Protein AF-A0A7C3GKD5-F1 (afdb_monomer_lite)

pLDDT: mean 80.93, std 16.31, range [25.62, 98.69]

Sequence (1115 aa):
WNEPGFDYTGAKGWLNPGQPGNWWENNPEPCDYKLQAPIFHFVRTMRIAYQVIKTHSPDDYVVLSGVGYESFLDAVLRNTDNPNGGTPTADYPLGGGAYFDVMGFHSYPHFDGSMREWNNALGGFEYFRHSDRGIEGFLAKKAVRQAHLEQYGYDGVTYPKKEWMITEYNVPRVSFPDPSNPNIALFGSDEGARNFIMKSYIAAMQEGLIQIHPYQVAERETAANADDSFDQMGFFENLNNVQHFNQVIHEQGIAYKTTTDMLYGKTYDAARTAQMNLPANIKGAAFKNTMGQYSYALWARTNTDMSEAVSATYSFPTNMNIGNVEKRIWNFGQTGNVTTVSSQNISLNGSPAFFTPTSNTAQGEITMSCPIDSVNMVLTATQQQGGTTYSWTTPTATTTCPLGGLTITQISGLTSGSFFPIGGQVIAYEARDACGNLVECGFTVDVRSTGGGIGDATTGCHASRDGFNFIGNYGGHKYFVSKQAMTYAQGLAVTAGHGGYMASIDDAAENAYITYWNNDQVFLGMNDVAQEGNVVWQSGGAVGYTNFDNCVWCSNNTSTNDAVEFHPWNGKWNWIPATDVRKIMMEIPCAETLGCGCPTNNEPVCGADGTTYLNACEAECSGVFNYTYGSCGNTTTETYFQTCPNNITMTAPDANGAIVSWNEPTIFNTCPAGYTLSQSSGNANGSLFPVGTTQVTYSLSSGGGCDAATGTCSFSVTVNPPSGGGCTAPASLAGFTSLGEFGTSKYYLSNGTAQPAAAQSVAASFGGNLVTINSAAENNFIQQNISDMVYIGLNDVQSEGNLVWTNGDALTYDNINPCGFCNGNSASLDYVIMQPWDGGWSFSSQWNSRKYIVEIPCGGSTGSVITMTCPSDMTLTLPNGATTMEVHYAPPMITTTCANGGLDFNLINGIASGAFVGAGTHVISYEGTDACGSSETCTFTITVQAGSTGGGCSGEITGFTTLGEFGTSKYYLSNDISRPTDAQAVAESHGGYLTTISSQSENDFIQQNISEMVYIGLHDQNTEGILEWFNGEALSFNNVNPCGFCNENSADMDYVIMAPWNGDWSFSNFYNNRKYVMEIPCGGTSNGNITENCPASATVTTSVGATTAIINFSP

Secondary structure (DSSP, 8-state):
---TT-BSSSSSSSPPTTSTT-TTTSPPPGGGBTT-S-HHHHHHHHHHHHHHHHHH-TTSPPEE----SHHHHHHHHH-BS-TTTT---SSS--BGGGG-SEEEEEE-TTTSSTTEEEETTTTEEEE--SHHHHHHHHHHHHHHHHHHHHHTT-SSSSSPPPEEEEEEE---SS--EETTEEEEEPS--HHHHHHHHHHHHHHHHHTT-SEEEES-SB-SS-TTT--SGGGG--SBS-GGGS-TT-PPBPHHHHHHHHHHHHHTTEEE-HHHHHHT---TTEEEEEEEETTS-EEEEEEEPP-BTTB---EEEE---GGG---EEEEE-TTHHHH---EEEESSSEEEESS-EEEEETTSPP---EEEE-S-SSSEEEEEE-GGGSEEE---PPPEEEE--TT---EEEEEESPPTT-EEESEEEEEEEEEE-TT--EEEEEEEEEEEE-S-SS-SSSS-S-S-BTTEEEEEEETTEEEEEESS-EEHHHHHHHHHHTT-EEPP--SHHHHHHHHHH--S-EEEEEE-TTSTT--EETT--------B---TTPPPP-TT--EEEE-TTT--EEEE-TTSEEEEEEEEE----S--S-------EEETTS-EESSHHHHHTTT--SEEES-TT--SS--EEE--PPPEEEE-SBTTBEEE--PPPPEEE--TT-EEEEEEESSPTTEEEPSEEEEEEEEEEE-BTB-----EEEEEEEEEPPS-S---S-SS-TTEEEEEEETTEEEEEESS-B-HHHHHHHHHHTT-EEPP--SHHHHHHHHHT-SS-EEEEEE-TTSTT--EETTS----S--B-GGGS-----TT-BEEEE-TTT--EEEE-TT--BEEEEEEE--------EEEEPPPPEEEEPPTT-S-EEE--PPPEEEE--TT---EEEEEESPPTTEEE-SEEEEEEEEEE-TTS-EEEEEEEEEEEPPP----S----TTEEEEEEETTEEEEEESS-B-HHHHHHHHHHTT-EEPP--SHHHHHHHHHT-SS-EEEEEE-TTSTT--EETT--------B-TTTT-BPP-TT-BEEEE-TTT--EEEE-TT--BEEEEEEETTPPS-----------------TT-S--------

Foldseek 3Di:
DPAFQAFLLVPAQADDPPDPNHLLVPWPALLRGDVSDTLLVVLVVLQVCQVVCCVVPVPDFFEDENNNHLSSVSNQQQAWNPPPRRHADPVTHGGSLVRGAEYEYAAECLQPCQQWDADPVVNGIDGFQALLSSLVSVVVVVVSNQVVCVVSPCVCPRNPHHAYEYPEYFWFQDWAAHPVGRVDITRHHLVRRLQNLLVNVQSCLVVRHPYYDYQEQEAPDAPVPDPDGSNRRHQWYDPVPDPPPRIHGGLNVLLNLVSCVQQFQWHWDPVVQVQQVDDPQKDKTWIAHLVRFIKIKIAGRDGDGNDQFDKDWGAGDVVVVFAKWWKDFSNCSPVVDIDIDGSGGDMHGSHIIMIGGPPDDDQWAKDKDAQDPAQEDEAEDALVLQFAFAATDHIDIDTPGPQFAKDKDWPFWDHGRDTDGAAKGKTKMWIAGSRSHIDMDIHMYHYAHQADAAHPAAATRRCRHPQWHWQQDDLQKTKTWGPFWDFLVVQQVRLVRRQWGFADDQDPVSLVSCLVRDPFKAWHQWFCVVHQPPTARVVRDDCNDAFADPDPPADDRDPQQGTKIADNNPSHIGTHGSGDITITMIIGNYQQNRAHPDDQQQQWKQFPVQAIDSHCSRCVSNSGNDIGGDGGQPDPDKDKDKDADAAAEDEAPAQQADQAADDPIDMDISFPQDKDWDWPDWDDHRGGDGAAKTKTKIFIADGDRHDGDGDMHIHIHHHHYHLPPDFPQDPDDPQWDWLADDDQKTKTKGNWWDQQVVVQVVLVVSQWGFADDQDPVSLVSVLQRDDAKAFGQWFQLPHFPDIAGVVGDDCNDAQADQPPPHDDGDPFFGTWIFGNPNSHIYTHGSPDIDMTMHIHGGDDADDWDKDKDDDAAEEAEAAAFDQKDQAADDGIDMDTPPPVWAKDKDWPAWDDGGDIHGAAKTKTKMWIATPRGDIDIDIYIYGYHYHDDDDFADDDDPQWDWLTDHHQKTKTKGNFWDFQSSQQSVLVVVQWGFADDQDPVSLVSVLQRDDAKAFGQWWQQVHQPDIAGPVRDDCNDAQADAVPPEDDRDNQQTTWIAGNPPSHIYTHGRPDIDMTMIIHGGDDDPDDDDDDPDQPDFDWDDDPPDPDTDTDGDD

Radius of gyration: 41.93 Å; chains: 1; bounding box: 117×88×95 Å

Structure (mmCIF, N/CA/C/O backbone):
data_AF-A0A7C3GKD5-F1
#
_entry.id   AF-A0A7C3GKD5-F1
#
loop_
_atom_site.group_PDB
_atom_site.id
_atom_site.type_symbol
_atom_site.label_atom_id
_atom_site.label_alt_id
_atom_site.label_comp_id
_atom_site.label_asym_id
_atom_site.label_entity_id
_atom_site.label_seq_id
_atom_site.pdbx_PDB_ins_code
_atom_site.Cartn_x
_atom_site.Cartn_y
_atom_site.Cartn_z
_atom_site.occupancy
_atom_site.B_iso_or_equiv
_atom_site.auth_seq_id
_atom_site.auth_comp_id
_atom_site.auth_asym_id
_atom_site.auth_atom_id
_atom_site.pdbx_PDB_model_num
ATOM 1 N N . TRP A 1 1 ? 5.678 -0.473 -7.506 1.00 51.56 1 TRP A N 1
ATOM 2 C CA . TRP A 1 1 ? 5.360 -1.236 -8.730 1.00 51.56 1 TRP A CA 1
ATOM 3 C C . TRP A 1 1 ? 5.516 -2.732 -8.502 1.00 51.56 1 TRP A C 1
ATOM 5 O O . TRP A 1 1 ? 6.585 -3.202 -8.121 1.00 51.56 1 TRP A O 1
ATOM 15 N N . ASN A 1 2 ? 4.430 -3.477 -8.686 1.00 67.94 2 ASN A N 1
ATOM 16 C CA . ASN A 1 2 ? 4.286 -4.932 -8.511 1.00 67.94 2 ASN A CA 1
ATOM 17 C C . ASN A 1 2 ? 4.371 -5.704 -9.847 1.00 67.94 2 ASN A C 1
ATOM 19 O O . ASN A 1 2 ? 3.974 -6.861 -9.926 1.00 67.94 2 ASN A O 1
ATOM 23 N N . GLU A 1 3 ? 4.908 -5.068 -10.885 1.00 82.81 3 GLU A N 1
ATOM 24 C CA . GLU A 1 3 ? 4.907 -5.567 -12.258 1.00 82.81 3 GLU A CA 1
ATOM 25 C C . GLU A 1 3 ? 6.162 -6.412 -12.562 1.00 82.81 3 GLU A C 1
ATOM 27 O O . GLU A 1 3 ? 7.259 -5.849 -12.579 1.00 82.81 3 GLU A O 1
ATOM 32 N N . PRO A 1 4 ? 6.068 -7.745 -12.779 1.00 81.50 4 PRO A N 1
ATOM 33 C CA . PRO A 1 4 ? 7.239 -8.589 -13.050 1.00 81.50 4 PRO A CA 1
ATOM 34 C C . PRO A 1 4 ? 8.005 -8.201 -14.319 1.00 81.50 4 PRO A C 1
ATOM 36 O O . PRO A 1 4 ? 9.221 -8.331 -14.349 1.00 81.50 4 PRO A O 1
ATOM 39 N N . GLY A 1 5 ? 7.314 -7.718 -15.353 1.00 82.81 5 GLY A N 1
ATOM 40 C CA . GLY A 1 5 ? 7.914 -7.342 -16.637 1.00 82.81 5 GLY A CA 1
ATOM 41 C C . GLY A 1 5 ? 8.263 -5.864 -16.773 1.00 82.81 5 GLY A C 1
ATOM 42 O O . GLY A 1 5 ? 8.312 -5.361 -17.892 1.00 82.81 5 GLY A O 1
ATOM 43 N N . PHE A 1 6 ? 8.427 -5.140 -15.663 1.00 87.25 6 PHE A N 1
ATOM 44 C CA . PHE A 1 6 ? 8.768 -3.720 -15.698 1.00 87.25 6 PHE A CA 1
ATOM 45 C C . PHE A 1 6 ? 10.231 -3.522 -16.130 1.00 87.25 6 PHE A C 1
ATOM 47 O O . PHE A 1 6 ? 11.142 -3.952 -15.424 1.00 87.25 6 PHE A O 1
ATOM 54 N N . ASP A 1 7 ? 10.425 -2.891 -17.291 1.00 85.69 7 ASP A N 1
ATOM 55 C CA . ASP A 1 7 ? 11.713 -2.433 -17.831 1.00 85.69 7 ASP A CA 1
ATOM 56 C C . ASP A 1 7 ? 12.256 -1.267 -16.998 1.00 85.69 7 ASP A C 1
ATOM 58 O O . ASP A 1 7 ? 11.714 -0.161 -17.041 1.00 85.69 7 ASP A O 1
ATOM 62 N N . TYR A 1 8 ? 13.334 -1.513 -16.258 1.00 80.06 8 TYR A N 1
ATOM 63 C CA . TYR A 1 8 ? 13.998 -0.494 -15.446 1.00 80.06 8 TYR A CA 1
ATOM 64 C C . TYR A 1 8 ? 14.973 0.370 -16.238 1.00 80.06 8 TYR A C 1
ATOM 66 O O . TYR A 1 8 ? 15.218 1.514 -15.866 1.00 80.06 8 TYR A O 1
ATOM 74 N N . THR A 1 9 ? 15.478 -0.134 -17.366 1.00 78.62 9 THR A N 1
ATOM 75 C CA . THR A 1 9 ? 16.333 0.653 -18.265 1.00 78.62 9 THR A CA 1
ATOM 76 C C . THR A 1 9 ? 15.548 1.762 -18.962 1.00 78.62 9 THR A C 1
ATOM 78 O O . THR A 1 9 ? 16.135 2.713 -19.475 1.00 78.62 9 THR A O 1
ATOM 81 N N . GLY A 1 10 ? 14.218 1.612 -19.049 1.00 78.44 10 GLY A N 1
ATOM 82 C CA . GLY A 1 10 ? 13.362 2.482 -19.846 1.00 78.44 10 GLY A CA 1
ATOM 83 C C . GLY A 1 10 ? 13.797 2.532 -21.313 1.00 78.44 10 GLY A C 1
ATOM 84 O O . GLY A 1 10 ? 13.619 3.561 -21.966 1.00 78.44 10 GLY A O 1
ATOM 85 N N . ALA A 1 11 ? 14.401 1.459 -21.837 1.00 81.81 11 ALA A N 1
ATOM 86 C CA . ALA A 1 11 ? 15.112 1.451 -23.117 1.00 81.81 11 ALA A CA 1
ATOM 87 C C . ALA A 1 11 ? 14.997 0.138 -23.918 1.00 81.81 11 ALA A C 1
ATOM 89 O O . ALA A 1 11 ? 15.594 0.049 -24.992 1.00 81.81 11 ALA A O 1
ATOM 90 N N . LYS A 1 12 ? 14.256 -0.877 -23.445 1.00 87.75 12 LYS A N 1
ATOM 91 C CA . LYS A 1 12 ? 14.228 -2.229 -24.048 1.00 87.75 12 LYS A CA 1
ATOM 92 C C . LYS A 1 12 ? 12.816 -2.788 -24.222 1.00 87.75 12 LYS A C 1
ATOM 94 O O . LYS A 1 12 ? 12.455 -3.235 -25.314 1.00 87.75 12 LYS A O 1
ATOM 99 N N . GLY A 1 13 ? 12.002 -2.728 -23.170 1.00 85.62 13 GLY A N 1
ATOM 100 C CA . GLY A 1 13 ? 10.660 -3.307 -23.118 1.00 85.62 13 GLY A CA 1
ATOM 101 C C . GLY A 1 13 ? 9.631 -2.525 -23.930 1.00 85.62 13 GLY A C 1
ATOM 102 O O . GLY A 1 13 ? 8.769 -3.122 -24.577 1.00 85.62 13 GLY A O 1
ATOM 103 N N . TRP A 1 14 ? 9.744 -1.196 -23.978 1.00 86.50 14 TRP A N 1
ATOM 104 C CA . TRP A 1 14 ? 8.841 -0.347 -24.769 1.00 86.50 14 TRP A CA 1
ATOM 105 C C . TRP A 1 14 ? 9.211 -0.247 -26.257 1.00 86.50 14 TRP A C 1
ATOM 107 O O . TRP A 1 14 ? 8.420 0.280 -27.044 1.00 86.50 14 TRP A O 1
ATOM 117 N N . LEU A 1 15 ? 10.397 -0.721 -26.655 1.00 88.94 15 LEU A N 1
ATOM 118 C CA . LEU A 1 15 ? 10.850 -0.647 -28.042 1.00 88.94 15 LEU A CA 1
ATOM 119 C C . LEU A 1 15 ? 9.981 -1.506 -28.972 1.00 88.94 15 LEU A C 1
ATOM 121 O O . LEU A 1 15 ? 9.521 -2.596 -28.626 1.00 88.94 15 LEU A O 1
ATOM 125 N N . ASN A 1 16 ? 9.799 -1.024 -30.199 1.00 88.38 16 ASN A N 1
ATOM 126 C CA . ASN A 1 16 ? 9.114 -1.765 -31.253 1.00 88.38 16 ASN A CA 1
ATOM 127 C C . ASN A 1 16 ? 10.030 -2.865 -31.831 1.00 88.38 16 ASN A C 1
ATOM 129 O O . ASN A 1 16 ? 11.259 -2.722 -31.786 1.00 88.38 16 ASN A O 1
ATOM 133 N N . PRO A 1 17 ? 9.463 -3.924 -32.442 1.00 89.81 17 PRO A N 1
ATOM 134 C CA . PRO A 1 17 ? 10.234 -4.912 -33.198 1.00 89.81 17 PRO A CA 1
ATOM 135 C C . PRO A 1 17 ? 11.158 -4.260 -34.241 1.00 89.81 17 PRO A C 1
ATOM 137 O O . PRO A 1 17 ? 10.802 -3.252 -34.859 1.00 89.81 17 PRO A O 1
ATOM 140 N N . GLY A 1 18 ? 12.350 -4.823 -34.438 1.00 88.44 18 GLY A N 1
ATOM 141 C CA . GLY A 1 18 ? 13.390 -4.295 -35.321 1.00 88.44 18 GLY A CA 1
ATOM 142 C C . GLY A 1 18 ? 14.207 -3.118 -34.767 1.00 88.44 18 GLY A C 1
ATOM 143 O O . GLY A 1 18 ? 15.170 -2.703 -35.415 1.00 88.44 18 GLY A O 1
ATOM 144 N N . GLN A 1 19 ? 13.879 -2.563 -33.591 1.00 89.38 19 GLN A N 1
ATOM 145 C CA . GLN A 1 19 ? 14.740 -1.580 -32.914 1.00 89.38 19 GLN A CA 1
ATOM 146 C C . GLN A 1 19 ? 15.838 -2.307 -32.107 1.00 89.38 19 GLN A C 1
ATOM 148 O O . GLN A 1 19 ? 15.503 -3.212 -31.345 1.00 89.38 19 GLN A O 1
ATOM 153 N N . PRO A 1 20 ? 17.137 -1.966 -32.224 1.00 90.31 20 PRO A N 1
ATOM 154 C CA . PRO A 1 20 ? 18.208 -2.722 -31.566 1.00 90.31 20 PRO A CA 1
ATOM 155 C C . PRO A 1 20 ? 18.004 -2.896 -30.053 1.00 90.31 20 PRO A C 1
ATOM 157 O O . PRO A 1 20 ? 17.794 -1.921 -29.339 1.00 90.31 20 PRO A O 1
ATOM 160 N N . GLY A 1 21 ? 18.080 -4.140 -29.569 1.00 84.75 21 GLY A N 1
ATOM 161 C CA . GLY A 1 21 ? 17.901 -4.476 -28.151 1.00 84.75 21 GLY A CA 1
ATOM 162 C C . GLY A 1 21 ? 16.448 -4.551 -27.663 1.00 84.75 21 GLY A C 1
ATOM 163 O O . GLY A 1 21 ? 16.241 -4.712 -26.467 1.00 84.75 21 GLY A O 1
ATOM 164 N N . ASN A 1 22 ? 15.444 -4.455 -28.543 1.00 93.31 22 ASN A N 1
ATOM 165 C CA . ASN A 1 22 ? 14.047 -4.657 -28.149 1.00 93.31 22 ASN A CA 1
ATOM 166 C C . ASN A 1 22 ? 13.805 -6.074 -27.591 1.00 93.31 22 ASN A C 1
ATOM 168 O O . ASN A 1 22 ? 14.374 -7.053 -28.086 1.00 93.31 22 ASN A O 1
ATOM 172 N N . TRP A 1 23 ? 12.896 -6.194 -26.623 1.00 94.62 23 TRP A N 1
ATOM 173 C CA . TRP A 1 23 ? 12.563 -7.487 -26.016 1.00 94.62 23 TRP A CA 1
ATOM 174 C C . TRP A 1 23 ? 11.688 -8.419 -26.872 1.00 94.62 23 TRP A C 1
ATOM 176 O O . TRP A 1 23 ? 11.467 -9.551 -26.455 1.00 94.62 23 TRP A O 1
ATOM 186 N N . TRP A 1 24 ? 11.180 -8.011 -28.043 1.00 93.62 24 TRP A N 1
ATOM 187 C CA . TRP A 1 24 ? 10.450 -8.921 -28.951 1.00 93.62 24 TRP A CA 1
ATOM 188 C C . TRP A 1 24 ? 11.399 -9.892 -29.665 1.00 93.62 24 TRP A C 1
ATOM 190 O O . TRP A 1 24 ? 11.055 -11.034 -29.945 1.00 93.62 24 TRP A O 1
ATOM 200 N N . GLU A 1 25 ? 12.614 -9.435 -29.963 1.00 93.56 25 GLU A N 1
ATOM 201 C CA . GLU A 1 25 ? 13.620 -10.205 -30.705 1.00 93.56 25 GLU A CA 1
ATOM 202 C C . GLU A 1 25 ? 14.737 -10.747 -29.798 1.00 93.56 25 GLU A C 1
ATOM 204 O O . GLU A 1 25 ? 15.421 -11.699 -30.167 1.00 93.56 25 GLU A O 1
ATOM 209 N N . ASN A 1 26 ? 14.900 -10.172 -28.602 1.00 91.69 26 ASN A N 1
ATOM 210 C CA . ASN A 1 26 ? 15.930 -10.521 -27.622 1.00 91.69 26 ASN A CA 1
ATOM 211 C C . ASN A 1 26 ? 15.261 -10.864 -26.289 1.00 91.69 26 ASN A C 1
ATOM 213 O O . ASN A 1 26 ? 14.260 -10.247 -25.926 1.00 91.69 26 ASN A O 1
ATOM 217 N N . ASN A 1 27 ? 15.769 -11.852 -25.550 1.00 92.19 27 ASN A N 1
ATOM 218 C CA . ASN A 1 27 ? 15.266 -12.104 -24.197 1.00 92.19 27 ASN A CA 1
ATOM 219 C C . ASN A 1 27 ? 15.594 -10.914 -23.282 1.00 92.19 27 ASN A C 1
ATOM 221 O O . ASN A 1 27 ? 16.655 -10.325 -23.464 1.00 92.19 27 ASN A O 1
ATOM 225 N N . PRO A 1 28 ? 14.712 -10.561 -22.325 1.00 91.56 28 PRO A N 1
ATOM 226 C CA . PRO A 1 28 ? 15.070 -9.636 -21.261 1.00 91.56 28 PRO A CA 1
ATOM 227 C C . PRO A 1 28 ? 16.299 -10.174 -20.538 1.00 91.56 28 PRO A C 1
ATOM 229 O O . PRO A 1 28 ? 16.259 -11.295 -20.011 1.00 91.56 28 PRO A O 1
ATOM 232 N N . GLU A 1 29 ? 17.381 -9.401 -20.547 1.00 88.81 29 GLU A N 1
ATOM 233 C CA . GLU A 1 29 ? 18.542 -9.730 -19.733 1.00 88.81 29 GLU A CA 1
ATOM 234 C C . GLU A 1 29 ? 18.182 -9.507 -18.260 1.00 88.81 29 GLU A C 1
ATOM 236 O O . GLU A 1 29 ? 17.357 -8.637 -17.975 1.00 88.81 29 GLU A O 1
ATOM 241 N N . PRO A 1 30 ? 18.755 -10.263 -17.303 1.00 86.56 30 PRO A N 1
ATOM 242 C CA . PRO A 1 30 ? 18.416 -10.143 -15.883 1.00 86.56 30 PRO A CA 1
ATOM 243 C C . PRO A 1 30 ? 18.385 -8.691 -15.385 1.00 86.56 30 PRO A C 1
ATOM 245 O O . PRO A 1 30 ? 17.432 -8.288 -14.725 1.00 86.56 30 PRO A O 1
ATOM 248 N N . CYS A 1 31 ? 19.377 -7.888 -15.773 1.00 81.50 31 CYS A N 1
ATOM 249 C CA . CYS A 1 31 ? 19.502 -6.491 -15.364 1.00 81.50 31 CYS A CA 1
ATOM 250 C C . CYS A 1 31 ? 18.464 -5.551 -15.998 1.00 81.50 31 CYS A C 1
ATOM 252 O O . CYS A 1 31 ? 18.252 -4.465 -15.468 1.00 81.50 31 CYS A O 1
ATOM 254 N N . ASP A 1 32 ? 17.796 -5.933 -17.095 1.00 80.00 32 ASP A N 1
ATOM 255 C CA . ASP A 1 32 ? 16.863 -5.023 -17.766 1.00 80.00 32 ASP A CA 1
ATOM 256 C C . ASP A 1 32 ? 15.569 -4.791 -16.946 1.00 80.00 32 ASP A C 1
ATOM 258 O O . ASP A 1 32 ? 14.829 -3.841 -17.216 1.00 80.00 32 ASP A O 1
ATOM 262 N N . TYR A 1 33 ? 15.218 -5.686 -16.007 1.00 80.19 33 TYR A N 1
ATOM 263 C CA . TYR A 1 33 ? 13.843 -5.787 -15.499 1.00 80.19 33 TYR A CA 1
ATOM 264 C C . TYR A 1 33 ? 13.675 -6.417 -14.107 1.00 80.19 33 TYR A C 1
ATOM 266 O O . TYR A 1 33 ? 14.592 -6.994 -13.522 1.00 80.19 33 TYR A O 1
ATOM 274 N N . LYS A 1 34 ? 12.447 -6.333 -13.573 1.00 78.19 34 LYS A N 1
ATOM 275 C CA . LYS A 1 34 ? 12.139 -6.635 -12.165 1.00 78.19 34 LYS A CA 1
ATOM 276 C C . LYS A 1 34 ? 12.492 -8.021 -11.635 1.00 78.19 34 LYS A C 1
ATOM 278 O O . LYS A 1 34 ? 12.723 -8.141 -10.434 1.00 78.19 34 LYS A O 1
ATOM 283 N N . LEU A 1 35 ? 12.553 -9.057 -12.463 1.00 77.31 35 LEU A N 1
ATOM 284 C CA . LEU A 1 35 ? 12.816 -10.400 -11.938 1.00 77.31 35 LEU A CA 1
ATOM 285 C C . LEU A 1 35 ? 14.293 -10.713 -11.696 1.00 77.31 35 LEU A C 1
ATOM 287 O O . LEU A 1 35 ? 14.555 -11.747 -11.088 1.00 77.31 35 LEU A O 1
ATOM 291 N N . GLN A 1 36 ? 15.231 -9.888 -12.185 1.00 85.62 36 GLN A N 1
ATOM 292 C CA . GLN A 1 36 ? 16.684 -10.096 -12.037 1.00 85.62 36 GLN A CA 1
ATOM 293 C C . GLN A 1 36 ? 17.166 -11.521 -12.348 1.00 85.62 36 GLN A C 1
ATOM 295 O O . GLN A 1 36 ? 18.141 -12.026 -11.800 1.00 85.62 36 GLN A O 1
ATOM 300 N N . ALA A 1 37 ? 16.476 -12.186 -13.269 1.00 87.00 37 ALA A N 1
ATOM 301 C CA . ALA A 1 37 ? 16.729 -13.565 -13.636 1.00 87.00 37 ALA A CA 1
ATOM 302 C C . ALA A 1 37 ? 16.510 -13.742 -15.140 1.00 87.00 37 ALA A C 1
ATOM 304 O O . ALA A 1 37 ? 15.706 -13.018 -15.734 1.00 87.00 37 ALA A O 1
ATOM 305 N N . PRO A 1 38 ? 17.145 -14.730 -15.788 1.00 90.88 38 PRO A N 1
ATOM 306 C CA . PRO A 1 38 ? 16.828 -15.042 -17.172 1.00 90.88 38 PRO A CA 1
ATOM 307 C C . PRO A 1 38 ? 15.363 -15.479 -17.289 1.00 90.88 38 PRO A C 1
ATOM 309 O O . PRO A 1 38 ? 14.871 -16.244 -16.458 1.00 90.88 38 PRO A O 1
ATOM 312 N N . ILE A 1 39 ? 14.665 -15.051 -18.342 1.00 92.19 39 ILE A N 1
ATOM 313 C CA . ILE A 1 39 ? 13.212 -15.263 -18.505 1.00 92.19 39 ILE A CA 1
ATOM 314 C C . ILE A 1 39 ? 12.753 -16.729 -18.335 1.00 92.19 39 ILE A C 1
ATOM 316 O O . ILE A 1 39 ? 11.674 -16.999 -17.809 1.00 92.19 39 ILE A O 1
ATOM 320 N N . PHE A 1 40 ? 13.593 -17.706 -18.690 1.00 92.94 40 PHE A N 1
ATOM 321 C CA . PHE A 1 40 ? 13.307 -19.135 -18.515 1.00 92.94 40 PHE A CA 1
ATOM 322 C C . PHE A 1 40 ? 13.314 -19.609 -17.045 1.00 92.94 40 PHE A C 1
ATOM 324 O O . PHE A 1 40 ? 12.678 -20.615 -16.725 1.00 92.94 40 PHE A O 1
ATOM 331 N N . HIS A 1 41 ? 13.952 -18.878 -16.122 1.00 92.31 41 HIS A N 1
ATOM 332 C CA . HIS A 1 41 ? 13.801 -19.102 -14.677 1.00 92.31 41 HIS A CA 1
ATOM 333 C C . HIS A 1 41 ? 12.417 -18.663 -14.194 1.00 92.31 41 HIS A C 1
ATOM 335 O O . HIS A 1 41 ? 11.785 -19.396 -13.437 1.00 92.31 41 HIS A O 1
ATOM 341 N N . PHE A 1 42 ? 11.892 -17.538 -14.688 1.00 91.75 42 PHE A N 1
ATOM 342 C CA . PHE A 1 42 ? 10.517 -17.130 -14.389 1.00 91.75 42 PHE A CA 1
ATOM 343 C C . PHE A 1 42 ? 9.497 -18.139 -14.928 1.00 91.75 42 PHE A C 1
ATOM 345 O O . PHE A 1 42 ? 8.615 -18.577 -14.190 1.00 91.75 42 PHE A O 1
ATOM 352 N N . VAL A 1 43 ? 9.680 -18.607 -16.168 1.00 94.94 43 VAL A N 1
ATOM 353 C CA . VAL A 1 43 ? 8.865 -19.688 -16.749 1.00 94.94 43 VAL A CA 1
ATOM 354 C C . VAL A 1 43 ? 8.940 -20.970 -15.901 1.00 94.94 43 VAL A C 1
ATOM 356 O O . VAL A 1 43 ? 7.923 -21.641 -15.713 1.00 94.94 43 VAL A O 1
ATOM 359 N N . ARG A 1 44 ? 10.100 -21.285 -15.303 1.00 94.56 44 ARG A N 1
ATOM 360 C CA . ARG A 1 44 ? 10.235 -22.395 -14.343 1.00 94.56 44 ARG A CA 1
ATOM 361 C C . ARG A 1 44 ? 9.441 -22.167 -13.060 1.00 94.56 44 ARG A C 1
ATOM 363 O O . ARG A 1 44 ? 8.762 -23.090 -12.614 1.00 94.56 44 ARG A O 1
ATOM 370 N N . THR A 1 45 ? 9.509 -20.973 -12.477 1.00 92.81 45 THR A N 1
ATOM 371 C CA . THR A 1 45 ? 8.730 -20.611 -11.283 1.00 92.81 45 THR A CA 1
ATOM 372 C C . THR A 1 45 ? 7.235 -20.728 -11.561 1.00 92.81 45 THR A C 1
ATOM 374 O O . THR A 1 45 ? 6.525 -21.362 -10.781 1.00 92.81 45 THR A O 1
ATOM 377 N N . MET A 1 46 ? 6.768 -20.238 -12.715 1.00 93.88 46 MET A N 1
ATOM 378 C CA . MET A 1 46 ? 5.384 -20.421 -13.161 1.00 93.88 46 MET A CA 1
ATOM 379 C C . MET A 1 46 ? 5.019 -21.904 -13.294 1.00 93.88 46 MET A C 1
ATOM 381 O O . MET A 1 46 ? 3.993 -22.315 -12.760 1.00 93.88 46 MET A O 1
ATOM 385 N N . ARG A 1 47 ? 5.864 -22.741 -13.923 1.00 95.38 47 ARG A N 1
ATOM 386 C CA . ARG A 1 47 ? 5.624 -24.195 -14.002 1.00 95.38 47 ARG A CA 1
ATOM 387 C C . ARG A 1 47 ? 5.490 -24.831 -12.620 1.00 95.38 47 ARG A C 1
ATOM 389 O O . ARG A 1 47 ? 4.596 -25.650 -12.421 1.00 95.38 47 ARG A O 1
ATOM 396 N N . ILE A 1 48 ? 6.384 -24.501 -11.688 1.00 95.50 48 ILE A N 1
ATOM 397 C CA . ILE A 1 48 ? 6.379 -25.067 -10.333 1.00 95.50 48 ILE A CA 1
ATOM 398 C C . ILE A 1 48 ? 5.110 -24.637 -9.592 1.00 95.50 48 ILE A C 1
ATOM 400 O O . ILE A 1 48 ? 4.395 -25.500 -9.087 1.00 95.50 48 ILE A O 1
ATOM 404 N N . ALA A 1 49 ? 4.787 -23.340 -9.594 1.00 94.44 49 ALA A N 1
ATOM 405 C CA . ALA A 1 49 ? 3.565 -22.815 -8.992 1.00 94.44 49 ALA A CA 1
ATOM 406 C C . ALA A 1 49 ? 2.318 -23.489 -9.585 1.00 94.44 49 ALA A C 1
ATOM 408 O O . ALA A 1 49 ? 1.484 -24.001 -8.842 1.00 94.44 49 ALA A O 1
ATOM 409 N N . TYR A 1 50 ? 2.240 -23.589 -10.915 1.00 96.06 50 TYR A N 1
ATOM 410 C CA . TYR A 1 50 ? 1.150 -24.260 -11.620 1.00 96.06 50 TYR A CA 1
ATOM 411 C C . TYR A 1 50 ? 1.014 -25.731 -11.220 1.00 96.06 50 TYR A C 1
ATOM 413 O O . TYR A 1 50 ? -0.077 -26.181 -10.887 1.00 96.06 50 TYR A O 1
ATOM 421 N N . GLN A 1 51 ? 2.113 -26.487 -11.186 1.00 95.12 51 GLN A N 1
ATOM 422 C CA . GLN A 1 51 ? 2.081 -27.897 -10.792 1.00 95.12 51 GLN A CA 1
ATOM 423 C C . GLN A 1 51 ? 1.669 -28.090 -9.328 1.00 95.12 51 GLN A C 1
ATOM 425 O O . GLN A 1 51 ? 0.872 -28.984 -9.049 1.00 95.12 51 GLN A O 1
ATOM 430 N N . VAL A 1 52 ? 2.165 -27.264 -8.403 1.00 96.31 52 VAL A N 1
ATOM 431 C CA . VAL A 1 52 ? 1.802 -27.335 -6.978 1.00 96.31 52 VAL A CA 1
ATOM 432 C C . VAL A 1 52 ? 0.328 -26.979 -6.781 1.00 96.31 52 VAL A C 1
ATOM 434 O O . VAL A 1 52 ? -0.418 -27.783 -6.221 1.00 96.31 52 VAL A O 1
ATOM 437 N N . ILE A 1 53 ? -0.114 -25.829 -7.302 1.00 94.81 53 ILE A N 1
ATOM 438 C CA . ILE A 1 53 ? -1.499 -25.355 -7.176 1.00 94.81 53 ILE A CA 1
ATOM 439 C C . ILE A 1 53 ? -2.452 -26.383 -7.785 1.00 94.81 53 ILE A C 1
ATOM 441 O O . ILE A 1 53 ? -3.304 -26.903 -7.072 1.00 94.81 53 ILE A O 1
ATOM 445 N N . LYS A 1 54 ? -2.247 -26.803 -9.041 1.00 93.19 54 LYS A N 1
ATOM 446 C CA . LYS A 1 54 ? -3.141 -27.773 -9.697 1.00 93.19 54 LYS A CA 1
ATOM 447 C C . LYS A 1 54 ? -3.121 -29.179 -9.079 1.00 93.19 54 LYS A C 1
ATOM 449 O O . LYS A 1 54 ? -4.040 -29.953 -9.331 1.00 93.19 54 LYS A O 1
ATOM 454 N N . THR A 1 55 ? -2.111 -29.520 -8.272 1.00 94.94 55 THR A N 1
ATOM 455 C CA . THR A 1 55 ? -2.071 -30.788 -7.518 1.00 94.94 55 THR A CA 1
ATOM 456 C C . THR A 1 55 ? -2.910 -30.727 -6.241 1.00 94.94 55 THR A C 1
ATOM 458 O O . THR A 1 55 ? -3.562 -31.712 -5.898 1.00 94.94 55 THR A O 1
ATOM 461 N N . HIS A 1 56 ? -2.901 -29.595 -5.531 1.00 93.12 56 HIS A N 1
ATOM 462 C CA . HIS A 1 56 ? -3.597 -29.443 -4.247 1.00 93.12 56 HIS A CA 1
ATOM 463 C C . HIS A 1 56 ? -5.001 -28.835 -4.371 1.00 93.12 56 HIS A C 1
ATOM 465 O O . HIS A 1 56 ? -5.879 -29.177 -3.583 1.00 93.12 56 HIS A O 1
ATOM 471 N N . SER A 1 57 ? -5.209 -27.976 -5.367 1.00 90.62 57 SER A N 1
ATOM 472 C CA . SER A 1 57 ? -6.460 -27.282 -5.665 1.00 90.62 57 SER A CA 1
ATOM 473 C C . SER A 1 57 ? -6.597 -27.115 -7.192 1.00 90.62 57 SER A C 1
ATOM 475 O O . SER A 1 57 ? -6.203 -26.094 -7.759 1.00 90.62 57 SER A O 1
ATOM 477 N N . PRO A 1 58 ? -7.082 -28.147 -7.913 1.00 88.88 58 PRO A N 1
ATOM 478 C CA . PRO A 1 58 ? -7.110 -28.157 -9.382 1.00 88.88 58 PRO A CA 1
ATOM 479 C C . PRO A 1 58 ? -7.990 -27.057 -9.996 1.00 88.88 58 PRO A C 1
ATOM 481 O O . PRO A 1 58 ? -7.735 -26.636 -11.128 1.00 88.88 58 PRO A O 1
ATOM 484 N N . ASP A 1 59 ? -8.988 -26.589 -9.245 1.00 89.56 59 ASP A N 1
ATOM 485 C CA . ASP A 1 59 ? -9.953 -25.575 -9.672 1.00 89.56 59 ASP A CA 1
ATOM 486 C C . ASP A 1 59 ? -9.447 -24.129 -9.459 1.00 89.56 59 ASP A C 1
ATOM 488 O O . ASP A 1 59 ? -10.004 -23.203 -10.049 1.00 89.56 59 ASP A O 1
ATOM 492 N N . ASP A 1 60 ? -8.374 -23.915 -8.681 1.00 92.56 60 ASP A N 1
ATOM 493 C CA . ASP A 1 60 ? -7.819 -22.577 -8.427 1.00 92.56 60 ASP A CA 1
ATOM 494 C C . ASP A 1 60 ? -7.030 -22.045 -9.628 1.00 92.56 60 ASP A C 1
ATOM 496 O O . ASP A 1 60 ? -6.223 -22.753 -10.240 1.00 92.56 60 ASP A O 1
ATOM 500 N N . TYR A 1 61 ? -7.229 -20.770 -9.961 1.00 93.31 61 TYR A N 1
ATOM 501 C CA . TYR A 1 61 ? -6.573 -20.119 -11.093 1.00 93.31 61 TYR A CA 1
ATOM 502 C C . TYR A 1 61 ? -5.135 -19.685 -10.797 1.00 93.31 61 TYR A C 1
ATOM 504 O O . TYR A 1 61 ? -4.853 -19.043 -9.787 1.00 93.31 61 TYR A O 1
ATOM 512 N N . VAL A 1 62 ? -4.242 -19.918 -11.761 1.00 94.56 62 VAL A N 1
ATOM 513 C CA . VAL A 1 62 ? -2.913 -19.296 -11.802 1.00 94.56 62 VAL A CA 1
ATOM 514 C C . VAL A 1 62 ? -2.963 -18.068 -12.707 1.00 94.56 62 VAL A C 1
ATOM 516 O O . VAL A 1 62 ? -3.306 -18.169 -13.888 1.00 94.56 62 VAL A O 1
ATOM 519 N N . VAL A 1 63 ? -2.625 -16.903 -12.154 1.00 93.06 63 VAL A N 1
ATOM 520 C CA . VAL A 1 63 ? -2.735 -15.603 -12.830 1.00 93.06 63 VAL A CA 1
ATOM 521 C C . VAL A 1 63 ? -1.350 -15.077 -13.200 1.00 93.06 63 VAL A C 1
ATOM 523 O O . VAL A 1 63 ? -0.494 -14.926 -12.331 1.00 93.06 63 VAL A O 1
ATOM 526 N N . LEU A 1 64 ? -1.148 -14.721 -14.471 1.00 92.88 64 LEU A N 1
ATOM 527 C CA . LEU A 1 64 ? -0.036 -13.864 -14.890 1.00 92.88 64 LEU A CA 1
ATOM 528 C C . LEU A 1 64 ? -0.575 -12.439 -15.047 1.00 92.88 64 LEU A C 1
ATOM 530 O O . LEU A 1 64 ? -1.314 -12.173 -15.992 1.00 92.88 64 LEU A O 1
ATOM 534 N N . SER A 1 65 ? -0.231 -11.532 -14.129 1.00 89.06 65 SER A N 1
ATOM 535 C CA . SER A 1 65 ? -0.658 -10.124 -14.176 1.00 89.06 65 SER A CA 1
ATOM 536 C C . SER A 1 65 ? 0.509 -9.148 -14.042 1.00 89.06 65 SER A C 1
ATOM 538 O O . SER A 1 65 ? 1.638 -9.551 -13.771 1.00 89.06 65 SER A O 1
ATOM 540 N N . GLY A 1 66 ? 0.230 -7.859 -14.259 1.00 79.94 66 GLY A N 1
ATOM 541 C CA . GLY A 1 66 ? 1.211 -6.785 -14.125 1.00 79.94 66 GLY A CA 1
ATOM 542 C C . GLY A 1 66 ? 2.395 -6.938 -15.081 1.00 79.94 66 GLY A C 1
ATOM 543 O O . GLY A 1 66 ? 3.514 -6.607 -14.728 1.00 79.94 66 GLY A O 1
ATOM 544 N N . VAL A 1 67 ? 2.204 -7.482 -16.286 1.00 83.94 67 VAL A N 1
ATOM 545 C CA . VAL A 1 67 ? 3.330 -7.814 -17.186 1.00 83.94 67 VAL A CA 1
ATOM 546 C C . VAL A 1 67 ? 4.166 -6.618 -17.670 1.00 83.94 67 VAL A C 1
ATOM 548 O O . VAL A 1 67 ? 5.137 -6.837 -18.381 1.00 83.94 67 VAL A O 1
ATOM 551 N N . GLY A 1 68 ? 3.815 -5.377 -17.311 1.00 80.94 68 GLY A N 1
ATOM 552 C CA . GLY A 1 68 ? 4.486 -4.155 -17.756 1.00 80.94 68 GLY A CA 1
ATOM 553 C C . GLY A 1 68 ? 4.299 -3.934 -19.256 1.00 80.94 68 GLY A C 1
ATOM 554 O O . GLY A 1 68 ? 3.353 -3.274 -19.692 1.00 80.94 68 GLY A O 1
ATOM 555 N N . TYR A 1 69 ? 5.166 -4.553 -20.054 1.00 87.75 69 TYR A N 1
ATOM 556 C CA . TYR A 1 69 ? 5.246 -4.384 -21.502 1.00 87.75 69 TYR A CA 1
ATOM 557 C C . TYR A 1 69 ? 4.739 -5.608 -22.279 1.00 87.75 69 TYR A C 1
ATOM 559 O O . TYR A 1 69 ? 4.849 -6.752 -21.843 1.00 87.75 69 TYR A O 1
ATOM 567 N N . GLU A 1 70 ? 4.196 -5.379 -23.477 1.00 90.56 70 GLU A N 1
ATOM 568 C CA . GLU A 1 70 ? 3.703 -6.461 -24.349 1.00 90.56 70 GLU A CA 1
ATOM 569 C C . GLU A 1 70 ? 4.843 -7.388 -24.821 1.00 90.56 70 GLU A C 1
ATOM 571 O O . GLU A 1 70 ? 4.663 -8.596 -24.945 1.00 90.56 70 GLU A O 1
ATOM 576 N N . SER A 1 71 ? 6.039 -6.826 -25.007 1.00 93.25 71 SER A N 1
ATOM 577 C CA . SER A 1 71 ? 7.274 -7.543 -25.349 1.00 93.25 71 SER A CA 1
ATOM 578 C C . SER A 1 71 ? 7.743 -8.499 -24.245 1.00 93.25 71 SER A C 1
ATOM 580 O O . SER A 1 71 ? 8.370 -9.519 -24.529 1.00 93.25 71 SER A O 1
ATOM 582 N N . PHE A 1 72 ? 7.401 -8.216 -22.982 1.00 93.81 72 PHE A N 1
ATOM 583 C CA . PHE A 1 72 ? 7.652 -9.133 -21.876 1.00 93.81 72 PHE A CA 1
ATOM 584 C C . PHE A 1 72 ? 6.725 -10.350 -21.943 1.00 93.81 72 PHE A C 1
ATOM 586 O O . PHE A 1 72 ? 7.166 -11.477 -21.724 1.00 93.81 72 PHE A O 1
ATOM 593 N N . LEU A 1 73 ? 5.453 -10.147 -22.310 1.00 94.81 73 LEU A N 1
ATOM 594 C CA . LEU A 1 73 ? 4.537 -11.257 -22.570 1.00 94.81 73 LEU A CA 1
ATOM 595 C C . LEU A 1 73 ? 5.051 -12.126 -23.732 1.00 94.81 73 LEU A C 1
ATOM 597 O O . LEU A 1 73 ? 5.072 -13.345 -23.585 1.00 94.81 73 LEU A O 1
ATOM 601 N N . ASP A 1 74 ? 5.548 -11.532 -24.823 1.00 95.19 74 ASP A N 1
ATOM 602 C CA . ASP A 1 74 ? 6.206 -12.273 -25.916 1.00 95.19 74 ASP A CA 1
ATOM 603 C C . ASP A 1 74 ? 7.380 -13.125 -25.405 1.00 95.19 74 ASP A C 1
ATOM 605 O O . ASP A 1 74 ? 7.466 -14.323 -25.691 1.00 95.19 74 ASP A O 1
ATOM 609 N N . ALA A 1 75 ? 8.236 -12.542 -24.558 1.00 94.50 75 ALA A N 1
ATOM 610 C CA . ALA A 1 75 ? 9.359 -13.243 -23.946 1.00 94.50 75 ALA A CA 1
ATOM 611 C C . ALA A 1 75 ? 8.919 -14.425 -23.062 1.00 94.50 75 ALA A C 1
ATOM 613 O O . ALA A 1 75 ? 9.521 -15.498 -23.146 1.00 94.50 75 ALA A O 1
ATOM 614 N N . VAL A 1 76 ? 7.853 -14.278 -22.267 1.00 95.56 76 VAL A N 1
ATOM 615 C CA . VAL A 1 76 ? 7.258 -15.383 -21.487 1.00 95.56 76 VAL A CA 1
ATOM 616 C C . VAL A 1 76 ? 6.694 -16.475 -22.403 1.00 95.56 76 VAL A C 1
ATOM 618 O O . VAL A 1 76 ? 6.844 -17.661 -22.110 1.00 95.56 76 VAL A O 1
ATOM 621 N N . LEU A 1 77 ? 6.038 -16.108 -23.508 1.00 95.56 77 LEU A N 1
ATOM 622 C CA . LEU A 1 77 ? 5.368 -17.063 -24.396 1.00 95.56 77 LEU A CA 1
ATOM 623 C C . LEU A 1 77 ? 6.348 -17.876 -25.253 1.00 95.56 77 LEU A C 1
ATOM 625 O O . LEU A 1 77 ? 6.135 -19.080 -25.424 1.00 95.56 77 LEU A O 1
ATOM 629 N N . ARG A 1 78 ? 7.423 -17.256 -25.758 1.00 93.88 78 ARG A N 1
ATOM 630 C CA . ARG A 1 78 ? 8.404 -17.918 -26.640 1.00 93.88 78 ARG A CA 1
ATOM 631 C C . ARG A 1 78 ? 9.445 -18.773 -25.917 1.00 93.88 78 ARG A C 1
ATOM 633 O O . ARG A 1 78 ? 10.036 -19.652 -26.543 1.00 93.88 78 ARG A O 1
ATOM 640 N N . ASN A 1 79 ? 9.680 -18.531 -24.626 1.00 95.56 79 ASN A N 1
ATOM 641 C CA . ASN A 1 79 ? 10.651 -19.280 -23.826 1.00 95.56 79 ASN A CA 1
ATOM 642 C C . ASN A 1 79 ? 9.990 -20.403 -23.019 1.00 95.56 79 ASN A C 1
ATOM 644 O O . ASN A 1 79 ? 8.913 -20.240 -22.450 1.00 95.56 79 ASN A O 1
ATOM 648 N N . THR A 1 80 ? 10.683 -21.536 -22.938 1.00 96.56 80 THR A N 1
ATOM 649 C CA . THR A 1 80 ? 10.377 -22.684 -22.066 1.00 96.56 80 THR A CA 1
ATOM 650 C C . THR A 1 80 ? 11.152 -22.588 -20.750 1.00 96.56 80 THR A C 1
ATOM 652 O O . THR A 1 80 ? 11.995 -21.707 -20.594 1.00 96.56 80 THR A O 1
ATOM 655 N N . ASP A 1 81 ? 10.936 -23.511 -19.806 1.00 93.50 81 ASP A N 1
ATOM 656 C CA . ASP A 1 81 ? 11.736 -23.585 -18.574 1.00 93.50 81 ASP A CA 1
ATOM 657 C C . ASP A 1 81 ? 13.090 -24.310 -18.734 1.00 93.50 81 ASP A C 1
ATOM 659 O O . ASP A 1 81 ? 13.728 -24.653 -17.732 1.00 93.50 81 ASP A O 1
ATOM 663 N N . ASN A 1 82 ? 13.559 -24.530 -19.969 1.00 93.25 82 ASN A N 1
ATOM 664 C CA . ASN A 1 82 ? 14.883 -25.088 -20.254 1.00 93.25 82 ASN A CA 1
ATOM 665 C C . ASN A 1 82 ? 15.995 -24.182 -19.680 1.00 93.25 82 ASN A C 1
ATOM 667 O O . ASN A 1 82 ? 16.079 -23.019 -20.082 1.00 93.25 82 ASN A O 1
ATOM 671 N N . PRO A 1 83 ? 16.892 -24.681 -18.800 1.00 84.44 83 PRO A N 1
ATOM 672 C CA . PRO A 1 83 ? 18.013 -23.883 -18.283 1.00 84.44 83 PRO A CA 1
ATOM 673 C C . PRO A 1 83 ? 18.986 -23.426 -19.381 1.00 84.44 83 PRO A C 1
ATOM 675 O O . PRO A 1 83 ? 19.693 -22.442 -19.204 1.00 84.44 83 PRO A O 1
ATOM 678 N N . ASN A 1 84 ? 19.018 -24.116 -20.522 1.00 85.31 84 ASN A N 1
ATOM 679 C CA . ASN A 1 84 ? 19.881 -23.788 -21.651 1.00 85.31 84 ASN A CA 1
ATOM 680 C C . ASN A 1 84 ? 19.185 -22.772 -22.574 1.00 85.31 84 ASN A C 1
ATOM 682 O O . ASN A 1 84 ? 18.751 -23.096 -23.685 1.00 85.31 84 ASN A O 1
ATOM 686 N N . GLY A 1 85 ? 19.043 -21.539 -22.078 1.00 82.19 85 GLY A N 1
ATOM 687 C CA . GLY A 1 85 ? 18.557 -20.394 -22.853 1.00 82.19 85 GLY A CA 1
ATOM 688 C C . GLY A 1 85 ? 17.074 -20.445 -23.235 1.00 82.19 85 GLY A C 1
ATOM 689 O O . GLY A 1 85 ? 16.706 -19.882 -24.260 1.00 82.19 85 GLY A O 1
ATOM 690 N N . GLY A 1 86 ? 16.229 -21.167 -22.489 1.00 88.38 86 GLY A N 1
ATOM 691 C CA . GLY A 1 86 ? 14.779 -21.229 -22.730 1.00 88.38 86 GLY A CA 1
ATOM 692 C C . GLY A 1 86 ? 14.337 -21.958 -24.007 1.00 88.38 86 GLY A C 1
ATOM 693 O O . GLY A 1 86 ? 13.138 -22.060 -24.268 1.00 88.38 86 GLY A O 1
ATOM 694 N N . THR A 1 87 ? 15.263 -22.503 -24.799 1.00 88.94 87 THR A N 1
ATOM 695 C CA . THR A 1 87 ? 14.952 -23.139 -26.092 1.00 88.94 87 THR A CA 1
ATOM 696 C C . THR A 1 87 ? 14.090 -24.407 -25.939 1.00 88.94 87 THR A C 1
ATOM 698 O O . THR A 1 87 ? 14.383 -25.221 -25.063 1.00 88.94 87 THR A O 1
ATOM 701 N N . PRO A 1 88 ? 13.053 -24.636 -26.771 1.00 88.94 88 PRO A N 1
ATOM 702 C CA . PRO A 1 88 ? 12.245 -25.852 -26.680 1.00 88.94 88 PRO A CA 1
ATOM 703 C C . PRO A 1 88 ? 13.043 -27.130 -26.971 1.00 88.94 88 PRO A C 1
ATOM 705 O O . PRO A 1 88 ? 13.760 -27.218 -27.971 1.00 88.94 88 PRO A O 1
ATOM 708 N N . THR A 1 89 ? 12.872 -28.156 -26.137 1.00 92.50 89 THR A N 1
ATOM 709 C CA . THR A 1 89 ? 13.450 -29.500 -26.335 1.00 92.50 89 THR A CA 1
ATOM 710 C C . THR A 1 89 ? 12.423 -30.592 -26.021 1.00 92.50 89 THR A C 1
ATOM 712 O O . THR A 1 89 ? 11.286 -30.304 -25.663 1.00 92.50 89 THR A O 1
ATOM 715 N N . ALA A 1 90 ? 12.803 -31.868 -26.154 1.00 91.06 90 ALA A N 1
ATOM 716 C CA . ALA A 1 90 ? 11.935 -32.981 -25.759 1.00 91.06 90 ALA A CA 1
ATOM 717 C C . ALA A 1 90 ? 11.635 -32.998 -24.245 1.00 91.06 90 ALA A C 1
ATOM 719 O O . ALA A 1 90 ? 10.533 -33.377 -23.854 1.00 91.06 90 ALA A O 1
ATOM 720 N N . ASP A 1 91 ? 12.594 -32.562 -23.420 1.00 89.50 91 ASP A N 1
ATOM 721 C CA . ASP A 1 91 ? 12.462 -32.500 -21.958 1.00 89.50 91 ASP A CA 1
ATOM 722 C C . ASP A 1 91 ? 11.773 -31.203 -21.492 1.00 89.50 91 ASP A C 1
ATOM 724 O O . ASP A 1 91 ? 11.113 -31.189 -20.454 1.00 89.50 91 ASP A O 1
ATOM 728 N N . TYR A 1 92 ? 11.870 -30.133 -22.294 1.00 92.06 92 TYR A N 1
ATOM 729 C CA . TYR A 1 92 ? 11.249 -28.825 -22.056 1.00 92.06 92 TYR A CA 1
ATOM 730 C C . TYR A 1 92 ? 10.417 -28.380 -23.280 1.00 92.06 92 TYR A C 1
ATOM 732 O O . TYR A 1 92 ? 10.843 -27.496 -24.027 1.00 92.06 92 TYR A O 1
ATOM 740 N N . PRO A 1 93 ? 9.254 -29.004 -23.555 1.00 90.69 93 PRO A N 1
ATOM 741 C CA . PRO A 1 93 ? 8.521 -28.782 -24.807 1.00 90.69 93 PRO A CA 1
ATOM 742 C C . PRO A 1 93 ? 7.542 -27.596 -24.791 1.00 90.69 93 PRO A C 1
ATOM 744 O O . PRO A 1 93 ? 7.002 -27.257 -25.843 1.00 90.69 93 PRO A O 1
ATOM 747 N N . LEU A 1 94 ? 7.263 -26.989 -23.630 1.00 93.56 94 LEU A N 1
ATOM 748 C CA . LEU A 1 94 ? 6.201 -25.987 -23.457 1.00 93.56 94 LEU A CA 1
ATOM 749 C C . LEU A 1 94 ? 6.749 -24.629 -23.004 1.00 93.56 94 LEU A C 1
ATOM 751 O O . LEU A 1 94 ? 7.559 -24.557 -22.078 1.00 93.56 94 LEU A O 1
ATOM 755 N N . GLY A 1 95 ? 6.271 -23.560 -23.647 1.00 94.25 95 GLY A N 1
ATOM 756 C CA . GLY A 1 95 ? 6.564 -22.174 -23.269 1.00 94.25 95 GLY A CA 1
ATOM 757 C C . GLY A 1 95 ? 5.752 -21.690 -22.062 1.00 94.25 95 GLY A C 1
ATOM 758 O O . GLY A 1 95 ? 4.793 -22.349 -21.655 1.00 94.25 95 GLY A O 1
ATOM 759 N N . GLY A 1 96 ? 6.081 -20.516 -21.514 1.00 95.50 96 GLY A N 1
ATOM 760 C CA . GLY A 1 96 ? 5.445 -19.967 -20.302 1.00 95.50 96 GLY A CA 1
ATOM 761 C C . GLY A 1 96 ? 3.927 -19.801 -20.370 1.00 95.50 96 GLY A C 1
ATOM 762 O O . GLY A 1 96 ? 3.246 -19.908 -19.349 1.00 95.50 96 GLY A O 1
ATOM 763 N N . GLY A 1 97 ? 3.372 -19.671 -21.577 1.00 95.50 97 GLY A N 1
ATOM 764 C CA . GLY A 1 97 ? 1.928 -19.713 -21.814 1.00 95.50 97 GLY A CA 1
ATOM 765 C C . GLY A 1 97 ? 1.230 -20.990 -21.327 1.00 95.50 97 GLY A C 1
ATOM 766 O O . GLY A 1 97 ? 0.027 -20.958 -21.084 1.00 95.50 97 GLY A O 1
ATOM 767 N N . ALA A 1 98 ? 1.938 -22.104 -21.130 1.00 95.75 98 ALA A N 1
ATOM 768 C CA . ALA A 1 98 ? 1.351 -23.340 -20.615 1.00 95.75 98 ALA A CA 1
ATOM 769 C C . ALA A 1 98 ? 1.092 -23.319 -19.096 1.00 95.75 98 ALA A C 1
ATOM 771 O O . ALA A 1 98 ? 0.389 -24.194 -18.597 1.00 95.75 98 ALA A O 1
ATOM 772 N N . TYR A 1 99 ? 1.646 -22.344 -18.366 1.00 96.25 99 TYR A N 1
ATOM 773 C CA . TYR A 1 99 ? 1.729 -22.362 -16.900 1.00 96.25 99 TYR A CA 1
ATOM 774 C C . TYR A 1 99 ? 0.944 -21.231 -16.214 1.00 96.25 99 TY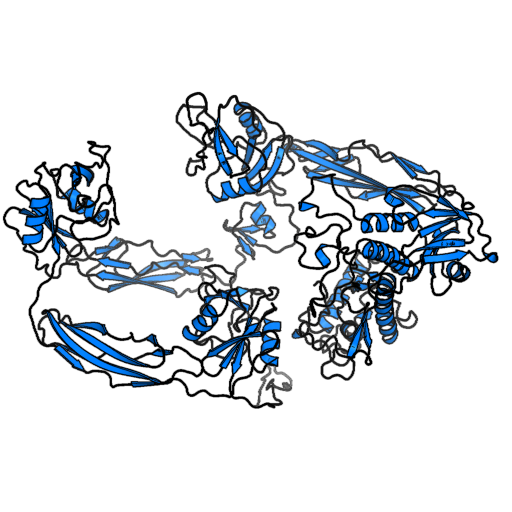R A C 1
ATOM 776 O O . TYR A 1 99 ? 1.245 -20.855 -15.084 1.00 96.25 99 TYR A O 1
ATOM 784 N N . PHE A 1 100 ? -0.077 -20.694 -16.886 1.00 96.50 100 PHE A N 1
ATOM 785 C CA . PHE A 1 100 ? -1.088 -19.815 -16.291 1.00 96.50 100 PHE A CA 1
ATOM 786 C C . PHE A 1 100 ? -2.453 -20.005 -16.961 1.00 96.50 100 PHE A C 1
ATOM 788 O O . PHE A 1 100 ? -2.528 -20.379 -18.134 1.00 96.50 100 PHE A O 1
ATOM 795 N N . ASP A 1 101 ? -3.532 -19.725 -16.236 1.00 96.31 101 ASP A N 1
ATOM 796 C CA . ASP A 1 101 ? -4.913 -19.831 -16.725 1.00 96.31 101 ASP A CA 1
ATOM 797 C C . ASP A 1 101 ? -5.483 -18.457 -17.117 1.00 96.31 101 ASP A C 1
ATOM 799 O O . ASP A 1 101 ? -6.166 -18.327 -18.136 1.00 96.31 101 ASP A O 1
ATOM 803 N N . VAL A 1 102 ? -5.168 -17.423 -16.325 1.00 96.19 102 VAL A N 1
ATOM 804 C CA . VAL A 1 102 ? -5.751 -16.077 -16.435 1.00 96.19 102 VAL A CA 1
ATOM 805 C C . VAL A 1 102 ? -4.683 -15.058 -16.825 1.00 96.19 102 VAL A C 1
ATOM 807 O O . VAL A 1 102 ? -3.645 -14.951 -16.168 1.00 96.19 102 VAL A O 1
ATOM 810 N N . MET A 1 103 ? -4.959 -14.276 -17.867 1.00 95.44 103 MET A N 1
ATOM 811 C CA . MET A 1 103 ? -4.191 -13.086 -18.217 1.00 95.44 103 MET A CA 1
ATOM 812 C C . MET A 1 103 ? -4.748 -11.878 -17.452 1.00 95.44 103 MET A C 1
ATOM 814 O O . MET A 1 103 ? -5.877 -11.435 -17.685 1.00 95.44 103 MET A O 1
ATOM 818 N N . GLY A 1 104 ? -3.949 -11.347 -16.533 1.00 93.50 104 GLY A N 1
ATOM 819 C CA . GLY A 1 104 ? -4.230 -10.118 -15.803 1.00 93.50 104 GLY A CA 1
ATOM 820 C C . GLY A 1 104 ? -3.490 -8.911 -16.387 1.00 93.50 104 GLY A C 1
ATOM 821 O O . GLY A 1 104 ? -2.446 -9.042 -17.031 1.00 93.50 104 GLY A O 1
ATOM 822 N N . PHE A 1 105 ? -4.021 -7.712 -16.167 1.00 90.62 105 PHE A N 1
ATOM 823 C CA . PHE A 1 105 ? -3.329 -6.461 -16.483 1.00 90.62 105 PHE A CA 1
ATOM 824 C C . PHE A 1 105 ? -3.780 -5.315 -15.570 1.00 90.62 105 PHE A C 1
ATOM 826 O O . PHE A 1 105 ? -4.797 -5.418 -14.880 1.00 90.62 105 PHE A O 1
ATOM 833 N N . HIS A 1 106 ? -3.016 -4.222 -15.590 1.00 91.56 106 HIS A N 1
ATOM 834 C CA . HIS A 1 106 ? -3.384 -2.946 -14.979 1.00 91.56 106 HIS A CA 1
ATOM 835 C C . HIS A 1 106 ? -3.943 -1.990 -16.036 1.00 91.56 106 HIS A C 1
ATOM 837 O O . HIS A 1 106 ? -3.512 -2.008 -17.195 1.00 91.56 106 HIS A O 1
ATOM 843 N N . SER A 1 107 ? -4.901 -1.146 -15.655 1.00 91.00 107 SER A N 1
ATOM 844 C CA . SER A 1 107 ? -5.419 -0.099 -16.536 1.00 91.00 107 SER A CA 1
ATOM 845 C C . SER A 1 107 ? -5.687 1.183 -15.766 1.00 91.00 107 SER A C 1
ATOM 847 O O . SER A 1 107 ? -6.557 1.246 -14.905 1.00 91.00 107 SER A O 1
ATOM 849 N N . TYR A 1 108 ? -4.969 2.232 -16.137 1.00 93.00 108 TYR A N 1
ATOM 850 C CA . TYR A 1 108 ? -5.013 3.534 -15.490 1.00 93.00 108 TYR A CA 1
ATOM 851 C C . TYR A 1 108 ? -5.048 4.614 -16.577 1.00 93.00 108 TYR A C 1
ATOM 853 O O . TYR A 1 108 ? -4.033 5.262 -16.861 1.00 93.00 108 TYR A O 1
ATOM 861 N N . PRO A 1 109 ? -6.195 4.781 -17.264 1.00 93.31 109 PRO A N 1
ATOM 862 C CA . PRO A 1 109 ? -6.229 5.457 -18.561 1.00 93.31 109 PRO A CA 1
ATOM 863 C C . PRO A 1 109 ? -5.839 6.935 -18.548 1.00 93.31 109 PRO A C 1
ATOM 865 O O . PRO A 1 109 ? -5.562 7.502 -19.607 1.00 93.31 109 PRO A O 1
ATOM 868 N N . HIS A 1 110 ? -5.825 7.557 -17.365 1.00 91.94 110 HIS A N 1
ATOM 869 C CA . HIS A 1 110 ? -5.372 8.927 -17.161 1.00 91.94 110 HIS A CA 1
ATOM 870 C C . HIS A 1 110 ? -3.856 9.086 -17.332 1.00 91.94 110 HIS A C 1
ATOM 872 O O . HIS A 1 110 ? -3.459 10.154 -17.784 1.00 91.94 110 HIS A O 1
ATOM 878 N N . PHE A 1 111 ? -3.034 8.062 -17.045 1.00 85.62 111 PHE A N 1
ATOM 879 C CA . PHE A 1 111 ? -1.573 8.103 -17.251 1.00 85.62 111 PHE A CA 1
ATOM 880 C C . PHE A 1 111 ? -1.061 7.123 -18.321 1.00 85.62 111 PHE A C 1
ATOM 882 O O . PHE A 1 111 ? -0.075 7.419 -18.993 1.00 85.62 111 PHE A O 1
ATOM 889 N N . ASP A 1 112 ? -1.715 5.973 -18.526 1.00 86.88 112 ASP A N 1
ATOM 890 C CA . ASP A 1 112 ? -1.161 4.818 -19.265 1.00 86.88 112 ASP A CA 1
ATOM 891 C C . ASP A 1 112 ? -1.082 4.967 -20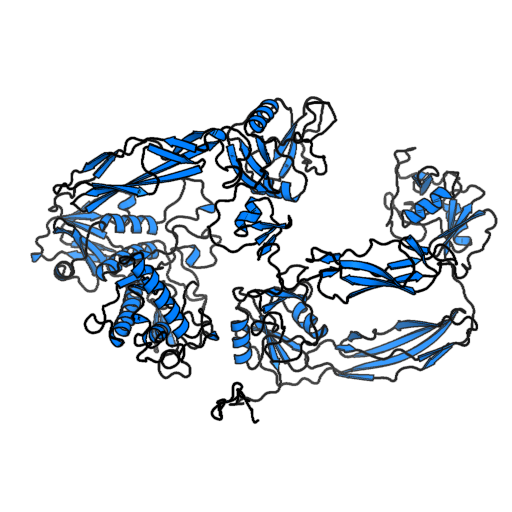.806 1.00 86.88 112 ASP A C 1
ATOM 893 O O . ASP A 1 112 ? -0.920 3.980 -21.532 1.00 86.88 112 ASP A O 1
ATOM 897 N N . GLY A 1 113 ? -1.224 6.198 -21.306 1.00 87.62 113 GLY A N 1
ATOM 898 C CA . GLY A 1 113 ? -1.245 6.561 -22.723 1.00 87.62 113 GLY A CA 1
ATOM 899 C C . GLY A 1 113 ? -2.617 6.450 -23.397 1.00 87.62 113 GLY A C 1
ATOM 900 O O . GLY A 1 113 ? -2.811 7.054 -24.451 1.00 87.62 113 GLY A O 1
ATOM 901 N N . SER A 1 114 ? -3.596 5.764 -22.796 1.00 90.56 114 SER A N 1
ATOM 902 C CA . SER A 1 114 ? -4.904 5.496 -23.420 1.00 90.56 114 SER A CA 1
ATOM 903 C C . SER A 1 114 ? -5.657 6.743 -23.891 1.00 90.56 114 SER A C 1
ATOM 905 O O . SER A 1 114 ? -6.330 6.701 -24.921 1.00 90.56 114 SER A O 1
ATOM 907 N N . MET A 1 115 ? -5.569 7.858 -23.161 1.00 93.75 115 MET A N 1
ATOM 908 C CA . MET A 1 115 ? -6.316 9.094 -23.442 1.00 93.75 115 MET A CA 1
ATOM 909 C C . MET A 1 115 ? -5.614 10.072 -24.403 1.00 93.75 115 MET A C 1
ATOM 911 O O . MET A 1 115 ? -6.023 11.232 -24.481 1.00 93.75 115 MET A O 1
ATOM 915 N N . ARG A 1 116 ? -4.582 9.644 -25.144 1.00 92.56 116 ARG A N 1
ATOM 916 C CA . ARG A 1 116 ? -3.887 10.487 -26.134 1.00 92.56 116 ARG A CA 1
ATOM 917 C C . ARG A 1 116 ? -3.478 9.726 -27.396 1.00 92.56 116 ARG A C 1
ATOM 919 O O . ARG A 1 116 ? -3.265 8.520 -27.352 1.00 92.56 116 ARG A O 1
ATOM 926 N N . GLU A 1 117 ? -3.340 10.435 -28.514 1.00 92.06 117 GLU A N 1
ATOM 927 C CA . GLU A 1 117 ? -2.817 9.901 -29.783 1.00 92.06 117 GLU A CA 1
ATOM 928 C C . GLU A 1 117 ? -1.808 10.878 -30.399 1.00 92.06 117 GLU A C 1
ATOM 930 O O . GLU A 1 117 ? -1.950 12.092 -30.268 1.00 92.06 117 GLU A O 1
ATOM 935 N N . TRP A 1 118 ? -0.751 10.375 -31.043 1.00 89.44 118 TRP A N 1
ATOM 936 C CA . TRP A 1 118 ? 0.261 11.241 -31.658 1.00 89.44 118 TRP A CA 1
ATOM 937 C C . TRP A 1 118 ? -0.261 11.859 -32.961 1.00 89.44 118 TRP A C 1
ATOM 939 O O . TRP A 1 118 ? -0.607 11.142 -33.902 1.00 89.44 118 TRP A O 1
ATOM 949 N N . ASN A 1 119 ? -0.256 13.190 -33.050 1.00 91.50 119 ASN A N 1
ATOM 950 C CA . ASN A 1 119 ? -0.732 13.928 -34.212 1.00 91.50 119 ASN A CA 1
ATOM 951 C C . ASN A 1 119 ? 0.409 14.730 -34.867 1.00 91.50 119 ASN A C 1
ATOM 953 O O . ASN A 1 119 ? 0.828 15.791 -34.398 1.00 91.50 119 ASN A O 1
ATOM 957 N N . ASN A 1 120 ? 0.863 14.249 -36.029 1.00 90.56 120 ASN A N 1
ATOM 958 C CA . ASN A 1 120 ? 1.921 14.880 -36.830 1.00 90.56 120 ASN A CA 1
ATOM 959 C C . ASN A 1 120 ? 1.614 16.331 -37.253 1.00 90.56 120 ASN A C 1
ATOM 961 O O . ASN A 1 120 ? 2.548 17.083 -37.517 1.00 90.56 120 ASN A O 1
ATOM 965 N N . ALA A 1 121 ? 0.341 16.736 -37.338 1.00 93.25 121 ALA A N 1
ATOM 966 C CA . ALA A 1 121 ? -0.035 18.110 -37.679 1.00 93.25 121 ALA A CA 1
ATOM 967 C C . ALA A 1 121 ? 0.052 19.069 -36.477 1.00 93.25 121 ALA A C 1
ATOM 969 O O . ALA A 1 121 ? 0.227 20.270 -36.675 1.00 93.25 121 ALA A O 1
ATOM 970 N N . LEU A 1 122 ? -0.046 18.544 -35.249 1.00 89.62 122 LEU A N 1
ATOM 971 C CA . LEU A 1 122 ? 0.189 19.294 -34.011 1.00 89.62 122 LEU A CA 1
ATOM 972 C C . LEU A 1 122 ? 1.671 19.294 -33.602 1.00 89.62 122 LEU A C 1
ATOM 974 O O . LEU A 1 122 ? 2.089 20.159 -32.840 1.00 89.62 122 LEU A O 1
ATOM 978 N N . GLY A 1 123 ? 2.457 18.325 -34.089 1.00 89.25 123 GLY A N 1
ATOM 979 C CA . GLY A 1 123 ? 3.823 18.084 -33.610 1.00 89.25 123 GLY A CA 1
ATOM 980 C C . GLY A 1 123 ? 3.859 17.541 -32.177 1.00 89.25 123 GLY A C 1
ATOM 981 O O . GLY A 1 123 ? 4.830 17.767 -31.461 1.00 89.25 123 GLY A O 1
ATOM 982 N N . GLY A 1 124 ? 2.784 16.876 -31.746 1.00 88.56 124 GLY A N 1
ATOM 983 C CA . GLY A 1 124 ? 2.574 16.447 -30.367 1.00 88.56 124 GLY A CA 1
ATOM 984 C C . GLY A 1 124 ? 1.319 15.588 -30.217 1.00 88.56 124 GLY A C 1
ATOM 985 O O . GLY A 1 124 ? 0.734 15.138 -31.204 1.00 88.56 124 GLY A O 1
ATOM 986 N N . PHE A 1 125 ? 0.899 15.361 -28.976 1.00 91.06 125 PHE A N 1
ATOM 987 C CA . PHE A 1 125 ? -0.279 14.555 -28.666 1.00 91.06 125 PHE A CA 1
ATOM 988 C C . PHE A 1 125 ? -1.594 15.340 -28.796 1.00 91.06 125 PHE A C 1
ATOM 990 O O . PHE A 1 125 ? -1.719 16.462 -28.307 1.00 91.06 125 PHE A O 1
ATOM 997 N N . GLU A 1 126 ? -2.591 14.712 -29.415 1.00 94.31 126 GLU A N 1
ATOM 998 C CA . GLU A 1 126 ? -4.002 15.086 -29.327 1.00 94.31 126 GLU A CA 1
ATOM 999 C C . GLU A 1 126 ? -4.642 14.318 -28.159 1.00 94.31 126 GLU A C 1
ATOM 1001 O O . GLU A 1 126 ? -4.370 13.128 -27.976 1.00 94.31 126 GLU A O 1
ATOM 1006 N N . TYR A 1 127 ? -5.446 15.001 -27.340 1.00 93.62 127 TYR A N 1
ATOM 1007 C CA . TYR A 1 127 ? -5.969 14.471 -26.076 1.00 93.62 127 TYR A CA 1
ATOM 1008 C C . TYR A 1 127 ? -7.473 14.205 -26.140 1.00 93.62 127 TYR A C 1
ATOM 1010 O O . TYR A 1 127 ? -8.239 14.965 -26.728 1.00 93.62 127 TYR A O 1
ATOM 1018 N N . PHE A 1 128 ? -7.880 13.123 -25.481 1.00 95.50 128 PHE A N 1
ATOM 1019 C CA . PHE A 1 128 ? -9.242 12.600 -25.431 1.00 95.50 128 PHE A CA 1
ATOM 1020 C C . PHE A 1 128 ? -9.576 12.182 -23.987 1.00 95.50 128 PHE A C 1
ATOM 1022 O O . PHE A 1 128 ? -9.941 11.040 -23.707 1.00 95.50 128 PHE A O 1
ATOM 1029 N N . ARG A 1 129 ? -9.385 13.095 -23.029 1.00 96.06 129 ARG A N 1
ATOM 1030 C CA . ARG A 1 129 ? -9.498 12.844 -21.582 1.00 96.06 129 ARG A CA 1
ATOM 1031 C C . ARG A 1 129 ? -10.961 12.799 -21.133 1.00 96.06 129 ARG A C 1
ATOM 1033 O O . ARG A 1 129 ? -11.492 13.782 -20.623 1.00 96.06 129 ARG A O 1
ATOM 1040 N N . HIS A 1 130 ? -11.618 11.666 -21.365 1.00 96.75 130 HIS A N 1
ATOM 1041 C CA . HIS A 1 130 ? -12.984 11.378 -20.915 1.00 96.75 130 HIS A CA 1
ATOM 1042 C C . HIS A 1 130 ? -13.203 9.867 -20.713 1.00 96.75 130 HIS A C 1
ATOM 1044 O O . HIS A 1 130 ? -12.537 9.025 -21.319 1.00 96.75 130 HIS A O 1
ATOM 1050 N N . SER A 1 131 ? -14.166 9.500 -19.870 1.00 97.31 131 SER A N 1
ATOM 1051 C CA . SER A 1 131 ? -14.393 8.130 -19.390 1.00 97.31 131 SER A CA 1
ATOM 1052 C C . SER A 1 131 ? -14.695 7.111 -20.499 1.00 97.31 131 SER A C 1
ATOM 1054 O O . SER A 1 131 ? -14.272 5.960 -20.397 1.00 97.31 131 SER A O 1
ATOM 1056 N N . ASP A 1 132 ? -15.365 7.515 -21.589 1.00 97.31 132 ASP A N 1
ATOM 1057 C CA . ASP A 1 132 ? -15.580 6.644 -22.756 1.00 97.31 132 ASP A CA 1
ATOM 1058 C C . ASP A 1 132 ? -14.283 6.294 -23.495 1.00 97.31 132 ASP A C 1
ATOM 1060 O O . ASP A 1 132 ? -14.165 5.169 -23.978 1.00 97.31 132 ASP A O 1
ATOM 1064 N N . ARG A 1 133 ? -13.304 7.208 -23.556 1.00 96.38 133 ARG A N 1
ATOM 1065 C CA . ARG A 1 133 ? -11.970 6.893 -24.081 1.00 96.38 133 ARG A CA 1
ATOM 1066 C C . ARG A 1 133 ? -11.175 6.053 -23.084 1.00 96.38 133 ARG A C 1
ATOM 1068 O O . ARG A 1 133 ? -10.444 5.158 -23.498 1.00 96.38 133 ARG A O 1
ATOM 1075 N N . GLY A 1 134 ? -11.368 6.289 -21.785 1.00 95.19 134 GLY A N 1
ATOM 1076 C CA . GLY A 1 134 ? -10.777 5.473 -20.726 1.00 95.19 134 GLY A CA 1
ATOM 1077 C C . GLY A 1 134 ? -11.101 3.988 -20.881 1.00 95.19 134 GLY A C 1
ATOM 1078 O O . GLY A 1 134 ? -10.190 3.162 -20.922 1.00 95.19 134 GLY A O 1
ATOM 1079 N N . ILE A 1 135 ? -12.381 3.646 -21.069 1.00 95.50 135 ILE A N 1
ATOM 1080 C CA . ILE A 1 135 ? -12.760 2.250 -21.335 1.00 95.50 135 ILE A CA 1
ATOM 1081 C C . ILE A 1 135 ? -12.277 1.741 -22.700 1.00 95.50 135 ILE A C 1
ATOM 1083 O O . ILE A 1 135 ? -12.027 0.552 -22.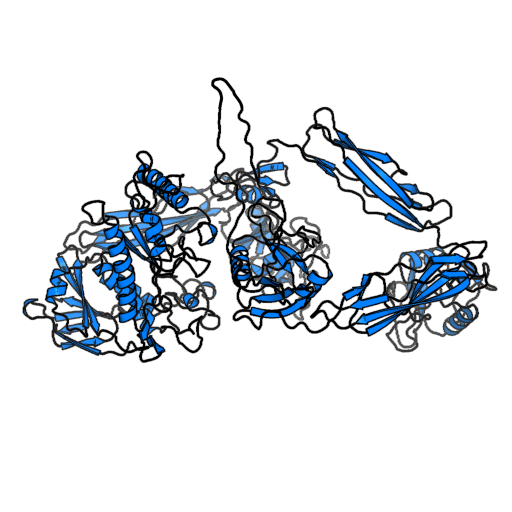841 1.00 95.50 135 ILE A O 1
ATOM 1087 N N . GLU A 1 136 ? -12.117 2.600 -23.709 1.00 94.25 136 GLU A N 1
ATOM 1088 C CA . GLU A 1 136 ? -11.604 2.183 -25.024 1.00 94.25 136 GLU A CA 1
ATOM 1089 C C . GLU A 1 136 ? -10.120 1.784 -24.959 1.00 94.25 136 GLU A C 1
ATOM 1091 O O . GLU A 1 136 ? -9.738 0.789 -25.572 1.00 94.25 136 GLU A O 1
ATOM 1096 N N . GLY A 1 137 ? -9.307 2.473 -24.153 1.00 90.06 137 GLY A N 1
ATOM 1097 C CA . GLY A 1 137 ? -7.924 2.074 -23.872 1.00 90.06 137 GLY A CA 1
ATOM 1098 C C . GLY A 1 137 ? -7.809 0.784 -23.057 1.00 90.06 137 GLY A C 1
ATOM 1099 O O . GLY A 1 137 ? -7.032 -0.105 -23.411 1.00 90.06 137 GLY A O 1
ATOM 1100 N N . PHE A 1 138 ? -8.653 0.628 -22.031 1.00 87.69 138 PHE A N 1
ATOM 1101 C CA . PHE A 1 138 ? -8.814 -0.629 -21.289 1.00 87.69 138 PHE A CA 1
ATOM 1102 C C . PHE A 1 138 ? -9.101 -1.819 -22.233 1.00 87.69 138 PHE A C 1
ATOM 1104 O O . PHE A 1 138 ? -8.415 -2.843 -22.179 1.00 87.69 138 PHE A O 1
ATOM 1111 N N . LEU A 1 139 ? -10.063 -1.664 -23.152 1.00 91.44 139 LEU A N 1
ATOM 1112 C CA . LEU A 1 139 ? -10.406 -2.685 -24.150 1.00 91.44 139 LEU A CA 1
ATOM 1113 C C . LEU A 1 139 ? -9.255 -2.948 -25.135 1.00 91.44 139 LEU A C 1
ATOM 1115 O O . LEU A 1 139 ? -8.990 -4.100 -25.483 1.00 91.44 139 LEU A O 1
ATOM 1119 N N . ALA A 1 140 ? -8.538 -1.904 -25.560 1.00 91.75 140 ALA A N 1
ATOM 1120 C CA . ALA A 1 140 ? -7.394 -2.033 -26.460 1.00 91.75 140 ALA A CA 1
ATOM 1121 C C . ALA A 1 140 ? -6.245 -2.847 -25.834 1.00 91.75 140 ALA A C 1
ATOM 1123 O O . ALA A 1 140 ? -5.696 -3.726 -26.500 1.00 91.75 140 ALA A O 1
ATOM 1124 N N . LYS A 1 141 ? -5.928 -2.633 -24.546 1.00 89.69 141 LYS A N 1
ATOM 1125 C CA . LYS A 1 141 ? -4.901 -3.406 -23.814 1.00 89.69 141 LYS A CA 1
ATOM 1126 C C . LYS A 1 141 ? -5.216 -4.906 -23.754 1.00 89.69 141 LYS A C 1
ATOM 1128 O O . LYS A 1 141 ? -4.298 -5.717 -23.904 1.00 89.69 141 LYS A O 1
ATOM 1133 N N . LYS A 1 142 ? -6.494 -5.278 -23.584 1.00 92.00 142 LYS A N 1
ATOM 1134 C CA . LYS A 1 142 ? -6.957 -6.675 -23.700 1.00 92.00 142 LYS A CA 1
ATOM 1135 C C . LYS A 1 142 ? -6.768 -7.191 -25.130 1.00 92.00 142 LYS A C 1
ATOM 1137 O O . LYS A 1 142 ? -6.167 -8.242 -25.325 1.00 92.00 142 LYS A O 1
ATOM 1142 N N . ALA A 1 143 ? -7.257 -6.451 -26.127 1.00 93.62 143 ALA A N 1
ATOM 1143 C CA . ALA A 1 143 ? -7.249 -6.882 -27.525 1.00 93.62 143 ALA A CA 1
ATOM 1144 C C . ALA A 1 143 ? -5.831 -7.126 -28.077 1.00 93.62 143 ALA A C 1
ATOM 1146 O O . ALA A 1 143 ? -5.614 -8.124 -28.764 1.00 93.62 143 ALA A O 1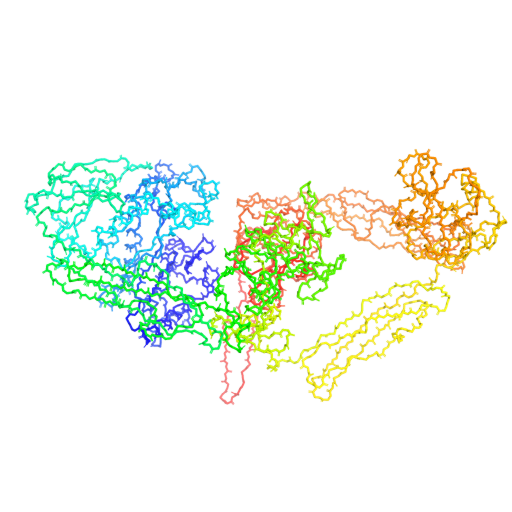
ATOM 1147 N N . VAL A 1 144 ? -4.862 -6.266 -27.734 1.00 91.75 144 VAL A N 1
ATOM 1148 C CA . VAL A 1 144 ? -3.445 -6.432 -28.110 1.00 91.75 144 VAL A CA 1
ATOM 1149 C C . VAL A 1 144 ? -2.871 -7.722 -27.516 1.00 91.75 144 VAL A C 1
ATOM 1151 O O . VAL A 1 144 ? -2.373 -8.565 -28.263 1.00 91.75 144 VAL A O 1
ATOM 1154 N N . ARG A 1 145 ? -3.021 -7.933 -26.199 1.00 92.94 145 ARG A N 1
ATOM 1155 C CA . ARG A 1 145 ? -2.563 -9.160 -25.519 1.00 92.94 145 ARG A CA 1
ATOM 1156 C C . ARG A 1 145 ? -3.253 -10.413 -26.054 1.00 92.94 145 ARG A C 1
ATOM 1158 O O . ARG A 1 145 ? -2.606 -11.443 -26.199 1.00 92.94 145 ARG A O 1
ATOM 1165 N N . GLN A 1 146 ? -4.550 -10.345 -26.368 1.00 94.56 146 GLN A N 1
ATOM 1166 C CA . GLN A 1 146 ? -5.287 -11.491 -26.903 1.00 94.56 146 GLN A CA 1
ATOM 1167 C C . GLN A 1 146 ? -4.784 -11.878 -28.296 1.00 94.56 146 GLN A C 1
ATOM 1169 O O . GLN A 1 146 ? -4.485 -13.048 -28.521 1.00 94.56 146 GLN A O 1
ATOM 1174 N N . ALA A 1 147 ? -4.646 -10.913 -29.210 1.00 95.50 147 ALA A N 1
ATOM 1175 C CA . ALA A 1 147 ? -4.104 -11.169 -30.544 1.00 95.50 147 ALA A CA 1
ATOM 1176 C C . ALA A 1 147 ? -2.689 -11.767 -30.473 1.00 95.50 147 ALA A C 1
ATOM 1178 O O . ALA A 1 147 ? -2.319 -12.601 -31.297 1.00 95.50 147 ALA A O 1
ATOM 1179 N N . HIS A 1 148 ? -1.917 -11.373 -29.461 1.00 94.19 148 HIS A N 1
ATOM 1180 C CA . HIS A 1 148 ? -0.584 -11.891 -29.218 1.00 94.19 148 HIS A CA 1
ATOM 1181 C C . HIS A 1 148 ? -0.575 -13.323 -28.644 1.00 94.19 148 HIS A C 1
ATOM 1183 O O . HIS A 1 148 ? 0.130 -14.193 -29.148 1.00 94.19 148 HIS A O 1
ATOM 1189 N N . LEU A 1 149 ? -1.437 -13.628 -27.669 1.00 96.62 149 LEU A N 1
ATOM 1190 C CA . LEU A 1 149 ? -1.660 -14.996 -27.179 1.00 96.62 149 LEU A CA 1
ATOM 1191 C C . LEU A 1 149 ? -2.114 -15.946 -28.304 1.00 96.62 149 LEU A C 1
ATOM 1193 O O . LEU A 1 149 ? -1.662 -17.090 -28.378 1.00 96.62 149 LEU A O 1
ATOM 1197 N N . GLU A 1 150 ? -2.963 -15.464 -29.214 1.00 96.88 150 GLU A N 1
ATOM 1198 C CA . GLU A 1 150 ? -3.423 -16.215 -30.387 1.00 96.88 150 GLU A CA 1
ATOM 1199 C C . GLU A 1 150 ? -2.275 -16.501 -31.384 1.00 96.88 150 GLU A C 1
ATOM 1201 O O . GLU A 1 150 ? -2.251 -17.584 -31.968 1.00 96.88 150 GLU A O 1
ATOM 1206 N N . GLN A 1 151 ? -1.264 -15.625 -31.513 1.00 95.62 151 GLN A N 1
ATOM 1207 C CA . GLN A 1 151 ? -0.054 -15.887 -32.324 1.00 95.62 151 GLN A CA 1
ATOM 1208 C C . GLN A 1 151 ? 0.777 -17.071 -31.797 1.00 95.62 151 GLN A C 1
ATOM 1210 O O . GLN A 1 151 ? 1.360 -17.805 -32.594 1.00 95.62 151 GLN A O 1
ATOM 1215 N N . TYR A 1 152 ? 0.778 -17.302 -30.480 1.00 95.56 152 TYR A N 1
ATOM 1216 C CA . TYR A 1 152 ? 1.422 -18.457 -29.835 1.00 95.56 152 TYR A CA 1
ATOM 1217 C C . TYR A 1 152 ? 0.508 -19.691 -29.706 1.00 95.56 152 TYR A C 1
ATOM 1219 O O . TYR A 1 152 ? 0.869 -20.671 -29.052 1.00 95.56 152 TYR A O 1
ATOM 1227 N N . GLY A 1 153 ? -0.668 -19.675 -30.342 1.00 96.19 153 GLY A N 1
ATOM 1228 C CA . GLY A 1 153 ? -1.587 -20.814 -30.391 1.00 96.19 153 GLY A CA 1
ATOM 1229 C C . GLY A 1 153 ? -2.549 -20.933 -29.206 1.00 96.19 153 GLY A C 1
ATOM 1230 O O . GLY A 1 153 ? -3.231 -21.947 -29.095 1.00 96.19 153 GLY A O 1
ATOM 1231 N N . TYR A 1 154 ? -2.674 -19.927 -28.334 1.00 96.88 154 TYR A N 1
ATOM 1232 C CA . TYR A 1 154 ? -3.700 -19.899 -27.273 1.00 96.88 154 TYR A CA 1
ATOM 1233 C C . TYR A 1 154 ? -5.061 -19.434 -27.827 1.00 96.88 154 TYR A C 1
ATOM 1235 O O . TYR A 1 154 ? -5.706 -18.520 -27.316 1.00 96.88 154 TYR A O 1
ATOM 1243 N N . ASP A 1 155 ? -5.478 -20.074 -28.922 1.00 95.31 155 ASP A N 1
ATOM 1244 C CA . ASP A 1 155 ? -6.634 -19.751 -29.763 1.00 95.31 155 ASP A CA 1
ATOM 1245 C C . ASP A 1 155 ? -7.876 -20.619 -29.473 1.00 95.31 155 ASP A C 1
ATOM 1247 O O . ASP A 1 155 ? -8.949 -20.385 -30.036 1.00 95.31 155 ASP A O 1
ATOM 1251 N N . GLY A 1 156 ? -7.766 -21.594 -28.566 1.00 94.00 156 GLY A N 1
ATOM 1252 C CA . GLY A 1 156 ? -8.807 -22.578 -28.262 1.00 94.00 156 GLY A CA 1
ATOM 1253 C C . GLY A 1 156 ? -8.844 -23.776 -29.219 1.00 94.00 156 GLY A C 1
ATOM 1254 O O . GLY A 1 156 ? -9.726 -24.623 -29.082 1.00 94.00 156 GLY A O 1
ATOM 1255 N N . VAL A 1 157 ? -7.911 -23.858 -30.173 1.00 93.56 157 VAL A N 1
ATOM 1256 C CA . VAL A 1 157 ? -7.752 -24.965 -31.130 1.00 93.56 157 VAL A CA 1
ATOM 1257 C C . VAL A 1 157 ? -6.428 -25.692 -30.898 1.00 93.56 157 VAL A C 1
ATOM 1259 O O . VAL A 1 157 ? -6.419 -26.920 -30.827 1.00 93.56 157 VAL A O 1
ATOM 1262 N N . THR A 1 158 ? -5.325 -24.950 -30.767 1.00 92.94 158 THR A N 1
ATOM 1263 C CA . THR A 1 158 ? -3.986 -25.501 -30.506 1.00 92.94 158 THR A CA 1
ATOM 1264 C C . THR A 1 158 ? -3.757 -25.653 -29.003 1.00 92.94 158 THR A C 1
ATOM 1266 O O . THR A 1 158 ? -3.477 -26.753 -28.527 1.00 92.94 158 THR A O 1
ATOM 1269 N N . TYR A 1 159 ? -3.968 -24.575 -28.246 1.00 95.19 159 TYR A N 1
ATOM 1270 C CA . TYR A 1 159 ? -3.984 -24.551 -26.785 1.00 95.19 159 TYR A CA 1
ATOM 1271 C C . TYR A 1 159 ? -5.256 -23.851 -26.272 1.00 95.19 159 TYR A C 1
ATOM 1273 O O . TYR A 1 159 ? -5.843 -23.042 -26.998 1.00 95.19 159 TYR A O 1
ATOM 1281 N N . PRO A 1 160 ? -5.704 -24.121 -25.029 1.00 94.19 160 PRO A N 1
ATOM 1282 C CA . PRO A 1 160 ? -6.840 -23.420 -24.433 1.00 94.19 160 PRO A CA 1
ATOM 1283 C C . PRO A 1 160 ? -6.650 -21.897 -24.430 1.00 94.19 160 PRO A C 1
ATOM 1285 O O . PRO A 1 160 ? -5.544 -21.405 -24.189 1.00 94.19 160 PRO A O 1
ATOM 1288 N N . LYS A 1 161 ? -7.739 -21.152 -24.659 1.00 95.50 161 LYS A N 1
ATOM 1289 C CA . LYS A 1 161 ? -7.744 -19.695 -24.474 1.00 95.50 161 LYS A CA 1
ATOM 1290 C C . LYS A 1 161 ? -7.484 -19.341 -23.008 1.00 95.50 161 LYS A C 1
ATOM 1292 O O . LYS A 1 161 ? -7.772 -20.135 -22.116 1.00 95.50 161 LYS A O 1
ATOM 1297 N N . LYS A 1 162 ? -6.956 -18.138 -22.779 1.00 95.75 162 LYS A N 1
ATOM 1298 C CA . LYS A 1 162 ? -6.808 -17.562 -21.438 1.00 95.75 162 LYS A CA 1
ATOM 1299 C C . LYS A 1 162 ? -8.082 -16.850 -21.011 1.00 95.75 162 LYS A C 1
ATOM 1301 O O . LYS A 1 162 ? -8.705 -16.166 -21.827 1.00 95.75 162 LYS A O 1
ATOM 1306 N N . GLU A 1 163 ? -8.411 -16.991 -19.735 1.00 96.25 163 GLU A N 1
ATOM 1307 C CA . GLU A 1 163 ? -9.392 -16.141 -19.063 1.00 96.25 163 GLU A CA 1
ATOM 1308 C C . GLU A 1 163 ? -8.786 -14.755 -18.788 1.00 96.25 163 GLU A C 1
ATOM 1310 O O . GLU A 1 163 ? -7.570 -14.570 -18.896 1.00 96.25 163 GLU A O 1
ATOM 1315 N N . TRP A 1 164 ? -9.614 -13.767 -18.442 1.00 95.50 164 TRP A N 1
ATOM 1316 C CA . TRP A 1 164 ? -9.179 -12.368 -18.322 1.00 95.50 164 TRP A CA 1
ATOM 1317 C C . TRP A 1 164 ? -9.613 -11.711 -17.021 1.00 95.50 164 TRP A C 1
ATOM 1319 O O . TRP A 1 164 ? -10.776 -11.808 -16.630 1.00 95.50 164 TRP A O 1
ATOM 1329 N N . MET A 1 165 ? -8.708 -10.949 -16.408 1.00 95.00 165 MET A N 1
ATOM 1330 C CA . MET A 1 165 ? -9.027 -10.092 -15.266 1.00 95.00 165 MET A CA 1
ATOM 1331 C C . MET A 1 165 ? -8.266 -8.764 -15.298 1.00 95.00 165 MET A C 1
ATOM 1333 O O . MET A 1 165 ? -7.263 -8.622 -15.995 1.00 95.00 165 MET A O 1
ATOM 1337 N N . ILE A 1 166 ? -8.724 -7.800 -14.502 1.00 92.50 166 ILE A N 1
ATOM 1338 C CA . ILE A 1 166 ? -7.944 -6.608 -14.146 1.00 92.50 166 ILE A CA 1
ATOM 1339 C C . ILE A 1 166 ? -7.524 -6.743 -12.684 1.00 92.50 166 ILE A C 1
ATOM 1341 O O . ILE A 1 166 ? -8.399 -6.822 -11.818 1.00 92.50 166 ILE A O 1
ATOM 1345 N N . THR A 1 167 ? -6.222 -6.734 -12.392 1.00 92.00 167 THR A N 1
ATOM 1346 C CA . THR A 1 167 ? -5.735 -6.746 -10.998 1.00 92.00 167 THR A CA 1
ATOM 1347 C C . THR A 1 167 ? -5.686 -5.361 -10.369 1.00 92.00 167 THR A C 1
ATOM 1349 O O . THR A 1 167 ? -5.766 -5.271 -9.152 1.00 92.00 167 THR A O 1
ATOM 1352 N N . GLU A 1 168 ? -5.615 -4.294 -11.172 1.00 92.00 168 GLU A N 1
ATOM 1353 C CA . GLU A 1 168 ? -5.721 -2.908 -10.703 1.00 92.00 168 GLU A CA 1
ATOM 1354 C C . GLU A 1 168 ? -6.299 -1.991 -11.794 1.00 92.00 168 GLU A C 1
ATOM 1356 O O . GLU A 1 168 ? -5.827 -1.995 -12.936 1.00 92.00 168 GLU A O 1
ATOM 1361 N N . TYR A 1 169 ? -7.306 -1.182 -11.458 1.00 93.56 169 TYR A N 1
ATOM 1362 C CA . TYR A 1 169 ? -7.710 -0.033 -12.277 1.00 93.56 169 TYR A CA 1
ATOM 1363 C C . TYR A 1 169 ? -8.335 1.080 -11.449 1.00 93.56 169 TYR A C 1
ATOM 1365 O O . TYR A 1 169 ? -9.142 0.811 -10.561 1.00 93.56 169 TYR A O 1
ATOM 1373 N N . ASN A 1 170 ? -8.041 2.333 -11.796 1.00 94.75 170 ASN A N 1
ATOM 1374 C CA . ASN A 1 170 ? -8.897 3.469 -11.460 1.00 94.75 170 ASN A CA 1
ATOM 1375 C C . ASN A 1 170 ? -8.531 4.721 -12.281 1.00 94.75 170 ASN A C 1
ATOM 1377 O O . ASN A 1 170 ? -7.615 4.691 -13.103 1.00 94.75 170 ASN A O 1
ATOM 1381 N N . VAL A 1 171 ? -9.244 5.822 -12.043 1.00 95.38 171 VAL A N 1
ATOM 1382 C CA . VAL A 1 171 ? -8.842 7.191 -12.414 1.00 95.38 171 VAL A CA 1
ATOM 1383 C C . VAL A 1 171 ? -9.087 8.112 -11.212 1.00 95.38 171 VAL A C 1
ATOM 1385 O O . VAL A 1 171 ? -9.976 7.821 -10.410 1.00 95.38 171 VAL A O 1
ATOM 1388 N N . PRO A 1 172 ? -8.338 9.212 -11.048 1.00 95.31 172 PRO A N 1
ATOM 1389 C CA . PRO A 1 172 ? -8.486 10.071 -9.882 1.00 95.31 172 PRO A CA 1
ATOM 1390 C C . PRO A 1 172 ? -9.765 10.914 -9.945 1.00 95.31 172 PRO A C 1
ATOM 1392 O O . PRO A 1 172 ? -10.217 11.329 -11.017 1.00 95.31 172 PRO A O 1
ATOM 1395 N N . ARG A 1 173 ? -10.326 11.250 -8.780 1.00 94.12 173 ARG A N 1
ATOM 1396 C CA . ARG A 1 173 ? -11.451 12.198 -8.688 1.00 94.12 173 ARG A CA 1
ATOM 1397 C C . ARG A 1 173 ? -11.018 13.674 -8.718 1.00 94.12 173 ARG A C 1
ATOM 1399 O O . ARG A 1 173 ? -11.860 14.561 -8.826 1.00 94.12 173 ARG A O 1
ATOM 1406 N N . VAL A 1 174 ? -9.710 13.935 -8.687 1.00 92.31 174 VAL A N 1
ATOM 1407 C CA . VAL A 1 174 ? -9.067 15.252 -8.840 1.00 92.31 174 VAL A CA 1
ATOM 1408 C C . VAL A 1 174 ? -8.095 15.192 -10.027 1.00 92.31 174 VAL A C 1
ATOM 1410 O O . VAL A 1 174 ? -7.524 14.144 -10.306 1.00 92.31 174 VAL A O 1
ATOM 1413 N N . SER A 1 175 ? -7.935 16.283 -10.777 1.00 92.50 175 SER A N 1
ATOM 1414 C CA . SER A 1 175 ? -6.986 16.363 -11.898 1.00 92.50 175 SER A CA 1
ATOM 1415 C C . SER A 1 175 ? -5.596 16.765 -11.392 1.00 92.50 175 SER A C 1
ATOM 1417 O O . SER A 1 175 ? -5.481 17.700 -10.604 1.00 92.50 175 SER A O 1
ATOM 1419 N N . PHE A 1 176 ? -4.556 16.081 -11.870 1.00 92.19 176 PHE A N 1
ATOM 1420 C CA . PHE A 1 176 ? -3.151 16.273 -11.483 1.00 92.19 176 PHE A CA 1
ATOM 1421 C C . PHE A 1 176 ? -2.310 16.641 -12.714 1.00 92.19 176 PHE A C 1
ATOM 1423 O O . PHE A 1 176 ? -2.719 16.307 -13.826 1.00 92.19 176 PHE A O 1
ATOM 1430 N N . PRO A 1 177 ? -1.151 17.304 -12.576 1.00 90.81 177 PRO A N 1
ATOM 1431 C CA . PRO A 1 177 ? -0.211 17.477 -13.688 1.00 90.81 177 PRO A CA 1
ATOM 1432 C C . PRO A 1 177 ? 0.355 16.131 -14.188 1.00 90.81 177 PRO A C 1
ATOM 1434 O O . PRO A 1 177 ? 0.536 15.198 -13.409 1.00 90.81 177 PRO A O 1
ATOM 1437 N N . ASP A 1 178 ? 0.656 16.025 -15.486 1.00 86.00 178 ASP A N 1
ATOM 1438 C CA . ASP A 1 178 ? 1.405 14.902 -16.069 1.00 86.00 178 ASP A CA 1
ATOM 1439 C C . ASP A 1 178 ? 2.859 14.962 -15.556 1.00 86.00 178 ASP A C 1
ATOM 1441 O O . ASP A 1 178 ? 3.507 15.998 -15.745 1.00 86.00 178 ASP A O 1
ATOM 1445 N N . PRO A 1 179 ? 3.402 13.890 -14.939 1.00 80.31 179 PRO A N 1
ATOM 1446 C CA . PRO A 1 179 ? 4.766 13.887 -14.405 1.00 80.31 179 PRO A CA 1
ATOM 1447 C C . PRO A 1 179 ? 5.844 14.232 -15.442 1.00 80.31 179 PRO A C 1
ATOM 1449 O O . PRO A 1 179 ? 6.866 14.813 -15.097 1.00 80.31 179 PRO A O 1
ATOM 1452 N N . SER A 1 180 ? 5.609 13.920 -16.722 1.00 80.38 180 SER A N 1
ATOM 1453 C CA . SER A 1 180 ? 6.539 14.233 -17.815 1.00 80.38 180 SER A CA 1
ATOM 1454 C C . SER A 1 180 ? 6.388 15.657 -18.364 1.00 80.38 180 SER A C 1
ATOM 1456 O O . SER A 1 180 ? 7.273 16.145 -19.069 1.00 80.38 180 SER A O 1
ATOM 1458 N N . ASN A 1 181 ? 5.276 16.342 -18.069 1.00 84.44 181 ASN A N 1
ATOM 1459 C CA . ASN A 1 181 ? 5.051 17.732 -18.462 1.00 84.44 181 ASN A CA 1
ATOM 1460 C C . ASN A 1 181 ? 3.942 18.390 -17.612 1.00 84.44 181 ASN A C 1
ATOM 1462 O O . ASN A 1 181 ? 2.757 18.244 -17.934 1.00 84.44 181 ASN A O 1
ATOM 1466 N N . PRO A 1 182 ? 4.286 19.224 -16.613 1.00 87.81 182 PRO A N 1
ATOM 1467 C CA . PRO A 1 182 ? 3.306 19.782 -15.680 1.00 87.81 182 PRO A CA 1
ATOM 1468 C C . PRO A 1 182 ? 2.303 20.770 -16.303 1.00 87.81 182 PRO A C 1
ATOM 1470 O O . PRO A 1 182 ? 1.348 21.174 -15.645 1.00 87.81 182 PRO A O 1
ATOM 1473 N N . ASN A 1 183 ? 2.472 21.149 -17.576 1.00 88.31 183 ASN A N 1
ATOM 1474 C CA . ASN A 1 183 ? 1.494 21.957 -18.315 1.00 88.31 183 ASN A CA 1
ATOM 1475 C C . ASN A 1 183 ? 0.322 21.123 -18.870 1.00 88.31 183 ASN A C 1
ATOM 1477 O O . ASN A 1 183 ? -0.644 21.686 -19.389 1.00 88.31 183 ASN A O 1
ATOM 1481 N N . ILE A 1 184 ? 0.401 19.790 -18.803 1.00 87.75 184 ILE A N 1
ATOM 1482 C CA . ILE A 1 184 ? -0.657 18.873 -19.229 1.00 87.75 184 ILE A CA 1
ATOM 1483 C C . ILE A 1 184 ? -1.389 18.373 -17.986 1.00 87.75 184 ILE A C 1
ATOM 1485 O O . ILE A 1 184 ? -0.817 17.680 -17.158 1.00 87.75 184 ILE A O 1
ATOM 1489 N N . ALA A 1 185 ? -2.677 18.690 -17.868 1.00 91.56 185 ALA A N 1
ATOM 1490 C CA . ALA A 1 185 ? -3.538 18.120 -16.835 1.00 91.56 185 ALA A CA 1
ATOM 1491 C C . ALA A 1 185 ? -3.939 16.672 -17.189 1.00 91.56 185 ALA A C 1
ATOM 1493 O O . ALA A 1 185 ? -4.480 16.419 -18.268 1.00 91.56 185 ALA A O 1
ATOM 1494 N N . LEU A 1 186 ? -3.713 15.714 -16.298 1.00 92.75 186 LEU A N 1
ATOM 1495 C CA . LEU A 1 186 ? -4.232 14.352 -16.408 1.00 92.75 186 LEU A CA 1
ATOM 1496 C C . LEU A 1 186 ? -5.751 14.336 -16.198 1.00 92.75 186 LEU A C 1
ATOM 1498 O O . LEU A 1 186 ? -6.326 15.224 -15.563 1.00 92.75 186 LEU A O 1
ATOM 1502 N N . PHE A 1 187 ? -6.421 13.308 -16.717 1.00 95.31 187 PHE A N 1
ATOM 1503 C CA . PHE A 1 187 ? -7.858 13.153 -16.512 1.00 95.31 187 PHE A CA 1
ATOM 1504 C C . PHE A 1 187 ? -8.182 12.908 -15.035 1.00 95.31 187 PHE A C 1
ATOM 1506 O O . PHE A 1 187 ? -7.740 11.912 -14.471 1.00 95.31 187 PHE A O 1
ATOM 1513 N N . GLY A 1 188 ? -8.996 13.783 -14.440 1.00 94.06 188 GLY A N 1
ATOM 1514 C CA . GLY A 1 188 ? -9.538 13.580 -13.102 1.00 94.06 188 GLY A CA 1
ATOM 1515 C C . GLY A 1 188 ? -10.657 14.560 -12.760 1.00 94.06 188 GLY A C 1
ATOM 1516 O O . GLY A 1 188 ? -10.570 15.749 -13.057 1.00 94.06 188 GLY A O 1
ATOM 1517 N N . SER A 1 189 ? -11.748 14.040 -12.206 1.00 95.75 189 SER A N 1
ATOM 1518 C CA . SER A 1 189 ? -12.905 14.786 -11.678 1.00 95.75 189 SER A CA 1
ATOM 1519 C C . SER A 1 189 ? -13.871 13.798 -11.019 1.00 95.75 189 SER A C 1
ATOM 1521 O O . SER A 1 189 ? -13.921 12.645 -11.449 1.00 95.75 189 SER A O 1
ATOM 1523 N N . ASP A 1 190 ? -14.685 14.227 -10.048 1.00 95.94 190 ASP A N 1
ATOM 1524 C CA . ASP A 1 190 ? -15.715 13.367 -9.436 1.00 95.94 190 ASP A CA 1
ATOM 1525 C C . ASP A 1 190 ? -16.624 12.721 -10.491 1.00 95.94 190 ASP A C 1
ATOM 1527 O O . ASP A 1 190 ? -16.783 11.503 -10.526 1.00 95.94 190 ASP A O 1
ATOM 1531 N N . GLU A 1 191 ? -17.154 13.521 -11.421 1.00 97.25 191 GLU A N 1
ATOM 1532 C CA . GLU A 1 191 ? -18.001 13.032 -12.512 1.00 97.25 191 GLU A CA 1
ATOM 1533 C C . GLU A 1 191 ? -17.240 12.106 -13.484 1.00 97.25 191 GLU A C 1
ATOM 1535 O O . GLU A 1 191 ? -17.803 11.108 -13.942 1.00 97.25 191 GLU A O 1
ATOM 1540 N N . GLY A 1 192 ? -15.962 12.378 -13.761 1.00 97.00 192 GLY A N 1
ATOM 1541 C CA . GLY A 1 192 ? -15.108 11.535 -14.600 1.00 97.00 192 GLY A CA 1
ATOM 1542 C C . GLY A 1 192 ? -14.818 10.167 -13.980 1.00 97.00 192 GLY A C 1
ATOM 1543 O O . GLY A 1 192 ? -15.023 9.149 -14.643 1.00 97.00 192 GLY A O 1
ATOM 1544 N N . ALA A 1 193 ? -14.412 10.136 -12.708 1.00 96.94 193 ALA A N 1
ATOM 1545 C CA . ALA A 1 193 ? -14.132 8.915 -11.952 1.00 96.94 193 ALA A CA 1
ATOM 1546 C C . ALA A 1 193 ? -15.399 8.078 -11.740 1.00 96.94 193 ALA A C 1
ATOM 1548 O O . ALA A 1 193 ? -15.437 6.889 -12.068 1.00 96.94 193 ALA A O 1
ATOM 1549 N N . ARG A 1 194 ? -16.495 8.732 -11.336 1.00 97.94 194 ARG A N 1
ATOM 1550 C CA . ARG A 1 194 ? -17.837 8.146 -11.256 1.00 97.94 194 ARG A CA 1
ATOM 1551 C C . ARG A 1 194 ? -18.265 7.505 -12.573 1.00 97.94 194 ARG A C 1
ATOM 1553 O O . ARG A 1 194 ? -18.725 6.367 -12.580 1.00 97.94 194 ARG A O 1
ATOM 1560 N N . ASN A 1 195 ? -18.134 8.207 -13.698 1.00 98.31 195 ASN A N 1
ATOM 1561 C CA . ASN A 1 195 ? -18.547 7.660 -14.988 1.00 98.31 195 ASN A CA 1
ATOM 1562 C C . ASN A 1 195 ? -17.612 6.533 -15.450 1.00 98.31 195 ASN A C 1
ATOM 1564 O O . ASN A 1 195 ? -18.096 5.546 -16.003 1.00 98.31 195 ASN A O 1
ATOM 1568 N N . PHE A 1 196 ? -16.303 6.647 -15.203 1.00 97.56 196 PHE A N 1
ATOM 1569 C CA . PHE A 1 196 ? -15.325 5.616 -15.540 1.00 97.56 196 PHE A CA 1
ATOM 1570 C C . PHE A 1 196 ? -15.587 4.312 -14.784 1.00 97.56 196 PHE A C 1
ATOM 1572 O O . PHE A 1 196 ? -15.760 3.285 -15.436 1.00 97.56 196 PHE A O 1
ATOM 1579 N N . ILE A 1 197 ? -15.716 4.334 -13.452 1.00 97.06 197 ILE A N 1
ATOM 1580 C CA . ILE A 1 197 ? -15.864 3.101 -12.662 1.00 97.06 197 ILE A CA 1
ATOM 1581 C C . ILE A 1 197 ? -17.123 2.302 -13.061 1.00 97.06 197 ILE A C 1
ATOM 1583 O O . ILE A 1 197 ? -17.070 1.080 -13.211 1.00 97.06 197 ILE A O 1
ATOM 1587 N N . MET A 1 198 ? -18.237 2.990 -13.352 1.00 98.19 198 MET A N 1
ATOM 1588 C CA . MET A 1 198 ? -19.463 2.355 -13.861 1.00 98.19 198 MET A CA 1
ATOM 1589 C C . MET A 1 198 ? -19.261 1.738 -15.251 1.00 98.19 198 MET A C 1
ATOM 1591 O O . MET A 1 198 ? -19.672 0.603 -15.505 1.00 98.19 198 MET A O 1
ATOM 1595 N N . LYS A 1 199 ? -18.650 2.496 -16.173 1.00 97.94 199 LYS A N 1
ATOM 1596 C CA . LYS A 1 199 ? -18.430 2.070 -17.562 1.00 97.94 199 LYS A CA 1
ATOM 1597 C C . LYS A 1 199 ? -17.443 0.906 -17.643 1.00 97.94 199 LYS A C 1
ATOM 1599 O O . LYS A 1 199 ? -17.672 0.003 -18.441 1.00 97.94 199 LYS A O 1
ATOM 1604 N N . SER A 1 200 ? -16.404 0.894 -16.810 1.00 96.44 200 SER A N 1
ATOM 1605 C CA . SER A 1 200 ? -15.403 -0.176 -16.746 1.00 96.44 200 SER A CA 1
ATOM 1606 C C . SER A 1 200 ? -16.009 -1.501 -16.290 1.00 96.44 200 SER A C 1
ATOM 1608 O O . SER A 1 200 ? -15.764 -2.519 -16.929 1.00 96.44 200 SER A O 1
ATOM 1610 N N . TYR A 1 201 ? -16.883 -1.500 -15.274 1.00 96.31 201 TYR A N 1
ATOM 1611 C CA . TYR A 1 201 ? -17.593 -2.716 -14.855 1.00 96.31 201 TYR A CA 1
ATOM 1612 C C . TYR A 1 201 ? -18.527 -3.250 -15.954 1.00 96.31 201 TYR A C 1
ATOM 1614 O O . TYR A 1 201 ? -18.526 -4.444 -16.256 1.00 96.31 201 TYR A O 1
ATOM 1622 N N . ILE A 1 202 ? -19.277 -2.361 -16.617 1.00 97.94 202 ILE A N 1
ATOM 1623 C CA . ILE A 1 202 ? -20.121 -2.722 -17.767 1.00 97.94 202 ILE A CA 1
ATOM 1624 C C . ILE A 1 202 ? -19.270 -3.325 -18.896 1.00 97.94 202 ILE A C 1
ATOM 1626 O O . ILE A 1 202 ? -19.594 -4.405 -19.387 1.00 97.94 202 ILE A O 1
ATOM 1630 N N . ALA A 1 203 ? -18.171 -2.668 -19.279 1.00 96.44 203 ALA A N 1
ATOM 1631 C CA . ALA A 1 203 ? -17.276 -3.124 -20.340 1.00 96.44 203 ALA A CA 1
ATOM 1632 C C . ALA A 1 203 ? -16.622 -4.475 -20.005 1.00 96.44 203 ALA A C 1
ATOM 1634 O O . ALA A 1 203 ? -16.593 -5.363 -20.853 1.00 96.44 203 ALA A O 1
ATOM 1635 N N . ALA A 1 204 ? -16.177 -4.672 -18.762 1.00 95.94 204 ALA A N 1
ATOM 1636 C CA . ALA A 1 204 ? -15.613 -5.934 -18.290 1.00 95.94 204 ALA A CA 1
ATOM 1637 C C . ALA A 1 204 ? -16.603 -7.104 -18.430 1.00 95.94 204 ALA A C 1
ATOM 1639 O O . ALA A 1 204 ? -16.231 -8.164 -18.932 1.00 95.94 204 ALA A O 1
ATOM 1640 N N . MET A 1 205 ? -17.880 -6.899 -18.080 1.00 96.12 205 MET A N 1
ATOM 1641 C CA . MET A 1 205 ? -18.923 -7.910 -18.292 1.00 96.12 205 MET A CA 1
ATOM 1642 C C . MET A 1 205 ? -19.238 -8.155 -19.774 1.00 96.12 205 MET A C 1
ATOM 1644 O O . MET A 1 205 ? -19.539 -9.289 -20.146 1.00 96.12 205 MET A O 1
ATOM 1648 N N . GLN A 1 206 ? -19.193 -7.121 -20.624 1.00 96.06 206 GLN A N 1
ATOM 1649 C CA . GLN A 1 206 ? -19.372 -7.285 -22.075 1.00 96.06 206 GLN A CA 1
ATOM 1650 C C . GLN A 1 206 ? -18.253 -8.129 -22.700 1.00 96.06 206 GLN A C 1
ATOM 1652 O O . GLN A 1 206 ? -18.502 -8.893 -23.632 1.00 96.06 206 GLN A O 1
ATOM 1657 N N . GLU A 1 207 ? -17.046 -8.007 -22.153 1.00 94.19 207 GLU A N 1
ATOM 1658 C CA . GLU A 1 207 ? -15.831 -8.700 -22.577 1.00 94.19 207 GLU A CA 1
ATOM 1659 C C . GLU A 1 207 ? -15.579 -10.046 -21.886 1.00 94.19 207 GLU A C 1
ATOM 1661 O O . GLU A 1 207 ? -14.569 -10.691 -22.182 1.00 94.19 207 GLU A O 1
ATOM 1666 N N . GLY A 1 208 ? -16.459 -10.469 -20.975 1.00 93.62 208 GLY A N 1
ATOM 1667 C CA . GLY A 1 208 ? -16.335 -11.740 -20.260 1.00 93.62 208 GLY A CA 1
ATOM 1668 C C . GLY A 1 208 ? -15.140 -11.820 -19.305 1.00 93.62 208 GLY A C 1
ATOM 1669 O O . GLY A 1 208 ? -14.597 -12.903 -19.125 1.00 93.62 208 GLY A O 1
ATOM 1670 N N . LEU A 1 209 ? -14.707 -10.703 -18.709 1.00 94.56 209 LEU A N 1
ATOM 1671 C CA . LEU A 1 209 ? -13.691 -10.745 -17.652 1.00 94.56 209 LEU A CA 1
ATOM 1672 C C . LEU A 1 209 ? -14.263 -11.415 -16.398 1.00 94.56 209 LEU A C 1
ATOM 1674 O O . LEU A 1 209 ? -15.370 -11.087 -15.967 1.00 94.56 209 LEU A O 1
ATOM 1678 N N . ILE A 1 210 ? -13.480 -12.302 -15.782 1.00 92.50 210 ILE A N 1
ATOM 1679 C CA . ILE A 1 210 ? -13.891 -13.040 -14.581 1.00 92.50 210 ILE A CA 1
ATOM 1680 C C . ILE A 1 210 ? -13.842 -12.172 -13.315 1.00 92.50 210 ILE A C 1
ATOM 1682 O O . ILE A 1 210 ? -14.604 -12.406 -12.380 1.00 92.50 210 ILE A O 1
ATOM 1686 N N . GLN A 1 211 ? -12.976 -11.152 -13.286 1.00 91.19 211 GLN A N 1
ATOM 1687 C CA . GLN A 1 211 ? -12.828 -10.233 -12.156 1.00 91.19 211 GLN A CA 1
ATOM 1688 C C . GLN A 1 211 ? -12.193 -8.904 -12.589 1.00 91.19 211 GLN A C 1
ATOM 1690 O O . GLN A 1 211 ? -11.360 -8.866 -13.496 1.00 91.19 211 GLN A O 1
ATOM 1695 N N . ILE A 1 212 ? -12.550 -7.815 -11.905 1.00 93.00 212 ILE A N 1
ATOM 1696 C CA . ILE A 1 212 ? -11.837 -6.533 -11.963 1.00 93.00 212 ILE A CA 1
ATOM 1697 C C . ILE A 1 212 ? -11.667 -5.982 -10.546 1.00 93.00 212 ILE A C 1
ATOM 1699 O O . ILE A 1 212 ? -12.598 -6.073 -9.744 1.00 93.00 212 ILE A O 1
ATOM 1703 N N . HIS A 1 213 ? -10.503 -5.416 -10.234 1.00 93.12 213 HIS A N 1
ATOM 1704 C CA . HIS A 1 213 ? -10.178 -4.925 -8.893 1.00 93.12 213 HIS A CA 1
ATOM 1705 C C . HIS A 1 213 ? -9.895 -3.407 -8.908 1.00 93.12 213 HIS A C 1
ATOM 1707 O O . HIS A 1 213 ? -8.879 -2.986 -9.467 1.00 93.12 213 HIS A O 1
ATOM 1713 N N . PRO A 1 214 ? -10.803 -2.570 -8.364 1.00 93.94 214 PRO A N 1
ATOM 1714 C CA . PRO A 1 214 ? -10.595 -1.125 -8.266 1.00 93.94 214 PRO A CA 1
ATOM 1715 C C . PRO A 1 214 ? -9.377 -0.788 -7.401 1.00 93.94 214 PRO A C 1
ATOM 1717 O O . PRO A 1 214 ? -9.231 -1.347 -6.315 1.00 93.94 214 PRO A O 1
ATOM 1720 N N . TYR A 1 215 ? -8.527 0.138 -7.848 1.00 90.44 215 TYR A N 1
ATOM 1721 C CA . TYR A 1 215 ? -7.377 0.566 -7.054 1.00 90.44 215 TYR A CA 1
ATOM 1722 C C . TYR A 1 215 ? -7.813 1.464 -5.883 1.00 90.44 215 TYR A C 1
ATOM 1724 O O . TYR A 1 215 ? -8.332 2.563 -6.088 1.00 90.44 215 TYR A O 1
ATOM 1732 N N . GLN A 1 216 ? -7.561 0.923 -4.687 1.00 83.50 216 GLN A N 1
ATOM 1733 C CA . GLN A 1 216 ? -7.859 1.356 -3.318 1.00 83.50 216 GLN A CA 1
ATOM 1734 C C . GLN A 1 216 ? -9.308 1.718 -2.936 1.00 83.50 216 GLN A C 1
ATOM 1736 O O . GLN A 1 216 ? -10.062 2.386 -3.638 1.00 83.50 216 GLN A O 1
ATOM 1741 N N . VAL A 1 217 ? -9.698 1.258 -1.740 1.00 89.25 217 VAL A N 1
ATOM 1742 C CA . VAL A 1 217 ? -11.042 1.455 -1.171 1.00 89.25 217 VAL A CA 1
ATOM 1743 C C . VAL A 1 217 ? -11.204 2.856 -0.578 1.00 89.25 217 VAL A C 1
ATOM 1745 O O . VAL A 1 217 ? -12.294 3.414 -0.650 1.00 89.25 217 VAL A O 1
ATOM 1748 N N . ALA A 1 218 ? -10.145 3.451 -0.036 1.00 92.75 218 ALA A N 1
ATOM 1749 C CA . ALA A 1 218 ? -10.150 4.794 0.540 1.00 92.75 218 ALA A CA 1
ATOM 1750 C C . ALA A 1 218 ? -8.986 5.627 -0.010 1.00 92.75 218 ALA A C 1
ATOM 1752 O O . ALA A 1 218 ? -8.034 5.062 -0.539 1.00 92.75 218 ALA A O 1
ATOM 1753 N N . GLU A 1 219 ? -9.084 6.953 0.070 1.00 92.31 219 GLU A N 1
ATOM 1754 C CA . GLU A 1 219 ? -8.005 7.857 -0.341 1.00 92.31 219 GLU A CA 1
ATOM 1755 C C . GLU A 1 219 ? -6.781 7.675 0.571 1.00 92.31 219 GLU A C 1
ATOM 1757 O O . GLU A 1 219 ? -6.917 7.622 1.798 1.00 92.31 219 GLU A O 1
ATOM 1762 N N . ARG A 1 220 ? -5.581 7.576 -0.018 1.00 89.50 220 ARG A N 1
ATOM 1763 C CA . ARG A 1 220 ? -4.328 7.389 0.742 1.00 89.50 220 ARG A CA 1
ATOM 1764 C C . ARG A 1 220 ? -3.950 8.649 1.512 1.00 89.50 220 ARG A C 1
ATOM 1766 O O . ARG A 1 220 ? -3.483 8.546 2.638 1.00 89.50 220 ARG A O 1
ATOM 1773 N N . GLU A 1 221 ? -4.250 9.816 0.950 1.00 88.38 221 GLU A N 1
ATOM 1774 C CA . GLU A 1 221 ? -4.031 11.134 1.544 1.00 88.38 221 GLU A CA 1
ATOM 1775 C C . GLU A 1 221 ? -5.257 12.029 1.380 1.00 88.38 221 GLU A C 1
ATOM 1777 O O . GLU A 1 221 ? -6.113 11.795 0.525 1.00 88.38 221 GLU A O 1
ATOM 1782 N N . THR A 1 222 ? -5.350 13.072 2.207 1.00 83.88 222 THR A N 1
ATOM 1783 C CA . THR A 1 222 ? -6.386 14.100 2.018 1.00 83.88 222 THR A CA 1
ATOM 1784 C C . THR A 1 222 ? -6.086 14.941 0.776 1.00 83.88 222 THR A C 1
ATOM 1786 O O . THR A 1 222 ? -4.927 15.134 0.422 1.00 83.88 222 THR A O 1
ATOM 1789 N N . ALA A 1 223 ? -7.103 15.551 0.161 1.00 79.50 223 ALA A N 1
ATOM 1790 C CA . ALA A 1 223 ? -6.918 16.427 -1.004 1.00 79.50 223 ALA A CA 1
ATOM 1791 C C . ALA A 1 223 ? -5.987 17.646 -0.769 1.00 79.50 223 ALA A C 1
ATOM 1793 O O . ALA A 1 223 ? -5.614 18.313 -1.730 1.00 79.50 223 ALA A O 1
ATOM 1794 N N . ALA A 1 224 ? -5.634 17.962 0.484 1.00 81.00 224 ALA A N 1
ATOM 1795 C CA . ALA A 1 224 ? -4.660 19.002 0.832 1.00 81.00 224 ALA A CA 1
ATOM 1796 C C . ALA A 1 224 ? -3.201 18.498 0.878 1.00 81.00 224 ALA A C 1
ATOM 1798 O O . ALA A 1 224 ? -2.291 19.317 0.783 1.00 81.00 224 ALA A O 1
ATOM 1799 N N . ASN A 1 225 ? -3.005 17.181 1.007 1.00 85.75 225 ASN A N 1
ATOM 1800 C CA . ASN A 1 225 ? -1.710 16.497 1.119 1.00 85.75 225 ASN A CA 1
ATOM 1801 C C . ASN A 1 225 ? -1.439 15.540 -0.063 1.00 85.75 225 ASN A C 1
ATOM 1803 O O . ASN A 1 225 ? -0.464 14.801 -0.038 1.00 85.75 225 ASN A O 1
ATOM 1807 N N . ALA A 1 226 ? -2.344 15.468 -1.042 1.00 87.06 226 ALA A N 1
ATOM 1808 C CA . ALA A 1 226 ? -2.231 14.549 -2.166 1.00 87.06 226 ALA A CA 1
ATOM 1809 C C . ALA A 1 226 ? -1.145 15.029 -3.142 1.00 87.06 226 ALA A C 1
ATOM 1811 O O . ALA A 1 226 ? -1.341 16.025 -3.844 1.00 87.06 226 ALA A O 1
ATOM 1812 N N . ASP A 1 227 ? -0.034 14.298 -3.193 1.00 87.06 227 ASP A N 1
ATOM 1813 C CA . ASP A 1 227 ? 1.130 14.620 -4.022 1.00 87.06 227 ASP A CA 1
ATOM 1814 C C . ASP A 1 227 ? 1.069 13.933 -5.397 1.00 87.06 227 ASP A C 1
ATOM 1816 O O . ASP A 1 227 ? 1.628 14.442 -6.373 1.00 87.06 227 ASP A O 1
ATOM 1820 N N . ASP A 1 228 ? 0.356 12.805 -5.514 1.00 88.94 228 ASP A N 1
ATOM 1821 C CA . ASP A 1 228 ? 0.193 12.084 -6.775 1.00 88.94 228 ASP A CA 1
ATOM 1822 C C . ASP A 1 228 ? -1.268 11.697 -7.081 1.00 88.94 228 ASP A C 1
ATOM 1824 O O . ASP A 1 228 ? -2.169 11.743 -6.243 1.00 88.94 228 ASP A O 1
ATOM 1828 N N . SER A 1 229 ? -1.529 11.310 -8.335 1.00 90.31 229 SER A N 1
ATOM 1829 C CA . SER A 1 229 ? -2.895 10.988 -8.768 1.00 90.31 229 SER A CA 1
ATOM 1830 C C . SER A 1 229 ? -3.516 9.778 -8.062 1.00 90.31 229 SER A C 1
ATOM 1832 O O . SER A 1 229 ? -4.738 9.696 -7.963 1.00 90.31 229 SER A O 1
ATOM 1834 N N . PHE A 1 230 ? -2.716 8.830 -7.577 1.00 92.19 230 PHE A N 1
ATOM 1835 C CA . PHE A 1 230 ? -3.201 7.623 -6.915 1.00 92.19 230 PHE A CA 1
ATOM 1836 C C . PHE A 1 230 ? -3.807 7.931 -5.543 1.00 92.19 230 PHE A C 1
ATOM 1838 O O . PHE A 1 230 ? -4.771 7.261 -5.166 1.00 92.19 230 PHE A O 1
ATOM 1845 N N . ASP A 1 231 ? -3.345 8.980 -4.847 1.00 92.75 231 ASP A N 1
ATOM 1846 C CA . ASP A 1 231 ? -3.890 9.422 -3.552 1.00 92.75 231 ASP A CA 1
ATOM 1847 C C . ASP A 1 231 ? -5.411 9.612 -3.570 1.00 92.75 231 ASP A C 1
ATOM 1849 O O . ASP A 1 231 ? -6.103 9.220 -2.631 1.00 92.75 231 ASP A O 1
ATOM 1853 N N . GLN A 1 232 ? -5.937 10.164 -4.667 1.00 93.38 232 GLN A N 1
ATOM 1854 C CA . GLN A 1 232 ? -7.333 10.588 -4.832 1.00 93.38 232 GLN A CA 1
ATOM 1855 C C . GLN A 1 232 ? -8.160 9.595 -5.679 1.00 93.38 232 GLN A C 1
ATOM 1857 O O . GLN A 1 232 ? -9.023 9.990 -6.472 1.00 93.38 232 GLN A O 1
ATOM 1862 N N . MET A 1 233 ? -7.881 8.292 -5.542 1.00 94.25 233 MET A N 1
ATOM 1863 C CA . MET A 1 233 ? -8.607 7.198 -6.215 1.00 94.25 233 MET A CA 1
ATOM 1864 C C . MET A 1 233 ? -9.585 6.426 -5.308 1.00 94.25 233 MET A C 1
ATOM 1866 O O . MET A 1 233 ? -10.287 5.545 -5.796 1.00 94.25 233 MET A O 1
ATOM 1870 N N . GLY A 1 234 ? -9.701 6.754 -4.019 1.00 93.38 234 GLY A N 1
ATOM 1871 C CA . GLY A 1 234 ? -10.518 5.996 -3.060 1.00 93.38 234 GLY A CA 1
ATOM 1872 C C . GLY A 1 234 ? -12.039 6.109 -3.231 1.00 93.38 234 GLY A C 1
ATOM 1873 O O . GLY A 1 234 ? -12.576 7.172 -3.541 1.00 93.38 234 GLY A O 1
ATOM 1874 N N . PHE A 1 235 ? -12.782 5.030 -2.965 1.00 95.81 235 PHE A N 1
ATOM 1875 C CA . PHE A 1 235 ? -14.249 5.083 -2.844 1.00 95.81 235 PHE A CA 1
ATOM 1876 C C . PHE A 1 235 ? -14.724 5.865 -1.610 1.00 95.81 235 PHE A C 1
ATOM 1878 O O . PHE A 1 235 ? -15.825 6.419 -1.641 1.00 95.81 235 PHE A O 1
ATOM 1885 N N . PHE A 1 236 ? -13.908 5.921 -0.559 1.00 94.62 236 PHE A N 1
ATOM 1886 C CA . PHE A 1 236 ? -14.123 6.700 0.661 1.00 94.62 236 PHE A CA 1
ATOM 1887 C C . PHE A 1 236 ? -13.011 7.734 0.865 1.00 94.62 236 PHE A C 1
ATOM 1889 O O . PHE A 1 236 ? -11.902 7.545 0.366 1.00 94.62 236 PHE A O 1
ATOM 1896 N N . GLU A 1 237 ? -13.291 8.775 1.650 1.00 91.94 237 GLU A N 1
ATOM 1897 C CA . GLU A 1 237 ? -12.259 9.684 2.167 1.00 91.94 237 GLU A CA 1
ATOM 1898 C C . GLU A 1 237 ? -11.225 8.913 3.008 1.00 91.94 237 GLU A C 1
ATOM 1900 O O . GLU A 1 237 ? -11.492 7.803 3.484 1.00 91.94 237 GLU A O 1
ATOM 1905 N N . ASN A 1 238 ? -10.045 9.505 3.210 1.00 88.38 238 ASN A N 1
ATOM 1906 C CA . ASN A 1 238 ? -8.963 8.917 4.000 1.00 88.38 238 ASN A CA 1
ATOM 1907 C C . ASN A 1 238 ? -9.446 8.469 5.396 1.00 88.38 238 ASN A C 1
ATOM 1909 O O . ASN A 1 238 ? -9.810 9.284 6.245 1.00 88.38 238 ASN A O 1
ATOM 1913 N N . LEU A 1 239 ? -9.414 7.154 5.638 1.00 85.31 239 LEU A N 1
ATOM 1914 C CA . LEU A 1 239 ? -9.980 6.541 6.843 1.00 85.31 239 LEU A CA 1
ATOM 1915 C C . LEU A 1 239 ? -9.113 6.719 8.098 1.00 85.31 239 LEU A C 1
ATOM 1917 O O . LEU A 1 239 ? -9.636 6.586 9.201 1.00 85.31 239 LEU A O 1
ATOM 1921 N N . ASN A 1 240 ? -7.828 7.062 7.963 1.00 80.00 240 ASN A N 1
ATOM 1922 C CA . ASN A 1 240 ? -6.937 7.285 9.110 1.00 80.00 240 ASN A CA 1
ATOM 1923 C C . ASN A 1 240 ? -7.323 8.554 9.891 1.00 80.00 240 ASN A C 1
ATOM 1925 O O . ASN A 1 240 ? -7.068 8.654 11.088 1.00 80.00 240 ASN A O 1
ATOM 1929 N N . ASN A 1 241 ? -7.975 9.507 9.219 1.00 72.62 241 ASN A N 1
ATOM 1930 C CA . ASN A 1 241 ? -8.384 10.796 9.780 1.00 72.62 241 ASN A CA 1
ATOM 1931 C C . ASN A 1 241 ? -9.851 10.832 10.254 1.00 72.62 241 ASN A C 1
ATOM 1933 O O . ASN A 1 241 ? -10.338 11.879 10.687 1.00 72.62 241 ASN A O 1
ATOM 1937 N N . VAL A 1 242 ? -10.580 9.712 10.169 1.00 66.25 242 VAL A N 1
ATOM 1938 C CA . VAL A 1 242 ? -12.029 9.657 10.404 1.00 66.25 242 VAL A CA 1
ATOM 1939 C C . VAL A 1 242 ? -12.359 8.663 11.516 1.00 66.25 242 VAL A C 1
ATOM 1941 O O . VAL A 1 242 ? -11.929 7.514 11.509 1.00 66.25 242 VAL A O 1
ATOM 1944 N N . GLN A 1 243 ? -13.169 9.088 12.490 1.00 53.16 243 GLN A N 1
ATOM 1945 C CA . GLN A 1 243 ? -13.649 8.186 13.540 1.00 53.16 243 GLN A CA 1
ATOM 1946 C C . GLN A 1 243 ? -14.484 7.039 12.950 1.00 53.16 243 GLN A C 1
ATOM 1948 O O . GLN A 1 243 ? -15.298 7.252 12.050 1.00 53.16 243 GLN A O 1
ATOM 1953 N N . HIS A 1 244 ? -14.341 5.841 13.523 1.00 53.31 244 HIS A N 1
ATOM 1954 C CA . HIS A 1 244 ? -15.144 4.663 13.187 1.00 53.31 244 HIS A CA 1
ATOM 1955 C C . HIS A 1 244 ? -16.638 5.000 13.015 1.00 53.31 244 HIS A C 1
ATOM 1957 O O . HIS A 1 244 ? -17.222 5.699 13.843 1.00 53.31 244 HIS A O 1
ATOM 1963 N N . PHE A 1 245 ? -17.249 4.458 11.958 1.00 60.59 245 PHE A N 1
ATOM 1964 C CA . PHE A 1 245 ? -18.646 4.669 11.542 1.00 60.59 245 PHE A CA 1
ATOM 1965 C C . PHE A 1 245 ? -18.989 6.048 10.946 1.00 60.59 245 PHE A C 1
ATOM 1967 O O . PHE A 1 245 ? -20.112 6.213 10.469 1.00 60.59 245 PHE A O 1
ATOM 1974 N N . ASN A 1 246 ? -18.049 7.000 10.892 1.00 75.81 246 ASN A N 1
ATOM 1975 C CA . ASN A 1 246 ? -18.240 8.309 10.251 1.00 75.81 246 ASN A CA 1
ATOM 1976 C C . ASN A 1 246 ? -17.629 8.401 8.836 1.00 75.81 246 ASN A C 1
ATOM 1978 O O . ASN A 1 246 ? -17.483 9.502 8.311 1.00 75.81 246 ASN A O 1
ATOM 1982 N N . GLN A 1 247 ? -17.269 7.272 8.209 1.00 88.00 247 GLN A N 1
ATOM 1983 C CA . GLN A 1 247 ? -16.662 7.247 6.872 1.00 88.00 247 GLN A CA 1
ATOM 1984 C C . GLN A 1 247 ? -17.537 7.931 5.807 1.00 88.00 247 GLN A C 1
ATOM 1986 O O . GLN A 1 247 ? -18.724 7.625 5.656 1.00 88.00 247 GLN A O 1
ATOM 1991 N N . VAL A 1 248 ? -16.927 8.829 5.033 1.00 90.81 248 VAL A N 1
ATOM 1992 C CA . VAL A 1 248 ? -17.574 9.566 3.941 1.00 90.81 248 VAL A CA 1
ATOM 1993 C C . VAL A 1 248 ? -17.304 8.844 2.624 1.00 90.81 248 VAL A C 1
ATOM 1995 O O . VAL A 1 248 ? -16.165 8.500 2.327 1.00 90.81 248 VAL A O 1
ATOM 1998 N N . ILE A 1 249 ? -18.356 8.585 1.843 1.00 94.00 249 ILE A N 1
ATOM 1999 C CA . ILE A 1 249 ? -18.282 7.881 0.554 1.00 94.00 249 ILE A CA 1
ATOM 2000 C C . ILE A 1 249 ? -18.370 8.870 -0.617 1.00 94.00 249 ILE A C 1
ATOM 2002 O O . ILE A 1 249 ? -19.269 9.711 -0.663 1.00 94.00 249 ILE A O 1
ATOM 2006 N N . HIS A 1 250 ? -17.462 8.746 -1.584 1.00 95.38 250 HIS A N 1
ATOM 2007 C CA . HIS A 1 250 ? -17.422 9.571 -2.793 1.00 95.38 250 HIS A CA 1
ATOM 2008 C C . HIS A 1 250 ? -18.431 9.110 -3.855 1.00 95.38 250 HIS A C 1
ATOM 2010 O O . HIS A 1 250 ? -18.934 7.980 -3.827 1.00 95.38 250 HIS A O 1
ATOM 2016 N N . GLU A 1 251 ? -18.690 9.964 -4.857 1.00 96.88 251 GLU A N 1
ATOM 2017 C CA . GLU A 1 251 ? -19.615 9.644 -5.954 1.00 96.88 251 GLU A CA 1
ATOM 2018 C C . GLU A 1 251 ? -19.243 8.339 -6.670 1.00 96.88 251 GLU A C 1
ATOM 2020 O O . GLU A 1 251 ? -20.129 7.560 -7.025 1.00 96.88 251 GLU A O 1
ATOM 2025 N N . GLN A 1 252 ? -17.945 8.060 -6.831 1.00 95.56 252 GLN A N 1
ATOM 2026 C CA . GLN A 1 252 ? -17.475 6.822 -7.447 1.00 95.56 252 GLN A CA 1
ATOM 2027 C C . GLN A 1 252 ? -17.797 5.563 -6.628 1.00 95.56 252 GLN A C 1
ATOM 2029 O O . GLN A 1 252 ? -18.227 4.572 -7.212 1.00 95.56 252 GLN A O 1
ATOM 2034 N N . GLY A 1 253 ? -17.708 5.602 -5.293 1.00 96.31 253 GLY A N 1
ATOM 2035 C CA . GLY A 1 253 ? -18.099 4.473 -4.439 1.00 96.31 253 GLY A CA 1
ATOM 2036 C C . GLY A 1 253 ? -19.606 4.199 -4.502 1.00 96.31 253 GLY A C 1
ATOM 2037 O O . GLY A 1 253 ? -20.042 3.058 -4.667 1.00 96.31 253 GLY A O 1
ATOM 2038 N N . ILE A 1 254 ? -20.413 5.265 -4.473 1.00 97.38 254 ILE A N 1
ATOM 2039 C CA . ILE A 1 254 ? -21.874 5.201 -4.643 1.00 97.38 254 ILE A CA 1
ATOM 2040 C C . ILE A 1 254 ? -22.250 4.625 -6.024 1.00 97.38 254 ILE A C 1
ATOM 2042 O O . ILE A 1 254 ? -23.170 3.806 -6.144 1.00 97.38 254 ILE A O 1
ATOM 2046 N N . ALA A 1 255 ? -21.542 5.043 -7.074 1.00 97.81 255 ALA A N 1
ATOM 2047 C CA . ALA A 1 255 ? -21.778 4.627 -8.451 1.00 97.81 255 ALA A CA 1
ATOM 2048 C C . ALA A 1 255 ? -21.300 3.201 -8.747 1.00 97.81 255 ALA A C 1
ATOM 2050 O O . ALA A 1 255 ? -21.977 2.470 -9.480 1.00 97.81 255 ALA A O 1
ATOM 2051 N N . TYR A 1 256 ? -20.193 2.776 -8.132 1.00 96.56 256 TYR A N 1
ATOM 2052 C CA . TYR A 1 256 ? -19.736 1.392 -8.155 1.00 96.56 256 TYR A CA 1
ATOM 2053 C C . TYR A 1 256 ? -20.770 0.483 -7.492 1.00 96.56 256 TYR A C 1
ATOM 2055 O O . TYR A 1 256 ? -21.294 -0.401 -8.167 1.00 96.56 256 TYR A O 1
ATOM 2063 N N . LYS A 1 257 ? -21.186 0.789 -6.249 1.00 93.75 257 LYS A N 1
ATOM 2064 C CA . LYS A 1 257 ? -22.259 0.060 -5.549 1.00 93.75 257 LYS A CA 1
ATOM 2065 C C . LYS A 1 257 ? -23.533 -0.024 -6.390 1.00 93.75 257 LYS A C 1
ATOM 2067 O O . LYS A 1 257 ? -24.114 -1.091 -6.547 1.00 93.75 257 LYS A O 1
ATOM 2072 N N . THR A 1 258 ? -23.963 1.091 -6.978 1.00 95.94 258 THR A N 1
ATOM 2073 C CA . THR A 1 258 ? -25.145 1.109 -7.852 1.00 95.94 258 THR A CA 1
ATOM 2074 C C . THR A 1 258 ? -24.985 0.183 -9.057 1.00 95.94 258 THR A C 1
ATOM 2076 O O . THR A 1 258 ? -25.930 -0.506 -9.435 1.00 95.94 258 THR A O 1
ATOM 2079 N N . THR A 1 259 ? -23.803 0.157 -9.668 1.00 97.31 259 THR A N 1
ATOM 2080 C CA . THR A 1 259 ? -23.519 -0.686 -10.833 1.00 97.31 259 THR A CA 1
ATOM 2081 C C . THR A 1 259 ? -23.486 -2.162 -10.454 1.00 97.31 259 THR A C 1
ATOM 2083 O O . THR A 1 259 ? -24.124 -2.966 -11.135 1.00 97.31 259 THR A O 1
ATOM 2086 N N . THR A 1 260 ? -22.836 -2.516 -9.341 1.00 92.69 260 THR A N 1
ATOM 2087 C CA . THR A 1 260 ? -22.825 -3.890 -8.829 1.00 92.69 260 THR A CA 1
ATOM 2088 C C . THR A 1 260 ? -24.231 -4.338 -8.441 1.00 92.69 260 THR A C 1
ATOM 2090 O O . THR A 1 260 ? -24.664 -5.372 -8.931 1.00 92.69 260 THR A O 1
ATOM 2093 N N . ASP A 1 261 ? -25.005 -3.540 -7.694 1.00 88.81 261 ASP A N 1
ATOM 2094 C CA . ASP A 1 261 ? -26.399 -3.855 -7.330 1.00 88.81 261 ASP A CA 1
ATOM 2095 C C . ASP A 1 261 ? -27.269 -4.112 -8.580 1.00 88.81 261 ASP A C 1
ATOM 2097 O O . ASP A 1 261 ? -28.082 -5.039 -8.632 1.00 88.81 261 ASP A O 1
ATOM 2101 N N . MET A 1 262 ? -27.102 -3.297 -9.629 1.00 92.56 262 MET A N 1
ATOM 2102 C CA . MET A 1 262 ? -27.895 -3.413 -10.856 1.00 92.56 262 MET A CA 1
ATOM 2103 C C . MET A 1 262 ? -27.494 -4.584 -11.745 1.00 92.56 262 MET A C 1
ATOM 2105 O O . MET A 1 262 ? -28.351 -5.106 -12.465 1.00 92.56 262 MET A O 1
ATOM 2109 N N . LEU A 1 263 ? -26.249 -5.048 -11.677 1.00 93.75 263 LEU A N 1
ATOM 2110 C CA . LEU A 1 263 ? -25.725 -6.109 -12.541 1.00 93.75 263 LEU A CA 1
ATOM 2111 C C . LEU A 1 263 ? -25.492 -7.443 -11.816 1.00 93.75 263 LEU A C 1
ATOM 2113 O O . LEU A 1 263 ? -25.341 -8.466 -12.481 1.00 93.75 263 LEU A O 1
ATOM 2117 N N . TYR A 1 264 ? -25.597 -7.472 -10.484 1.00 88.25 264 TYR A N 1
ATOM 2118 C CA . TYR A 1 264 ? -25.506 -8.687 -9.677 1.00 88.25 264 TYR A CA 1
ATOM 2119 C C . TYR A 1 264 ? -26.467 -9.776 -10.176 1.00 88.25 264 TYR A C 1
ATOM 2121 O O . TYR A 1 264 ? -27.621 -9.490 -10.524 1.00 88.25 264 TYR A O 1
ATOM 2129 N N . GLY A 1 265 ? -25.978 -11.019 -10.236 1.00 85.06 265 GLY A N 1
ATOM 2130 C CA . GLY A 1 265 ? -26.739 -12.187 -10.691 1.00 85.06 265 GLY A CA 1
ATOM 2131 C C . GLY A 1 265 ? -27.140 -12.169 -12.175 1.00 85.06 265 GLY A C 1
ATOM 2132 O O . GLY A 1 265 ? -28.008 -12.947 -12.577 1.00 85.06 265 GLY A O 1
ATOM 2133 N N . LYS A 1 266 ? -26.564 -11.276 -12.996 1.00 91.12 266 LYS A N 1
ATOM 2134 C CA . LYS A 1 266 ? -26.894 -11.130 -14.423 1.00 91.12 266 LYS A CA 1
ATOM 2135 C C . LYS A 1 266 ? -25.676 -11.386 -15.306 1.00 91.12 266 LYS A C 1
ATOM 2137 O O . LYS A 1 266 ? -24.548 -11.094 -14.931 1.00 91.12 266 LYS A O 1
ATOM 2142 N N . THR A 1 267 ? -25.917 -11.889 -16.510 1.00 94.88 267 THR A N 1
ATOM 2143 C CA . THR A 1 267 ? -24.901 -12.120 -17.545 1.00 94.88 267 THR A CA 1
ATOM 2144 C C . THR A 1 267 ? -25.146 -11.219 -18.751 1.00 94.88 267 THR A C 1
ATOM 2146 O O . THR A 1 267 ? -26.281 -10.828 -19.025 1.00 94.88 267 THR A O 1
ATOM 2149 N N . TYR A 1 268 ? -24.091 -10.849 -19.474 1.00 97.81 268 TYR A N 1
ATOM 2150 C CA . TYR A 1 268 ? -24.211 -10.060 -20.701 1.00 97.81 268 TYR A CA 1
ATOM 2151 C C . TYR A 1 268 ? -24.885 -10.864 -21.828 1.00 97.81 268 TYR A C 1
ATOM 2153 O O . TYR A 1 268 ? -24.559 -12.027 -22.058 1.00 97.81 268 TYR A O 1
ATOM 2161 N N . ASP A 1 269 ? -25.813 -10.237 -22.557 1.00 98.06 269 ASP A N 1
ATOM 2162 C CA . ASP A 1 269 ? -26.475 -10.819 -23.728 1.00 98.06 269 ASP A CA 1
ATOM 2163 C C . ASP A 1 269 ? -26.156 -9.989 -24.982 1.00 98.06 269 ASP A C 1
ATOM 2165 O O . ASP A 1 269 ? -26.800 -8.976 -25.285 1.00 98.06 269 ASP A O 1
ATOM 2169 N N . ALA A 1 270 ? -25.146 -10.433 -25.735 1.00 97.62 270 ALA A N 1
ATOM 2170 C CA . ALA A 1 270 ? -24.710 -9.786 -26.972 1.00 97.62 270 ALA A CA 1
ATOM 2171 C C . ALA A 1 270 ? -25.812 -9.747 -28.049 1.00 97.62 270 ALA A C 1
ATOM 2173 O O . ALA A 1 270 ? -25.949 -8.755 -28.766 1.00 97.62 270 ALA A O 1
ATOM 2174 N N . ALA A 1 271 ? -26.645 -10.790 -28.145 1.00 97.25 271 ALA A N 1
ATOM 2175 C CA . ALA A 1 271 ? -27.714 -10.865 -29.140 1.00 97.25 271 ALA A CA 1
ATOM 2176 C C . ALA A 1 271 ? -28.852 -9.883 -28.822 1.00 97.25 271 ALA A C 1
ATOM 2178 O O . ALA A 1 271 ? -29.380 -9.224 -29.723 1.00 97.25 271 ALA A O 1
ATOM 2179 N N . ARG A 1 272 ? -29.211 -9.732 -27.541 1.00 97.19 272 ARG A N 1
ATOM 2180 C CA . ARG A 1 272 ? -30.172 -8.719 -27.090 1.00 97.19 272 ARG A CA 1
ATOM 2181 C C . ARG A 1 272 ? -29.592 -7.308 -27.176 1.00 97.19 272 ARG A C 1
ATOM 2183 O O . ARG A 1 272 ? -30.333 -6.387 -27.511 1.00 97.19 272 ARG A O 1
ATOM 2190 N N . THR A 1 273 ? -28.289 -7.147 -26.954 1.00 98.25 273 THR A N 1
ATOM 2191 C CA . THR A 1 273 ? -27.588 -5.866 -27.128 1.00 98.25 273 THR A CA 1
ATOM 2192 C C . THR A 1 273 ? -27.594 -5.421 -28.590 1.00 98.25 273 THR A C 1
ATOM 2194 O O . THR A 1 273 ? -27.957 -4.285 -28.881 1.00 98.25 273 THR A O 1
ATOM 2197 N N . ALA A 1 274 ? -27.333 -6.324 -29.540 1.00 97.69 274 ALA A N 1
ATOM 2198 C CA . ALA A 1 274 ? -27.456 -6.023 -30.969 1.00 97.69 274 ALA A CA 1
ATOM 2199 C C . ALA A 1 274 ? -28.886 -5.591 -31.365 1.00 97.69 274 ALA A C 1
ATOM 2201 O O . ALA A 1 274 ? -29.059 -4.679 -32.174 1.00 97.69 274 ALA A O 1
ATOM 2202 N N . GLN A 1 275 ? -29.924 -6.177 -30.750 1.00 97.69 275 GLN A N 1
ATOM 2203 C CA . GLN A 1 275 ? -31.324 -5.775 -30.974 1.00 97.69 275 GLN A CA 1
ATOM 2204 C C . GLN A 1 275 ? -31.646 -4.351 -30.492 1.00 97.69 275 GLN A C 1
ATOM 2206 O O . GLN A 1 275 ? -32.627 -3.785 -30.970 1.00 97.69 275 GLN A O 1
ATOM 2211 N N . MET A 1 276 ? -30.845 -3.759 -29.596 1.00 98.00 276 MET A N 1
ATOM 2212 C CA . MET A 1 276 ? -31.013 -2.364 -29.156 1.00 98.00 276 MET A CA 1
ATOM 2213 C C . MET A 1 276 ? -30.707 -1.360 -30.280 1.00 98.00 276 MET A C 1
ATOM 2215 O O . MET A 1 276 ? -31.173 -0.228 -30.212 1.00 98.00 276 MET A O 1
ATOM 2219 N N . ASN A 1 277 ? -29.982 -1.766 -31.334 1.00 96.94 277 ASN A N 1
ATOM 2220 C CA . ASN A 1 277 ? -29.678 -0.928 -32.502 1.00 96.94 277 ASN A CA 1
ATOM 2221 C C . ASN A 1 277 ? -29.136 0.464 -32.104 1.00 96.94 277 ASN A C 1
ATOM 2223 O O . ASN A 1 277 ? -29.672 1.502 -32.501 1.00 96.94 277 ASN A O 1
ATOM 2227 N N . LEU A 1 278 ? -28.112 0.468 -31.245 1.00 97.75 278 LEU A N 1
ATOM 2228 C CA . LEU A 1 278 ? -27.578 1.679 -30.623 1.00 97.75 278 LEU A CA 1
ATOM 2229 C C . LEU A 1 278 ? -26.936 2.621 -31.662 1.00 97.75 278 LEU A C 1
ATOM 2231 O O . LEU A 1 278 ? -26.051 2.193 -32.406 1.00 97.75 278 LEU A O 1
ATOM 2235 N N . PRO A 1 279 ? -27.342 3.905 -31.720 1.00 97.00 279 PRO A N 1
ATOM 2236 C CA . PRO A 1 279 ? -26.658 4.920 -32.520 1.00 97.00 279 PRO A CA 1
ATOM 2237 C C . PRO A 1 279 ? -25.218 5.159 -32.045 1.00 97.00 279 PRO A C 1
ATOM 2239 O O . PRO A 1 279 ? -24.928 5.032 -30.863 1.00 97.00 279 PRO A O 1
ATOM 2242 N N . ALA A 1 280 ? -24.322 5.600 -32.935 1.00 95.62 280 ALA A N 1
ATOM 2243 C CA . ALA A 1 280 ? -22.886 5.750 -32.639 1.00 95.62 280 ALA A CA 1
ATOM 2244 C C . ALA A 1 280 ? -22.530 6.724 -31.487 1.00 95.62 280 ALA A C 1
ATOM 2246 O O . ALA A 1 280 ? -21.419 6.666 -30.954 1.00 95.62 280 ALA A O 1
ATOM 2247 N N . ASN A 1 281 ? -23.455 7.614 -31.106 1.00 96.81 281 ASN A N 1
ATOM 2248 C CA . ASN A 1 281 ? -23.339 8.545 -29.978 1.00 96.81 281 ASN A CA 1
ATOM 2249 C C . ASN A 1 281 ? -23.961 8.017 -28.667 1.00 96.81 281 ASN A C 1
ATOM 2251 O O . ASN A 1 281 ? -24.071 8.768 -27.699 1.00 96.81 281 ASN A O 1
ATOM 2255 N N . ILE A 1 282 ? -24.390 6.755 -28.622 1.00 98.25 282 ILE A N 1
ATOM 2256 C CA . ILE A 1 282 ? -24.952 6.079 -27.448 1.00 98.25 282 ILE A CA 1
ATOM 2257 C C . ILE A 1 282 ? -24.210 4.751 -27.268 1.00 98.25 282 ILE A C 1
ATOM 2259 O O . ILE A 1 282 ? -24.010 4.008 -28.225 1.00 98.25 282 ILE A O 1
ATOM 2263 N N . LYS A 1 283 ? -23.832 4.429 -26.032 1.00 97.50 283 LYS A N 1
ATOM 2264 C CA . LYS A 1 283 ? -23.334 3.100 -25.659 1.00 97.50 283 LYS A CA 1
ATOM 2265 C C . LYS A 1 283 ? -24.256 2.464 -24.622 1.00 97.50 283 LYS A C 1
ATOM 2267 O O . LYS A 1 283 ? -25.070 3.136 -23.984 1.00 97.50 283 LYS A O 1
ATOM 2272 N N . GLY A 1 284 ? -24.150 1.148 -24.495 1.00 97.25 284 GLY A N 1
ATOM 2273 C CA . GLY A 1 284 ? -24.968 0.371 -23.582 1.00 97.25 284 GLY A CA 1
ATOM 2274 C C . GLY A 1 284 ? -24.901 -1.126 -23.835 1.00 97.25 284 GLY A C 1
ATOM 2275 O O . GLY A 1 284 ? -24.312 -1.583 -24.814 1.00 97.25 284 GLY A O 1
ATOM 2276 N N . ALA A 1 285 ? -25.541 -1.875 -22.943 1.00 98.38 285 ALA A N 1
ATOM 2277 C CA . ALA A 1 285 ? -25.565 -3.331 -22.947 1.00 98.38 285 ALA A CA 1
ATOM 2278 C C . ALA A 1 285 ? -26.872 -3.866 -22.347 1.00 98.38 285 ALA A C 1
ATOM 2280 O O . ALA A 1 285 ? -27.474 -3.238 -21.470 1.00 98.38 285 ALA A O 1
ATOM 2281 N N . ALA A 1 286 ? -27.297 -5.038 -22.815 1.00 98.50 286 ALA A N 1
ATOM 2282 C CA . ALA A 1 286 ? -28.369 -5.828 -22.227 1.00 98.50 286 ALA A CA 1
ATOM 2283 C C . ALA A 1 286 ? -27.787 -6.931 -21.335 1.00 98.50 286 ALA A C 1
ATOM 2285 O O . ALA A 1 286 ? -26.885 -7.663 -21.743 1.00 98.50 286 ALA A O 1
ATOM 2286 N N . PHE A 1 287 ? -28.360 -7.081 -20.145 1.00 97.94 287 PHE A N 1
ATOM 2287 C CA . PHE A 1 287 ? -27.972 -8.065 -19.141 1.00 97.94 287 PHE A CA 1
ATOM 2288 C C . PHE A 1 287 ? -29.172 -8.916 -18.742 1.00 97.94 287 PHE A C 1
ATOM 2290 O O . PHE A 1 287 ? -30.282 -8.397 -18.624 1.00 97.94 287 PHE A O 1
ATOM 2297 N N . LYS A 1 288 ? -28.957 -10.212 -18.530 1.00 94.94 288 LYS A N 1
ATOM 2298 C CA . LYS A 1 288 ? -29.999 -11.220 -18.331 1.00 94.94 288 LYS A CA 1
ATOM 2299 C C . LYS A 1 288 ? -29.812 -11.952 -17.005 1.00 94.94 288 LYS A C 1
ATOM 2301 O O . LYS A 1 288 ? -28.721 -12.436 -16.737 1.00 94.94 288 LYS A O 1
ATOM 2306 N N . ASN A 1 289 ? -30.858 -12.046 -16.186 1.00 89.75 289 ASN A N 1
ATOM 2307 C CA . ASN A 1 289 ? -30.827 -12.837 -14.946 1.00 89.75 289 ASN A CA 1
ATOM 2308 C C . ASN A 1 289 ? -31.128 -14.331 -15.196 1.00 89.75 289 ASN A C 1
ATOM 2310 O O . ASN A 1 289 ? -31.496 -14.730 -16.306 1.00 89.75 289 ASN A O 1
ATOM 2314 N N . THR A 1 290 ? -31.055 -15.154 -14.144 1.00 86.00 290 THR A N 1
ATOM 2315 C CA . THR A 1 290 ? -31.402 -16.590 -14.196 1.00 86.00 290 THR A CA 1
ATOM 2316 C C . THR A 1 290 ? -32.860 -16.848 -14.606 1.00 86.00 290 THR A C 1
ATOM 2318 O O . THR A 1 290 ? -33.148 -17.844 -15.267 1.00 86.00 290 THR A O 1
ATOM 2321 N N . MET A 1 291 ? -33.779 -15.920 -14.309 1.00 85.19 291 MET A N 1
ATOM 2322 C CA . MET A 1 291 ? -35.184 -15.961 -14.749 1.00 85.19 291 MET A CA 1
ATOM 2323 C C . MET A 1 291 ? -35.381 -15.613 -16.241 1.00 85.19 291 MET A C 1
ATOM 2325 O O . MET A 1 291 ? -36.509 -15.625 -16.734 1.00 85.19 291 MET A O 1
ATOM 2329 N N . GLY A 1 292 ? -34.315 -15.264 -16.968 1.00 88.56 292 GLY A N 1
ATOM 2330 C CA . GLY A 1 292 ? -34.356 -14.894 -18.383 1.00 88.56 292 GLY A CA 1
ATOM 2331 C C . GLY A 1 292 ? -34.867 -13.478 -18.681 1.00 88.56 292 GLY A C 1
ATOM 2332 O O . GLY A 1 292 ? -35.133 -13.159 -19.841 1.00 88.56 292 GLY A O 1
ATOM 2333 N N . GLN A 1 293 ? -35.001 -12.638 -17.657 1.00 91.00 293 GLN A N 1
ATOM 2334 C CA . GLN A 1 293 ? -35.447 -11.249 -17.725 1.00 91.00 293 GLN A CA 1
ATOM 2335 C C . GLN A 1 293 ? -34.273 -10.297 -17.950 1.00 91.00 293 GLN A C 1
ATOM 2337 O O . GLN A 1 293 ? -33.152 -10.579 -17.531 1.00 91.00 293 GLN A O 1
ATOM 2342 N N . TYR A 1 294 ? -34.551 -9.142 -18.557 1.00 94.88 294 TYR A N 1
ATOM 2343 C CA . TYR A 1 294 ? -33.517 -8.194 -18.966 1.00 94.88 294 TYR A CA 1
ATOM 2344 C C . TYR A 1 294 ? -33.479 -6.916 -18.126 1.00 94.88 294 TYR A C 1
ATOM 2346 O O . TYR A 1 294 ? -34.523 -6.326 -17.846 1.00 94.88 294 TYR A O 1
ATOM 2354 N N . SER A 1 295 ? -32.266 -6.448 -17.844 1.00 95.94 295 SER A N 1
ATOM 2355 C CA . SER A 1 295 ? -31.940 -5.070 -17.467 1.00 95.94 295 SER A CA 1
ATOM 2356 C C . SER A 1 295 ? -30.991 -4.487 -18.518 1.00 95.94 295 SER A C 1
ATOM 2358 O O . SER A 1 295 ? -30.214 -5.219 -19.128 1.00 95.94 295 SER A O 1
ATOM 2360 N N . TYR A 1 296 ? -31.051 -3.180 -18.755 1.00 98.31 296 TYR A N 1
ATOM 2361 C CA . TYR A 1 296 ? -30.246 -2.501 -19.772 1.00 98.31 296 TYR A CA 1
ATOM 2362 C C . TYR A 1 296 ? -29.453 -1.361 -19.137 1.00 98.31 296 TYR A C 1
ATOM 2364 O O . TYR A 1 296 ? -30.038 -0.555 -18.416 1.00 98.31 296 TYR A O 1
ATOM 2372 N N . ALA A 1 297 ? -28.159 -1.261 -19.427 1.00 98.62 297 ALA A N 1
ATOM 2373 C CA . ALA A 1 297 ? -27.356 -0.078 -19.119 1.00 98.62 297 ALA A CA 1
ATOM 2374 C C . ALA A 1 297 ? -27.230 0.786 -20.381 1.00 98.62 297 ALA A C 1
ATOM 2376 O O . ALA A 1 297 ? -26.998 0.241 -21.461 1.00 98.62 297 ALA A O 1
ATOM 2377 N N . LEU A 1 298 ? -27.399 2.106 -20.268 1.00 98.62 298 LEU A N 1
ATOM 2378 C CA . LEU A 1 298 ? -27.333 3.057 -21.389 1.00 98.62 298 LEU A CA 1
ATOM 2379 C C . LEU A 1 298 ? -26.711 4.392 -20.951 1.00 98.62 298 LEU A C 1
ATOM 2381 O O . LEU A 1 298 ? -27.049 4.900 -19.881 1.00 98.62 298 LEU A O 1
ATOM 2385 N N . TRP A 1 299 ? -25.878 4.989 -21.807 1.00 98.69 299 TRP A N 1
ATOM 2386 C CA . TRP A 1 299 ? -25.372 6.363 -21.674 1.00 98.69 299 TRP A CA 1
ATOM 2387 C C . TRP A 1 299 ? -25.157 7.021 -23.041 1.00 98.69 299 TRP A C 1
ATOM 2389 O O . TRP A 1 299 ? -25.022 6.351 -24.068 1.00 98.69 299 TRP A O 1
ATOM 2399 N N . ALA A 1 300 ? -25.118 8.351 -23.059 1.00 98.56 300 ALA A N 1
ATOM 2400 C CA . ALA A 1 300 ? -24.635 9.115 -24.201 1.00 98.56 300 ALA A CA 1
ATOM 2401 C C . ALA A 1 300 ? -23.096 9.089 -24.194 1.00 98.56 300 ALA A C 1
ATOM 2403 O O . ALA A 1 300 ? -22.479 9.368 -23.168 1.00 98.56 300 ALA A O 1
ATOM 2404 N N . ARG A 1 301 ? -22.476 8.722 -25.319 1.00 97.25 301 ARG A N 1
ATOM 2405 C CA . ARG A 1 301 ? -21.022 8.522 -25.430 1.00 97.25 301 ARG A CA 1
ATOM 2406 C C . ARG A 1 301 ? -20.291 9.859 -25.286 1.00 97.25 301 ARG A C 1
ATOM 2408 O O . ARG A 1 301 ? -20.539 10.763 -26.082 1.00 97.25 301 ARG A O 1
ATOM 2415 N N . THR A 1 302 ? -19.386 9.979 -24.314 1.00 96.69 302 THR A N 1
ATOM 2416 C CA . THR A 1 302 ? -18.531 11.171 -24.186 1.00 96.69 302 THR A CA 1
ATOM 2417 C C . THR A 1 302 ? -17.475 11.183 -25.293 1.00 96.69 302 THR A C 1
ATOM 2419 O O . THR A 1 302 ? -17.053 10.128 -25.769 1.00 96.69 302 THR A O 1
ATOM 2422 N N . ASN A 1 303 ? -17.126 12.377 -25.776 1.00 93.56 303 ASN A N 1
ATOM 2423 C CA . ASN A 1 303 ? -16.259 12.579 -26.947 1.00 93.56 303 ASN A CA 1
ATOM 2424 C C . ASN A 1 303 ? -15.505 13.923 -26.937 1.00 93.56 303 ASN A C 1
ATOM 2426 O O . ASN A 1 303 ? -14.948 14.319 -27.958 1.00 93.56 303 ASN A O 1
ATOM 2430 N N . THR A 1 304 ? -15.576 14.665 -25.832 1.00 94.81 304 THR A N 1
ATOM 2431 C CA . THR A 1 304 ? -14.982 15.996 -25.687 1.00 94.81 304 THR A CA 1
ATOM 2432 C C . THR A 1 304 ? -13.899 15.894 -24.627 1.00 94.81 304 THR A C 1
ATOM 2434 O O . THR A 1 304 ? -14.143 15.382 -23.536 1.00 94.81 304 THR A O 1
ATOM 2437 N N . ASP A 1 305 ? -12.693 16.337 -24.964 1.00 95.88 305 ASP A N 1
ATOM 2438 C CA . ASP A 1 305 ? -11.549 16.320 -24.058 1.00 95.88 305 ASP A CA 1
ATOM 2439 C C . ASP A 1 305 ? -11.841 17.102 -22.765 1.00 95.88 305 ASP A C 1
ATOM 2441 O O . ASP A 1 305 ? -12.458 18.169 -22.800 1.00 95.88 305 ASP A O 1
ATOM 2445 N N . MET A 1 306 ? -11.433 16.543 -21.623 1.00 92.94 306 MET A N 1
ATOM 2446 C CA . MET A 1 306 ? -11.698 17.064 -20.275 1.00 92.94 306 MET A CA 1
ATOM 2447 C C . MET A 1 306 ? -13.189 17.292 -19.950 1.00 92.94 306 MET A C 1
ATOM 2449 O O . MET A 1 306 ? -13.510 18.100 -19.077 1.00 92.94 306 MET A O 1
ATOM 2453 N N . SER A 1 307 ? -14.125 16.602 -20.621 1.00 94.81 307 SER A N 1
ATOM 2454 C CA . SER A 1 307 ? -15.557 16.792 -20.364 1.00 94.81 307 SER A CA 1
ATOM 2455 C C . SER A 1 307 ? -16.422 15.537 -20.488 1.00 94.81 307 SER A C 1
ATOM 2457 O O . SER A 1 307 ? -16.459 14.847 -21.506 1.00 94.81 307 SER A O 1
ATOM 2459 N N . GLU A 1 308 ? -17.241 15.318 -19.460 1.00 96.62 308 GLU A N 1
ATOM 2460 C CA . GLU A 1 308 ? -18.324 14.331 -19.452 1.00 96.62 308 GLU A CA 1
ATOM 2461 C C . GLU A 1 308 ? -19.682 14.927 -19.886 1.00 96.62 308 GLU A C 1
ATOM 2463 O O . GLU A 1 308 ? -20.692 14.217 -19.952 1.00 96.62 308 GLU A O 1
ATOM 2468 N N . ALA A 1 309 ? -19.723 16.229 -20.200 1.00 95.69 309 ALA A N 1
ATOM 2469 C CA . ALA A 1 309 ? -20.942 16.982 -20.482 1.00 95.69 309 ALA A CA 1
ATOM 2470 C C . ALA A 1 309 ? -21.506 16.677 -21.882 1.00 95.69 309 ALA A C 1
ATOM 2472 O O . ALA A 1 309 ? -21.339 17.431 -22.839 1.00 95.69 309 ALA A O 1
ATOM 2473 N N . VAL A 1 310 ? -22.228 15.563 -21.992 1.00 97.56 310 VAL A N 1
ATOM 2474 C CA . VAL A 1 310 ? -22.904 15.116 -23.217 1.00 97.56 310 VAL A CA 1
ATOM 2475 C C . VAL A 1 310 ? -24.374 14.789 -22.950 1.00 97.56 310 VAL A C 1
ATOM 2477 O O . VAL A 1 310 ? -24.758 14.445 -21.831 1.00 97.56 310 VAL A O 1
ATOM 2480 N N . SER A 1 311 ? -25.214 14.871 -23.986 1.00 97.19 311 SER A N 1
ATOM 2481 C CA . SER A 1 311 ? -26.593 14.377 -23.940 1.00 97.19 311 SER A CA 1
ATOM 2482 C C . SER A 1 311 ? -27.004 13.697 -25.246 1.00 97.19 311 SER A C 1
ATOM 2484 O O . SER A 1 311 ? -26.523 14.046 -26.325 1.00 97.19 311 SER A O 1
ATOM 2486 N N . ALA A 1 312 ? -27.899 12.716 -25.146 1.00 98.06 312 ALA A N 1
ATOM 2487 C CA . ALA A 1 312 ? -28.516 12.047 -26.286 1.00 98.06 312 ALA A CA 1
ATOM 2488 C C . ALA A 1 312 ? -29.945 11.602 -25.946 1.00 98.06 312 ALA A C 1
ATOM 2490 O O . ALA A 1 312 ? -30.303 11.441 -24.778 1.00 98.06 312 ALA A O 1
ATOM 2491 N N . THR A 1 313 ? -30.745 11.350 -26.982 1.00 98.12 313 THR A N 1
ATOM 2492 C CA . THR A 1 313 ? -32.091 10.781 -26.853 1.00 98.12 313 THR A CA 1
ATOM 2493 C C . THR A 1 313 ? -32.123 9.405 -27.502 1.00 98.12 313 THR A C 1
ATOM 2495 O O . THR A 1 313 ? -31.716 9.259 -28.654 1.00 98.12 313 THR A O 1
ATOM 2498 N N . TYR A 1 314 ? -32.629 8.405 -26.783 1.00 98.19 314 TYR A N 1
ATOM 2499 C CA . TYR A 1 314 ? -32.733 7.022 -27.246 1.00 98.19 314 TYR A CA 1
ATOM 2500 C C . TYR A 1 314 ? -34.175 6.504 -27.184 1.00 98.19 314 TYR A C 1
ATOM 2502 O O . TYR A 1 314 ? -34.946 6.866 -26.297 1.00 98.19 314 TYR A O 1
ATOM 2510 N N . SER A 1 315 ? -34.528 5.612 -28.107 1.00 98.19 315 SER A N 1
ATOM 2511 C CA . SER A 1 315 ? -35.796 4.882 -28.112 1.00 98.19 315 SER A CA 1
ATOM 2512 C C . SER A 1 315 ? -35.510 3.414 -28.380 1.00 98.19 315 SER A C 1
ATOM 2514 O O . SER A 1 315 ? -34.872 3.097 -29.384 1.00 98.19 315 SER A O 1
ATOM 2516 N N . PHE A 1 316 ? -36.001 2.514 -27.526 1.00 97.69 316 PHE A N 1
ATOM 2517 C CA . PHE A 1 316 ? -35.877 1.081 -27.784 1.00 97.69 316 PHE A CA 1
ATOM 2518 C C . PHE A 1 316 ? -36.644 0.699 -29.064 1.00 97.69 316 PHE A C 1
ATOM 2520 O O . PHE A 1 316 ? -37.815 1.078 -29.199 1.00 97.69 316 PHE A O 1
ATOM 2527 N N . PRO A 1 317 ? -36.032 -0.073 -29.982 1.00 97.31 317 PRO A N 1
ATOM 2528 C CA . PRO A 1 317 ? -36.699 -0.584 -31.173 1.00 97.31 317 PRO A CA 1
ATOM 2529 C C . PRO A 1 317 ? -38.010 -1.324 -30.871 1.00 97.31 317 PRO A C 1
ATOM 2531 O O . PRO A 1 317 ? -38.104 -2.137 -29.950 1.00 97.31 317 PRO A O 1
ATOM 2534 N N . THR A 1 318 ? -39.045 -1.061 -31.672 1.00 93.06 318 THR A N 1
ATOM 2535 C CA . THR A 1 318 ? -40.409 -1.573 -31.436 1.00 93.06 318 THR A CA 1
ATOM 2536 C C . THR A 1 318 ? -40.495 -3.100 -31.469 1.00 93.06 318 THR A C 1
ATOM 2538 O O . THR A 1 318 ? -41.261 -3.687 -30.709 1.00 93.06 318 THR A O 1
ATOM 2541 N N . ASN A 1 319 ? -39.659 -3.761 -32.274 1.00 92.19 319 ASN A N 1
ATOM 2542 C CA . ASN A 1 319 ? -39.537 -5.222 -32.331 1.00 92.19 319 ASN A CA 1
ATOM 2543 C C . ASN A 1 319 ? -39.023 -5.857 -31.022 1.00 92.19 319 ASN A C 1
ATOM 2545 O O . ASN A 1 319 ? -39.203 -7.058 -30.827 1.00 92.19 319 ASN A O 1
ATOM 2549 N N . MET A 1 320 ? -38.422 -5.084 -30.108 1.00 94.38 320 MET A N 1
ATOM 2550 C CA . MET A 1 320 ? -38.035 -5.571 -28.780 1.00 94.38 320 MET A CA 1
ATOM 2551 C C . MET A 1 320 ? -39.224 -5.717 -27.819 1.00 94.38 320 MET A C 1
ATOM 2553 O O . MET A 1 320 ? -39.050 -6.354 -26.776 1.00 94.38 320 MET A O 1
ATOM 2557 N N . ASN A 1 321 ? -40.394 -5.150 -28.161 1.00 91.19 321 ASN A N 1
ATOM 2558 C CA . ASN A 1 321 ? -41.643 -5.146 -27.385 1.00 91.19 321 ASN A CA 1
ATOM 2559 C C . ASN A 1 321 ? -41.495 -4.642 -25.933 1.00 91.19 321 ASN A C 1
ATOM 2561 O O . ASN A 1 321 ? -42.131 -5.158 -25.015 1.00 91.19 321 ASN A O 1
ATOM 2565 N N . ILE A 1 322 ? -40.651 -3.629 -25.713 1.00 94.25 322 ILE A N 1
ATOM 2566 C CA . ILE A 1 322 ? -40.424 -3.034 -24.387 1.00 94.25 322 ILE A CA 1
ATOM 2567 C C . ILE A 1 322 ? -41.435 -1.901 -24.156 1.00 94.25 322 ILE A C 1
ATOM 2569 O O . ILE A 1 322 ? -41.438 -0.909 -24.887 1.00 94.25 322 ILE A O 1
ATOM 2573 N N . GLY A 1 323 ? -42.281 -2.058 -23.133 1.00 92.00 323 GLY A N 1
ATOM 2574 C CA . GLY A 1 323 ? -43.243 -1.049 -22.674 1.00 92.00 323 GLY A CA 1
ATOM 2575 C C . GLY A 1 323 ? -42.581 0.071 -21.866 1.00 92.00 323 GLY A C 1
ATOM 2576 O O . GLY A 1 323 ? -41.588 0.647 -22.295 1.00 92.00 323 GLY A O 1
ATOM 2577 N N . ASN A 1 324 ? -43.107 0.387 -20.684 1.00 95.81 324 ASN A N 1
ATOM 2578 C CA . ASN A 1 324 ? -42.413 1.296 -19.770 1.00 95.81 324 ASN A CA 1
ATOM 2579 C C . ASN A 1 324 ? -41.189 0.614 -19.135 1.00 95.81 324 ASN A C 1
ATOM 2581 O O . ASN A 1 324 ? -41.119 -0.614 -19.021 1.00 95.81 324 ASN A O 1
ATOM 2585 N N . VAL A 1 325 ? -40.227 1.427 -18.708 1.00 97.00 325 VAL A N 1
ATOM 2586 C CA . VAL A 1 325 ? -39.005 0.997 -18.024 1.00 97.00 325 VAL A CA 1
ATOM 2587 C C . VAL A 1 325 ? -38.800 1.802 -16.744 1.00 97.00 325 VAL A C 1
ATOM 2589 O O . VAL A 1 325 ? -39.059 3.003 -16.684 1.00 97.00 325 VAL A O 1
ATOM 2592 N N . GLU A 1 326 ? -38.304 1.135 -15.716 1.00 96.88 326 GLU A N 1
ATOM 2593 C CA . GLU A 1 326 ? -37.829 1.736 -14.480 1.00 96.88 326 GLU A CA 1
ATOM 2594 C C . GLU A 1 326 ? -36.385 2.212 -14.659 1.00 96.88 326 GLU A C 1
ATOM 2596 O O . GLU A 1 326 ? -35.468 1.392 -14.743 1.00 96.88 326 GLU A O 1
ATOM 2601 N N . LYS A 1 327 ? -36.185 3.530 -14.710 1.00 97.38 327 LYS A N 1
ATOM 2602 C CA . LYS A 1 327 ? -34.882 4.194 -14.752 1.00 97.38 327 LYS A CA 1
ATOM 2603 C C . LYS A 1 327 ? -34.328 4.380 -13.338 1.00 97.38 327 LYS A C 1
ATOM 2605 O O . LYS A 1 327 ? -34.978 4.984 -12.478 1.00 97.38 327 LYS A O 1
ATOM 2610 N N . ARG A 1 328 ? -33.092 3.921 -13.153 1.00 97.88 328 ARG A N 1
ATOM 2611 C CA . ARG A 1 328 ? -32.218 4.128 -11.990 1.00 97.88 328 ARG A CA 1
ATOM 2612 C C . ARG A 1 328 ? -30.936 4.810 -12.479 1.00 97.88 328 ARG A C 1
ATOM 2614 O O . ARG A 1 328 ? -30.430 4.469 -13.547 1.00 97.88 328 ARG A O 1
ATOM 2621 N N . ILE A 1 329 ? -30.444 5.803 -11.746 1.00 97.75 329 ILE A N 1
ATOM 2622 C CA . ILE A 1 329 ? -29.221 6.559 -12.083 1.00 97.75 329 ILE A CA 1
ATOM 2623 C C . ILE A 1 329 ? -28.096 6.221 -11.099 1.00 97.75 329 ILE A C 1
ATOM 2625 O O . ILE A 1 329 ? -28.333 5.487 -10.144 1.00 97.75 329 ILE A O 1
ATOM 2629 N N . TRP A 1 330 ? -26.895 6.761 -11.322 1.00 97.50 330 TRP A N 1
ATOM 2630 C CA . TRP A 1 330 ? -25.660 6.431 -10.595 1.00 97.50 330 TRP A CA 1
ATOM 2631 C C . TRP A 1 330 ? -25.740 6.455 -9.058 1.00 97.50 330 TRP A C 1
ATOM 2633 O O . TRP A 1 330 ? -24.947 5.772 -8.426 1.00 97.50 330 TRP A O 1
ATOM 2643 N N . ASN A 1 331 ? -26.672 7.199 -8.448 1.00 97.00 331 ASN A N 1
ATOM 2644 C CA . ASN A 1 331 ? -26.849 7.266 -6.992 1.00 97.00 331 ASN A CA 1
ATOM 2645 C C . ASN A 1 331 ? -27.999 6.403 -6.443 1.00 97.00 331 ASN A C 1
ATOM 2647 O O . ASN A 1 331 ? -28.400 6.561 -5.286 1.00 97.00 331 ASN A O 1
ATOM 2651 N N . PHE A 1 332 ? -28.549 5.478 -7.235 1.00 96.00 332 PHE A N 1
ATOM 2652 C CA . PHE A 1 332 ? -29.615 4.579 -6.783 1.00 96.00 332 PHE A CA 1
ATOM 2653 C C . PHE A 1 332 ? -29.193 3.730 -5.571 1.00 96.00 332 PHE A C 1
ATOM 2655 O O . PHE A 1 332 ? -29.965 3.614 -4.626 1.00 96.00 332 PHE A O 1
ATOM 2662 N N . GLY A 1 333 ? -27.964 3.207 -5.548 1.00 87.25 333 GLY A N 1
ATOM 2663 C CA . GLY A 1 333 ? -27.443 2.354 -4.473 1.00 87.25 333 GLY A CA 1
ATOM 2664 C C . GLY A 1 333 ? -27.326 3.037 -3.103 1.00 87.25 333 GLY A C 1
ATOM 2665 O O . GLY A 1 333 ? -27.156 2.333 -2.107 1.00 87.25 333 GLY A O 1
ATOM 2666 N N . GLN A 1 334 ? -27.442 4.372 -3.055 1.00 90.44 334 GLN A N 1
ATOM 2667 C CA . GLN A 1 334 ? -27.538 5.190 -1.838 1.00 90.44 334 GLN A CA 1
ATOM 2668 C C . GLN A 1 334 ? -28.961 5.736 -1.611 1.00 90.44 334 GLN A C 1
ATOM 2670 O O . GLN A 1 334 ? -29.414 5.820 -0.475 1.00 90.44 334 GLN A O 1
ATOM 2675 N N . THR A 1 335 ? -29.670 6.132 -2.675 1.00 94.06 335 THR A N 1
ATOM 2676 C CA . THR A 1 335 ? -30.951 6.859 -2.564 1.00 94.06 335 THR A CA 1
ATOM 2677 C C . THR A 1 335 ? -32.205 5.989 -2.672 1.00 94.06 335 THR A C 1
ATOM 2679 O O . THR A 1 335 ? -33.287 6.452 -2.324 1.00 94.06 335 THR A O 1
ATOM 2682 N N . GLY A 1 336 ? -32.104 4.776 -3.222 1.00 89.12 336 GLY A N 1
ATOM 2683 C CA . GLY A 1 336 ? -33.245 3.908 -3.543 1.00 89.12 336 GLY A CA 1
ATOM 2684 C C . GLY A 1 336 ? -34.189 4.447 -4.633 1.00 89.12 336 GLY A C 1
ATOM 2685 O O . GLY A 1 336 ? -35.212 3.826 -4.920 1.00 89.12 336 GLY A O 1
ATOM 2686 N N . ASN A 1 337 ? -33.882 5.591 -5.256 1.00 92.19 337 ASN A N 1
ATOM 2687 C CA . ASN A 1 337 ? -34.819 6.300 -6.129 1.00 92.19 337 ASN A CA 1
ATOM 2688 C C . ASN A 1 337 ? -35.025 5.606 -7.487 1.00 92.19 337 ASN A C 1
ATOM 2690 O O . ASN A 1 337 ? -34.103 5.490 -8.298 1.00 92.19 337 ASN A O 1
ATOM 2694 N N . VAL A 1 338 ? -36.274 5.231 -7.776 1.00 94.75 338 VAL A N 1
ATOM 2695 C CA . VAL A 1 338 ? -36.700 4.640 -9.054 1.00 94.75 338 VAL A CA 1
ATOM 2696 C C . VAL A 1 338 ? -37.691 5.568 -9.753 1.00 94.75 338 VAL A C 1
ATOM 2698 O O . VAL A 1 338 ? -38.628 6.071 -9.138 1.00 94.75 338 VAL A O 1
ATOM 2701 N N . THR A 1 339 ? -37.522 5.774 -11.061 1.00 96.50 339 THR A N 1
ATOM 2702 C CA . THR A 1 339 ? -38.452 6.570 -11.883 1.00 96.50 339 THR A CA 1
ATOM 2703 C C . THR A 1 339 ? -38.987 5.740 -13.045 1.00 96.50 339 THR A C 1
ATOM 2705 O O . THR A 1 339 ? -38.221 5.086 -13.741 1.00 96.50 339 THR A O 1
ATOM 2708 N N . THR A 1 340 ? -40.300 5.742 -13.287 1.00 97.12 340 THR A N 1
ATOM 2709 C CA . THR A 1 340 ? -40.871 5.063 -14.466 1.00 97.12 340 THR A CA 1
ATOM 2710 C C . THR A 1 340 ? -40.881 6.011 -15.660 1.00 97.12 340 THR A C 1
ATOM 2712 O O . THR A 1 340 ? -41.429 7.108 -15.572 1.00 97.12 340 THR A O 1
ATOM 2715 N N . VAL A 1 341 ? -40.312 5.580 -16.785 1.00 97.12 341 VAL A N 1
ATOM 2716 C CA . VAL A 1 341 ? -40.296 6.320 -18.054 1.00 97.12 341 VAL A CA 1
ATOM 2717 C C . VAL A 1 341 ? -40.767 5.437 -19.213 1.00 97.12 341 VAL A C 1
ATOM 2719 O O . VAL A 1 341 ? -40.793 4.209 -19.120 1.00 97.12 341 VAL A O 1
ATOM 2722 N N . SER A 1 342 ? -41.155 6.064 -20.323 1.00 96.44 342 SER A N 1
ATOM 2723 C CA . SER A 1 342 ? -41.412 5.361 -21.587 1.00 96.44 342 SER A CA 1
ATOM 2724 C C . SER A 1 342 ? -40.122 4.726 -22.122 1.00 96.44 342 SER A C 1
ATOM 2726 O O . SER A 1 342 ? -39.045 5.295 -21.950 1.00 96.44 342 SER A O 1
ATOM 2728 N N . SER A 1 343 ? -40.214 3.607 -22.849 1.00 96.38 343 SER A N 1
ATOM 2729 C CA . SER A 1 343 ? -39.089 3.086 -23.646 1.00 96.38 343 SER A CA 1
ATOM 2730 C C . SER A 1 343 ? -38.705 3.978 -24.835 1.00 96.38 343 SER A C 1
ATOM 2732 O O . SER A 1 343 ? -37.713 3.705 -25.510 1.00 96.38 343 SER A O 1
ATOM 2734 N N . GLN A 1 344 ? -39.495 5.017 -25.114 1.00 96.94 344 GLN A N 1
ATOM 2735 C CA . GLN A 1 344 ? -39.322 5.947 -26.226 1.00 96.94 344 GLN A CA 1
ATOM 2736 C C . GLN A 1 344 ? -38.896 7.330 -25.718 1.00 96.94 344 GLN A C 1
ATOM 2738 O O . GLN A 1 344 ? -39.466 7.838 -24.752 1.00 96.94 344 GLN A O 1
ATOM 2743 N N . ASN A 1 345 ? -37.966 7.971 -26.428 1.00 96.00 345 ASN A N 1
ATOM 2744 C CA . ASN A 1 345 ? -37.441 9.314 -26.160 1.00 96.00 345 ASN A CA 1
ATOM 2745 C C . ASN A 1 345 ? -36.801 9.473 -24.764 1.00 96.00 345 ASN A C 1
ATOM 2747 O O . ASN A 1 345 ? -36.951 10.500 -24.102 1.00 96.00 345 ASN A O 1
ATOM 2751 N N . ILE A 1 346 ? -36.072 8.449 -24.321 1.00 97.25 346 ILE A N 1
ATOM 2752 C CA . ILE A 1 346 ? -35.287 8.447 -23.087 1.00 97.25 346 ILE A CA 1
ATOM 2753 C C . ILE A 1 346 ? -34.133 9.444 -23.225 1.00 97.25 346 ILE A C 1
ATOM 2755 O O . ILE A 1 346 ? -33.280 9.286 -24.096 1.00 97.25 346 ILE A O 1
ATOM 2759 N N . SER A 1 347 ? -34.077 10.429 -22.327 1.00 97.00 347 SER A N 1
ATOM 2760 C CA . SER A 1 347 ? -32.918 11.317 -22.186 1.00 97.00 347 SER A CA 1
ATOM 2761 C C . SER A 1 347 ? -31.785 10.628 -21.411 1.00 97.00 347 SER A C 1
ATOM 2763 O O . SER A 1 347 ? -31.996 10.095 -20.307 1.00 97.00 347 SER A O 1
ATOM 2765 N N . LEU A 1 348 ? -30.596 10.644 -22.015 1.00 98.25 348 LEU A N 1
ATOM 2766 C CA . LEU A 1 348 ? -29.333 10.086 -21.532 1.00 98.25 348 LEU A CA 1
ATOM 2767 C C . LEU A 1 348 ? -28.271 11.193 -21.450 1.00 98.25 348 LEU A C 1
ATOM 2769 O O . LEU A 1 348 ? -28.267 12.112 -22.270 1.00 98.25 348 LEU A O 1
ATOM 2773 N N . ASN A 1 349 ? -27.351 11.070 -20.496 1.00 97.69 349 ASN A N 1
ATOM 2774 C CA . ASN A 1 349 ? -26.150 11.899 -20.356 1.00 97.69 349 ASN A CA 1
ATOM 2775 C C . ASN A 1 349 ? -24.891 11.007 -20.318 1.00 97.69 349 ASN A C 1
ATOM 2777 O O . ASN A 1 349 ? -24.988 9.813 -20.603 1.00 97.69 349 ASN A O 1
ATOM 2781 N N . GLY A 1 350 ? -23.724 11.572 -19.988 1.00 97.19 350 GLY A N 1
ATOM 2782 C CA . GLY A 1 350 ? -22.452 10.838 -19.927 1.00 97.19 350 GLY A CA 1
ATOM 2783 C C . GLY A 1 350 ? -22.396 9.696 -18.901 1.00 97.19 350 GLY A C 1
ATOM 2784 O O . GLY A 1 350 ? -21.577 8.791 -19.054 1.00 97.19 350 GLY A O 1
ATOM 2785 N N . SER A 1 351 ? -23.272 9.693 -17.891 1.00 97.88 351 SER A N 1
ATOM 2786 C CA . SER A 1 351 ? -23.339 8.651 -16.859 1.00 97.88 351 SER A CA 1
ATOM 2787 C C . SER A 1 351 ? -24.204 7.459 -17.284 1.00 97.88 351 SER A C 1
ATOM 2789 O O . SER A 1 351 ? -25.326 7.666 -17.755 1.00 97.88 351 SER A O 1
ATOM 2791 N N . PRO A 1 352 ? -23.764 6.209 -17.042 1.00 98.50 352 PRO A N 1
ATOM 2792 C CA . PRO A 1 352 ? -24.626 5.040 -17.167 1.00 98.50 352 PRO A CA 1
ATOM 2793 C C . PRO A 1 352 ? -25.890 5.148 -16.307 1.00 98.50 352 PRO A C 1
ATOM 2795 O O . PRO A 1 352 ? -25.844 5.418 -15.106 1.00 98.50 352 PRO A O 1
ATOM 2798 N N . ALA A 1 353 ? -27.036 4.906 -16.937 1.00 98.44 353 ALA A N 1
ATOM 2799 C CA . ALA A 1 353 ? -28.314 4.705 -16.272 1.00 98.44 353 ALA A CA 1
ATOM 2800 C C . ALA A 1 353 ? -28.832 3.291 -16.563 1.00 98.44 353 ALA A C 1
ATOM 2802 O O . ALA A 1 353 ? -28.657 2.765 -17.666 1.00 98.44 353 ALA A O 1
ATOM 2803 N N . PHE A 1 354 ? -29.488 2.693 -15.571 1.00 98.56 354 PHE A N 1
ATOM 2804 C CA . PHE A 1 354 ? -30.013 1.333 -15.628 1.00 98.56 354 PHE A CA 1
ATOM 2805 C C . PHE A 1 354 ? -31.525 1.346 -15.830 1.00 98.56 354 PHE A C 1
ATOM 2807 O O . PHE A 1 354 ? -32.245 2.116 -15.192 1.00 98.56 354 PHE A O 1
ATOM 2814 N N . PHE A 1 355 ? -32.001 0.478 -16.716 1.00 98.06 355 PHE A N 1
ATOM 2815 C CA . PHE A 1 355 ? -33.386 0.404 -17.157 1.00 98.06 355 PHE A CA 1
ATOM 2816 C C . PHE A 1 355 ? -33.896 -1.030 -17.041 1.00 98.06 355 PHE A C 1
ATOM 2818 O O . PHE A 1 355 ? -33.381 -1.933 -17.701 1.00 98.06 355 PHE A O 1
ATOM 2825 N N . THR A 1 356 ? -34.944 -1.237 -16.249 1.00 95.69 356 THR A N 1
ATOM 2826 C CA . THR A 1 356 ? -35.605 -2.543 -16.096 1.00 95.69 356 THR A CA 1
ATOM 2827 C C . THR A 1 356 ? -37.039 -2.431 -16.623 1.00 95.69 356 THR A C 1
ATOM 2829 O O . THR A 1 356 ? -37.768 -1.559 -16.155 1.00 95.69 356 THR A O 1
ATOM 2832 N N . PRO A 1 357 ? -37.486 -3.239 -17.604 1.00 95.81 357 PRO A N 1
ATOM 2833 C CA . PRO A 1 357 ? -38.872 -3.217 -18.071 1.00 95.81 357 PRO A CA 1
ATOM 2834 C C . PRO A 1 357 ? -39.864 -3.457 -16.933 1.00 95.81 357 PRO A C 1
ATOM 2836 O O . PRO A 1 357 ? -39.723 -4.425 -16.189 1.00 95.81 357 PRO A O 1
ATOM 2839 N N . THR A 1 358 ? -40.924 -2.649 -16.854 1.00 92.19 358 THR A N 1
ATOM 2840 C CA . THR A 1 358 ? -41.991 -2.814 -15.842 1.00 92.19 358 THR A CA 1
ATOM 2841 C C . THR A 1 358 ? -42.806 -4.101 -16.036 1.00 92.19 358 THR A C 1
ATOM 2843 O O . THR A 1 358 ? -43.683 -4.412 -15.239 1.00 92.19 358 THR A O 1
ATOM 2846 N N . SER A 1 359 ? -42.568 -4.828 -17.131 1.00 87.69 359 SER A N 1
ATOM 2847 C CA . SER A 1 359 ? -43.116 -6.157 -17.413 1.00 87.69 359 SER A CA 1
ATOM 2848 C C . SER A 1 359 ? -42.306 -7.302 -16.796 1.00 87.69 359 SER A C 1
ATOM 2850 O O . SER A 1 359 ? -42.747 -8.447 -16.866 1.00 87.69 359 SER A O 1
ATOM 2852 N N . ASN A 1 360 ? -41.116 -7.037 -16.248 1.00 87.94 360 ASN A N 1
ATOM 2853 C CA . ASN A 1 360 ? -40.359 -8.052 -15.526 1.00 87.94 360 ASN A CA 1
ATOM 2854 C C . ASN A 1 360 ? -41.093 -8.383 -14.218 1.00 87.94 360 ASN A C 1
ATOM 2856 O O . ASN A 1 360 ? -41.396 -7.494 -13.425 1.00 87.94 360 ASN A O 1
ATOM 2860 N N . THR A 1 361 ? -41.342 -9.666 -13.961 1.00 81.31 361 THR A N 1
ATOM 2861 C CA . THR A 1 361 ? -41.705 -10.150 -12.622 1.00 81.31 361 THR A CA 1
ATOM 2862 C C . THR A 1 361 ? -40.604 -9.759 -11.639 1.00 81.31 361 THR A C 1
ATOM 2864 O O . THR A 1 361 ? -39.432 -9.959 -11.955 1.00 81.31 361 THR A O 1
ATOM 2867 N N . ALA A 1 362 ? -40.951 -9.256 -10.454 1.00 75.38 362 ALA A N 1
ATOM 2868 C CA . ALA A 1 362 ? -39.962 -9.023 -9.406 1.00 75.38 362 ALA A CA 1
ATOM 2869 C C . ALA A 1 362 ? -39.166 -10.312 -9.118 1.00 75.38 362 ALA A C 1
ATOM 2871 O O . ALA A 1 362 ? -39.744 -11.400 -9.068 1.00 75.38 362 ALA A O 1
ATOM 2872 N N . GLN A 1 363 ? -37.852 -10.180 -8.921 1.00 73.38 363 GLN A N 1
ATOM 2873 C CA . GLN A 1 363 ? -36.950 -11.303 -8.613 1.00 73.38 363 GLN A CA 1
ATOM 2874 C C . GLN A 1 363 ? -37.159 -11.858 -7.195 1.00 73.38 363 GLN A C 1
ATOM 2876 O O . GLN A 1 363 ? -36.564 -12.868 -6.830 1.00 73.38 363 GLN A O 1
ATOM 2881 N N . GLY A 1 364 ? -38.014 -11.203 -6.405 1.00 78.62 364 GLY A N 1
ATOM 2882 C CA . GLY A 1 364 ? -38.062 -11.368 -4.963 1.00 78.62 364 GLY A CA 1
ATOM 2883 C C . GLY A 1 364 ? -36.852 -10.733 -4.282 1.00 78.62 364 GLY A C 1
ATOM 2884 O O . GLY A 1 364 ? -35.937 -10.232 -4.928 1.00 78.62 364 GLY A O 1
ATOM 2885 N N . GLU A 1 365 ? -36.882 -10.771 -2.963 1.00 85.56 365 GLU A N 1
ATOM 2886 C CA . GLU A 1 365 ? -35.804 -10.377 -2.062 1.00 85.56 365 GLU A CA 1
ATOM 2887 C C . GLU A 1 365 ? -35.587 -11.507 -1.051 1.00 85.56 365 GLU A C 1
ATOM 2889 O O . GLU A 1 365 ? -36.538 -12.223 -0.700 1.00 85.56 365 GLU A O 1
ATOM 2894 N N . ILE A 1 366 ? -34.353 -11.639 -0.556 1.00 85.19 366 ILE A N 1
ATOM 2895 C CA . ILE A 1 366 ? -34.035 -12.491 0.591 1.00 85.19 366 ILE A CA 1
ATOM 2896 C C . ILE A 1 366 ? -34.095 -11.627 1.850 1.00 85.19 366 ILE A C 1
ATOM 2898 O O . ILE A 1 366 ? -33.341 -10.670 1.998 1.00 85.19 366 ILE A O 1
ATOM 2902 N N . THR A 1 367 ? -34.972 -11.982 2.785 1.00 88.56 367 THR A N 1
ATOM 2903 C CA . THR A 1 367 ? -34.966 -11.429 4.144 1.00 88.56 367 THR A CA 1
ATOM 2904 C C . THR A 1 367 ? -34.222 -12.402 5.049 1.00 88.56 367 THR A C 1
ATOM 2906 O O . THR A 1 367 ? -34.734 -13.487 5.338 1.00 88.56 367 THR A O 1
ATOM 2909 N N . MET A 1 368 ? -33.017 -12.025 5.479 1.00 85.81 368 MET A N 1
ATOM 2910 C CA . MET A 1 368 ? -32.180 -12.806 6.392 1.00 85.81 368 MET A CA 1
ATOM 2911 C C . MET A 1 368 ? -32.278 -12.241 7.814 1.00 85.81 368 MET A C 1
ATOM 2913 O O . MET A 1 368 ? -32.042 -11.060 8.045 1.00 85.81 368 MET A O 1
ATOM 2917 N N . SER A 1 369 ? -32.647 -13.094 8.766 1.00 85.19 369 SER A N 1
ATOM 2918 C CA . SER A 1 369 ? -32.613 -12.820 10.200 1.00 85.19 369 SER A CA 1
ATOM 2919 C C . SER A 1 369 ? -31.367 -13.484 10.774 1.00 85.19 369 SER A C 1
ATOM 2921 O O . SER A 1 369 ? -31.283 -14.710 10.905 1.00 85.19 369 SER A O 1
ATOM 2923 N N . CYS A 1 370 ? -30.373 -12.648 11.050 1.00 75.50 370 CYS A N 1
ATOM 2924 C CA . CYS A 1 370 ? -29.080 -13.068 11.567 1.00 75.50 370 CYS A CA 1
ATOM 2925 C C . CYS A 1 370 ? -29.113 -13.210 13.096 1.00 75.50 370 CYS A C 1
ATOM 2927 O O . CYS A 1 370 ? -30.058 -12.739 13.729 1.00 75.50 370 CYS A O 1
ATOM 2929 N N . PRO A 1 371 ? -28.133 -13.898 13.709 1.00 66.44 371 PRO A N 1
ATOM 2930 C CA . PRO A 1 371 ? -28.307 -14.468 15.049 1.00 66.44 371 PRO A CA 1
ATOM 2931 C C . PRO A 1 371 ? -28.378 -13.464 16.207 1.00 66.44 371 PRO A C 1
ATOM 2933 O O . PRO A 1 371 ? -28.554 -13.881 17.351 1.00 66.44 371 PRO A O 1
ATOM 2936 N N . ILE A 1 372 ? -28.158 -12.174 15.937 1.00 59.19 372 ILE A N 1
ATOM 2937 C CA . ILE A 1 372 ? -27.856 -11.158 16.944 1.00 59.19 372 ILE A CA 1
ATOM 2938 C C . ILE A 1 372 ? -28.154 -9.750 16.421 1.00 59.19 372 ILE A C 1
ATOM 2940 O O . ILE A 1 372 ? -27.771 -9.408 15.304 1.00 59.19 372 ILE A O 1
ATOM 2944 N N . ASP A 1 373 ? -28.713 -8.907 17.292 1.00 49.78 373 ASP A N 1
ATOM 2945 C CA . ASP A 1 373 ? -28.869 -7.456 17.086 1.00 49.78 373 ASP A CA 1
ATOM 2946 C C . ASP A 1 373 ? -27.550 -6.670 17.302 1.00 49.78 373 ASP A C 1
ATOM 2948 O O . ASP A 1 373 ? -27.525 -5.440 17.250 1.00 49.78 373 ASP A O 1
ATOM 2952 N N . SER A 1 374 ? -26.440 -7.365 17.572 1.00 49.69 374 SER A N 1
ATOM 2953 C CA . SER A 1 374 ? -25.118 -6.790 17.842 1.00 49.69 374 SER A CA 1
ATOM 2954 C C . SER A 1 374 ? -24.037 -7.474 17.005 1.00 49.69 374 SER A C 1
ATOM 2956 O O . SER A 1 374 ? -23.792 -8.666 17.169 1.00 49.69 374 SER A O 1
ATOM 2958 N N . VAL A 1 375 ? -23.338 -6.700 16.169 1.00 61.19 375 VAL A N 1
ATOM 2959 C CA . VAL A 1 375 ? -22.297 -7.173 15.228 1.00 61.19 375 VAL A CA 1
ATOM 2960 C C . VAL A 1 375 ? -21.119 -7.884 15.923 1.00 61.19 375 VAL A C 1
ATOM 2962 O O . VAL A 1 375 ? -20.411 -8.660 15.292 1.00 61.19 375 VAL A O 1
ATOM 2965 N N . ASN A 1 376 ? -20.922 -7.675 17.228 1.00 69.88 376 ASN A N 1
ATOM 2966 C CA . ASN A 1 376 ? -19.843 -8.284 18.006 1.00 69.88 376 ASN A CA 1
ATOM 2967 C C . ASN A 1 376 ? -20.396 -8.969 19.263 1.00 69.88 376 ASN A C 1
ATOM 2969 O O . ASN A 1 376 ? -21.050 -8.318 20.080 1.00 69.88 376 ASN A O 1
ATOM 2973 N N . MET A 1 377 ? -20.094 -10.254 19.451 1.00 79.50 377 MET A N 1
ATOM 2974 C CA . MET A 1 377 ? -20.371 -10.992 20.685 1.00 79.50 377 MET A CA 1
ATOM 2975 C C . MET A 1 377 ? -19.123 -11.008 21.551 1.00 79.50 377 MET A C 1
ATOM 2977 O O . MET A 1 377 ? -18.110 -11.589 21.172 1.00 79.50 377 MET A O 1
ATOM 2981 N N . VAL A 1 378 ? -19.212 -10.389 22.725 1.00 80.94 378 VAL A N 1
ATOM 2982 C CA . VAL A 1 378 ? -18.131 -10.384 23.711 1.00 80.94 378 VAL A CA 1
ATOM 2983 C C . VAL A 1 378 ? -18.417 -11.448 24.759 1.00 80.94 378 VAL A C 1
ATOM 2985 O O . VAL A 1 378 ? -19.455 -11.417 25.420 1.00 80.94 378 VAL A O 1
ATOM 2988 N N . LEU A 1 379 ? -17.484 -12.377 24.912 1.00 84.88 379 LEU A N 1
ATOM 2989 C CA . LEU A 1 379 ? -17.515 -13.453 25.894 1.00 84.88 379 LEU A CA 1
ATOM 2990 C C . LEU A 1 379 ? -16.337 -13.303 26.852 1.00 84.88 379 LEU A C 1
ATOM 2992 O O . LEU A 1 379 ? -15.362 -12.613 26.558 1.00 84.88 379 LEU A O 1
ATOM 2996 N N . THR A 1 380 ? -16.408 -13.983 27.988 1.00 84.75 380 THR A N 1
ATOM 2997 C CA . THR A 1 380 ? -15.331 -14.013 28.974 1.00 84.75 380 THR A CA 1
ATOM 2998 C C . THR A 1 380 ? -14.917 -15.441 29.300 1.00 84.75 380 THR A C 1
ATOM 3000 O O . THR A 1 380 ? -15.746 -16.353 29.332 1.00 84.75 380 THR A O 1
ATOM 3003 N N . ALA A 1 381 ? -13.621 -15.623 29.536 1.00 82.19 381 ALA A N 1
ATOM 3004 C CA . ALA A 1 381 ? -13.016 -16.865 29.995 1.00 82.19 381 ALA A CA 1
ATOM 3005 C C . ALA A 1 381 ? -11.901 -16.554 31.006 1.00 82.19 381 ALA A C 1
ATOM 3007 O O . ALA A 1 381 ? -11.262 -15.500 30.939 1.00 82.19 381 ALA A O 1
ATOM 3008 N N . THR A 1 382 ? -11.642 -17.469 31.938 1.00 79.31 382 THR A N 1
ATOM 3009 C CA . THR A 1 382 ? -10.428 -17.408 32.763 1.00 79.31 382 THR A CA 1
ATOM 3010 C C . THR A 1 382 ? -9.246 -18.016 32.009 1.00 79.31 382 THR A C 1
ATOM 3012 O O . THR A 1 382 ? -9.426 -18.849 31.119 1.00 79.31 382 THR A O 1
ATOM 3015 N N . GLN A 1 383 ? -8.023 -17.658 32.405 1.00 67.19 383 GLN A N 1
ATOM 3016 C CA . GLN A 1 383 ? -6.787 -18.270 31.902 1.00 67.19 383 GLN A CA 1
ATOM 3017 C C . GLN A 1 383 ? -6.850 -19.814 31.883 1.00 67.19 383 GLN A C 1
ATOM 3019 O O . GLN A 1 383 ? -6.526 -20.432 30.877 1.00 67.19 383 GLN A O 1
ATOM 3024 N N . GLN A 1 384 ? -7.356 -20.449 32.951 1.00 70.38 384 GLN A N 1
ATOM 3025 C CA . GLN A 1 384 ? -7.444 -21.918 33.059 1.00 70.38 384 GLN A CA 1
ATOM 3026 C C . GLN A 1 384 ? -8.460 -22.553 32.096 1.00 70.38 384 GLN A C 1
ATOM 3028 O O . GLN A 1 384 ? -8.473 -23.771 31.937 1.00 70.38 384 GLN A O 1
ATOM 3033 N N . GLN A 1 385 ? -9.342 -21.752 31.495 1.00 78.19 385 GLN A N 1
ATOM 3034 C CA . GLN A 1 385 ? -10.297 -22.206 30.487 1.00 78.19 385 GLN A CA 1
ATOM 3035 C C . GLN A 1 385 ? -9.731 -22.067 29.065 1.00 78.19 385 GLN A C 1
ATOM 3037 O O . GLN A 1 385 ? -10.204 -22.766 28.176 1.00 78.19 385 GLN A O 1
ATOM 3042 N N . GLY A 1 386 ? -8.744 -21.184 28.838 1.00 74.62 386 GLY A N 1
ATOM 3043 C CA . GLY A 1 386 ? -8.088 -20.932 27.539 1.00 74.62 386 GLY A CA 1
ATOM 3044 C C . GLY A 1 386 ? -8.995 -20.361 26.435 1.00 74.62 386 GLY A C 1
ATOM 3045 O O . GLY A 1 386 ? -8.550 -20.099 25.319 1.00 74.62 386 GLY A O 1
ATOM 3046 N N . GLY A 1 387 ? -10.281 -20.187 26.730 1.00 84.56 387 GLY A N 1
ATOM 3047 C CA . GLY A 1 387 ? -11.339 -19.959 25.759 1.00 84.56 387 GLY A CA 1
ATOM 3048 C C . GLY A 1 387 ? -12.690 -20.393 26.323 1.00 84.56 387 GLY A C 1
ATOM 3049 O O . GLY A 1 387 ? -12.815 -20.700 27.510 1.00 84.56 387 GLY A O 1
ATOM 3050 N N . THR A 1 388 ? -13.723 -20.427 25.486 1.00 88.31 388 THR A N 1
ATOM 3051 C CA . THR A 1 388 ? -15.052 -20.903 25.887 1.00 88.31 388 THR A CA 1
ATOM 3052 C C . THR A 1 388 ? -15.833 -21.487 24.712 1.00 88.31 388 THR A C 1
ATOM 3054 O O . THR A 1 388 ? -15.675 -21.071 23.565 1.00 88.31 388 THR A O 1
ATOM 3057 N N . THR A 1 389 ? -16.693 -22.470 24.975 1.00 91.94 389 THR A N 1
ATOM 3058 C CA . THR A 1 389 ? -17.629 -22.982 23.965 1.00 91.94 389 THR A CA 1
ATOM 3059 C C . THR A 1 389 ? -18.799 -22.027 23.807 1.00 91.94 389 THR A C 1
ATOM 3061 O O . THR A 1 389 ? -19.476 -21.732 24.794 1.00 91.94 389 THR A O 1
ATOM 3064 N N . TYR A 1 390 ? -19.098 -21.611 22.578 1.00 90.00 390 TYR A N 1
ATOM 3065 C CA . TYR A 1 390 ? -20.225 -20.720 22.319 1.00 90.00 390 TYR A CA 1
ATOM 3066 C C . TYR A 1 390 ? -21.124 -21.226 21.193 1.00 90.00 390 TYR A C 1
ATOM 3068 O O . TYR A 1 390 ? -20.666 -21.778 20.195 1.00 90.00 390 TYR A O 1
ATOM 3076 N N . SER A 1 391 ? -22.433 -21.060 21.379 1.00 89.62 391 SER A N 1
ATOM 3077 C CA . SER A 1 391 ? -23.468 -21.458 20.426 1.00 89.62 391 SER A CA 1
ATOM 3078 C C . SER A 1 391 ? -24.405 -20.288 20.166 1.00 89.62 391 SER A C 1
ATOM 3080 O O . SER A 1 391 ? -25.011 -19.759 21.095 1.00 89.62 391 SER A O 1
ATOM 3082 N N . TRP A 1 392 ? -24.567 -19.941 18.896 1.00 87.00 392 TRP A N 1
ATOM 3083 C CA . TRP A 1 392 ? -25.616 -19.057 18.399 1.00 87.00 392 TRP A CA 1
ATOM 3084 C C . TRP A 1 392 ? -26.664 -19.864 17.628 1.00 87.00 392 TRP A C 1
ATOM 3086 O O . TRP A 1 392 ? -26.377 -20.932 17.076 1.00 87.00 392 TRP A O 1
ATOM 3096 N N . THR A 1 393 ? -27.879 -19.330 17.540 1.00 86.31 393 THR A N 1
ATOM 3097 C CA . THR A 1 393 ? -28.886 -19.819 16.590 1.00 86.31 393 THR A CA 1
ATOM 3098 C C . THR A 1 393 ? -28.381 -19.541 15.178 1.00 86.31 393 THR A C 1
ATOM 3100 O O . THR A 1 393 ? -28.095 -18.392 14.865 1.00 86.31 393 THR A O 1
ATOM 3103 N N . THR A 1 394 ? -28.250 -20.544 14.308 1.00 81.81 394 THR A N 1
ATOM 3104 C CA . THR A 1 394 ? -27.845 -20.309 12.907 1.00 81.81 394 THR A CA 1
ATOM 3105 C C . THR A 1 394 ? -28.787 -19.309 12.225 1.00 81.81 394 THR A C 1
ATOM 3107 O O . THR A 1 394 ? -29.990 -19.370 12.503 1.00 81.81 394 THR A O 1
ATOM 3110 N N . PRO A 1 395 ? -28.296 -18.430 11.326 1.00 86.25 395 PRO A N 1
ATOM 3111 C CA . PRO A 1 395 ? -29.157 -17.475 10.638 1.00 86.25 395 PRO A CA 1
ATOM 3112 C C . PRO A 1 395 ? -30.332 -18.171 9.958 1.00 86.25 395 PRO A C 1
ATOM 3114 O O . PRO A 1 395 ? -30.189 -19.265 9.405 1.00 86.25 395 PRO A O 1
ATOM 3117 N N . THR A 1 396 ? -31.486 -17.514 9.957 1.00 89.44 396 THR A N 1
ATOM 3118 C CA . THR A 1 396 ? -32.621 -17.943 9.139 1.00 89.44 396 THR A CA 1
ATOM 3119 C C . THR A 1 396 ? -32.798 -16.970 7.991 1.00 89.44 396 THR A C 1
ATOM 3121 O O . THR A 1 396 ? -32.527 -15.781 8.121 1.00 89.44 396 THR A O 1
ATOM 3124 N N . ALA A 1 397 ? -33.254 -17.464 6.849 1.00 90.19 397 ALA A N 1
ATOM 3125 C CA . ALA A 1 397 ? -33.593 -16.624 5.719 1.00 90.19 397 ALA A CA 1
ATOM 3126 C C . ALA A 1 397 ? -34.922 -17.080 5.126 1.00 90.19 397 ALA A C 1
ATOM 3128 O O . ALA A 1 397 ? -35.281 -18.259 5.169 1.00 90.19 397 ALA A O 1
ATOM 3129 N N . THR A 1 398 ? -35.639 -16.130 4.546 1.00 92.94 398 THR A N 1
ATOM 3130 C CA . THR A 1 398 ? -36.800 -16.377 3.692 1.00 92.94 398 THR A CA 1
ATOM 3131 C C . THR A 1 398 ? -36.570 -15.669 2.369 1.00 92.94 398 THR A C 1
ATOM 3133 O O . THR A 1 398 ? -35.929 -14.622 2.342 1.00 92.94 398 THR A O 1
ATOM 3136 N N . THR A 1 399 ? -37.076 -16.227 1.272 1.00 93.00 399 THR A N 1
ATOM 3137 C CA . THR A 1 399 ? -37.042 -15.562 -0.033 1.00 93.00 399 THR A CA 1
ATOM 3138 C C . THR A 1 399 ? -38.449 -15.423 -0.590 1.00 93.00 399 THR A C 1
ATOM 3140 O O . THR A 1 399 ? -39.289 -16.311 -0.426 1.00 93.00 399 THR A O 1
ATOM 3143 N N . THR A 1 400 ? -38.695 -14.306 -1.269 1.00 92.56 400 THR A N 1
ATOM 3144 C CA . THR A 1 400 ? -39.880 -14.103 -2.113 1.00 92.56 400 THR A CA 1
ATOM 3145 C C . THR A 1 400 ? -39.619 -14.445 -3.587 1.00 92.56 400 THR A C 1
ATOM 3147 O O . THR A 1 400 ? -40.503 -14.262 -4.424 1.00 92.56 400 THR A O 1
ATOM 3150 N N . CYS A 1 401 ? -38.435 -14.978 -3.913 1.00 87.00 401 CYS A N 1
ATOM 3151 C CA . CYS A 1 401 ? -38.069 -15.439 -5.250 1.00 87.00 401 CYS A CA 1
ATOM 3152 C C . CYS A 1 401 ? -39.065 -16.486 -5.785 1.00 87.00 401 CYS A C 1
ATOM 3154 O O . CYS A 1 401 ? -39.223 -17.551 -5.178 1.00 87.00 401 CYS A O 1
ATOM 3156 N N . PRO A 1 402 ? -39.694 -16.262 -6.957 1.00 85.75 402 PRO A N 1
ATOM 3157 C CA . PRO A 1 402 ? -40.648 -17.209 -7.540 1.00 85.75 402 PRO A CA 1
ATOM 3158 C C . PRO A 1 402 ? -40.027 -18.544 -7.992 1.00 85.75 402 PRO A C 1
ATOM 3160 O O . PRO A 1 402 ? -40.771 -19.486 -8.256 1.00 85.75 402 PRO A O 1
ATOM 3163 N N . LEU A 1 403 ? -38.695 -18.644 -8.085 1.00 86.06 403 LEU A N 1
ATOM 3164 C CA . LEU A 1 403 ? -37.980 -19.902 -8.349 1.00 86.06 403 LEU A CA 1
ATOM 3165 C C . LEU A 1 403 ? -37.625 -20.685 -7.065 1.00 86.06 403 LEU A C 1
ATOM 3167 O O . LEU A 1 403 ? -37.228 -21.846 -7.155 1.00 86.06 403 LEU A O 1
ATOM 3171 N N . GLY A 1 404 ? -37.782 -20.090 -5.876 1.00 87.12 404 GLY A N 1
ATOM 3172 C CA . GLY A 1 404 ? -37.409 -20.703 -4.599 1.00 87.12 404 GLY A CA 1
ATOM 3173 C C . GLY A 1 404 ? -35.902 -20.970 -4.481 1.00 87.12 404 GLY A C 1
ATOM 3174 O O . GLY A 1 404 ? -35.087 -20.108 -4.794 1.00 87.12 404 GLY A O 1
ATOM 3175 N N . GLY A 1 405 ? -35.529 -22.166 -4.014 1.00 87.25 405 GLY A N 1
ATOM 3176 C CA . GLY A 1 405 ? -34.133 -22.632 -4.015 1.00 87.25 405 GLY A CA 1
ATOM 3177 C C . GLY A 1 405 ? -33.187 -21.920 -3.041 1.00 87.25 405 GLY A C 1
ATOM 3178 O O . GLY A 1 405 ? -31.998 -21.845 -3.318 1.00 87.25 405 GLY A O 1
ATOM 3179 N N . LEU A 1 406 ? -33.704 -21.387 -1.931 1.00 92.56 406 LEU A N 1
ATOM 3180 C CA . LEU A 1 406 ? -32.908 -20.700 -0.912 1.00 92.56 406 LEU A CA 1
ATOM 3181 C C . LEU A 1 406 ? -31.944 -21.655 -0.187 1.00 92.56 406 LEU A C 1
ATOM 3183 O O . LEU A 1 406 ? -32.376 -22.628 0.434 1.00 92.56 406 LEU A O 1
ATOM 3187 N N . THR A 1 407 ? -30.657 -21.326 -0.215 1.00 92.62 407 THR A N 1
ATOM 3188 C CA . THR A 1 407 ? -29.569 -21.991 0.511 1.00 92.62 407 THR A CA 1
ATOM 3189 C C . THR A 1 407 ? -28.874 -20.999 1.437 1.00 92.62 407 THR A C 1
ATOM 3191 O O . THR A 1 407 ? -28.678 -19.848 1.053 1.00 92.62 407 THR A O 1
ATOM 3194 N N . ILE A 1 408 ? -28.476 -21.447 2.631 1.00 92.56 408 ILE A N 1
ATOM 3195 C CA . ILE A 1 408 ? -27.652 -20.677 3.575 1.00 92.56 408 ILE A CA 1
ATOM 3196 C C . ILE A 1 408 ? -26.362 -21.465 3.809 1.00 92.56 408 ILE A C 1
ATOM 3198 O O . ILE A 1 408 ? -26.430 -22.657 4.114 1.00 92.56 408 ILE A O 1
ATOM 3202 N N . THR A 1 409 ? -25.213 -20.804 3.696 1.00 90.94 409 THR A N 1
ATOM 3203 C CA . THR A 1 409 ? -23.883 -21.417 3.806 1.00 90.94 409 THR A CA 1
ATOM 3204 C C . THR A 1 409 ? -22.999 -20.564 4.709 1.00 90.94 409 THR A C 1
ATOM 3206 O O . THR A 1 409 ? -23.002 -19.341 4.599 1.00 90.94 409 THR A O 1
ATOM 3209 N N . GLN A 1 410 ? -22.239 -21.188 5.612 1.00 88.75 410 GLN A N 1
ATOM 3210 C CA . GLN A 1 410 ? -21.201 -20.486 6.369 1.00 88.75 410 GLN A CA 1
ATOM 3211 C C . GLN A 1 410 ? -19.964 -20.329 5.480 1.00 88.75 410 GLN A C 1
ATOM 3213 O O . GLN A 1 410 ? -19.442 -21.328 4.992 1.00 88.75 410 GLN A O 1
ATOM 3218 N N . ILE A 1 411 ? -19.522 -19.090 5.267 1.00 86.94 411 ILE A N 1
ATOM 3219 C CA . ILE A 1 411 ? -18.398 -18.742 4.382 1.00 86.94 411 ILE A CA 1
ATOM 3220 C C . ILE A 1 411 ? -17.134 -18.326 5.152 1.00 86.94 411 ILE A C 1
ATOM 3222 O O . ILE A 1 411 ? -16.067 -18.240 4.557 1.00 86.94 411 ILE A O 1
ATOM 3226 N N . SER A 1 412 ? -17.228 -18.088 6.467 1.00 86.38 412 SER A N 1
ATOM 3227 C CA . SER A 1 412 ? -16.064 -17.805 7.320 1.00 86.38 412 SER A CA 1
ATOM 3228 C C . SER A 1 412 ? -16.266 -18.235 8.779 1.00 86.38 412 SER A C 1
ATOM 3230 O O . SER A 1 412 ? -17.401 -18.330 9.265 1.00 86.38 412 SER A O 1
ATOM 3232 N N . GLY A 1 413 ? -15.151 -18.464 9.477 1.00 85.81 413 GLY A N 1
ATOM 3233 C CA . GLY A 1 413 ? -15.079 -18.735 10.914 1.00 85.81 413 GLY A CA 1
ATOM 3234 C C . GLY A 1 413 ? -15.463 -20.154 11.354 1.00 85.81 413 GLY A C 1
ATOM 3235 O O . GLY A 1 413 ? -15.863 -21.001 10.557 1.00 85.81 413 GLY A O 1
ATOM 3236 N N . LEU A 1 414 ? -15.348 -20.412 12.661 1.00 87.56 414 LEU A N 1
ATOM 3237 C CA . LEU A 1 414 ? -15.718 -21.690 13.290 1.00 87.56 414 LEU A CA 1
ATOM 3238 C C . LEU A 1 414 ? -17.246 -21.890 13.347 1.00 87.56 414 LEU A C 1
ATOM 3240 O O . LEU A 1 414 ? -18.013 -20.930 13.392 1.00 87.56 414 LEU A O 1
ATOM 3244 N N . THR A 1 415 ? -17.719 -23.137 13.382 1.00 90.94 415 THR A N 1
ATOM 3245 C CA . THR A 1 415 ? -19.162 -23.450 13.442 1.00 90.94 415 THR A CA 1
ATOM 3246 C C . THR A 1 415 ? -19.771 -23.190 14.824 1.00 90.94 415 THR A C 1
ATOM 3248 O O . THR A 1 415 ? -19.093 -23.317 15.845 1.00 90.94 415 THR A O 1
ATOM 3251 N N . SER A 1 416 ? -21.076 -22.908 14.891 1.00 91.44 416 SER A N 1
ATOM 3252 C CA . SER A 1 416 ? -21.801 -22.793 16.170 1.00 91.44 416 SER A CA 1
ATOM 3253 C C . SER A 1 416 ? -21.618 -24.047 17.039 1.00 91.44 416 SER A C 1
ATOM 3255 O O . SER A 1 416 ? -21.701 -25.168 16.535 1.00 91.44 416 SER A O 1
ATOM 3257 N N . GLY A 1 417 ? -21.342 -23.867 18.333 1.00 89.50 417 GLY A N 1
ATOM 3258 C CA . GLY A 1 417 ? -21.024 -24.951 19.271 1.00 89.50 417 GLY A CA 1
ATOM 3259 C C . GLY A 1 417 ? -19.535 -25.291 19.388 1.00 89.50 417 GLY A C 1
ATOM 3260 O O . GLY A 1 417 ? -19.174 -26.102 20.239 1.00 89.50 417 GLY A O 1
ATOM 3261 N N . SER A 1 418 ? -18.670 -24.666 18.585 1.00 92.88 418 SER A N 1
ATOM 3262 C CA . SER A 1 418 ? -17.212 -24.813 18.701 1.00 92.88 418 SER A CA 1
ATOM 3263 C C . SER A 1 418 ? -16.665 -24.226 20.004 1.00 92.88 418 SER A C 1
ATOM 3265 O O . SER A 1 418 ? -17.285 -23.374 20.645 1.00 92.88 418 SER A O 1
ATOM 3267 N N . PHE A 1 419 ? -15.461 -24.664 20.369 1.00 89.81 419 PHE A N 1
ATOM 3268 C CA . PHE A 1 419 ? -14.629 -23.996 21.364 1.00 89.81 419 PHE A CA 1
ATOM 3269 C C . PHE A 1 419 ? -13.898 -22.816 20.712 1.00 89.81 419 PHE A C 1
ATOM 3271 O O . PHE A 1 419 ? -13.211 -23.000 19.709 1.00 89.81 419 PHE A O 1
ATOM 3278 N N . PHE A 1 420 ? -14.050 -21.620 21.279 1.00 85.12 420 PHE A N 1
ATOM 3279 C CA . PHE A 1 420 ? -13.395 -20.396 20.827 1.00 85.12 420 PHE A CA 1
ATOM 3280 C C . PHE A 1 420 ? -12.247 -20.053 21.783 1.00 85.12 420 PHE A C 1
ATOM 3282 O O . PHE A 1 420 ? -12.523 -19.847 22.968 1.00 85.12 420 PHE A O 1
ATOM 3289 N N . PRO A 1 421 ? -10.985 -19.994 21.317 1.00 81.44 421 PRO A N 1
ATOM 3290 C CA . PRO A 1 421 ? -9.868 -19.531 22.139 1.00 81.44 421 PRO A CA 1
ATOM 3291 C C . PRO A 1 421 ? -10.012 -18.038 22.472 1.00 81.44 421 PRO A C 1
ATOM 3293 O O . PRO A 1 421 ? -10.783 -17.325 21.828 1.00 81.44 421 PRO A O 1
ATOM 3296 N N . ILE A 1 422 ? -9.259 -17.559 23.466 1.00 76.56 422 ILE A N 1
ATOM 3297 C CA . ILE A 1 422 ? -9.189 -16.127 23.803 1.00 76.56 422 ILE A CA 1
ATOM 3298 C C . ILE A 1 422 ? -8.677 -15.333 22.584 1.00 76.56 422 ILE A C 1
ATOM 3300 O O . ILE A 1 422 ? -7.615 -15.631 22.043 1.00 76.56 422 ILE A O 1
ATOM 3304 N N . GLY A 1 423 ? -9.442 -14.327 22.150 1.00 73.50 423 GLY A N 1
ATOM 3305 C CA . GLY A 1 423 ? -9.234 -13.592 20.899 1.00 73.50 423 GLY A CA 1
ATOM 3306 C C . GLY A 1 423 ? -10.517 -13.410 20.078 1.00 73.50 423 GLY A C 1
ATOM 3307 O O . GLY A 1 423 ? -11.594 -13.862 20.468 1.00 73.50 423 GLY A O 1
ATOM 3308 N N . GLY A 1 424 ? -10.390 -12.724 18.937 1.00 73.62 424 GLY A N 1
ATOM 3309 C CA . GLY A 1 424 ? -11.488 -12.427 18.012 1.00 73.62 424 GLY A CA 1
ATOM 3310 C C . GLY A 1 424 ? -11.547 -13.377 16.811 1.00 73.62 424 GLY A C 1
ATOM 3311 O O . GLY A 1 424 ? -10.525 -13.673 16.198 1.00 73.62 424 GLY A O 1
ATOM 3312 N N . GLN A 1 425 ? -12.749 -13.820 16.444 1.00 77.50 425 GLN A N 1
ATOM 3313 C CA . GLN A 1 425 ? -13.032 -14.640 15.260 1.00 77.50 425 GLN A CA 1
ATOM 3314 C C . GLN A 1 425 ? -14.193 -14.042 14.461 1.00 77.50 425 GLN A C 1
ATOM 3316 O O . GLN A 1 425 ? -15.245 -13.757 15.031 1.00 77.50 425 GLN A O 1
ATOM 3321 N N . VAL A 1 426 ? -14.028 -13.873 13.146 1.00 81.25 426 VAL A N 1
ATOM 3322 C CA . VAL A 1 426 ? -15.101 -13.411 12.247 1.00 81.25 426 VAL A CA 1
ATOM 3323 C C . VAL A 1 426 ? -15.900 -14.616 11.761 1.00 81.25 426 VAL A C 1
ATOM 3325 O O . VAL A 1 426 ? -15.347 -15.524 11.148 1.00 81.25 426 VAL A O 1
ATOM 3328 N N . ILE A 1 427 ? -17.207 -14.612 12.006 1.00 85.81 427 ILE A N 1
ATOM 3329 C CA . ILE A 1 427 ? -18.154 -15.579 11.449 1.00 85.81 427 ILE A CA 1
ATOM 3330 C C . ILE A 1 427 ? -18.935 -14.883 10.339 1.00 85.81 427 ILE A C 1
ATOM 3332 O O . ILE A 1 427 ? -19.444 -13.785 10.555 1.00 85.81 427 ILE A O 1
ATOM 3336 N N . ALA A 1 428 ? -19.073 -15.514 9.174 1.00 84.38 428 ALA A N 1
ATOM 3337 C CA . ALA A 1 428 ? -19.873 -14.974 8.075 1.00 84.38 428 ALA A CA 1
ATOM 3338 C C . ALA A 1 428 ? -20.713 -16.057 7.392 1.00 84.38 428 ALA A C 1
ATOM 3340 O O . ALA A 1 428 ? -20.274 -17.199 7.231 1.00 84.38 428 ALA A O 1
ATOM 3341 N N . TYR A 1 429 ? -21.919 -15.677 6.976 1.00 87.31 429 TYR A N 1
ATOM 3342 C CA . TYR A 1 429 ? -22.887 -16.509 6.276 1.00 87.31 429 TYR A CA 1
ATOM 3343 C C . TYR A 1 429 ? -23.367 -15.820 4.998 1.00 87.31 429 TYR A C 1
ATOM 3345 O O . TYR A 1 429 ? -23.712 -14.640 5.017 1.00 87.31 429 TYR A O 1
ATOM 3353 N N . GLU A 1 430 ? -23.472 -16.597 3.926 1.00 89.25 430 GLU A N 1
ATOM 3354 C CA . GLU A 1 430 ? -24.139 -16.231 2.677 1.00 89.25 430 GLU A CA 1
ATOM 3355 C C . GLU A 1 430 ? -25.526 -16.890 2.637 1.00 89.25 430 GLU A C 1
ATOM 3357 O O . GLU A 1 430 ? -25.658 -18.082 2.928 1.00 89.25 430 GLU A O 1
ATOM 3362 N N . ALA A 1 431 ? -26.558 -16.148 2.234 1.00 89.44 431 ALA A N 1
ATOM 3363 C CA . ALA A 1 431 ? -27.845 -16.697 1.822 1.00 89.44 431 ALA A CA 1
ATOM 3364 C C . ALA A 1 431 ? -28.119 -16.350 0.351 1.00 89.44 431 ALA A C 1
ATOM 3366 O O . ALA A 1 431 ? -28.103 -15.181 -0.032 1.00 89.44 431 ALA A O 1
ATOM 3367 N N . ARG A 1 432 ? -28.404 -17.371 -0.465 1.00 89.19 432 ARG A N 1
ATOM 3368 C CA . ARG A 1 432 ? -28.584 -17.268 -1.923 1.00 89.19 432 ARG A CA 1
ATOM 3369 C C . ARG A 1 432 ? -29.832 -18.016 -2.377 1.00 89.19 432 ARG A C 1
ATOM 3371 O O . ARG A 1 432 ? -30.122 -19.080 -1.840 1.00 89.19 432 ARG A O 1
ATOM 3378 N N . ASP A 1 433 ? -30.557 -17.497 -3.366 1.00 89.81 433 ASP A N 1
ATOM 3379 C CA . ASP A 1 433 ? -31.733 -18.162 -3.951 1.00 89.81 433 ASP A CA 1
ATOM 3380 C C . ASP A 1 433 ? -31.606 -18.438 -5.462 1.00 89.81 433 ASP A C 1
ATOM 3382 O O . ASP A 1 433 ? -30.666 -17.999 -6.127 1.00 89.81 433 ASP A O 1
ATOM 3386 N N . ALA A 1 434 ? -32.566 -19.178 -6.029 1.00 86.31 434 ALA A N 1
ATOM 3387 C CA . ALA A 1 434 ? -32.543 -19.572 -7.441 1.00 86.31 434 ALA A CA 1
ATOM 3388 C C . ALA A 1 434 ? -32.814 -18.413 -8.426 1.00 86.31 434 ALA A C 1
ATOM 3390 O O . ALA A 1 434 ? -32.564 -18.553 -9.628 1.00 86.31 434 ALA A O 1
ATOM 3391 N N . CYS A 1 435 ? -33.291 -17.259 -7.949 1.00 80.62 435 CYS A N 1
ATOM 3392 C CA . CYS A 1 435 ? -33.396 -16.037 -8.749 1.00 80.62 435 CYS A CA 1
ATOM 3393 C C . CYS A 1 435 ? -32.045 -15.311 -8.867 1.00 80.62 435 CYS A C 1
ATOM 3395 O O . CYS A 1 435 ? -31.922 -14.379 -9.662 1.00 80.62 435 CYS A O 1
ATOM 3397 N N . GLY A 1 436 ? -31.030 -15.774 -8.128 1.00 75.56 436 GLY A N 1
ATOM 3398 C CA . GLY A 1 436 ? -29.692 -15.199 -8.101 1.00 75.56 436 GLY A CA 1
ATOM 3399 C C . GLY A 1 436 ? -29.540 -14.073 -7.083 1.00 75.56 436 GLY A C 1
ATOM 3400 O O . GLY A 1 436 ? -28.511 -13.401 -7.108 1.00 75.56 436 GLY A O 1
ATOM 3401 N N . ASN A 1 437 ? -30.519 -13.861 -6.197 1.00 81.06 437 ASN A N 1
ATOM 3402 C CA . ASN A 1 437 ? -30.364 -12.916 -5.095 1.00 81.06 437 ASN A CA 1
ATOM 3403 C C . ASN A 1 437 ? -29.322 -13.459 -4.105 1.00 81.06 437 ASN A C 1
ATOM 3405 O O . ASN A 1 437 ? -29.253 -14.670 -3.878 1.00 81.06 437 ASN A O 1
ATOM 3409 N N . LEU A 1 438 ? -28.550 -12.560 -3.497 1.00 83.56 438 LEU A N 1
ATOM 3410 C CA . LEU A 1 438 ? -27.624 -12.848 -2.405 1.00 83.56 438 LEU A CA 1
ATOM 3411 C C . LEU A 1 438 ? -27.802 -11.799 -1.311 1.00 83.56 438 LEU A C 1
ATOM 3413 O O . LEU A 1 438 ? -27.941 -10.612 -1.604 1.00 83.56 438 LEU A O 1
ATOM 3417 N N . VAL A 1 439 ? -27.754 -12.246 -0.061 1.00 82.56 439 VAL A N 1
ATOM 3418 C CA . VAL A 1 439 ? -27.504 -11.403 1.108 1.00 82.56 439 VAL A CA 1
ATOM 3419 C C . VAL A 1 439 ? -26.479 -12.092 2.002 1.00 82.56 439 VAL A C 1
ATOM 3421 O O . VAL A 1 439 ? -26.478 -13.316 2.132 1.00 82.56 439 VAL A O 1
ATOM 3424 N N . GLU A 1 440 ? -25.610 -11.305 2.620 1.00 84.25 440 GLU A N 1
ATOM 3425 C CA . GLU A 1 440 ? -24.619 -11.780 3.582 1.00 84.25 440 GLU A CA 1
ATOM 3426 C C . GLU A 1 440 ? -24.949 -11.252 4.973 1.00 84.25 440 GLU A C 1
ATOM 3428 O O . GLU A 1 440 ? -25.520 -10.169 5.128 1.00 84.25 440 GLU A O 1
ATOM 3433 N N . CYS A 1 441 ? -24.518 -11.977 5.999 1.00 80.25 441 CYS A N 1
ATOM 3434 C CA . CYS A 1 441 ? -24.284 -11.363 7.295 1.00 80.25 441 CYS A CA 1
ATOM 3435 C C . CYS A 1 441 ? -23.153 -12.041 8.049 1.00 80.25 441 CYS A C 1
ATOM 3437 O O . CYS A 1 441 ? -22.954 -13.254 7.978 1.00 80.25 441 CYS A O 1
ATOM 3439 N N . GLY A 1 442 ? -22.438 -11.234 8.823 1.00 82.75 442 GLY A N 1
ATOM 3440 C CA . GLY A 1 442 ? -21.390 -11.699 9.706 1.00 82.75 442 GLY A CA 1
ATOM 3441 C C . GLY A 1 442 ? -21.423 -10.990 11.047 1.00 82.75 442 GLY A C 1
ATOM 3442 O O . GLY A 1 442 ? -22.119 -9.991 11.235 1.00 82.75 442 GLY A O 1
ATOM 3443 N N . PHE A 1 443 ? -20.677 -11.555 11.981 1.00 80.81 443 PHE A N 1
ATOM 3444 C CA . PHE A 1 443 ? -20.476 -11.036 13.323 1.00 80.81 443 PHE A CA 1
ATOM 3445 C C . PHE A 1 443 ? -19.144 -11.548 13.869 1.00 80.81 443 PHE A C 1
ATOM 3447 O O . PHE A 1 443 ? -18.597 -12.533 13.369 1.00 80.81 443 PHE A O 1
ATOM 3454 N N . THR A 1 444 ? -18.627 -10.914 14.917 1.00 81.00 444 THR A N 1
ATOM 3455 C CA . THR A 1 444 ? -17.440 -11.417 15.621 1.00 81.00 444 THR A CA 1
ATOM 3456 C C . THR A 1 444 ? -17.804 -12.203 16.878 1.00 81.00 444 THR A C 1
ATOM 3458 O O . THR A 1 444 ? -18.795 -11.911 17.551 1.00 81.00 444 THR A O 1
ATOM 3461 N N . VAL A 1 445 ? -16.982 -13.200 17.205 1.00 83.94 445 VAL A N 1
ATOM 3462 C CA . VAL A 1 445 ? -16.890 -13.824 18.530 1.00 83.94 445 VAL A CA 1
ATOM 3463 C C . VAL A 1 445 ? -15.567 -13.363 19.138 1.00 83.94 445 VAL A C 1
ATOM 3465 O O . VAL A 1 445 ? -14.515 -13.770 18.658 1.00 83.94 445 VAL A O 1
ATOM 3468 N N . ASP A 1 446 ? -15.608 -12.500 20.151 1.00 80.12 446 ASP A N 1
ATOM 3469 C CA . ASP A 1 446 ? -14.437 -11.998 20.884 1.00 80.12 446 ASP A CA 1
ATOM 3470 C C . ASP A 1 446 ? -14.456 -12.551 22.312 1.00 80.12 446 ASP A C 1
ATOM 3472 O O . ASP A 1 446 ? -15.282 -12.151 23.136 1.00 80.12 446 ASP A O 1
ATOM 3476 N N . VAL A 1 447 ? -13.568 -13.500 22.605 1.00 84.00 447 VAL A N 1
ATOM 3477 C CA . VAL A 1 447 ? -13.415 -14.085 23.942 1.00 84.00 447 VAL A CA 1
ATOM 3478 C C . VAL A 1 447 ? -12.305 -13.342 24.681 1.00 84.00 447 VAL A C 1
ATOM 3480 O O . VAL A 1 447 ? -11.155 -13.357 24.247 1.00 84.00 447 VAL A O 1
ATOM 3483 N N . ARG A 1 448 ? -12.633 -12.717 25.816 1.00 82.38 448 ARG A N 1
ATOM 3484 C CA . ARG A 1 448 ? -11.707 -11.907 26.625 1.00 82.38 448 ARG A CA 1
ATOM 3485 C C . ARG A 1 448 ? -11.266 -12.623 27.896 1.00 82.38 448 ARG A C 1
ATOM 3487 O O . ARG A 1 448 ? -12.069 -13.306 28.532 1.00 82.38 448 ARG A O 1
ATOM 3494 N N . SER A 1 449 ? -10.025 -12.392 28.325 1.00 78.81 449 SER A N 1
ATOM 3495 C CA . SER A 1 449 ? -9.553 -12.864 29.634 1.00 78.81 449 SER A CA 1
ATOM 3496 C C . SER A 1 449 ? -10.030 -11.962 30.778 1.00 78.81 449 SER A C 1
ATOM 3498 O O . SER A 1 449 ? -9.868 -10.738 30.721 1.00 78.81 449 SER A O 1
ATOM 3500 N N . THR A 1 450 ? -10.564 -12.570 31.843 1.00 78.75 450 THR A N 1
ATOM 3501 C CA . THR A 1 450 ? -10.959 -11.888 33.095 1.00 78.75 450 THR A CA 1
ATOM 3502 C C . THR A 1 450 ? -9.898 -11.934 34.197 1.00 78.75 450 THR A C 1
ATOM 3504 O O . THR A 1 450 ? -10.154 -11.446 35.293 1.00 78.75 450 THR A O 1
ATOM 3507 N N . GLY A 1 451 ? -8.733 -12.543 33.956 1.00 68.94 451 GLY A N 1
ATOM 3508 C CA . GLY A 1 451 ? -7.662 -12.642 34.951 1.00 68.94 451 GLY A CA 1
ATOM 3509 C C . GLY A 1 451 ? -6.828 -13.918 34.855 1.00 68.94 451 GLY A C 1
ATOM 3510 O O . GLY A 1 451 ? -7.174 -14.852 34.128 1.00 68.94 451 GLY A O 1
ATOM 3511 N N . GLY A 1 452 ? -5.734 -13.933 35.620 1.00 54.06 452 GLY A N 1
ATOM 3512 C CA . GLY A 1 452 ? -4.632 -14.885 35.465 1.00 54.06 452 GLY A CA 1
ATOM 3513 C C . GLY A 1 452 ? -3.607 -14.334 34.477 1.00 54.06 452 GLY A C 1
ATOM 3514 O O . GLY A 1 452 ? -3.812 -14.401 33.267 1.00 54.06 452 GLY A O 1
ATOM 3515 N N . GLY A 1 453 ? -2.554 -13.707 35.008 1.00 51.03 453 GLY A N 1
ATOM 3516 C CA . GLY A 1 453 ? -1.474 -13.135 34.208 1.00 51.03 453 GLY A CA 1
ATOM 3517 C C . GLY A 1 453 ? -0.711 -14.214 33.448 1.00 51.03 453 GLY A C 1
ATOM 3518 O O . GLY A 1 453 ? -0.552 -15.329 33.954 1.00 51.03 453 GLY A O 1
ATOM 3519 N N . ILE A 1 454 ? -0.203 -13.828 32.268 1.00 44.28 454 ILE A N 1
ATOM 3520 C CA . ILE A 1 454 ? 0.476 -14.700 31.298 1.00 44.28 454 ILE A CA 1
ATOM 3521 C C . ILE A 1 454 ? -0.459 -15.837 30.824 1.00 44.28 454 ILE A C 1
ATOM 3523 O O . ILE A 1 454 ? -1.523 -16.071 31.391 1.00 44.28 454 ILE A O 1
ATOM 3527 N N . GLY A 1 455 ? -0.125 -16.575 29.779 1.00 48.50 455 GLY A N 1
ATOM 3528 C CA . GLY A 1 455 ? -0.478 -17.997 29.840 1.00 48.50 455 GLY A CA 1
ATOM 3529 C C . GLY A 1 455 ? 0.790 -18.801 30.129 1.00 48.50 455 GLY A C 1
ATOM 3530 O O . GLY A 1 455 ? 1.761 -18.245 30.626 1.00 48.50 455 GLY A O 1
ATOM 3531 N N . ASP A 1 456 ? 0.777 -20.093 29.823 1.00 44.97 456 ASP A N 1
ATOM 3532 C CA . ASP A 1 456 ? 1.922 -20.996 29.938 1.00 44.97 456 ASP A CA 1
ATOM 3533 C C . ASP A 1 456 ? 2.961 -20.870 28.792 1.00 44.97 456 ASP A C 1
ATOM 3535 O O . ASP A 1 456 ? 3.685 -19.885 28.808 1.00 44.97 456 ASP A O 1
ATOM 3539 N N . ALA A 1 457 ? 3.077 -21.836 27.852 1.00 41.53 457 ALA A N 1
ATOM 3540 C CA . ALA A 1 457 ? 4.251 -22.023 26.966 1.00 41.53 457 ALA A CA 1
ATOM 3541 C C . ALA A 1 457 ? 4.174 -21.735 25.407 1.00 41.53 457 ALA A C 1
ATOM 3543 O O . ALA A 1 457 ? 5.231 -21.673 24.782 1.00 41.53 457 ALA A O 1
ATOM 3544 N N . THR A 1 458 ? 3.013 -21.575 24.706 1.00 38.69 458 THR A N 1
ATOM 3545 C CA . THR A 1 458 ? 2.896 -21.465 23.187 1.00 38.69 458 THR A CA 1
ATOM 3546 C C . THR A 1 458 ? 1.884 -20.485 22.429 1.00 38.69 458 THR A C 1
ATOM 3548 O O . THR A 1 458 ? 1.551 -20.768 21.284 1.00 38.69 458 THR A O 1
ATOM 3551 N N . THR A 1 459 ? 1.360 -19.361 22.979 1.00 45.84 459 THR A N 1
ATOM 3552 C CA . THR A 1 459 ? 0.345 -18.365 22.410 1.00 45.84 459 THR A CA 1
ATOM 3553 C C . THR A 1 459 ? 0.243 -16.867 22.963 1.00 45.84 459 THR A C 1
ATOM 3555 O O . THR A 1 459 ? -0.530 -16.079 22.413 1.00 45.84 459 THR A O 1
ATOM 3558 N N . GLY A 1 460 ? 0.935 -16.437 24.044 1.00 52.91 460 GLY A N 1
ATOM 3559 C CA . GLY A 1 460 ? 1.124 -15.079 24.607 1.00 52.91 460 GLY A CA 1
ATOM 3560 C C . GLY A 1 460 ? 0.259 -14.588 25.794 1.00 52.91 460 GLY A C 1
ATOM 3561 O O . GLY A 1 460 ? -0.769 -15.151 26.168 1.00 52.91 460 GLY A O 1
ATOM 3562 N N . CYS A 1 461 ? 0.637 -13.433 26.360 1.00 62.97 461 CYS A N 1
ATOM 3563 C CA . CYS A 1 461 ? -0.297 -12.574 27.100 1.00 62.97 461 CYS A CA 1
ATOM 3564 C C . CYS A 1 461 ? -1.385 -12.068 26.142 1.00 62.97 461 CYS A C 1
ATOM 3566 O O . CYS A 1 461 ? -1.135 -11.163 25.345 1.00 62.97 461 CYS A O 1
ATOM 3568 N N . HIS A 1 462 ? -2.608 -12.592 26.232 1.00 65.62 462 HIS A N 1
ATOM 3569 C CA . HIS A 1 462 ? -3.671 -12.180 25.313 1.00 65.62 462 HIS A CA 1
ATOM 3570 C C . HIS A 1 462 ? -3.969 -10.671 25.387 1.00 65.62 462 HIS A C 1
ATOM 3572 O O . HIS A 1 462 ? -4.244 -10.133 26.467 1.00 65.62 462 HIS A O 1
ATOM 3578 N N . ALA A 1 463 ? -3.991 -10.020 24.218 1.00 67.94 463 ALA A N 1
ATOM 3579 C CA . ALA A 1 463 ? -4.386 -8.620 24.050 1.00 67.94 463 ALA A CA 1
ATOM 3580 C C . ALA A 1 463 ? -5.895 -8.387 24.291 1.00 67.94 463 ALA A C 1
ATOM 3582 O O . ALA A 1 463 ? -6.308 -7.274 24.614 1.00 67.94 463 ALA A O 1
ATOM 3583 N N . SER A 1 464 ? -6.732 -9.431 24.190 1.00 74.81 464 SER A N 1
ATOM 3584 C CA . SER A 1 464 ? -8.161 -9.333 24.518 1.00 74.81 464 SER A CA 1
ATOM 3585 C C . SER A 1 464 ? -8.394 -9.491 26.028 1.00 74.81 464 SER A C 1
ATOM 3587 O O . SER A 1 464 ? -8.441 -10.599 26.575 1.00 74.81 464 SER A O 1
ATOM 3589 N N . ARG A 1 465 ? -8.517 -8.353 26.721 1.00 79.19 465 ARG A N 1
ATOM 3590 C CA . ARG A 1 465 ? -8.766 -8.251 28.169 1.00 79.19 465 ARG A CA 1
ATOM 3591 C C . ARG A 1 465 ? -10.140 -7.647 28.443 1.00 79.19 465 ARG A C 1
ATOM 3593 O O . ARG A 1 465 ? -10.529 -6.647 27.832 1.00 79.19 465 ARG A O 1
ATOM 3600 N N . ASP A 1 466 ? -10.892 -8.248 29.364 1.00 84.56 466 ASP A N 1
ATOM 3601 C CA . ASP A 1 466 ? -12.166 -7.661 29.778 1.00 84.56 466 ASP A CA 1
ATOM 3602 C C . ASP A 1 466 ? -11.931 -6.339 30.522 1.00 84.56 466 ASP A C 1
ATOM 3604 O O . ASP A 1 466 ? -10.919 -6.178 31.189 1.00 84.56 466 ASP A O 1
ATOM 3608 N N . GLY A 1 467 ? -12.817 -5.356 30.353 1.00 83.81 467 GLY A N 1
ATOM 3609 C CA . GLY A 1 467 ? -12.664 -4.026 30.961 1.00 83.81 467 GLY A CA 1
ATOM 3610 C C . GLY A 1 467 ? -11.548 -3.122 30.399 1.00 83.81 467 GLY A C 1
ATOM 3611 O O . GLY A 1 467 ? -11.525 -1.941 30.743 1.00 83.81 467 GLY A O 1
ATOM 3612 N N . PHE A 1 468 ? -10.685 -3.600 29.493 1.00 86.12 468 PHE A N 1
ATOM 3613 C CA . PHE A 1 468 ? -9.493 -2.872 29.016 1.00 86.12 468 PHE A CA 1
ATOM 3614 C C . PHE A 1 468 ? -9.424 -2.690 27.493 1.00 86.12 468 PHE A C 1
ATOM 3616 O O . PHE A 1 468 ? -9.949 -3.508 26.738 1.00 86.12 468 PHE A O 1
ATOM 3623 N N . ASN A 1 469 ? -8.768 -1.617 27.049 1.00 83.38 469 ASN A N 1
ATOM 3624 C CA . ASN A 1 469 ? -8.269 -1.424 25.687 1.00 83.38 469 ASN A CA 1
ATOM 3625 C C . ASN A 1 469 ? -6.770 -1.744 25.678 1.00 83.38 469 ASN A C 1
ATOM 3627 O O . ASN A 1 469 ? -6.039 -1.215 26.510 1.00 83.38 469 ASN A O 1
ATOM 3631 N N . PHE A 1 470 ? -6.311 -2.579 24.751 1.00 81.69 470 PHE A N 1
ATOM 3632 C CA . PHE A 1 470 ? -4.883 -2.764 24.492 1.00 81.69 470 PHE A CA 1
ATOM 3633 C C . PHE A 1 470 ? -4.346 -1.553 23.722 1.00 81.69 470 PHE A C 1
ATOM 3635 O O . PHE A 1 470 ? -4.994 -1.127 22.765 1.00 81.69 470 PHE A O 1
ATOM 3642 N N . ILE A 1 471 ? -3.205 -1.004 24.147 1.00 78.12 471 ILE A N 1
ATOM 3643 C CA . ILE A 1 471 ? -2.558 0.129 23.461 1.00 78.12 471 ILE A CA 1
ATOM 3644 C C . ILE A 1 471 ? -1.194 -0.220 22.857 1.00 78.12 471 ILE A C 1
ATOM 3646 O O . ILE A 1 471 ? -0.720 0.523 22.008 1.00 78.12 471 ILE A O 1
ATOM 3650 N N . GLY A 1 472 ? -0.588 -1.350 23.242 1.00 72.19 472 GLY A N 1
ATOM 3651 C CA . GLY A 1 472 ? 0.644 -1.839 22.625 1.00 72.19 472 GLY A CA 1
ATOM 3652 C C . GLY A 1 472 ? 1.585 -2.587 23.575 1.00 72.19 472 GLY A C 1
ATOM 3653 O O . GLY A 1 472 ? 1.217 -2.920 24.704 1.00 72.19 472 GLY A O 1
ATOM 3654 N N . ASN A 1 473 ? 2.799 -2.871 23.100 1.00 78.88 473 ASN A N 1
ATOM 3655 C CA . ASN A 1 473 ? 3.861 -3.551 23.844 1.00 78.88 473 ASN A CA 1
ATOM 3656 C C . ASN A 1 473 ? 5.134 -2.694 23.862 1.00 78.88 473 ASN A C 1
ATOM 3658 O O . ASN A 1 473 ? 5.519 -2.163 22.822 1.00 78.88 473 ASN A O 1
ATOM 3662 N N . TYR A 1 474 ? 5.811 -2.634 25.005 1.00 76.19 474 TYR A N 1
ATOM 3663 C CA . TYR A 1 474 ? 7.117 -1.991 25.169 1.00 76.19 474 TYR A CA 1
ATOM 3664 C C . TYR A 1 474 ? 7.901 -2.723 26.269 1.00 76.19 474 TYR A C 1
ATOM 3666 O O . TYR A 1 474 ? 7.298 -3.207 27.222 1.00 76.19 474 TYR A O 1
ATOM 3674 N N . GLY A 1 475 ? 9.221 -2.880 26.129 1.00 72.19 475 GLY A N 1
ATOM 3675 C CA . GLY A 1 475 ? 10.084 -3.444 27.184 1.00 72.19 475 GLY A CA 1
ATOM 3676 C C . GLY A 1 475 ? 9.744 -4.861 27.690 1.00 72.19 475 GLY A C 1
ATOM 3677 O O . GLY A 1 475 ? 10.128 -5.205 28.800 1.00 72.19 475 GLY A O 1
ATOM 3678 N N . GLY A 1 476 ? 9.000 -5.682 26.935 1.00 72.19 476 GLY A N 1
ATOM 3679 C CA . GLY A 1 476 ? 8.481 -6.983 27.408 1.00 72.19 476 GLY A CA 1
ATOM 3680 C C . GLY A 1 476 ? 7.162 -6.906 28.202 1.00 72.19 476 GLY A C 1
ATOM 3681 O O . GLY A 1 476 ? 6.643 -7.920 28.675 1.00 72.19 476 GLY A O 1
ATOM 3682 N N . HIS A 1 477 ? 6.576 -5.715 28.316 1.00 76.75 477 HIS A N 1
ATOM 3683 C CA . HIS A 1 477 ? 5.289 -5.468 28.956 1.00 76.75 477 HIS A CA 1
ATOM 3684 C C . HIS A 1 477 ? 4.201 -5.194 27.914 1.00 76.75 477 HIS A C 1
ATOM 3686 O O . HIS A 1 477 ? 4.437 -4.566 26.878 1.00 76.75 477 HIS A O 1
ATOM 3692 N N . LYS A 1 478 ? 2.972 -5.636 28.204 1.00 82.62 478 LYS A N 1
ATOM 3693 C CA . LYS A 1 478 ? 1.775 -5.243 27.444 1.00 82.62 478 LYS A CA 1
ATOM 3694 C C . LYS A 1 478 ? 1.022 -4.152 28.202 1.00 82.62 478 LYS A C 1
ATOM 3696 O O . LYS A 1 478 ? 0.686 -4.348 29.371 1.00 82.62 478 LYS A O 1
ATOM 3701 N N . TYR A 1 479 ? 0.734 -3.039 27.530 1.00 87.56 479 TYR A N 1
ATOM 3702 C CA . TYR A 1 479 ? 0.091 -1.863 28.117 1.00 87.56 479 TYR A CA 1
ATOM 3703 C C . TYR A 1 479 ? -1.386 -1.807 27.742 1.00 87.56 479 TYR A C 1
ATOM 3705 O O . TYR A 1 479 ? -1.785 -2.023 26.590 1.00 87.56 479 TYR A O 1
ATOM 3713 N N . PHE A 1 480 ? -2.210 -1.493 28.738 1.00 89.81 480 PHE A N 1
ATOM 3714 C CA . PHE A 1 480 ? -3.655 -1.426 28.594 1.00 89.81 480 PHE A CA 1
ATOM 3715 C C . PHE A 1 480 ? -4.230 -0.206 29.310 1.00 89.81 480 PHE A C 1
ATOM 3717 O O . PHE A 1 480 ? -3.917 0.049 30.469 1.00 89.81 480 PHE A O 1
ATOM 3724 N N . VAL A 1 481 ? -5.170 0.480 28.663 1.00 93.69 481 VAL A N 1
ATOM 3725 C CA . VAL A 1 481 ? -5.949 1.566 29.271 1.00 93.69 481 VAL A CA 1
ATOM 3726 C C . VAL A 1 481 ? -7.314 1.033 29.694 1.00 93.69 481 VAL A C 1
ATOM 3728 O O . VAL A 1 481 ? -8.012 0.384 28.907 1.00 93.69 481 VAL A O 1
ATOM 3731 N N . SER A 1 482 ? -7.730 1.288 30.935 1.00 94.12 482 SER A N 1
ATOM 3732 C CA . SER A 1 482 ? -9.051 0.855 31.402 1.00 94.12 482 SER A CA 1
ATOM 3733 C C . SER A 1 482 ? -10.187 1.573 30.661 1.00 94.12 482 SER A C 1
ATOM 3735 O O . SER A 1 482 ? -10.165 2.783 30.440 1.00 94.12 482 SER A O 1
ATOM 3737 N N . LYS A 1 483 ? -11.246 0.837 30.307 1.00 87.38 483 LYS A N 1
ATOM 3738 C CA . LYS A 1 483 ? -12.433 1.401 29.633 1.00 87.38 483 LYS A CA 1
ATOM 3739 C C . LYS A 1 483 ? -13.241 2.323 30.550 1.00 87.38 483 LYS A C 1
ATOM 3741 O O . LYS A 1 483 ? -13.928 3.217 30.062 1.00 87.38 483 LYS A O 1
ATOM 3746 N N . GLN A 1 484 ? -13.163 2.112 31.864 1.00 90.81 484 GLN A N 1
ATOM 3747 C CA . GLN A 1 484 ? -13.826 2.922 32.887 1.00 90.81 484 GLN A CA 1
ATOM 3748 C C . GLN A 1 484 ? -12.802 3.634 33.774 1.00 90.81 484 GLN A C 1
ATOM 3750 O O . GLN A 1 484 ? -11.701 3.123 33.993 1.00 90.81 484 GLN A O 1
ATOM 3755 N N . ALA A 1 485 ? -13.189 4.801 34.290 1.00 92.38 485 ALA A N 1
ATOM 3756 C CA . ALA A 1 485 ? -12.444 5.506 35.324 1.00 92.38 485 ALA A CA 1
ATOM 3757 C C . ALA A 1 485 ? -12.784 4.952 36.717 1.00 92.38 485 ALA A C 1
ATOM 3759 O O . ALA A 1 485 ? -13.926 4.572 36.977 1.00 92.38 485 ALA A O 1
ATOM 3760 N N . MET A 1 486 ? -11.794 4.918 37.603 1.00 95.75 486 MET A N 1
ATOM 3761 C CA . MET A 1 486 ? -11.871 4.355 38.951 1.00 95.75 486 MET A CA 1
ATOM 3762 C C . MET A 1 486 ? -10.893 5.081 39.886 1.00 95.75 486 MET A C 1
ATOM 3764 O O . MET A 1 486 ? -10.048 5.840 39.413 1.00 95.75 486 MET A O 1
ATOM 3768 N N . THR A 1 487 ? -11.013 4.892 41.202 1.00 96.31 487 THR A N 1
ATOM 3769 C CA . THR A 1 487 ? -10.053 5.476 42.160 1.00 96.31 487 THR A CA 1
ATOM 3770 C C . THR A 1 487 ? -8.712 4.752 42.119 1.00 96.31 487 THR A C 1
ATOM 3772 O O . THR A 1 487 ? -8.647 3.604 41.676 1.00 96.31 487 THR A O 1
ATOM 3775 N N . TYR A 1 488 ? -7.647 5.368 42.643 1.00 94.75 488 TYR A N 1
ATOM 3776 C CA . TYR A 1 488 ? -6.314 4.753 42.665 1.00 94.75 488 TYR A CA 1
ATOM 3777 C C . TYR A 1 488 ? -6.338 3.351 43.305 1.00 94.75 488 TYR A C 1
ATOM 3779 O O . TYR A 1 488 ? -5.905 2.368 42.709 1.00 94.75 488 TYR A O 1
ATOM 3787 N N . ALA A 1 489 ? -6.977 3.222 44.474 1.00 93.25 489 ALA A N 1
ATOM 3788 C CA . ALA A 1 489 ? -7.133 1.945 45.177 1.00 93.25 489 ALA A CA 1
ATOM 3789 C C . ALA A 1 489 ? -7.964 0.896 44.404 1.00 93.25 489 ALA A C 1
ATOM 3791 O O . ALA A 1 489 ? -7.729 -0.303 44.553 1.00 93.25 489 ALA A O 1
ATOM 3792 N N . GLN A 1 490 ? -8.926 1.322 43.577 1.00 93.75 490 GLN A N 1
ATOM 3793 C CA . GLN A 1 490 ? -9.653 0.420 42.676 1.00 93.75 490 GLN A CA 1
ATOM 3794 C C . GLN A 1 490 ? -8.768 -0.021 41.506 1.00 93.75 490 GLN A C 1
ATOM 3796 O O . GLN A 1 490 ? -8.769 -1.204 41.175 1.00 93.75 490 GLN A O 1
ATOM 3801 N N . GLY A 1 491 ? -7.966 0.895 40.950 1.00 93.38 491 GLY A N 1
ATOM 3802 C CA . GLY A 1 491 ? -6.946 0.603 39.944 1.00 93.38 491 GLY A CA 1
ATOM 3803 C C . GLY A 1 491 ? -6.019 -0.520 40.390 1.00 93.38 491 GLY A C 1
ATOM 3804 O O . GLY A 1 491 ? -5.920 -1.533 39.705 1.00 93.38 491 GLY A O 1
ATOM 3805 N N . LEU A 1 492 ? -5.450 -0.392 41.594 1.00 90.69 492 LEU A N 1
ATOM 3806 C CA . LEU A 1 492 ? -4.562 -1.395 42.196 1.00 90.69 492 LEU A CA 1
ATOM 3807 C C . LEU A 1 492 ? -5.209 -2.778 42.327 1.00 90.69 492 LEU A C 1
ATOM 3809 O O . LEU A 1 492 ? -4.568 -3.797 42.082 1.00 90.69 492 LEU A O 1
ATOM 3813 N N . ALA A 1 493 ? -6.485 -2.829 42.717 1.00 89.56 493 ALA A N 1
ATOM 3814 C CA . ALA A 1 493 ? -7.207 -4.090 42.850 1.00 89.56 493 ALA A CA 1
ATOM 3815 C C . ALA A 1 493 ? -7.510 -4.735 41.485 1.00 89.56 493 ALA A C 1
ATOM 3817 O O . ALA A 1 493 ? -7.465 -5.959 41.358 1.00 89.56 493 ALA A O 1
ATOM 3818 N N . VAL A 1 494 ? -7.813 -3.923 40.467 1.00 88.38 494 VAL A N 1
ATOM 3819 C CA . VAL A 1 494 ? -8.124 -4.395 39.112 1.00 88.38 494 VAL A CA 1
ATOM 3820 C C . VAL A 1 494 ? -6.862 -4.875 38.391 1.00 88.38 494 VAL A C 1
ATOM 3822 O O . VAL A 1 494 ? -6.875 -5.985 37.862 1.00 88.38 494 VAL A O 1
ATOM 3825 N N . THR A 1 495 ? -5.762 -4.113 38.407 1.00 88.69 495 THR A N 1
ATOM 3826 C CA . THR A 1 495 ? -4.504 -4.524 37.752 1.00 88.69 495 THR A CA 1
ATOM 3827 C C . THR A 1 495 ? -3.962 -5.821 38.344 1.00 88.69 495 THR A C 1
ATOM 3829 O O . THR A 1 495 ? -3.711 -6.775 37.603 1.00 88.69 495 THR A O 1
ATOM 3832 N N . ALA A 1 496 ? -3.929 -5.924 39.677 1.00 83.56 496 ALA A N 1
ATOM 3833 C CA . ALA A 1 496 ? -3.556 -7.152 40.373 1.00 83.56 496 ALA A CA 1
ATOM 3834 C C . ALA A 1 496 ? -4.476 -8.336 40.012 1.00 83.56 496 ALA A C 1
ATOM 3836 O O . ALA A 1 496 ? -3.997 -9.454 39.815 1.00 83.56 496 ALA A O 1
ATOM 3837 N N . GLY A 1 497 ? -5.787 -8.105 39.853 1.00 78.56 497 GLY A N 1
ATOM 3838 C CA . GLY A 1 497 ? -6.746 -9.123 39.402 1.00 78.56 497 GLY A CA 1
ATOM 3839 C C . GLY A 1 497 ? -6.476 -9.653 37.985 1.00 78.56 497 GLY A C 1
ATOM 3840 O O . GLY A 1 497 ? -6.678 -10.839 37.713 1.00 78.56 497 GLY A O 1
ATOM 3841 N N . HIS A 1 498 ? -5.949 -8.808 37.095 1.00 80.00 498 HIS A N 1
ATOM 3842 C CA . HIS A 1 498 ? -5.518 -9.200 35.748 1.00 80.00 498 HIS A CA 1
ATOM 3843 C C . HIS A 1 498 ? -4.086 -9.766 35.679 1.00 80.00 498 HIS A C 1
ATOM 3845 O O . HIS A 1 498 ? -3.666 -10.202 34.600 1.00 80.00 498 HIS A O 1
ATOM 3851 N N . GLY A 1 499 ? -3.377 -9.821 36.813 1.00 75.75 499 GLY A N 1
ATOM 3852 C CA . GLY A 1 499 ? -2.005 -10.316 36.923 1.00 75.75 499 GLY A CA 1
ATOM 3853 C C . GLY A 1 499 ? -0.937 -9.310 36.488 1.00 75.75 499 GLY A C 1
ATOM 3854 O O . GLY A 1 499 ? 0.117 -9.733 36.026 1.00 75.75 499 GLY A O 1
ATOM 3855 N N . GLY A 1 500 ? -1.220 -8.010 36.596 1.00 83.69 500 GLY A N 1
ATOM 3856 C CA . GLY A 1 500 ? -0.285 -6.921 36.310 1.00 83.69 500 GLY A CA 1
ATOM 3857 C C . GLY A 1 500 ? -0.299 -5.837 37.388 1.00 83.69 500 GLY A C 1
ATOM 3858 O O . GLY A 1 500 ? -0.800 -6.048 38.495 1.00 83.69 500 GLY A O 1
ATOM 3859 N N . TYR A 1 501 ? 0.232 -4.665 37.049 1.00 89.31 501 TYR A N 1
ATOM 3860 C CA . TYR A 1 501 ? 0.412 -3.523 37.949 1.00 89.31 501 TYR A CA 1
ATOM 3861 C C . TYR A 1 501 ? -0.086 -2.230 37.292 1.00 89.31 501 TYR A C 1
ATOM 3863 O O . TYR A 1 501 ? -0.403 -2.218 36.102 1.00 89.31 501 TYR A O 1
ATOM 3871 N N . MET A 1 502 ? -0.213 -1.138 38.054 1.00 93.31 502 MET A N 1
ATOM 3872 C CA . MET A 1 502 ? -0.306 0.182 37.415 1.00 93.31 502 MET A CA 1
ATOM 3873 C C . MET A 1 502 ? 1.073 0.594 36.898 1.00 93.31 502 MET A C 1
ATOM 3875 O O . MET A 1 502 ? 2.061 0.388 37.597 1.00 93.31 502 MET A O 1
ATOM 3879 N N . ALA A 1 503 ? 1.119 1.140 35.681 1.00 93.94 503 ALA A N 1
ATOM 3880 C CA . ALA A 1 503 ? 2.349 1.242 34.899 1.00 93.94 503 ALA A CA 1
ATOM 3881 C C . ALA A 1 503 ? 3.464 2.050 35.579 1.00 93.94 503 ALA A C 1
ATOM 3883 O O . ALA A 1 503 ? 3.243 3.176 36.040 1.00 93.94 503 ALA A O 1
ATOM 3884 N N . SER A 1 504 ? 4.647 1.450 35.589 1.00 93.56 504 SER A N 1
ATOM 3885 C CA . SER A 1 504 ? 5.956 2.070 35.758 1.00 93.56 504 SER A CA 1
ATOM 3886 C C . SER A 1 504 ? 6.275 2.910 34.516 1.00 93.56 504 SER A C 1
ATOM 3888 O O . SER A 1 504 ? 5.661 2.711 33.468 1.00 93.56 504 SER A O 1
ATOM 3890 N N . ILE A 1 505 ? 7.190 3.873 34.638 1.00 93.50 505 ILE A N 1
ATOM 3891 C CA . ILE A 1 505 ? 7.848 4.508 33.490 1.00 93.50 505 ILE A CA 1
ATOM 3892 C C . ILE A 1 505 ? 9.310 4.746 33.875 1.00 93.50 505 ILE A C 1
ATOM 3894 O O . ILE A 1 505 ? 9.618 5.684 34.617 1.00 93.50 505 ILE A O 1
ATOM 3898 N N . ASP A 1 506 ? 10.198 3.886 33.395 1.00 89.44 506 ASP A N 1
ATOM 3899 C CA . ASP A 1 506 ? 11.589 3.810 33.843 1.00 89.44 506 ASP A CA 1
ATOM 3900 C C . ASP A 1 506 ? 12.549 4.650 32.985 1.00 89.44 506 ASP A C 1
ATOM 3902 O O . ASP A 1 506 ? 13.629 5.016 33.458 1.00 89.44 506 ASP A O 1
ATOM 3906 N N . ASP A 1 507 ? 12.152 5.030 31.763 1.00 90.25 507 ASP A N 1
ATOM 3907 C CA . ASP A 1 507 ? 12.940 5.901 30.886 1.00 90.25 507 ASP A CA 1
ATOM 3908 C C . ASP A 1 507 ? 12.107 6.837 29.974 1.00 90.25 507 ASP A C 1
ATOM 3910 O O . ASP A 1 507 ? 10.873 6.827 29.928 1.00 90.25 507 ASP A O 1
ATOM 3914 N N . ALA A 1 508 ? 12.813 7.703 29.238 1.00 89.69 508 ALA A N 1
ATOM 3915 C CA . ALA A 1 508 ? 12.210 8.688 28.342 1.00 89.69 508 ALA A CA 1
ATOM 3916 C C . ALA A 1 508 ? 11.603 8.091 27.056 1.00 89.69 508 ALA A C 1
ATOM 3918 O O . ALA A 1 508 ? 10.701 8.703 26.479 1.00 89.69 508 ALA A O 1
ATOM 3919 N N . ALA A 1 509 ? 12.082 6.932 26.599 1.00 84.56 509 ALA A N 1
ATOM 3920 C CA . ALA A 1 509 ? 11.563 6.237 25.427 1.00 84.56 509 ALA A CA 1
ATOM 3921 C C . ALA A 1 509 ? 10.263 5.485 25.762 1.00 84.56 509 ALA A C 1
ATOM 3923 O O . ALA A 1 509 ? 9.315 5.556 24.982 1.00 84.56 509 ALA A O 1
ATOM 3924 N N . GLU A 1 510 ? 10.150 4.902 26.957 1.00 88.88 510 GLU A N 1
ATOM 3925 C CA . GLU A 1 510 ? 8.899 4.357 27.493 1.00 88.88 510 GLU A CA 1
ATOM 3926 C C . GLU A 1 510 ? 7.844 5.458 27.644 1.00 88.88 510 GLU A C 1
ATOM 3928 O O . GLU A 1 510 ? 6.700 5.318 27.201 1.00 88.88 510 GLU A O 1
ATOM 3933 N N . ASN A 1 511 ? 8.240 6.615 28.189 1.00 92.75 511 ASN A N 1
ATOM 3934 C CA . ASN A 1 511 ? 7.345 7.762 28.274 1.00 92.75 511 ASN A CA 1
ATOM 3935 C C . ASN A 1 511 ? 6.870 8.211 26.885 1.00 92.75 511 ASN A C 1
ATOM 3937 O O . ASN A 1 511 ? 5.684 8.492 26.699 1.00 92.75 511 ASN A O 1
ATOM 3941 N N . ALA A 1 512 ? 7.775 8.303 25.907 1.00 84.62 512 ALA A N 1
ATOM 3942 C CA . ALA A 1 512 ? 7.435 8.672 24.534 1.00 84.62 512 ALA A CA 1
ATOM 3943 C C . ALA A 1 512 ? 6.499 7.641 23.880 1.00 84.62 512 ALA A C 1
ATOM 3945 O O . ALA A 1 512 ? 5.522 8.029 23.239 1.00 84.62 512 ALA A O 1
ATOM 3946 N N . TYR A 1 513 ? 6.736 6.347 24.114 1.00 86.38 513 TYR A N 1
ATOM 3947 C CA . TYR A 1 513 ? 5.879 5.257 23.658 1.00 86.38 513 TYR A CA 1
ATOM 3948 C C . TYR A 1 513 ? 4.449 5.402 24.189 1.00 86.38 513 TYR A C 1
ATOM 3950 O O . TYR A 1 513 ? 3.492 5.444 23.413 1.00 86.38 513 TYR A O 1
ATOM 3958 N N . ILE A 1 514 ? 4.300 5.556 25.509 1.00 87.50 514 ILE A N 1
ATOM 3959 C CA . ILE A 1 514 ? 2.989 5.747 26.138 1.00 87.50 514 ILE A CA 1
ATOM 3960 C C . ILE A 1 514 ? 2.341 7.041 25.625 1.00 87.50 514 ILE A C 1
ATOM 3962 O O . ILE A 1 514 ? 1.147 7.037 25.347 1.00 87.50 514 ILE A O 1
ATOM 3966 N N . THR A 1 515 ? 3.105 8.120 25.418 1.00 88.06 515 THR A N 1
ATOM 3967 C CA . THR A 1 515 ? 2.585 9.391 24.867 1.00 88.06 515 THR A CA 1
ATOM 3968 C C . THR A 1 515 ? 1.991 9.223 23.469 1.00 88.06 515 THR A C 1
ATOM 3970 O O . THR A 1 515 ? 0.961 9.818 23.175 1.00 88.06 515 THR A O 1
ATOM 3973 N N . TYR A 1 516 ? 2.615 8.415 22.611 1.00 80.06 516 TYR A N 1
ATOM 3974 C CA . TYR A 1 516 ? 2.148 8.204 21.241 1.00 80.06 516 TYR A CA 1
ATOM 3975 C C . TYR A 1 516 ? 0.864 7.358 21.179 1.00 80.06 516 TYR A C 1
ATOM 3977 O O . TYR A 1 516 ? -0.052 7.670 20.419 1.00 80.06 516 TYR A O 1
ATOM 3985 N N . TRP A 1 517 ? 0.777 6.293 21.985 1.00 77.50 517 TRP A N 1
ATOM 3986 C CA . TRP A 1 517 ? -0.332 5.329 21.916 1.00 77.50 517 TRP A CA 1
ATOM 3987 C C . TRP A 1 517 ? -1.505 5.629 22.865 1.00 77.50 517 TRP A C 1
ATOM 3989 O O . TRP A 1 517 ? -2.621 5.152 22.639 1.00 77.50 517 TRP A O 1
ATOM 3999 N N . ASN A 1 518 ? -1.296 6.418 23.923 1.00 84.81 518 ASN A N 1
ATOM 4000 C CA . ASN A 1 518 ? -2.332 6.754 24.899 1.00 84.81 518 ASN A CA 1
ATOM 4001 C C . ASN A 1 518 ? -3.016 8.096 24.594 1.00 84.81 518 ASN A C 1
ATOM 4003 O O . ASN A 1 518 ? -2.399 9.152 24.668 1.00 84.81 518 ASN A O 1
ATOM 4007 N N . ASN A 1 519 ? -4.334 8.062 24.385 1.00 86.50 519 ASN A N 1
ATOM 4008 C CA . ASN A 1 519 ? -5.166 9.255 24.178 1.00 86.50 519 ASN A CA 1
ATOM 4009 C C . ASN A 1 519 ? -5.977 9.676 25.426 1.00 86.50 519 ASN A C 1
ATOM 4011 O O . ASN A 1 519 ? -6.785 10.601 25.355 1.00 86.50 519 ASN A O 1
ATOM 4015 N N . ASP A 1 520 ? -5.794 9.008 26.569 1.00 91.44 520 ASP A N 1
ATOM 4016 C CA . ASP A 1 520 ? -6.567 9.215 27.798 1.00 91.44 520 ASP A CA 1
ATOM 4017 C C . ASP A 1 520 ? -5.715 9.762 28.958 1.00 91.44 520 ASP A C 1
ATOM 4019 O O . ASP A 1 520 ? -4.544 9.419 29.112 1.00 91.44 520 ASP A O 1
ATOM 4023 N N . GLN A 1 521 ? -6.318 10.558 29.849 1.00 94.19 521 GLN A N 1
ATOM 4024 C CA . GLN A 1 521 ? -5.713 10.834 31.158 1.00 94.19 521 GLN A CA 1
ATOM 4025 C C . GLN A 1 521 ? -5.836 9.601 32.058 1.00 94.19 521 GLN A C 1
ATOM 4027 O O . GLN A 1 521 ? -6.943 9.108 32.310 1.00 94.19 521 GLN A O 1
ATOM 4032 N N . VAL A 1 522 ? -4.698 9.125 32.560 1.00 96.50 522 VAL A N 1
ATOM 4033 C CA . VAL A 1 522 ? -4.586 7.854 33.287 1.00 96.50 522 VAL A CA 1
ATOM 4034 C C . VAL A 1 522 ? -3.786 8.003 34.578 1.00 96.50 522 VAL A C 1
ATOM 4036 O O . VAL A 1 522 ? -2.855 8.799 34.630 1.00 96.50 522 VAL A O 1
ATOM 4039 N N . PHE A 1 523 ? -4.110 7.215 35.604 1.00 98.00 523 PHE A N 1
ATOM 4040 C CA . PHE A 1 523 ? -3.194 6.965 36.719 1.00 98.00 523 PHE A CA 1
ATOM 4041 C C . PHE A 1 523 ? -1.997 6.119 36.251 1.00 98.00 523 PHE A C 1
ATOM 4043 O O . PHE A 1 523 ? -2.179 5.145 35.511 1.00 98.00 523 PHE A O 1
ATOM 4050 N N . LEU A 1 524 ? -0.807 6.482 36.733 1.00 96.62 524 LEU A N 1
ATOM 4051 C CA . LEU A 1 524 ? 0.421 5.680 36.694 1.00 96.62 524 LEU A CA 1
ATOM 4052 C C . LEU A 1 524 ? 0.641 4.985 38.044 1.00 96.62 524 LEU A C 1
ATOM 4054 O O . LEU A 1 524 ? 0.006 5.336 39.030 1.00 96.62 524 LEU A O 1
ATOM 4058 N N . GLY A 1 525 ? 1.576 4.039 38.127 1.00 94.94 525 GLY A N 1
ATOM 4059 C CA . GLY A 1 525 ? 1.927 3.351 39.372 1.00 94.94 525 GLY A CA 1
ATOM 4060 C C . GLY A 1 525 ? 2.726 4.184 40.386 1.00 94.94 525 GLY A C 1
ATOM 4061 O O . GLY A 1 525 ? 2.998 3.681 41.480 1.00 94.94 525 GLY A O 1
ATOM 4062 N N . MET A 1 526 ? 3.145 5.413 40.060 1.00 95.25 526 MET A N 1
ATOM 4063 C CA . MET A 1 526 ? 3.924 6.261 40.973 1.00 95.25 526 MET A CA 1
ATOM 4064 C C . MET A 1 526 ? 3.017 6.867 42.044 1.00 95.25 526 MET A C 1
ATOM 4066 O O . MET A 1 526 ? 1.999 7.491 41.739 1.00 95.25 526 MET A O 1
ATOM 4070 N N . ASN A 1 527 ? 3.390 6.666 43.306 1.00 93.56 527 ASN A N 1
ATOM 4071 C CA . ASN A 1 527 ? 2.620 7.110 44.462 1.00 93.56 527 ASN A CA 1
ATOM 4072 C C . ASN A 1 527 ? 3.475 7.171 45.735 1.00 93.56 527 ASN A C 1
ATOM 4074 O O . ASN A 1 527 ? 4.555 6.587 45.792 1.00 93.56 527 ASN A O 1
ATOM 4078 N N . ASP A 1 528 ? 2.950 7.802 46.779 1.00 93.06 528 ASP A N 1
ATOM 4079 C CA . ASP A 1 528 ? 3.445 7.689 48.157 1.00 93.06 528 ASP A CA 1
ATOM 4080 C C . ASP A 1 528 ? 2.322 7.418 49.183 1.00 93.06 528 ASP A C 1
ATOM 4082 O O . ASP A 1 528 ? 2.537 7.508 50.390 1.00 93.06 528 ASP A O 1
ATOM 4086 N N . VAL A 1 529 ? 1.158 6.942 48.712 1.00 88.81 529 VAL A N 1
ATOM 4087 C CA . VAL A 1 529 ? -0.047 6.550 49.490 1.00 88.81 529 VAL A CA 1
ATOM 4088 C C . VAL A 1 529 ? 0.258 5.712 50.745 1.00 88.81 529 VAL A C 1
ATOM 4090 O O . VAL A 1 529 ? -0.480 5.757 51.731 1.00 88.81 529 VAL A O 1
ATOM 4093 N N . ALA A 1 530 ? 1.316 4.896 50.719 1.00 85.38 530 ALA A N 1
ATOM 4094 C CA . ALA A 1 530 ? 1.709 4.054 51.849 1.00 85.38 530 ALA A CA 1
ATOM 4095 C C . ALA A 1 530 ? 2.493 4.806 52.947 1.00 85.38 530 ALA A C 1
ATOM 4097 O O . ALA A 1 530 ? 2.441 4.403 54.112 1.00 85.38 530 ALA A O 1
ATOM 4098 N N . GLN A 1 531 ? 3.231 5.860 52.587 1.00 87.38 531 GLN A N 1
ATOM 4099 C CA . GLN A 1 531 ? 4.039 6.679 53.488 1.00 87.38 531 GLN A CA 1
ATOM 4100 C C . GLN A 1 531 ? 4.372 8.031 52.831 1.00 87.38 531 GLN A C 1
ATOM 4102 O O . GLN A 1 531 ? 5.235 8.090 51.960 1.00 87.38 531 GLN A O 1
ATOM 4107 N N . GLU A 1 532 ? 3.764 9.107 53.340 1.00 89.56 532 GLU A N 1
ATOM 4108 C CA . GLU A 1 532 ? 4.013 10.509 52.958 1.00 89.56 532 GLU A CA 1
ATOM 4109 C C . GLU A 1 532 ? 5.491 10.817 52.658 1.00 89.56 532 GLU A C 1
ATOM 4111 O O . GLU A 1 532 ? 6.369 10.605 53.504 1.00 89.56 532 GLU A O 1
ATOM 4116 N N . GLY A 1 533 ? 5.756 11.365 51.471 1.00 84.50 533 GLY A N 1
ATOM 4117 C CA . GLY A 1 533 ? 7.080 11.785 51.018 1.00 84.50 533 GLY A CA 1
ATOM 4118 C C . GLY A 1 533 ? 8.010 10.646 50.585 1.00 84.50 533 GLY A C 1
ATOM 4119 O O . GLY A 1 533 ? 9.132 10.918 50.158 1.00 84.50 533 GLY A O 1
ATOM 4120 N N . ASN A 1 534 ? 7.580 9.383 50.671 1.00 90.06 534 ASN A N 1
ATOM 4121 C CA . ASN A 1 534 ? 8.326 8.224 50.179 1.00 90.06 534 ASN A CA 1
ATOM 4122 C C . ASN A 1 534 ? 7.756 7.754 48.832 1.00 90.06 534 ASN A C 1
ATOM 4124 O O . ASN A 1 534 ? 7.013 6.773 48.760 1.00 90.06 534 ASN A O 1
ATOM 4128 N N . VAL A 1 535 ? 8.124 8.475 47.771 1.00 91.44 535 VAL A N 1
ATOM 4129 C CA . VAL A 1 535 ? 7.694 8.201 46.391 1.00 91.44 535 VAL A CA 1
ATOM 4130 C C . VAL A 1 535 ? 8.244 6.861 45.903 1.00 91.44 535 VAL A C 1
ATOM 4132 O O . VAL A 1 535 ? 9.454 6.636 45.907 1.00 91.44 535 VAL A O 1
ATOM 4135 N N . VAL A 1 536 ? 7.345 5.984 45.458 1.00 92.38 536 VAL A N 1
ATOM 4136 C CA . VAL A 1 536 ? 7.646 4.639 44.954 1.00 92.38 536 VAL A CA 1
ATOM 4137 C C . VAL A 1 536 ? 6.813 4.310 43.717 1.00 92.38 536 VAL A C 1
ATOM 4139 O O . VAL A 1 536 ? 5.676 4.764 43.569 1.00 92.38 536 VAL A O 1
ATOM 4142 N N . TRP A 1 537 ? 7.349 3.451 42.851 1.00 93.25 537 TRP A N 1
ATOM 4143 C CA . TRP A 1 537 ? 6.534 2.720 41.885 1.00 93.25 537 TRP A CA 1
ATOM 4144 C C . TRP A 1 537 ? 5.796 1.575 42.579 1.00 93.25 537 TRP A C 1
ATOM 4146 O O . TRP A 1 537 ? 6.368 0.848 43.393 1.00 93.25 537 TRP A O 1
ATOM 4156 N N . GLN A 1 538 ? 4.527 1.366 42.234 1.00 87.56 538 GLN A N 1
ATOM 4157 C CA . GLN A 1 538 ? 3.730 0.266 42.777 1.00 87.56 538 GLN A CA 1
ATOM 4158 C C . GLN A 1 538 ? 4.252 -1.126 42.378 1.00 87.56 538 GLN A C 1
ATOM 4160 O O . GLN A 1 538 ? 4.061 -2.085 43.131 1.00 87.56 538 GLN A O 1
ATOM 4165 N N . SER A 1 539 ? 4.921 -1.236 41.230 1.00 82.69 539 SER A N 1
ATOM 4166 C CA . SER A 1 539 ? 5.661 -2.428 40.793 1.00 82.69 539 SER A CA 1
ATOM 4167 C C . SER A 1 539 ? 6.835 -2.782 41.722 1.00 82.69 539 SER A C 1
ATOM 4169 O O . SER A 1 539 ? 7.289 -3.925 41.739 1.00 82.69 539 SER A O 1
ATOM 4171 N N . GLY A 1 540 ? 7.311 -1.825 42.529 1.00 82.31 540 GLY A N 1
ATOM 4172 C CA . GLY A 1 540 ? 8.521 -1.941 43.346 1.00 82.31 540 GLY A CA 1
ATOM 4173 C C . GLY A 1 540 ? 9.805 -1.518 42.624 1.00 82.31 540 GLY A C 1
ATOM 4174 O O . GLY A 1 540 ? 10.882 -1.640 43.209 1.00 82.31 540 GLY A O 1
ATOM 4175 N N . GLY A 1 541 ? 9.702 -1.020 41.384 1.00 82.44 541 GLY A N 1
ATOM 4176 C CA . GLY A 1 541 ? 10.820 -0.459 40.624 1.00 82.44 541 GLY A CA 1
ATOM 4177 C C . GLY A 1 541 ? 11.450 0.773 41.286 1.00 82.44 541 GLY A C 1
ATOM 4178 O O . GLY A 1 541 ? 10.826 1.473 42.091 1.00 82.44 541 GLY A O 1
ATOM 4179 N N . ALA A 1 542 ? 12.709 1.051 40.944 1.00 82.31 542 ALA A N 1
ATOM 4180 C CA . ALA A 1 542 ? 13.409 2.241 41.417 1.00 82.31 542 ALA A CA 1
ATOM 4181 C C . ALA A 1 542 ? 12.922 3.487 40.662 1.00 82.31 542 ALA A C 1
ATOM 4183 O O . ALA A 1 542 ? 12.780 3.463 39.444 1.00 82.31 542 ALA A O 1
ATOM 4184 N N . VAL A 1 543 ? 12.718 4.604 41.364 1.00 86.69 543 VAL A N 1
ATOM 4185 C CA . VAL A 1 543 ? 12.330 5.877 40.731 1.00 86.69 543 VAL A CA 1
ATOM 4186 C C . VAL A 1 543 ? 13.568 6.526 40.094 1.00 86.69 543 VAL A C 1
ATOM 4188 O O . VAL A 1 543 ? 14.196 7.406 40.679 1.00 86.69 543 VAL A O 1
ATOM 4191 N N . GLY A 1 544 ? 13.961 6.022 38.920 1.00 86.25 544 GLY A N 1
ATOM 4192 C CA . GLY A 1 544 ? 15.101 6.514 38.135 1.00 86.25 544 GLY A CA 1
ATOM 4193 C C . GLY A 1 544 ? 14.749 7.636 37.152 1.00 86.25 544 GLY A C 1
ATOM 4194 O O . GLY A 1 544 ? 15.593 8.480 36.856 1.00 86.25 544 GLY A O 1
ATOM 4195 N N . TYR A 1 545 ? 13.497 7.680 36.691 1.00 93.75 545 TYR A N 1
ATOM 4196 C CA . TYR A 1 545 ? 12.992 8.648 35.719 1.00 93.75 545 TYR A CA 1
ATOM 4197 C C . TYR A 1 545 ? 11.742 9.365 36.244 1.00 93.75 545 TYR A C 1
ATOM 4199 O O . TYR A 1 545 ? 10.912 8.783 36.944 1.00 93.75 545 TYR A O 1
ATOM 4207 N N . THR A 1 546 ? 11.614 10.655 35.920 1.00 92.75 546 THR A N 1
ATOM 4208 C CA . THR A 1 546 ? 10.413 11.454 36.204 1.00 92.75 546 THR A CA 1
ATOM 4209 C C . THR A 1 546 ? 10.149 12.449 35.079 1.00 92.75 546 THR A C 1
ATOM 4211 O O . THR A 1 546 ? 11.092 12.999 34.508 1.00 92.75 546 THR A O 1
ATOM 4214 N N . ASN A 1 547 ? 8.875 12.715 34.774 1.00 96.00 547 ASN A N 1
ATOM 4215 C CA . ASN A 1 547 ? 8.490 13.622 33.687 1.00 96.00 547 ASN A CA 1
ATOM 4216 C C . ASN A 1 547 ? 7.373 14.609 34.077 1.00 96.00 547 ASN A C 1
ATOM 4218 O O . ASN A 1 547 ? 6.440 14.856 33.311 1.00 96.00 547 ASN A O 1
ATOM 4222 N N . PHE A 1 548 ? 7.447 15.169 35.286 1.00 94.62 548 PHE A N 1
ATOM 4223 C CA . PHE A 1 548 ? 6.440 16.106 35.792 1.00 94.62 548 PHE A CA 1
ATOM 4224 C C . PHE A 1 548 ? 6.306 17.377 34.934 1.00 94.62 548 PHE A C 1
ATOM 4226 O O . PHE A 1 548 ? 7.290 17.904 34.405 1.00 94.62 548 PHE A O 1
ATOM 4233 N N . ASP A 1 549 ? 5.072 17.861 34.791 1.00 91.25 549 ASP A N 1
ATOM 4234 C CA . ASP A 1 549 ? 4.755 19.123 34.123 1.00 91.25 549 ASP A CA 1
ATOM 4235 C C . ASP A 1 549 ? 5.023 20.324 35.053 1.00 91.25 549 ASP A C 1
ATOM 4237 O O . ASP A 1 549 ? 4.923 20.230 36.277 1.00 91.25 549 ASP A O 1
ATOM 4241 N N . ASN A 1 550 ? 5.336 21.479 34.469 1.00 84.31 550 ASN A N 1
ATOM 4242 C CA . ASN A 1 550 ? 5.559 22.738 35.178 1.00 84.31 550 ASN A CA 1
ATOM 4243 C C . ASN A 1 550 ? 4.463 23.740 34.793 1.00 84.31 550 ASN A C 1
ATOM 4245 O O . ASN A 1 550 ? 4.702 24.730 34.096 1.00 84.31 550 ASN A O 1
ATOM 4249 N N . CYS A 1 551 ? 3.233 23.436 35.209 1.00 81.12 551 CYS A N 1
ATOM 4250 C CA . CYS A 1 551 ? 2.040 24.171 34.811 1.00 81.12 551 CYS A CA 1
ATOM 4251 C C . CYS A 1 551 ? 1.332 24.851 35.999 1.00 81.12 551 CYS A C 1
ATOM 4253 O O . CYS A 1 551 ? 1.367 24.378 37.129 1.00 81.12 551 CYS A O 1
ATOM 4255 N N . VAL A 1 552 ? 0.641 25.970 35.750 1.00 87.00 552 VAL A N 1
ATOM 4256 C CA . VAL A 1 552 ? 0.044 26.824 36.809 1.00 87.00 552 VAL A CA 1
ATOM 4257 C C . VAL A 1 552 ? -1.079 26.132 37.604 1.00 87.00 552 VAL A C 1
ATOM 4259 O O . VAL A 1 552 ? -1.395 26.546 38.716 1.00 87.00 552 VAL A O 1
ATOM 4262 N N . TRP A 1 553 ? -1.694 25.096 37.033 1.00 83.62 553 TRP A N 1
ATOM 4263 C CA . TRP A 1 553 ? -2.742 24.282 37.662 1.00 83.62 553 TRP A CA 1
ATOM 4264 C C . TRP A 1 553 ? -2.237 22.909 38.133 1.00 83.62 553 TRP A C 1
ATOM 4266 O O . TRP A 1 553 ? -2.999 22.161 38.746 1.00 83.62 553 TRP A O 1
ATOM 4276 N N . CYS A 1 554 ? -0.970 22.586 37.866 1.00 87.38 554 CYS A N 1
ATOM 4277 C CA . CYS A 1 554 ? -0.334 21.360 38.320 1.00 87.38 554 CYS A CA 1
ATOM 4278 C C . CYS A 1 554 ? -0.144 21.435 39.834 1.00 87.38 554 CYS A C 1
ATOM 4280 O O . CYS A 1 554 ? 0.164 22.492 40.391 1.00 87.38 554 CYS A O 1
ATOM 4282 N N . SER A 1 555 ? -0.354 20.312 40.508 1.00 87.81 555 SER A N 1
ATOM 4283 C CA . SER A 1 555 ? -0.179 20.214 41.948 1.00 87.81 555 SER A CA 1
ATOM 4284 C C . SER A 1 555 ? 1.120 19.489 42.271 1.00 87.81 555 SER A C 1
ATOM 4286 O O . SER A 1 555 ? 1.543 18.570 41.574 1.00 87.81 555 SER A O 1
ATOM 4288 N N . ASN A 1 556 ? 1.754 19.915 43.359 1.00 89.00 556 ASN A N 1
ATOM 4289 C CA . ASN A 1 556 ? 2.899 19.212 43.921 1.00 89.00 556 ASN A CA 1
ATOM 4290 C C . ASN A 1 556 ? 2.427 18.007 44.746 1.00 89.00 556 ASN A C 1
ATOM 4292 O O . ASN A 1 556 ? 1.273 17.966 45.196 1.00 89.00 556 ASN A O 1
ATOM 4296 N N . ASN A 1 557 ? 3.357 17.089 45.019 1.00 90.81 557 ASN A N 1
ATOM 4297 C CA . ASN A 1 557 ? 3.188 16.119 46.092 1.00 90.81 557 ASN A CA 1
ATOM 4298 C C . ASN A 1 557 ? 2.963 16.870 47.424 1.00 90.81 557 ASN A C 1
ATOM 4300 O O . ASN A 1 557 ? 3.681 17.819 47.756 1.00 90.81 557 ASN A O 1
ATOM 4304 N N . THR A 1 558 ? 1.912 16.471 48.133 1.00 89.88 558 THR A N 1
ATOM 4305 C CA . THR A 1 558 ? 1.467 16.960 49.440 1.00 89.88 558 THR A CA 1
ATOM 4306 C C . THR A 1 558 ? 0.650 15.849 50.097 1.00 89.88 558 THR A C 1
ATOM 4308 O O . THR A 1 558 ? 0.136 14.999 49.378 1.00 89.88 558 THR A O 1
ATOM 4311 N N . SER A 1 559 ? 0.370 15.962 51.397 1.00 85.19 559 SER A N 1
ATOM 4312 C CA . SER A 1 559 ? -0.438 15.022 52.200 1.00 85.19 559 SER A CA 1
ATOM 4313 C C . SER A 1 559 ? -1.918 14.838 51.832 1.00 85.19 559 SER A C 1
ATOM 4315 O O . SER A 1 559 ? -2.733 14.405 52.655 1.00 85.19 559 SER A O 1
ATOM 4317 N N . THR A 1 560 ? -2.284 15.209 50.609 1.00 86.50 560 THR A N 1
ATOM 4318 C CA . THR A 1 560 ? -3.565 14.906 49.970 1.00 86.50 560 THR A CA 1
ATOM 4319 C C . THR A 1 560 ? -3.436 14.475 48.507 1.00 86.50 560 THR A C 1
ATOM 4321 O O . THR A 1 560 ? -4.464 14.159 47.912 1.00 86.50 560 THR A O 1
ATOM 4324 N N . ASN A 1 561 ? -2.242 14.529 47.906 1.00 93.25 561 ASN A N 1
ATOM 4325 C CA . ASN A 1 561 ? -1.988 14.368 46.470 1.00 93.25 561 ASN A CA 1
ATOM 4326 C C . ASN A 1 561 ? -1.037 13.194 46.210 1.00 93.25 561 ASN A C 1
ATOM 4328 O O . ASN A 1 561 ? 0.006 13.358 45.587 1.00 93.25 561 ASN A O 1
ATOM 4332 N N . ASP A 1 562 ? -1.406 12.030 46.723 1.00 93.81 562 ASP A N 1
ATOM 4333 C CA . ASP A 1 562 ? -0.493 10.903 46.909 1.00 93.81 562 ASP A CA 1
ATOM 4334 C C . ASP A 1 562 ? -0.283 10.038 45.638 1.00 93.81 562 ASP A C 1
ATOM 4336 O O . ASP A 1 562 ? 0.385 9.003 45.693 1.00 93.81 562 ASP A O 1
ATOM 4340 N N . ALA A 1 563 ? -0.905 10.387 44.501 1.00 95.25 563 ALA A N 1
ATOM 4341 C CA . ALA A 1 563 ? -0.920 9.590 43.267 1.00 95.25 563 ALA A CA 1
ATOM 4342 C C . ALA A 1 563 ? -0.583 10.421 42.017 1.00 95.25 563 ALA A C 1
ATOM 4344 O O . ALA A 1 563 ? -0.903 11.608 41.942 1.00 95.25 563 ALA A O 1
ATOM 4345 N N . VAL A 1 564 ? 0.015 9.786 41.004 1.00 96.31 564 VAL A N 1
ATOM 4346 C CA . VAL A 1 564 ? 0.426 10.451 39.755 1.00 96.31 564 VAL A CA 1
ATOM 4347 C C . VAL A 1 564 ? -0.532 10.152 38.596 1.00 96.31 564 VAL A C 1
ATOM 4349 O O . VAL A 1 564 ? -0.854 8.996 38.314 1.00 96.31 564 VAL A O 1
ATOM 4352 N N . GLU A 1 565 ? -0.955 11.200 37.884 1.00 95.50 565 GLU A N 1
ATOM 4353 C CA . GLU A 1 565 ? -1.627 11.108 36.580 1.00 95.50 565 GLU A CA 1
ATOM 4354 C C . GLU A 1 565 ? -0.681 11.450 35.416 1.00 95.50 565 GLU A C 1
ATOM 4356 O O . GLU A 1 565 ? 0.235 12.260 35.556 1.00 95.50 565 GLU A O 1
ATOM 4361 N N . PHE A 1 566 ? -0.952 10.861 34.252 1.00 96.94 566 PHE A N 1
ATOM 4362 C CA . PHE A 1 566 ? -0.284 11.104 32.973 1.00 96.94 566 PHE A CA 1
ATOM 4363 C C . PHE A 1 566 ? -1.189 11.901 32.024 1.00 96.94 566 PHE A C 1
ATOM 4365 O O . PHE A 1 566 ? -2.400 11.660 31.949 1.00 96.94 566 PHE A O 1
ATOM 4372 N N . HIS A 1 567 ? -0.602 12.830 31.268 1.00 93.56 567 HIS A N 1
ATOM 4373 C CA . HIS A 1 567 ? -1.298 13.716 30.334 1.00 93.56 567 HIS A CA 1
ATOM 4374 C C . HIS A 1 567 ? -1.023 13.321 28.869 1.00 93.56 567 HIS A C 1
ATOM 4376 O O . HIS A 1 567 ? 0.110 13.448 28.403 1.00 93.56 567 HIS A O 1
ATOM 4382 N N . PRO A 1 568 ? -2.038 12.884 28.095 1.00 87.19 568 PRO A N 1
ATOM 4383 C CA . PRO A 1 568 ? -1.828 12.328 26.753 1.00 87.19 568 PRO A CA 1
ATOM 4384 C C . PRO A 1 568 ? -1.368 13.357 25.706 1.00 87.19 568 PRO A C 1
ATOM 4386 O O . PRO A 1 568 ? -0.751 12.995 24.715 1.00 87.19 568 PRO A O 1
ATOM 4389 N N . TRP A 1 569 ? -1.630 14.651 25.910 1.00 88.06 569 TRP A N 1
ATOM 4390 C CA . TRP A 1 569 ? -1.314 15.703 24.929 1.00 88.06 569 TRP A CA 1
ATOM 4391 C C . TRP A 1 569 ? 0.145 16.190 24.952 1.00 88.06 569 TRP A C 1
ATOM 4393 O O . TRP A 1 569 ? 0.553 16.915 24.047 1.00 88.06 569 TRP A O 1
ATOM 4403 N N . ASN A 1 570 ? 0.919 15.870 25.994 1.00 88.94 570 ASN A N 1
ATOM 4404 C CA . ASN A 1 570 ? 2.325 16.285 26.129 1.00 88.94 570 ASN A CA 1
ATOM 4405 C C . ASN A 1 570 ? 3.234 15.233 26.793 1.00 88.94 570 ASN A C 1
ATOM 4407 O O . ASN A 1 570 ? 4.434 15.475 26.933 1.00 88.94 570 ASN A O 1
ATOM 4411 N N . GLY A 1 571 ? 2.683 14.096 27.226 1.00 92.62 571 GLY A N 1
ATOM 4412 C CA . GLY A 1 571 ? 3.426 13.028 27.889 1.00 92.62 571 GLY A CA 1
ATOM 4413 C C . GLY A 1 571 ? 3.900 13.357 29.304 1.00 92.62 571 GLY A C 1
ATOM 4414 O O . GLY A 1 571 ? 4.723 12.614 29.838 1.00 92.62 571 GLY A O 1
ATOM 4415 N N . LYS A 1 572 ? 3.449 14.475 29.889 1.00 96.31 572 LYS A N 1
ATOM 4416 C CA . LYS A 1 572 ? 3.882 14.957 31.205 1.00 96.31 572 LYS A CA 1
ATOM 4417 C C . LYS A 1 572 ? 3.002 14.428 32.331 1.00 96.31 572 LYS A C 1
ATOM 4419 O O . LYS A 1 572 ? 1.912 13.906 32.098 1.00 96.31 572 LYS A O 1
ATOM 4424 N N . TRP A 1 573 ? 3.512 14.514 33.557 1.00 96.62 573 TRP A N 1
ATOM 4425 C CA . TRP A 1 573 ? 2.868 13.952 34.744 1.00 96.62 573 TRP A CA 1
ATOM 4426 C C . TRP A 1 573 ? 2.480 15.027 35.763 1.00 96.62 573 TRP A C 1
ATOM 4428 O O . TRP A 1 573 ? 3.096 16.090 35.828 1.00 96.62 573 TRP A O 1
ATOM 4438 N N . ASN A 1 574 ? 1.496 14.733 36.608 1.00 95.44 574 ASN A N 1
ATOM 4439 C CA . ASN A 1 574 ? 1.007 15.640 37.648 1.00 95.44 574 ASN A CA 1
ATOM 4440 C C . ASN A 1 574 ? 0.581 14.858 38.903 1.00 95.44 574 ASN A C 1
ATOM 4442 O O . ASN A 1 574 ? 0.103 13.730 38.787 1.00 95.44 574 ASN A O 1
ATOM 4446 N N . TRP A 1 575 ? 0.730 15.447 40.093 1.00 96.00 575 TRP A N 1
ATOM 4447 C CA . TRP A 1 575 ? 0.232 14.848 41.337 1.00 96.00 575 TRP A CA 1
ATOM 4448 C C . TRP A 1 575 ? -1.241 15.193 41.553 1.00 96.00 575 TRP A C 1
ATOM 4450 O O . TRP A 1 575 ? -1.652 16.340 41.374 1.00 96.00 575 TRP A O 1
ATOM 4460 N N . ILE A 1 576 ? -2.036 14.211 41.970 1.00 95.06 576 ILE A N 1
ATOM 4461 C CA . ILE A 1 576 ? -3.464 14.352 42.274 1.00 95.06 576 ILE A CA 1
ATOM 4462 C C . ILE A 1 576 ? -3.865 13.472 43.471 1.00 95.06 576 ILE A C 1
ATOM 4464 O O . ILE A 1 576 ? -3.149 12.529 43.818 1.00 95.06 576 ILE A O 1
ATOM 4468 N N . PRO A 1 577 ? -5.014 13.735 44.120 1.00 95.56 577 PRO A N 1
ATOM 4469 C CA . PRO A 1 577 ? -5.495 12.887 45.204 1.00 95.56 577 PRO A CA 1
ATOM 4470 C C . PRO A 1 577 ? -5.734 11.437 44.779 1.00 95.56 577 PRO A C 1
ATOM 4472 O O . PRO A 1 577 ? -6.404 11.171 43.786 1.00 95.56 577 PRO A O 1
ATOM 4475 N N . ALA A 1 578 ? -5.309 10.469 45.592 1.00 91.81 578 ALA A N 1
ATOM 4476 C CA . ALA A 1 578 ? -5.599 9.047 45.354 1.00 91.81 578 ALA A CA 1
ATOM 4477 C C . ALA A 1 578 ? -7.113 8.700 45.411 1.00 91.81 578 ALA A C 1
ATOM 4479 O O . ALA A 1 578 ? -7.533 7.596 45.047 1.00 91.81 578 ALA A O 1
ATOM 4480 N N . THR A 1 579 ? -7.940 9.644 45.876 1.00 93.44 579 THR A N 1
ATOM 4481 C CA . THR A 1 579 ? -9.409 9.591 45.894 1.00 93.44 579 THR A CA 1
ATOM 4482 C C . THR A 1 579 ? -10.071 10.087 44.605 1.00 93.44 579 THR A C 1
ATOM 4484 O O . THR A 1 579 ? -11.263 9.825 44.424 1.00 93.44 579 THR A O 1
ATOM 4487 N N . ASP A 1 580 ? -9.336 10.764 43.715 1.00 94.75 580 ASP A N 1
ATOM 4488 C CA . ASP A 1 580 ? -9.828 11.147 42.389 1.00 94.75 580 ASP A CA 1
ATOM 4489 C C . ASP A 1 580 ? -10.109 9.902 41.536 1.00 94.75 580 ASP A C 1
ATOM 4491 O O . ASP A 1 580 ? -9.589 8.813 41.787 1.00 94.75 580 ASP A O 1
ATOM 4495 N N . VAL A 1 581 ? -10.927 10.065 40.493 1.00 95.38 581 VAL A N 1
ATOM 4496 C CA . VAL A 1 581 ? -11.156 9.019 39.490 1.00 95.38 581 VAL A CA 1
ATOM 4497 C C . VAL A 1 581 ? -10.454 9.363 38.180 1.00 95.38 581 VAL A C 1
ATOM 4499 O O . VAL A 1 581 ? -10.631 10.454 37.633 1.00 95.38 581 VAL A O 1
ATOM 4502 N N . ARG A 1 582 ? -9.681 8.414 37.653 1.00 96.00 582 ARG A N 1
ATOM 4503 C CA . ARG A 1 582 ? -9.098 8.436 36.301 1.00 96.00 582 ARG A CA 1
ATOM 4504 C C . ARG A 1 582 ? -9.235 7.051 35.687 1.00 96.00 582 ARG A C 1
ATOM 4506 O O . ARG A 1 582 ? -9.508 6.078 36.392 1.00 96.00 582 ARG A O 1
ATOM 4513 N N . LYS A 1 583 ? -9.042 6.938 34.373 1.00 97.06 583 LYS A N 1
ATOM 4514 C CA . LYS A 1 583 ? -8.666 5.638 33.800 1.00 97.06 583 LYS A CA 1
ATOM 4515 C C . LYS A 1 583 ? -7.312 5.227 34.388 1.00 97.06 583 LYS A C 1
ATOM 4517 O O . LYS A 1 583 ? -6.619 6.055 34.972 1.00 97.06 583 LYS A O 1
ATOM 4522 N N . ILE A 1 584 ? -6.933 3.967 34.267 1.00 96.12 584 ILE A N 1
ATOM 4523 C CA . ILE A 1 584 ? -5.625 3.500 34.734 1.00 96.12 584 ILE A CA 1
ATOM 4524 C C . ILE A 1 584 ? -4.830 2.960 33.556 1.00 96.12 584 ILE A C 1
ATOM 4526 O O . ILE A 1 584 ? -5.416 2.372 32.640 1.00 96.12 584 ILE A O 1
ATOM 4530 N N . MET A 1 585 ? -3.516 3.180 33.587 1.00 95.31 585 MET A N 1
ATOM 4531 C CA . MET A 1 585 ? -2.577 2.475 32.729 1.00 95.31 585 MET A CA 1
ATOM 4532 C C . MET A 1 585 ? -2.152 1.207 33.458 1.00 95.31 585 MET A C 1
ATOM 4534 O O . MET A 1 585 ? -1.562 1.277 34.534 1.00 95.31 585 MET A O 1
ATOM 4538 N N . MET A 1 586 ? -2.479 0.051 32.894 1.00 92.25 586 MET A N 1
ATOM 4539 C CA . MET A 1 586 ? -2.021 -1.240 33.383 1.00 92.25 586 MET A CA 1
ATOM 4540 C C . MET A 1 586 ? -0.829 -1.691 32.552 1.00 92.25 586 MET A C 1
ATOM 4542 O O . MET A 1 586 ? -0.968 -1.870 31.342 1.00 92.25 586 MET A O 1
ATOM 4546 N N . GLU A 1 587 ? 0.294 -1.946 33.212 1.00 89.94 587 GLU A N 1
ATOM 4547 C CA . GLU A 1 587 ? 1.340 -2.809 32.671 1.00 89.94 587 GLU A CA 1
ATOM 4548 C C . GLU A 1 587 ? 1.013 -4.258 33.050 1.00 89.94 587 GLU A C 1
ATOM 4550 O O . GLU A 1 587 ? 0.571 -4.546 34.168 1.00 89.94 587 GLU A O 1
ATOM 4555 N N . ILE A 1 588 ? 1.236 -5.197 32.138 1.00 82.62 588 ILE A N 1
ATOM 4556 C CA . ILE A 1 588 ? 1.316 -6.614 32.490 1.00 82.62 588 ILE A CA 1
ATOM 4557 C C . ILE A 1 588 ? 2.726 -7.088 32.147 1.00 82.62 588 ILE A C 1
ATOM 4559 O O . ILE A 1 588 ? 3.067 -7.071 30.961 1.00 82.62 588 ILE A O 1
ATOM 4563 N N . PRO A 1 589 ? 3.535 -7.514 33.140 1.00 74.50 589 PRO A N 1
ATOM 4564 C CA . PRO A 1 589 ? 4.773 -8.225 32.874 1.00 74.50 589 PRO A CA 1
ATOM 4565 C C . PRO A 1 589 ? 4.402 -9.574 32.274 1.00 74.50 589 PRO A C 1
ATOM 4567 O O . PRO A 1 589 ? 3.765 -10.421 32.908 1.00 74.50 589 PRO A O 1
ATOM 4570 N N . CYS A 1 590 ? 4.759 -9.752 31.016 1.00 67.06 590 CYS A N 1
ATOM 4571 C CA . CYS A 1 590 ? 4.488 -10.975 30.304 1.00 67.06 590 CYS A CA 1
ATOM 4572 C C . CYS A 1 590 ? 5.780 -11.772 30.301 1.00 67.06 590 CYS A C 1
ATOM 4574 O O . CYS A 1 590 ? 6.753 -11.357 29.680 1.00 67.06 590 CYS A O 1
ATOM 4576 N N . ALA A 1 591 ? 5.790 -12.931 30.973 1.00 48.38 591 ALA A N 1
ATOM 4577 C CA . ALA A 1 591 ? 6.734 -13.973 30.589 1.00 48.38 591 ALA A CA 1
ATOM 4578 C C . ALA A 1 591 ? 6.275 -14.456 29.216 1.00 48.38 591 ALA A C 1
ATOM 4580 O O . ALA A 1 591 ? 5.519 -15.414 29.067 1.00 48.38 591 ALA A O 1
ATOM 4581 N N . GLU A 1 592 ? 6.655 -13.686 28.209 1.00 43.31 592 GLU A N 1
ATOM 4582 C CA . GLU A 1 592 ? 6.603 -14.108 26.837 1.00 43.31 592 GLU A CA 1
ATOM 4583 C C . GLU A 1 592 ? 7.577 -15.281 26.743 1.00 43.31 592 GLU A C 1
ATOM 4585 O O . GLU A 1 592 ? 8.786 -15.167 26.839 1.00 43.31 592 GLU A O 1
ATOM 4590 N N . THR A 1 593 ? 6.975 -16.453 26.858 1.00 34.75 593 THR A N 1
ATOM 4591 C CA . THR A 1 593 ? 7.292 -17.717 26.206 1.00 34.75 593 THR A CA 1
ATOM 4592 C C . THR A 1 593 ? 5.945 -18.406 26.102 1.00 34.75 593 THR A C 1
ATOM 4594 O O . THR A 1 593 ? 5.722 -19.462 26.648 1.00 34.75 593 THR A O 1
ATOM 4597 N N . LEU A 1 594 ? 4.986 -17.761 25.452 1.00 39.28 594 LEU A N 1
ATOM 4598 C CA . LEU A 1 594 ? 3.829 -18.428 24.874 1.00 39.28 594 LEU A CA 1
ATOM 4599 C C . LEU A 1 594 ? 3.849 -17.778 23.488 1.00 39.28 594 LEU A C 1
ATOM 4601 O O . LEU A 1 594 ? 3.554 -16.597 23.371 1.00 39.28 594 LEU A O 1
ATOM 4605 N N . GLY A 1 595 ? 4.373 -18.518 22.502 1.00 41.06 595 GLY A N 1
ATOM 4606 C CA . GLY A 1 595 ? 4.778 -18.001 21.188 1.00 41.06 595 GLY A CA 1
ATOM 4607 C C . GLY A 1 595 ? 3.719 -17.146 20.492 1.00 41.06 595 GLY A C 1
ATOM 4608 O O . GLY A 1 595 ? 2.521 -17.317 20.705 1.00 41.06 595 GLY A O 1
ATOM 4609 N N . CYS A 1 596 ? 4.150 -16.186 19.678 1.00 43.66 596 CYS A N 1
ATOM 4610 C CA . CYS A 1 596 ? 3.221 -15.234 19.075 1.00 43.66 596 CYS A CA 1
ATOM 4611 C C . CYS A 1 596 ? 2.321 -15.907 18.041 1.00 43.66 596 CYS A C 1
ATOM 4613 O O . CYS A 1 596 ? 2.515 -17.058 17.651 1.00 43.66 596 CYS A O 1
ATOM 4615 N N . GLY A 1 597 ? 1.347 -15.146 17.535 1.00 42.06 597 GLY A N 1
ATOM 4616 C CA . GLY A 1 597 ? 0.630 -15.477 16.302 1.00 42.06 597 GLY A CA 1
ATOM 4617 C C . GLY A 1 597 ? 1.537 -15.384 15.069 1.00 42.06 597 GLY A C 1
ATOM 4618 O O . GLY A 1 597 ? 1.199 -14.691 14.115 1.00 42.06 597 GLY A O 1
ATOM 4619 N N . CYS A 1 598 ? 2.700 -16.028 15.120 1.00 50.19 598 CYS A N 1
ATOM 4620 C CA . CYS A 1 598 ? 3.686 -16.050 14.061 1.00 50.19 598 CYS A CA 1
ATOM 4621 C C . CYS A 1 598 ? 3.242 -17.004 12.956 1.00 50.19 598 CYS A C 1
ATOM 4623 O O . CYS A 1 598 ? 2.657 -18.056 13.242 1.00 50.19 598 CYS A O 1
ATOM 4625 N N . PRO A 1 599 ? 3.552 -16.693 11.690 1.00 43.78 599 PRO A N 1
ATOM 4626 C CA . PRO A 1 599 ? 3.536 -17.712 10.659 1.00 43.78 599 PRO A CA 1
ATOM 4627 C C . PRO A 1 599 ? 4.444 -18.884 11.068 1.00 43.78 599 PRO A C 1
ATOM 4629 O O . PRO A 1 599 ? 5.456 -18.711 11.743 1.00 43.78 599 PRO A O 1
ATOM 4632 N N . THR A 1 600 ? 4.091 -20.101 10.655 1.00 43.78 600 THR A N 1
ATOM 4633 C CA . THR A 1 600 ? 4.910 -21.303 10.900 1.00 43.78 600 THR A CA 1
ATOM 4634 C C . THR A 1 600 ? 6.043 -21.436 9.871 1.00 43.78 600 THR A C 1
ATOM 4636 O O . THR A 1 600 ? 6.407 -22.549 9.487 1.00 43.78 600 THR A O 1
ATOM 4639 N N . ASN A 1 601 ? 6.542 -20.313 9.344 1.00 48.91 601 ASN A N 1
ATOM 4640 C CA . ASN A 1 601 ? 7.723 -20.271 8.489 1.00 48.91 601 ASN A CA 1
ATOM 4641 C C . ASN A 1 601 ? 8.969 -20.505 9.351 1.00 48.91 601 ASN A C 1
ATOM 4643 O O . ASN A 1 601 ? 9.098 -19.977 10.454 1.00 48.91 601 ASN A O 1
ATOM 4647 N N . ASN A 1 602 ? 9.867 -21.345 8.848 1.00 44.72 602 ASN A N 1
ATOM 4648 C CA . ASN A 1 602 ? 11.055 -21.788 9.565 1.00 44.72 602 ASN A CA 1
ATOM 4649 C C . ASN A 1 602 ? 12.256 -20.939 9.129 1.00 44.72 602 ASN A C 1
ATOM 4651 O O . ASN A 1 602 ? 13.059 -21.364 8.296 1.00 44.72 602 ASN A O 1
ATOM 4655 N N . GLU A 1 603 ? 12.345 -19.743 9.702 1.00 53.53 603 GLU A N 1
ATOM 4656 C CA . GLU A 1 603 ? 13.398 -18.738 9.501 1.00 53.53 603 GLU A CA 1
ATOM 4657 C C . GLU A 1 603 ? 14.115 -18.514 10.841 1.00 53.53 603 GLU A C 1
ATOM 4659 O O . GLU A 1 603 ? 14.027 -17.426 11.411 1.00 53.53 603 GLU A O 1
ATOM 4664 N N . PRO A 1 604 ? 14.728 -19.567 11.418 1.00 49.41 604 PRO A N 1
ATOM 4665 C CA . PRO A 1 604 ? 15.044 -19.613 12.837 1.00 49.41 604 PRO A CA 1
ATOM 4666 C C . PRO A 1 604 ? 15.968 -18.480 13.246 1.00 49.41 604 PRO A C 1
ATOM 4668 O O . PRO A 1 604 ? 16.858 -18.114 12.485 1.00 49.41 604 PRO A O 1
ATOM 4671 N N . VAL A 1 605 ? 15.799 -17.981 14.466 1.00 53.66 605 VAL A N 1
ATOM 4672 C CA . VAL A 1 605 ? 16.680 -16.961 15.044 1.00 53.66 605 VAL A CA 1
ATOM 4673 C C . VAL A 1 605 ? 17.243 -17.432 16.378 1.00 53.66 605 VAL A C 1
ATOM 4675 O O . VAL A 1 605 ? 16.609 -18.203 17.105 1.00 53.66 605 VAL A O 1
ATOM 4678 N N . CYS A 1 606 ? 18.440 -16.966 16.699 1.00 63.16 606 CYS A N 1
ATOM 4679 C CA . CYS A 1 606 ? 19.131 -17.220 17.941 1.00 63.16 606 CYS A CA 1
ATOM 4680 C C . CYS A 1 606 ? 18.958 -16.009 18.849 1.00 63.16 606 CYS A C 1
ATOM 4682 O O . CYS A 1 606 ? 19.482 -14.932 18.562 1.00 63.16 606 CYS A O 1
ATOM 4684 N N . GLY A 1 607 ? 18.203 -16.175 19.931 1.00 59.47 607 GLY A N 1
ATOM 4685 C CA . GLY A 1 607 ? 18.034 -15.126 20.922 1.00 59.47 607 GLY A CA 1
ATOM 4686 C C . GLY A 1 607 ? 19.343 -14.780 21.633 1.00 59.47 607 GLY A C 1
ATOM 4687 O O . GLY A 1 607 ? 20.211 -15.637 21.810 1.00 59.47 607 GLY A O 1
ATOM 4688 N N . ALA A 1 608 ? 19.477 -13.540 22.114 1.00 50.75 608 ALA A N 1
ATOM 4689 C CA . ALA A 1 608 ? 20.571 -13.146 23.011 1.00 50.75 608 ALA A CA 1
ATOM 4690 C C . ALA A 1 608 ? 20.582 -13.917 24.353 1.00 50.75 608 ALA A C 1
ATOM 4692 O O . ALA A 1 608 ? 21.548 -13.830 25.110 1.00 50.75 608 ALA A O 1
ATOM 4693 N N . ASP A 1 609 ? 19.532 -14.687 24.644 1.00 60.94 609 ASP A N 1
ATOM 4694 C CA . ASP A 1 609 ? 19.449 -15.651 25.741 1.00 60.94 609 ASP A CA 1
ATOM 4695 C C . ASP A 1 609 ? 20.110 -17.014 25.416 1.00 60.94 609 ASP A C 1
ATOM 4697 O O . ASP A 1 609 ? 20.318 -17.831 26.314 1.00 60.94 609 ASP A O 1
ATOM 4701 N N . GLY A 1 610 ? 20.465 -17.261 24.149 1.00 52.19 610 GLY A N 1
ATOM 4702 C CA . GLY A 1 610 ? 21.032 -18.517 23.656 1.00 52.19 610 GLY A CA 1
ATOM 4703 C C . GLY A 1 610 ? 19.999 -19.566 23.225 1.00 52.19 610 GLY A C 1
ATOM 4704 O O . GLY A 1 610 ? 20.383 -20.712 22.967 1.00 52.19 610 GLY A O 1
ATOM 4705 N N . THR A 1 611 ? 18.714 -19.208 23.118 1.00 58.75 611 THR A N 1
ATOM 4706 C CA . THR A 1 611 ? 17.642 -20.114 22.674 1.00 58.75 611 THR A CA 1
ATOM 4707 C C . THR A 1 611 ? 17.358 -19.958 21.174 1.00 58.75 611 THR A C 1
ATOM 4709 O O . THR A 1 611 ? 17.312 -18.852 20.642 1.00 58.75 611 THR A O 1
ATOM 4712 N N . THR A 1 612 ? 17.157 -21.077 20.464 1.00 61.06 612 THR A N 1
ATOM 4713 C CA . THR A 1 612 ? 16.663 -21.044 19.072 1.00 61.06 612 THR A CA 1
ATOM 4714 C C . THR A 1 612 ? 15.148 -20.909 19.052 1.00 61.06 612 THR A C 1
ATOM 4716 O O . THR A 1 612 ? 14.457 -21.770 19.596 1.00 61.06 612 THR A O 1
ATOM 4719 N N . TYR A 1 613 ? 14.654 -19.912 18.329 1.00 64.19 613 TYR A N 1
ATOM 4720 C CA . TYR A 1 613 ? 13.238 -19.682 18.046 1.00 64.19 613 TYR A CA 1
ATOM 4721 C C . TYR A 1 613 ? 12.931 -19.980 16.573 1.00 64.19 613 TYR A C 1
ATOM 4723 O O . TYR A 1 613 ? 13.833 -19.895 15.738 1.00 64.19 613 TYR A O 1
ATOM 4731 N N . LEU A 1 614 ? 11.689 -20.356 16.230 1.00 57.06 614 LEU A N 1
ATOM 4732 C CA . LEU A 1 614 ? 11.344 -20.802 14.867 1.00 57.06 614 LEU A CA 1
ATOM 4733 C C . LEU A 1 614 ? 11.460 -19.681 13.819 1.00 57.06 614 LEU A C 1
ATOM 4735 O O . LEU A 1 614 ? 11.750 -19.953 12.652 1.00 57.06 614 LEU A O 1
ATOM 4739 N N . ASN A 1 615 ? 11.242 -18.437 14.247 1.00 66.00 615 ASN A N 1
ATOM 4740 C CA . ASN A 1 615 ? 11.472 -17.211 13.492 1.00 66.00 615 ASN A CA 1
ATOM 4741 C C . ASN A 1 615 ? 11.594 -15.995 14.427 1.00 66.00 615 ASN A C 1
ATOM 4743 O O . ASN A 1 615 ? 11.373 -16.110 15.633 1.00 66.00 615 ASN A O 1
ATOM 4747 N N . ALA A 1 616 ? 11.935 -14.833 13.861 1.00 50.88 616 ALA A N 1
ATOM 4748 C CA . ALA A 1 616 ? 12.052 -13.550 14.563 1.00 50.88 616 ALA A CA 1
ATOM 4749 C C . ALA A 1 616 ? 10.844 -13.243 15.462 1.00 50.88 616 ALA A C 1
ATOM 4751 O O . ALA A 1 616 ? 10.996 -12.917 16.637 1.00 50.88 616 ALA A O 1
ATOM 4752 N N . CYS A 1 617 ? 9.636 -13.462 14.939 1.00 54.72 617 CYS A N 1
ATOM 4753 C CA . CYS A 1 617 ? 8.395 -13.270 15.680 1.00 54.72 617 CYS A CA 1
ATOM 4754 C C . CYS A 1 617 ? 8.290 -14.194 16.916 1.00 54.72 617 CYS A C 1
ATOM 4756 O O . CYS A 1 617 ? 7.753 -13.770 17.937 1.00 54.72 617 CYS A O 1
ATOM 4758 N N . GLU A 1 618 ? 8.813 -15.428 16.886 1.00 57.69 618 GLU A N 1
ATOM 4759 C CA . GLU A 1 618 ? 8.848 -16.293 18.080 1.00 57.69 618 GLU A CA 1
ATOM 4760 C C . GLU A 1 618 ? 9.888 -15.858 19.127 1.00 57.69 618 GLU A C 1
ATOM 4762 O O . GLU A 1 618 ? 9.640 -16.054 20.319 1.00 57.69 618 GLU A O 1
ATOM 4767 N N . ALA A 1 619 ? 11.013 -15.261 18.718 1.00 50.41 619 ALA A N 1
ATOM 4768 C CA . ALA A 1 619 ? 12.003 -14.711 19.652 1.00 50.41 619 ALA A CA 1
ATOM 4769 C C . ALA A 1 619 ? 11.486 -13.452 20.344 1.00 50.41 619 ALA A C 1
ATOM 4771 O O . ALA A 1 619 ? 11.533 -13.357 21.571 1.00 50.41 619 ALA A O 1
ATOM 4772 N N . GLU A 1 620 ? 10.893 -12.535 19.576 1.00 55.03 620 GLU A N 1
ATOM 4773 C CA . GLU A 1 620 ? 10.243 -11.341 20.119 1.00 55.03 620 GLU A CA 1
ATOM 4774 C C . GLU A 1 620 ? 9.124 -11.729 21.089 1.00 55.03 620 GLU A C 1
ATOM 4776 O O . GLU A 1 620 ? 9.075 -11.216 22.204 1.00 55.03 620 GLU A O 1
ATOM 4781 N N . CYS A 1 621 ? 8.314 -12.736 20.743 1.00 55.22 621 CYS A N 1
ATOM 4782 C CA . CYS A 1 621 ? 7.304 -13.296 21.649 1.00 55.22 621 CYS A CA 1
ATOM 4783 C C . CYS A 1 621 ? 7.834 -14.228 22.741 1.00 55.22 621 CYS A C 1
ATOM 4785 O O . CYS A 1 621 ? 7.055 -14.878 23.451 1.00 55.22 621 CYS A O 1
ATOM 4787 N N . SER A 1 622 ? 9.153 -14.303 22.862 1.00 48.16 622 SER A N 1
ATOM 4788 C CA . SER A 1 622 ? 9.846 -14.878 24.004 1.00 48.16 622 SER A CA 1
ATOM 4789 C C . SER A 1 622 ? 10.542 -13.795 24.851 1.00 48.16 622 SER A C 1
ATOM 4791 O O . SER A 1 622 ? 11.407 -14.092 25.670 1.00 48.16 622 SER A O 1
ATOM 4793 N N . GLY A 1 623 ? 10.184 -12.520 24.634 1.00 41.06 623 GLY A N 1
ATOM 4794 C CA . GLY A 1 623 ? 10.790 -11.354 25.280 1.00 41.06 623 GLY A CA 1
ATOM 4795 C C . GLY A 1 623 ? 12.183 -11.004 24.750 1.00 41.06 623 GLY A C 1
ATOM 4796 O O . GLY A 1 623 ? 12.838 -10.111 25.289 1.00 41.06 623 GLY A O 1
ATOM 4797 N N . VAL A 1 624 ? 12.651 -11.692 23.706 1.00 50.53 624 VAL A N 1
ATOM 4798 C CA . VAL A 1 624 ? 13.990 -11.535 23.146 1.00 50.53 624 VAL A CA 1
ATOM 4799 C C . VAL A 1 624 ? 13.902 -10.694 21.877 1.00 50.53 624 VAL A C 1
ATOM 4801 O O . VAL A 1 624 ? 13.740 -11.209 20.781 1.00 50.53 624 VAL A O 1
ATOM 4804 N N . PHE A 1 625 ? 14.026 -9.376 22.037 1.00 42.62 625 PHE A N 1
ATOM 4805 C CA . PHE A 1 625 ? 14.035 -8.396 20.935 1.00 42.62 625 PHE A CA 1
ATOM 4806 C C . PHE A 1 625 ? 15.425 -8.177 20.318 1.00 42.62 625 PHE A C 1
ATOM 4808 O O . PHE A 1 625 ? 15.585 -7.376 19.404 1.00 42.62 625 PHE A O 1
ATOM 4815 N N . ASN A 1 626 ? 16.442 -8.859 20.847 1.00 44.94 626 ASN A N 1
ATOM 4816 C CA . ASN A 1 626 ? 17.815 -8.801 20.368 1.00 44.94 626 ASN A CA 1
ATOM 4817 C C . ASN A 1 626 ? 18.254 -10.236 20.056 1.00 44.94 626 ASN A C 1
ATOM 4819 O O . ASN A 1 626 ? 18.422 -11.052 20.964 1.00 44.94 626 ASN A O 1
ATOM 4823 N N . TYR A 1 627 ? 18.329 -10.563 18.772 1.00 47.06 627 TYR A N 1
ATOM 4824 C CA . TYR A 1 627 ? 18.537 -11.909 18.242 1.00 47.06 627 TYR A CA 1
ATOM 4825 C C . TYR A 1 627 ? 19.260 -11.824 16.896 1.00 47.06 627 TYR A C 1
ATOM 4827 O O . TYR A 1 627 ? 19.247 -10.787 16.236 1.00 47.06 627 TYR A O 1
ATOM 4835 N N . THR A 1 628 ? 19.870 -12.923 16.464 1.00 47.91 628 THR A N 1
ATOM 4836 C CA . THR A 1 628 ? 20.500 -13.047 15.143 1.00 47.91 628 THR A CA 1
ATOM 4837 C C . THR A 1 628 ? 19.803 -14.121 14.318 1.00 47.91 628 THR A C 1
ATOM 4839 O O . THR A 1 628 ? 19.387 -15.145 14.852 1.00 47.91 628 THR A O 1
ATOM 4842 N N . TYR A 1 629 ? 19.651 -13.915 13.009 1.00 43.38 629 TYR A N 1
ATOM 4843 C CA . TYR A 1 629 ? 19.059 -14.931 12.135 1.00 43.38 629 TYR A CA 1
ATOM 4844 C C . TYR A 1 629 ? 20.000 -16.146 11.997 1.00 43.38 629 TYR A C 1
ATOM 4846 O O . TYR A 1 629 ? 21.198 -16.004 11.758 1.00 43.38 629 TYR A O 1
ATOM 4854 N N . GLY A 1 630 ? 19.449 -17.346 12.181 1.00 45.25 630 GLY A N 1
ATOM 4855 C CA . GLY A 1 630 ? 20.144 -18.629 12.334 1.00 45.25 630 GLY A CA 1
ATOM 4856 C C . GLY A 1 630 ? 19.800 -19.335 13.657 1.00 45.25 630 GLY A C 1
ATOM 4857 O O . GLY A 1 630 ? 19.492 -18.700 14.657 1.00 45.25 630 GLY A O 1
ATOM 4858 N N . SER A 1 631 ? 19.858 -20.671 13.706 1.00 53.28 631 SER A N 1
ATOM 4859 C CA . SER A 1 631 ? 19.643 -21.420 14.959 1.00 53.28 631 SER A CA 1
ATOM 4860 C C . SER A 1 631 ? 20.845 -21.327 15.904 1.00 53.28 631 SER A C 1
ATOM 4862 O O . SER A 1 631 ? 21.977 -21.583 15.488 1.00 53.28 631 SER A O 1
ATOM 4864 N N . CYS A 1 632 ? 20.610 -21.085 17.197 1.00 47.28 632 CYS A N 1
ATOM 4865 C CA . CYS A 1 632 ? 21.654 -21.182 18.215 1.00 47.28 632 CYS A CA 1
ATOM 4866 C C . CYS A 1 632 ? 22.319 -22.565 18.211 1.00 47.28 632 CYS A C 1
ATOM 4868 O O . CYS A 1 632 ? 21.671 -23.597 18.389 1.00 47.28 632 CYS A O 1
ATOM 4870 N N . GLY A 1 633 ? 23.646 -22.571 18.102 1.00 48.25 633 GLY A N 1
ATOM 4871 C CA . GLY A 1 633 ? 24.475 -23.704 18.504 1.00 48.25 633 GLY A CA 1
ATOM 4872 C C . GLY A 1 633 ? 24.615 -24.861 17.513 1.00 48.25 633 GLY A C 1
ATOM 4873 O O . GLY A 1 633 ? 25.354 -25.788 17.833 1.00 48.25 633 GLY A O 1
ATOM 4874 N N . ASN A 1 634 ? 24.017 -24.828 16.313 1.00 34.78 634 ASN A N 1
ATOM 4875 C CA . ASN A 1 634 ? 24.331 -25.830 15.280 1.00 34.78 634 ASN A CA 1
ATOM 4876 C C . ASN A 1 634 ? 25.537 -25.406 14.419 1.00 34.78 634 ASN A C 1
ATOM 4878 O O . ASN A 1 634 ? 25.434 -25.057 13.247 1.00 34.78 634 ASN A O 1
ATOM 4882 N N . THR A 1 635 ? 26.687 -25.441 15.094 1.00 42.69 635 THR A N 1
ATOM 4883 C CA . THR A 1 635 ? 28.070 -25.579 14.608 1.00 42.69 635 THR A CA 1
ATOM 4884 C C . THR A 1 635 ? 28.284 -25.766 13.098 1.00 42.69 635 THR A C 1
ATOM 4886 O O . THR A 1 635 ? 27.937 -26.809 12.548 1.00 42.69 635 THR A O 1
ATOM 4889 N N . THR A 1 636 ? 28.981 -24.818 12.463 1.00 40.56 636 THR A N 1
ATOM 4890 C CA . THR A 1 636 ? 30.413 -24.870 12.047 1.00 40.56 636 THR A CA 1
ATOM 4891 C C . THR A 1 636 ? 30.638 -23.728 11.044 1.00 40.56 636 THR A C 1
ATOM 4893 O O . THR A 1 636 ? 29.842 -23.599 10.123 1.00 40.56 636 THR A O 1
ATOM 4896 N N . THR A 1 637 ? 31.670 -22.887 11.097 1.00 38.16 637 THR A N 1
ATOM 4897 C CA . THR A 1 637 ? 32.930 -22.855 11.870 1.00 38.16 637 THR A CA 1
ATOM 4898 C C . THR A 1 637 ? 32.840 -22.129 13.213 1.00 38.16 637 THR A C 1
ATOM 4900 O O . THR A 1 637 ? 32.040 -21.210 13.359 1.00 38.16 637 THR A O 1
ATOM 4903 N N . GLU A 1 638 ? 33.689 -22.489 14.182 1.00 44.69 638 GLU A N 1
ATOM 4904 C CA . GLU A 1 638 ? 33.751 -21.758 15.453 1.00 44.69 638 GLU A CA 1
ATOM 4905 C C . GLU A 1 638 ? 34.427 -20.392 15.298 1.00 44.69 638 GLU A C 1
ATOM 4907 O O . GLU A 1 638 ? 35.539 -20.282 14.780 1.00 44.69 638 GLU A O 1
ATOM 4912 N N . THR A 1 639 ? 33.759 -19.348 15.783 1.00 47.69 639 THR A N 1
ATOM 4913 C CA . THR A 1 639 ? 34.259 -17.972 15.769 1.00 47.69 639 THR A CA 1
ATOM 4914 C C . THR A 1 639 ? 34.496 -17.478 17.192 1.00 47.69 639 THR A C 1
ATOM 4916 O O . THR A 1 639 ? 33.839 -17.885 18.157 1.00 47.69 639 THR A O 1
ATOM 4919 N N . TYR A 1 640 ? 35.481 -16.594 17.335 1.00 49.94 640 TYR A N 1
ATOM 4920 C CA . TYR A 1 640 ? 35.759 -15.900 18.582 1.00 49.94 640 TYR A CA 1
ATOM 4921 C C . TYR A 1 640 ? 35.965 -14.410 18.315 1.00 49.94 640 TYR A C 1
ATOM 4923 O O . TYR A 1 640 ? 36.623 -14.014 17.354 1.00 49.94 640 TYR A O 1
ATOM 4931 N N . PHE A 1 641 ? 35.422 -13.589 19.202 1.00 46.62 641 PHE A N 1
ATOM 4932 C CA . PHE A 1 641 ? 35.567 -12.146 19.215 1.00 46.62 641 PHE A CA 1
ATOM 4933 C C . PHE A 1 641 ? 36.214 -11.736 20.539 1.00 46.62 641 PHE A C 1
ATOM 4935 O O . PHE A 1 641 ? 35.711 -12.059 21.617 1.00 46.62 641 PHE A O 1
ATOM 4942 N N . GLN A 1 642 ? 37.350 -11.046 20.458 1.00 55.09 642 GLN A N 1
ATOM 4943 C CA . GLN A 1 642 ? 38.047 -10.485 21.615 1.00 55.09 642 GLN A CA 1
ATOM 4944 C C . GLN A 1 642 ? 37.828 -8.970 21.648 1.00 55.09 642 GLN A C 1
ATOM 4946 O O . GLN A 1 642 ? 38.068 -8.288 20.652 1.00 55.09 642 GLN A O 1
ATOM 4951 N N . THR A 1 643 ? 37.411 -8.433 22.791 1.00 60.81 643 THR A N 1
ATOM 4952 C CA . THR A 1 643 ? 37.475 -6.987 23.028 1.00 60.81 643 THR A CA 1
ATOM 4953 C C . THR A 1 643 ? 38.903 -6.609 23.413 1.00 60.81 643 THR A C 1
ATOM 4955 O O . THR A 1 643 ? 39.587 -7.372 24.095 1.00 60.81 643 THR A O 1
ATOM 4958 N N . CYS A 1 644 ? 39.370 -5.437 22.983 1.00 69.25 644 CYS A N 1
ATOM 4959 C CA . CYS A 1 644 ? 40.678 -4.911 23.366 1.00 69.25 644 CYS A CA 1
ATOM 4960 C C . CYS A 1 644 ? 40.537 -3.592 24.129 1.00 69.25 644 CYS A C 1
ATOM 4962 O O . CYS A 1 644 ? 39.761 -2.738 23.699 1.00 69.25 644 CYS A O 1
ATOM 4964 N N . PRO A 1 645 ? 41.290 -3.385 25.227 1.00 78.88 645 PRO A N 1
ATOM 4965 C CA . PRO A 1 645 ? 41.398 -2.076 25.850 1.00 78.88 645 PRO A CA 1
ATOM 4966 C C . PRO A 1 645 ? 41.941 -1.053 24.850 1.00 78.88 645 PRO A C 1
ATOM 4968 O O . PRO A 1 645 ? 42.877 -1.340 24.103 1.00 78.88 645 PRO A O 1
ATOM 4971 N N . ASN A 1 646 ? 41.377 0.152 24.866 1.00 74.56 646 ASN A N 1
ATOM 4972 C CA . ASN A 1 646 ? 41.928 1.279 24.120 1.00 74.56 646 ASN A CA 1
ATOM 4973 C C . ASN A 1 646 ? 43.320 1.653 24.657 1.00 74.56 646 ASN A C 1
ATOM 4975 O O . ASN A 1 646 ? 43.645 1.387 25.815 1.00 74.56 646 ASN A O 1
ATOM 4979 N N . ASN A 1 647 ? 44.133 2.318 23.832 1.00 77.88 647 ASN A N 1
ATOM 4980 C CA . ASN A 1 647 ? 45.411 2.880 24.277 1.00 77.88 647 ASN A CA 1
ATOM 4981 C C . ASN A 1 647 ? 45.188 3.854 25.446 1.00 77.88 647 ASN A C 1
ATOM 4983 O O . ASN A 1 647 ? 44.332 4.735 25.372 1.00 77.88 647 ASN A O 1
ATOM 4987 N N . ILE A 1 648 ? 45.976 3.710 26.513 1.00 72.75 648 ILE A N 1
ATOM 4988 C CA . ILE A 1 648 ? 45.835 4.500 27.740 1.00 72.75 648 ILE A CA 1
ATOM 4989 C C . ILE A 1 648 ? 47.001 5.471 27.827 1.00 72.75 648 ILE A C 1
ATOM 4991 O O . ILE A 1 648 ? 48.152 5.046 27.892 1.00 72.75 648 ILE A O 1
ATOM 4995 N N . THR A 1 649 ? 46.708 6.766 27.887 1.00 68.81 649 THR A N 1
ATOM 4996 C CA . THR A 1 649 ? 47.711 7.803 28.144 1.00 68.81 649 THR A CA 1
ATOM 4997 C C . THR A 1 649 ? 47.394 8.489 29.462 1.00 68.81 649 THR A C 1
ATOM 4999 O O . THR A 1 649 ? 46.284 8.977 29.654 1.00 68.81 649 THR A O 1
ATOM 5002 N N . MET A 1 650 ? 48.364 8.541 30.374 1.00 52.94 650 MET A N 1
ATOM 5003 C CA . MET A 1 650 ? 48.225 9.253 31.645 1.00 52.94 650 MET A CA 1
ATOM 5004 C C . MET A 1 650 ? 49.566 9.796 32.133 1.00 52.94 650 MET A C 1
ATOM 5006 O O . MET A 1 650 ? 50.621 9.262 31.806 1.00 52.94 650 MET A O 1
ATOM 5010 N N . THR A 1 651 ? 49.536 10.859 32.926 1.00 60.34 651 THR A N 1
ATOM 5011 C CA . THR A 1 651 ? 50.740 11.479 33.492 1.00 60.34 651 THR A CA 1
ATOM 5012 C C . THR A 1 651 ? 51.103 10.808 34.813 1.00 60.34 651 THR A C 1
ATOM 5014 O O . THR A 1 651 ? 50.237 10.619 35.668 1.00 60.34 651 THR A O 1
ATOM 5017 N N . ALA A 1 652 ? 52.373 10.441 35.000 1.00 56.22 652 ALA A N 1
ATOM 5018 C CA . ALA A 1 652 ? 52.825 9.896 36.276 1.00 56.22 652 ALA A CA 1
ATOM 5019 C C . ALA A 1 652 ? 52.735 10.943 37.404 1.00 56.22 652 ALA A C 1
ATOM 5021 O O . ALA A 1 652 ? 53.126 12.090 37.190 1.00 56.22 652 ALA A O 1
ATOM 5022 N N . PRO A 1 653 ? 52.283 10.571 38.617 1.00 47.84 653 PRO A N 1
ATOM 5023 C CA . PRO A 1 653 ? 52.322 11.463 39.777 1.00 47.84 653 PRO A CA 1
ATOM 5024 C C . PRO A 1 653 ? 53.754 11.763 40.253 1.00 47.84 653 PRO A C 1
ATOM 5026 O O . PRO A 1 653 ? 53.999 12.833 40.801 1.00 47.84 653 PRO A O 1
ATOM 5029 N N . ASP A 1 654 ? 54.707 10.847 40.043 1.00 55.75 654 ASP A N 1
ATOM 5030 C CA . ASP A 1 654 ? 56.128 11.069 40.318 1.00 55.75 654 ASP A CA 1
ATOM 5031 C C . ASP A 1 654 ? 57.043 10.252 39.377 1.00 55.75 654 ASP A C 1
ATOM 5033 O O . ASP A 1 654 ? 56.585 9.512 38.504 1.00 55.75 654 ASP A O 1
ATOM 5037 N N . ALA A 1 655 ? 58.362 10.409 39.522 1.00 57.62 655 ALA A N 1
ATOM 5038 C CA . ALA A 1 655 ? 59.360 9.797 38.639 1.00 57.62 655 ALA A CA 1
ATOM 5039 C C . ALA A 1 655 ? 59.375 8.249 38.633 1.00 57.62 655 ALA A C 1
ATOM 5041 O O . ALA A 1 655 ? 60.064 7.660 37.800 1.00 57.62 655 ALA A O 1
ATOM 5042 N N . ASN A 1 656 ? 58.644 7.584 39.533 1.00 61.41 656 ASN A N 1
ATOM 5043 C CA . ASN A 1 656 ? 58.525 6.126 39.582 1.00 61.41 656 ASN A CA 1
ATOM 5044 C C . ASN A 1 656 ? 57.434 5.577 38.640 1.00 61.41 656 ASN A C 1
ATOM 5046 O O . ASN A 1 656 ? 57.415 4.370 38.394 1.00 61.41 656 ASN A O 1
ATOM 5050 N N . GLY A 1 657 ? 56.560 6.432 38.090 1.00 69.19 657 GLY A N 1
ATOM 5051 C CA . GLY A 1 657 ? 55.507 6.043 37.145 1.00 69.19 657 GLY A CA 1
ATOM 5052 C C . GLY A 1 657 ? 54.079 6.132 37.700 1.00 69.19 657 GLY A C 1
ATOM 5053 O O . GLY A 1 657 ? 53.848 6.706 38.761 1.00 69.19 657 GLY A O 1
ATOM 5054 N N . ALA A 1 658 ? 53.110 5.575 36.969 1.00 65.62 658 ALA A N 1
ATOM 5055 C CA . ALA A 1 658 ? 51.681 5.599 37.305 1.00 65.62 658 ALA A CA 1
ATOM 5056 C C . ALA A 1 658 ? 51.142 4.188 37.568 1.00 65.62 658 ALA A C 1
ATOM 5058 O O . ALA A 1 658 ? 51.537 3.243 36.889 1.00 65.62 658 ALA A O 1
ATOM 5059 N N . ILE A 1 659 ? 50.221 4.027 38.523 1.00 75.19 659 ILE A N 1
ATOM 5060 C CA . ILE A 1 659 ? 49.443 2.783 38.630 1.00 75.19 659 ILE A CA 1
ATOM 5061 C C . ILE A 1 659 ? 48.334 2.846 37.584 1.00 75.19 659 ILE A C 1
ATOM 5063 O O . ILE A 1 659 ? 47.527 3.775 37.609 1.00 75.19 659 ILE A O 1
ATOM 5067 N N . VAL A 1 660 ? 48.314 1.875 36.670 1.00 73.75 660 VAL A N 1
ATOM 5068 C CA . VAL A 1 660 ? 47.396 1.863 35.524 1.00 73.75 660 VAL A CA 1
ATOM 5069 C C . VAL A 1 660 ? 46.509 0.633 35.593 1.00 73.75 660 VAL A C 1
ATOM 5071 O O . VAL A 1 660 ? 47.003 -0.490 35.695 1.00 73.75 660 VAL A O 1
ATOM 5074 N N . SER A 1 661 ? 45.201 0.857 35.508 1.00 78.00 661 SER A N 1
ATOM 5075 C CA . SER A 1 661 ? 44.179 -0.188 35.503 1.00 78.00 661 SER A CA 1
ATOM 5076 C C . SER A 1 661 ? 43.312 -0.066 34.254 1.00 78.00 661 SER A C 1
ATOM 5078 O O . SER A 1 661 ? 43.004 1.042 33.819 1.00 78.00 661 SER A O 1
ATOM 5080 N N . TRP A 1 662 ? 42.882 -1.198 33.711 1.00 82.12 662 TRP A N 1
ATOM 5081 C CA . TRP A 1 662 ? 41.940 -1.300 32.597 1.00 82.12 662 TRP A CA 1
ATOM 5082 C C . TRP A 1 662 ? 40.927 -2.417 32.855 1.00 82.12 662 TRP A C 1
ATOM 5084 O O . TRP A 1 662 ? 41.136 -3.284 33.705 1.00 82.12 662 TRP A O 1
ATOM 5094 N N . ASN A 1 663 ? 39.831 -2.427 32.101 1.00 79.00 663 ASN A N 1
ATOM 5095 C CA . ASN A 1 663 ? 38.964 -3.600 32.044 1.00 79.00 663 ASN A CA 1
ATOM 5096 C C . ASN A 1 663 ? 39.692 -4.675 31.231 1.00 79.00 663 ASN A C 1
ATOM 5098 O O . ASN A 1 663 ? 40.091 -4.401 30.100 1.00 79.00 663 ASN A O 1
ATOM 5102 N N . GLU A 1 664 ? 39.924 -5.861 31.800 1.00 73.31 664 GLU A N 1
ATOM 5103 C CA . GLU A 1 664 ? 40.640 -6.928 31.086 1.00 73.31 664 GLU A CA 1
ATOM 5104 C C . GLU A 1 664 ? 39.903 -7.326 29.798 1.00 73.31 664 GLU A C 1
ATOM 5106 O O . GLU A 1 664 ? 38.669 -7.338 29.792 1.00 73.31 664 GLU A O 1
ATOM 5111 N N . PRO A 1 665 ? 40.633 -7.641 28.709 1.00 70.31 665 PRO A N 1
ATOM 5112 C CA . PRO A 1 665 ? 40.018 -8.011 27.441 1.00 70.31 665 PRO A CA 1
ATOM 5113 C C . PRO A 1 665 ? 39.137 -9.249 27.621 1.00 70.31 665 PRO A C 1
ATOM 5115 O O . PRO A 1 665 ? 39.594 -10.293 28.094 1.00 70.31 665 PRO A O 1
ATOM 5118 N N . THR A 1 666 ? 37.870 -9.133 27.237 1.00 63.22 666 THR A N 1
ATOM 5119 C CA . THR A 1 666 ? 36.907 -10.235 27.289 1.00 63.22 666 THR A CA 1
ATOM 5120 C C . THR A 1 666 ? 36.867 -10.961 25.954 1.00 63.22 666 THR A C 1
ATOM 5122 O O . THR A 1 666 ? 36.970 -10.345 24.893 1.00 63.22 666 THR A O 1
ATOM 5125 N N . ILE A 1 667 ? 36.704 -12.283 26.002 1.00 63.19 667 ILE A N 1
ATOM 5126 C CA . ILE A 1 667 ? 36.521 -13.110 24.812 1.00 63.19 667 ILE A CA 1
ATOM 5127 C C . ILE A 1 667 ? 35.147 -13.764 24.809 1.00 63.19 667 ILE A C 1
ATOM 5129 O O . ILE A 1 667 ? 34.802 -14.548 25.692 1.00 63.19 667 ILE A O 1
ATOM 5133 N N . PHE A 1 668 ? 34.400 -13.480 23.753 1.00 57.38 668 PHE A N 1
ATOM 5134 C CA . PHE A 1 668 ? 33.162 -14.151 23.402 1.00 57.38 668 PHE A CA 1
ATOM 5135 C C . PHE A 1 668 ? 33.501 -15.174 22.323 1.00 57.38 668 PHE A C 1
ATOM 5137 O O . PHE A 1 668 ? 34.201 -14.861 21.364 1.00 57.38 668 PHE A O 1
ATOM 5144 N N . ASN A 1 669 ? 33.104 -16.426 22.508 1.00 58.72 669 ASN A N 1
ATOM 5145 C CA . ASN A 1 669 ? 33.472 -17.504 21.598 1.00 58.72 669 ASN A CA 1
ATOM 5146 C C . ASN A 1 669 ? 32.410 -18.595 21.597 1.00 58.72 669 ASN A C 1
ATOM 5148 O O . ASN A 1 669 ? 31.726 -18.791 22.600 1.00 58.72 669 ASN A O 1
ATOM 5152 N N . THR A 1 670 ? 32.313 -19.323 20.490 1.00 51.12 670 THR A N 1
ATOM 5153 C CA . THR A 1 670 ? 31.342 -20.411 20.338 1.00 51.12 670 THR A CA 1
ATOM 5154 C C . THR A 1 670 ? 31.838 -21.764 20.867 1.00 51.12 670 THR A C 1
ATOM 5156 O O . THR A 1 670 ? 31.075 -22.724 20.820 1.00 51.12 670 THR A O 1
ATOM 5159 N N . CYS A 1 671 ? 33.079 -21.871 21.370 1.00 59.97 671 CYS A N 1
ATOM 5160 C CA . CYS A 1 671 ? 33.659 -23.151 21.790 1.00 59.97 671 CYS A CA 1
ATOM 5161 C C . CYS A 1 671 ? 33.160 -23.610 23.174 1.00 59.97 671 CYS A C 1
ATOM 5163 O O . CYS A 1 671 ? 33.429 -22.935 24.173 1.00 59.97 671 CYS A O 1
ATOM 5165 N N . PRO A 1 672 ? 32.589 -24.824 23.314 1.00 50.12 672 PRO A N 1
ATOM 5166 C CA . PRO A 1 672 ? 32.168 -25.361 24.613 1.00 50.12 672 PRO A CA 1
ATOM 5167 C C . PRO A 1 672 ? 33.309 -25.599 25.619 1.00 50.12 672 PRO A C 1
ATOM 5169 O O . PRO A 1 672 ? 33.072 -25.602 26.826 1.00 50.12 672 PRO A O 1
ATOM 5172 N N . ALA A 1 673 ? 34.541 -25.820 25.146 1.00 61.69 673 ALA A N 1
ATOM 5173 C CA . ALA A 1 673 ? 35.731 -25.944 25.997 1.00 61.69 673 ALA A CA 1
ATOM 5174 C C . ALA A 1 673 ? 36.390 -24.586 26.325 1.00 61.69 673 ALA A C 1
ATOM 5176 O O . ALA A 1 673 ? 37.270 -24.535 27.187 1.00 61.69 673 ALA A O 1
ATOM 5177 N N . GLY A 1 674 ? 35.939 -23.506 25.674 1.00 60.81 674 GLY A N 1
ATOM 5178 C CA . GLY A 1 674 ? 36.394 -22.134 25.861 1.00 60.81 674 GLY A CA 1
ATOM 5179 C C . GLY A 1 674 ? 37.780 -21.825 25.286 1.00 60.81 674 GLY A C 1
ATOM 5180 O O . GLY A 1 674 ? 38.696 -22.650 25.281 1.00 60.81 674 GLY A O 1
ATOM 5181 N N . TYR A 1 675 ? 37.961 -20.576 24.865 1.00 71.00 675 TYR A N 1
ATOM 5182 C CA . TYR A 1 675 ? 39.286 -19.999 24.653 1.00 71.00 675 TYR A CA 1
ATOM 5183 C C . TYR A 1 675 ? 39.686 -19.122 25.843 1.00 71.00 675 TYR A C 1
ATOM 5185 O O . TYR A 1 675 ? 38.851 -18.432 26.428 1.00 71.00 675 TYR A O 1
ATOM 5193 N N . THR A 1 676 ? 40.976 -19.104 26.177 1.00 72.62 676 THR A N 1
ATOM 5194 C CA . THR A 1 676 ? 41.522 -18.286 27.267 1.00 72.62 676 THR A CA 1
ATOM 5195 C C . THR A 1 676 ? 42.445 -17.195 26.740 1.00 72.62 676 THR A C 1
ATOM 5197 O O . THR A 1 676 ? 43.513 -17.477 26.187 1.00 72.62 676 THR A O 1
ATOM 5200 N N . LEU A 1 677 ? 42.049 -15.938 26.959 1.00 74.06 677 LEU A N 1
ATOM 5201 C CA . LEU A 1 677 ? 42.949 -14.789 26.912 1.00 74.06 677 LEU A CA 1
ATOM 5202 C C . LEU A 1 677 ? 43.809 -14.772 28.175 1.00 74.06 677 LEU A C 1
ATOM 5204 O O . LEU A 1 677 ? 43.303 -14.893 29.288 1.00 74.06 677 LEU A O 1
ATOM 5208 N N . SER A 1 678 ? 45.115 -14.596 28.005 1.00 79.81 678 SER A N 1
ATOM 5209 C CA . SER A 1 678 ? 46.041 -14.399 29.121 1.00 79.81 678 SER A CA 1
ATOM 5210 C C . SER A 1 678 ? 47.055 -13.320 28.773 1.00 79.81 678 SER A C 1
ATOM 5212 O O . SER A 1 678 ? 47.479 -13.208 27.619 1.00 79.81 678 SER A O 1
ATOM 5214 N N . GLN A 1 679 ? 47.440 -12.500 29.752 1.00 85.00 679 GLN A N 1
ATOM 5215 C CA . GLN A 1 679 ? 48.448 -11.476 29.512 1.00 85.00 679 GLN A CA 1
ATOM 5216 C C . GLN A 1 679 ? 49.796 -12.144 29.216 1.00 85.00 679 GLN A C 1
ATOM 5218 O O . GLN A 1 679 ? 50.367 -12.835 30.056 1.00 85.00 679 GLN A O 1
ATOM 5223 N N . SER A 1 680 ? 50.297 -11.923 28.004 1.00 80.88 680 SER A N 1
ATOM 5224 C CA . SER A 1 680 ? 51.522 -12.535 27.485 1.00 80.88 680 SER A CA 1
ATOM 5225 C C . SER A 1 680 ? 52.736 -11.602 27.533 1.00 80.88 680 SER A C 1
ATOM 5227 O O . SER A 1 680 ? 53.866 -12.080 27.603 1.00 80.88 680 SER A O 1
ATOM 5229 N N . SER A 1 681 ? 52.523 -10.279 27.551 1.00 79.31 681 SER A N 1
ATOM 5230 C CA . SER A 1 681 ? 53.577 -9.280 27.774 1.00 79.31 681 SER A CA 1
ATOM 5231 C C . SER A 1 681 ? 53.045 -7.959 28.351 1.00 79.31 681 SER A C 1
ATOM 5233 O O . SER A 1 681 ? 51.839 -7.700 28.361 1.00 79.31 681 SER A O 1
ATOM 5235 N N . GLY A 1 682 ? 53.965 -7.103 28.808 1.00 83.81 682 GLY A N 1
ATOM 5236 C CA . GLY A 1 682 ? 53.675 -5.828 29.477 1.00 83.81 682 GLY A CA 1
ATOM 5237 C C . GLY A 1 682 ? 53.553 -5.956 31.000 1.00 83.81 682 GLY A C 1
ATOM 5238 O O . GLY A 1 682 ? 53.657 -7.053 31.551 1.00 83.81 682 GLY A O 1
ATOM 5239 N N . ASN A 1 683 ? 53.346 -4.830 31.685 1.00 84.81 683 ASN A N 1
ATOM 5240 C CA . ASN A 1 683 ? 53.105 -4.800 33.131 1.00 84.81 683 ASN A CA 1
ATOM 5241 C C . ASN A 1 683 ? 51.652 -5.213 33.433 1.00 84.81 683 ASN A C 1
ATOM 5243 O O . ASN A 1 683 ? 50.773 -5.024 32.596 1.00 84.81 683 ASN A O 1
ATOM 5247 N N . ALA A 1 684 ? 51.397 -5.802 34.603 1.00 80.81 684 ALA A N 1
ATOM 5248 C CA . ALA A 1 684 ? 50.090 -6.369 34.949 1.00 80.81 684 ALA A CA 1
ATOM 5249 C C . ALA A 1 684 ? 49.000 -5.301 35.156 1.00 80.81 684 ALA A C 1
ATOM 5251 O O . ALA A 1 684 ? 49.301 -4.165 35.537 1.00 80.81 684 ALA A O 1
ATOM 5252 N N . ASN A 1 685 ? 47.736 -5.682 34.970 1.00 86.69 685 ASN A N 1
ATOM 5253 C CA . ASN A 1 685 ? 46.591 -4.814 35.246 1.00 86.69 685 ASN A CA 1
ATOM 5254 C C . ASN A 1 685 ? 46.571 -4.351 36.715 1.00 86.69 685 ASN A C 1
ATOM 5256 O O . ASN A 1 685 ? 46.745 -5.157 37.632 1.00 86.69 685 ASN A O 1
ATOM 5260 N N . GLY A 1 686 ? 46.410 -3.046 36.942 1.00 75.00 686 GLY A N 1
ATOM 5261 C CA . GLY A 1 686 ? 46.455 -2.430 38.270 1.00 75.00 686 GLY A CA 1
ATOM 5262 C C . GLY A 1 686 ? 47.851 -2.349 38.895 1.00 75.00 686 GLY A C 1
ATOM 5263 O O . GLY A 1 686 ? 47.965 -2.134 40.103 1.00 75.00 686 GLY A O 1
ATOM 5264 N N . SER A 1 687 ? 48.921 -2.531 38.112 1.00 77.69 687 SER A N 1
ATOM 5265 C CA . SER A 1 687 ? 50.308 -2.405 38.582 1.00 77.69 687 SER A CA 1
ATOM 5266 C C . SER A 1 687 ? 50.948 -1.063 38.201 1.00 77.69 687 SER A C 1
ATOM 5268 O O . SER A 1 687 ? 50.384 -0.271 37.447 1.00 77.69 687 SER A O 1
ATOM 5270 N N . LEU A 1 688 ? 52.134 -0.789 38.756 1.00 75.31 688 LEU A N 1
ATOM 5271 C CA . LEU A 1 688 ? 52.917 0.409 38.453 1.00 75.31 688 LEU A CA 1
ATOM 5272 C C . LEU A 1 688 ? 53.599 0.269 37.079 1.00 75.31 688 LEU A C 1
ATOM 5274 O O . LEU A 1 688 ? 54.423 -0.626 36.867 1.00 75.31 688 LEU A O 1
ATOM 5278 N N . PHE A 1 689 ? 53.278 1.179 36.165 1.00 81.19 689 PHE A N 1
ATOM 5279 C CA . PHE A 1 689 ? 53.935 1.349 34.874 1.00 81.19 689 PHE A CA 1
ATOM 5280 C C . PHE A 1 689 ? 54.960 2.486 34.962 1.00 81.19 689 PHE A C 1
ATOM 5282 O O . PHE A 1 689 ? 54.588 3.595 35.355 1.00 81.19 689 PHE A O 1
ATOM 5289 N N . PRO A 1 690 ? 56.232 2.251 34.591 1.00 71.81 690 PRO A N 1
ATOM 5290 C CA . PRO A 1 690 ? 57.244 3.300 34.562 1.00 71.81 690 PRO A CA 1
ATOM 5291 C C . PRO A 1 690 ? 56.950 4.320 33.456 1.00 71.81 690 PRO A C 1
ATOM 5293 O O . PRO A 1 690 ? 56.275 4.017 32.474 1.00 71.81 690 PRO A O 1
ATOM 5296 N N . VAL A 1 691 ? 57.519 5.517 33.605 1.00 68.06 691 VAL A N 1
ATOM 5297 C CA . VAL A 1 691 ? 57.455 6.591 32.605 1.00 68.06 691 VAL A CA 1
ATOM 5298 C C . VAL A 1 691 ? 57.974 6.121 31.237 1.00 68.06 691 VAL A C 1
ATOM 5300 O O . VAL A 1 691 ? 59.066 5.562 31.134 1.00 68.06 691 VAL A O 1
ATOM 5303 N N . GLY A 1 692 ? 57.199 6.403 30.191 1.00 65.06 692 GLY A N 1
ATOM 5304 C CA . GLY A 1 692 ? 57.399 5.964 28.812 1.00 65.06 692 GLY A CA 1
ATOM 5305 C C . GLY A 1 692 ? 56.190 5.191 28.273 1.00 65.06 692 GLY A C 1
ATOM 5306 O O . GLY A 1 692 ? 55.174 5.023 28.948 1.00 65.06 692 GLY A O 1
ATOM 5307 N N . THR A 1 693 ? 56.302 4.699 27.040 1.00 76.06 693 THR A N 1
ATOM 5308 C CA . THR A 1 693 ? 55.273 3.855 26.418 1.00 76.06 693 THR A CA 1
ATOM 5309 C C . THR A 1 693 ? 55.605 2.379 26.606 1.00 76.06 693 THR A C 1
ATOM 5311 O O . THR A 1 693 ? 56.632 1.896 26.132 1.00 76.06 693 THR A O 1
ATOM 5314 N N . THR A 1 694 ? 54.712 1.649 27.271 1.00 79.62 694 THR A N 1
ATOM 5315 C CA . THR A 1 694 ? 54.787 0.197 27.469 1.00 79.62 694 THR A CA 1
ATOM 5316 C C . THR A 1 694 ? 53.667 -0.475 26.684 1.00 79.62 694 THR A C 1
ATOM 5318 O O . THR A 1 694 ? 52.493 -0.178 26.894 1.00 79.62 694 THR A O 1
ATOM 5321 N N . GLN A 1 695 ? 54.008 -1.400 25.785 1.00 78.56 695 GLN A N 1
ATOM 5322 C CA . GLN A 1 695 ? 53.014 -2.201 25.068 1.00 78.56 695 GLN A CA 1
ATOM 5323 C C . GLN A 1 695 ? 52.577 -3.396 25.926 1.00 78.56 695 GLN A C 1
ATOM 5325 O O . GLN A 1 695 ? 53.402 -4.214 26.344 1.00 78.56 695 GLN A O 1
ATOM 5330 N N . VAL A 1 696 ? 51.275 -3.495 26.179 1.00 84.56 696 VAL A N 1
ATOM 5331 C CA . VAL A 1 696 ? 50.636 -4.621 26.864 1.00 84.56 696 VAL A CA 1
ATOM 5332 C C . VAL A 1 696 ? 50.021 -5.525 25.804 1.00 84.56 696 VAL A C 1
ATOM 5334 O O . VAL A 1 696 ? 49.329 -5.031 24.917 1.00 84.56 696 VAL A O 1
ATOM 5337 N N . THR A 1 697 ? 50.256 -6.838 25.892 1.00 78.31 697 THR A N 1
ATOM 5338 C CA . THR A 1 697 ? 49.705 -7.811 24.934 1.00 78.31 697 THR A CA 1
ATOM 5339 C C . THR A 1 697 ? 49.110 -9.011 25.646 1.00 78.31 697 THR A C 1
ATOM 5341 O O . THR A 1 697 ? 49.804 -9.726 26.376 1.00 78.31 697 THR A O 1
ATOM 5344 N N . TYR A 1 698 ? 47.847 -9.293 25.359 1.00 82.44 698 TYR A N 1
ATOM 5345 C CA . TYR A 1 698 ? 47.172 -10.531 25.722 1.00 82.44 698 TYR A CA 1
ATOM 5346 C C . TYR A 1 698 ? 47.233 -11.494 24.533 1.00 82.44 698 TYR A C 1
ATOM 5348 O O . TYR A 1 698 ? 46.950 -11.104 23.401 1.00 82.44 698 TYR A O 1
ATOM 5356 N N . SER A 1 699 ? 47.634 -12.738 24.785 1.00 76.69 699 SER A N 1
ATOM 5357 C CA . SER A 1 699 ? 47.647 -13.804 23.782 1.00 76.69 699 SER A CA 1
ATOM 5358 C C . SER A 1 699 ? 46.493 -14.760 24.032 1.00 76.69 699 SER A C 1
ATOM 5360 O O . SER A 1 699 ? 46.194 -15.119 25.177 1.00 76.69 699 SER A O 1
ATOM 5362 N N . LEU A 1 700 ? 45.872 -15.184 22.940 1.00 76.75 700 LEU A N 1
ATOM 5363 C CA . LEU A 1 700 ? 44.816 -16.174 22.931 1.00 76.75 700 LEU A CA 1
ATOM 5364 C C . LEU A 1 700 ? 45.378 -17.600 22.954 1.00 76.75 700 LEU A C 1
ATOM 5366 O O . LEU A 1 700 ? 46.415 -17.886 22.357 1.00 76.75 700 LEU A O 1
ATOM 5370 N N . SER A 1 701 ? 44.670 -18.505 23.624 1.00 70.25 701 SER A N 1
ATOM 5371 C CA . SER A 1 701 ? 44.972 -19.937 23.647 1.00 70.25 701 SER A CA 1
ATOM 5372 C C . SER A 1 701 ? 43.681 -20.758 23.612 1.00 70.25 701 SER A C 1
ATOM 5374 O O . SER A 1 701 ? 42.703 -20.416 24.277 1.00 70.25 701 SER A O 1
ATOM 5376 N N . SER A 1 702 ? 43.665 -21.824 22.812 1.00 73.44 702 SER A N 1
ATOM 5377 C CA . SER A 1 702 ? 42.517 -22.722 22.648 1.00 73.44 702 SER A CA 1
ATOM 5378 C C . SER A 1 702 ? 42.460 -23.780 23.752 1.00 73.44 702 SER A C 1
ATOM 5380 O O . SER A 1 702 ? 43.450 -24.477 24.001 1.00 73.44 702 SER A O 1
ATOM 5382 N N . GLY A 1 703 ? 41.291 -23.940 24.378 1.00 58.59 703 GLY A N 1
ATOM 5383 C CA . GLY A 1 703 ? 41.008 -25.049 25.282 1.00 58.59 703 GLY A CA 1
ATOM 5384 C C . GLY A 1 703 ? 41.029 -26.403 24.564 1.00 58.59 703 GLY A C 1
ATOM 5385 O O . GLY A 1 703 ? 40.882 -26.496 23.344 1.00 58.59 703 GLY A O 1
ATOM 5386 N N . GLY A 1 704 ? 41.222 -27.484 25.325 1.00 54.16 704 GLY A N 1
ATOM 5387 C CA . GLY A 1 704 ? 41.260 -28.841 24.778 1.00 54.16 704 GLY A CA 1
ATOM 5388 C C . GLY A 1 704 ? 39.902 -29.269 24.220 1.00 54.16 704 GLY A C 1
ATOM 5389 O O . GLY A 1 704 ? 39.060 -29.744 24.977 1.00 54.16 704 GLY A O 1
ATOM 5390 N N . GLY A 1 705 ? 39.716 -29.119 22.908 1.00 55.22 705 GLY A N 1
ATOM 5391 C CA . GLY A 1 705 ? 38.457 -29.385 22.207 1.00 55.22 705 GLY A CA 1
ATOM 5392 C C . GLY A 1 705 ? 38.014 -28.265 21.259 1.00 55.22 705 GLY A C 1
ATOM 5393 O O . GLY A 1 705 ? 37.143 -28.527 20.441 1.00 55.22 705 GLY A O 1
ATOM 5394 N N . CYS A 1 706 ? 38.620 -27.075 21.339 1.00 60.72 706 CYS A N 1
ATOM 5395 C CA . CYS A 1 706 ? 38.389 -25.975 20.396 1.00 60.72 706 CYS A CA 1
ATOM 5396 C C . CYS A 1 706 ? 39.322 -26.054 19.181 1.00 60.72 706 CYS A C 1
ATOM 5398 O O . CYS A 1 706 ? 40.412 -26.634 19.264 1.00 60.72 706 CYS A O 1
ATOM 5400 N N . ASP A 1 707 ? 38.938 -25.388 18.091 1.00 60.06 707 ASP A N 1
ATOM 5401 C CA . ASP A 1 707 ? 39.825 -25.138 16.953 1.00 60.06 707 ASP A CA 1
ATOM 5402 C C . ASP A 1 707 ? 41.047 -24.281 17.352 1.00 60.06 707 ASP A C 1
ATOM 5404 O O . ASP A 1 707 ? 41.061 -23.566 18.356 1.00 60.06 707 ASP A O 1
ATOM 5408 N N . ALA A 1 708 ? 42.138 -24.384 16.589 1.00 56.66 708 ALA A N 1
ATOM 5409 C CA . ALA A 1 708 ? 43.400 -23.728 16.930 1.00 56.66 708 ALA A CA 1
ATOM 5410 C C . ALA A 1 708 ? 43.366 -22.220 16.612 1.00 56.66 708 ALA A C 1
ATOM 5412 O O . ALA A 1 708 ? 43.634 -21.809 15.484 1.00 56.66 708 ALA A O 1
ATOM 5413 N N . ALA A 1 709 ? 43.085 -21.392 17.619 1.00 59.53 709 ALA A N 1
ATOM 5414 C CA . ALA A 1 709 ? 43.079 -19.938 17.483 1.00 59.53 709 ALA A CA 1
ATOM 5415 C C . ALA A 1 709 ? 44.464 -19.301 17.679 1.00 59.53 709 ALA A C 1
ATOM 5417 O O . ALA A 1 709 ? 45.165 -19.582 18.653 1.00 59.53 709 ALA A O 1
ATOM 5418 N N . THR A 1 710 ? 44.814 -18.363 16.797 1.00 58.09 710 THR A N 1
ATOM 5419 C CA . THR A 1 710 ? 46.008 -17.514 16.911 1.00 58.09 710 THR A CA 1
ATOM 5420 C C . THR A 1 710 ? 45.602 -16.045 16.835 1.00 58.09 710 THR A C 1
ATOM 5422 O O . THR A 1 710 ? 45.526 -15.466 15.753 1.00 58.09 710 THR A O 1
ATOM 5425 N N . GLY A 1 711 ? 45.332 -15.446 17.994 1.00 63.59 711 GLY A N 1
ATOM 5426 C CA . GLY A 1 711 ? 44.990 -14.032 18.133 1.00 63.59 711 GLY A CA 1
ATOM 5427 C C . GLY A 1 711 ? 45.815 -13.365 19.231 1.00 63.59 711 GLY A C 1
ATOM 5428 O O . GLY A 1 711 ? 46.101 -13.971 20.265 1.00 63.59 711 GLY A O 1
ATOM 5429 N N . THR A 1 712 ? 46.190 -12.110 19.008 1.00 72.06 712 THR A N 1
ATOM 5430 C CA . THR A 1 712 ? 46.803 -11.245 20.021 1.00 72.06 712 THR A CA 1
ATOM 5431 C C . THR A 1 712 ? 46.018 -9.952 20.123 1.00 72.06 712 THR A C 1
ATOM 5433 O O . THR A 1 712 ? 45.567 -9.417 19.114 1.00 72.06 712 THR A O 1
ATOM 5436 N N . CYS A 1 713 ? 45.872 -9.449 21.338 1.00 77.38 713 CYS A N 1
ATOM 5437 C CA . CYS A 1 713 ? 45.242 -8.179 21.646 1.00 77.38 713 CYS A CA 1
ATOM 5438 C C . CYS A 1 713 ? 46.296 -7.271 22.283 1.00 77.38 713 CYS A C 1
ATOM 5440 O O . CYS A 1 713 ? 46.778 -7.579 23.376 1.00 77.38 713 CYS A O 1
ATOM 5442 N N . SER A 1 714 ? 46.681 -6.190 21.603 1.00 80.06 714 SER A N 1
ATOM 5443 C CA . SER A 1 714 ? 47.763 -5.299 22.038 1.00 80.06 714 SER A CA 1
ATOM 5444 C C . SER A 1 714 ? 47.309 -3.849 22.100 1.00 80.06 714 SER A C 1
ATOM 5446 O O . SER A 1 714 ? 46.730 -3.344 21.145 1.00 80.06 714 SER A O 1
ATOM 5448 N N . PHE A 1 715 ? 47.658 -3.167 23.187 1.00 80.62 715 PHE A N 1
ATOM 5449 C CA . PHE A 1 715 ? 47.444 -1.731 23.358 1.00 80.62 715 PHE A CA 1
ATOM 5450 C C . PHE A 1 715 ? 48.650 -1.101 24.063 1.00 80.62 715 PHE A C 1
ATOM 5452 O O . PHE A 1 715 ? 49.418 -1.768 24.764 1.00 80.62 715 PHE A O 1
ATOM 5459 N N . SER A 1 716 ? 48.864 0.191 23.840 1.00 77.62 716 SER A N 1
ATOM 5460 C CA . SER A 1 716 ? 49.947 0.949 24.460 1.00 77.62 716 SER A CA 1
ATOM 5461 C C . SER A 1 716 ? 49.458 1.674 25.707 1.00 77.62 716 SER A C 1
ATOM 5463 O O . SER A 1 716 ? 48.512 2.461 25.637 1.00 77.62 716 SER A O 1
ATOM 5465 N N . VAL A 1 717 ? 50.159 1.471 26.819 1.00 77.44 717 VAL A N 1
ATOM 5466 C CA . VAL A 1 717 ? 50.068 2.314 28.010 1.00 77.44 717 VAL A CA 1
ATOM 5467 C C . VAL A 1 717 ? 51.209 3.327 27.951 1.00 77.44 717 VAL A C 1
ATOM 5469 O O . VAL A 1 717 ? 52.373 2.974 28.149 1.00 77.44 717 VAL A O 1
ATOM 5472 N N . THR A 1 718 ? 50.889 4.582 27.651 1.00 75.19 718 THR A N 1
ATOM 5473 C CA . THR A 1 718 ? 51.830 5.705 27.660 1.00 75.19 718 THR A CA 1
ATOM 5474 C C . THR A 1 718 ? 51.720 6.434 28.990 1.00 75.19 718 THR A C 1
ATOM 5476 O O . THR A 1 718 ? 50.811 7.235 29.212 1.00 75.19 718 THR A O 1
ATOM 5479 N N . VAL A 1 719 ? 52.669 6.163 29.883 1.00 65.88 719 VAL A N 1
ATOM 5480 C CA . VAL A 1 719 ? 52.835 6.949 31.102 1.00 65.88 719 VAL A CA 1
ATOM 5481 C C . VAL A 1 719 ? 53.742 8.126 30.775 1.00 65.88 719 VAL A C 1
ATOM 5483 O O . VAL A 1 719 ? 54.964 7.985 30.712 1.00 65.88 719 VAL A O 1
ATOM 5486 N N . ASN A 1 720 ? 53.158 9.298 30.552 1.00 54.97 720 ASN A N 1
ATOM 5487 C CA . ASN A 1 720 ? 53.936 10.519 30.379 1.00 54.97 720 ASN A CA 1
ATOM 5488 C C . ASN A 1 720 ? 54.767 10.779 31.651 1.00 54.97 720 ASN A C 1
ATOM 5490 O O . ASN A 1 720 ? 54.292 10.475 32.756 1.00 54.97 720 ASN A O 1
ATOM 5494 N N . PRO A 1 721 ? 55.987 11.345 31.538 1.00 49.25 721 PRO A N 1
ATOM 5495 C CA . PRO A 1 721 ? 56.705 11.835 32.711 1.00 49.25 721 PRO A CA 1
ATOM 5496 C C . PRO A 1 721 ? 55.789 12.773 33.502 1.00 49.25 721 PRO A C 1
ATOM 5498 O O . PRO A 1 721 ? 54.969 13.455 32.878 1.00 49.25 721 PRO A O 1
ATOM 5501 N N . PRO A 1 722 ? 55.927 12.857 34.838 1.00 45.38 722 PRO A N 1
ATOM 5502 C CA . PRO A 1 722 ? 55.243 13.899 35.590 1.00 45.38 722 PRO A CA 1
ATOM 5503 C C . PRO A 1 722 ? 55.512 15.243 34.923 1.00 45.38 722 PRO A C 1
ATOM 5505 O O . PRO A 1 722 ? 56.645 15.489 34.488 1.00 45.38 722 PRO A O 1
ATOM 5508 N N . SER A 1 723 ? 54.507 16.118 34.861 1.00 45.25 723 SER A N 1
ATOM 5509 C CA . SER A 1 723 ? 54.696 17.526 34.509 1.00 45.25 723 SER A CA 1
ATOM 5510 C C . SER A 1 723 ? 55.516 18.190 35.623 1.00 45.25 723 SER A C 1
ATOM 5512 O O . SER A 1 723 ? 55.006 18.804 36.549 1.00 45.25 723 SER A O 1
ATOM 5514 N N . GLY A 1 724 ? 56.822 17.938 35.559 1.00 39.97 724 GLY A N 1
ATOM 5515 C CA . GLY A 1 724 ? 57.772 18.014 36.666 1.00 39.97 724 GLY A CA 1
ATOM 5516 C C . GLY A 1 724 ? 59.220 17.981 36.170 1.00 39.97 724 GLY A C 1
ATOM 5517 O O . GLY A 1 724 ? 60.141 17.647 36.913 1.00 39.97 724 GLY A O 1
ATOM 5518 N N . GLY A 1 725 ? 59.437 18.377 34.911 1.00 39.34 725 GLY A N 1
ATOM 5519 C CA . GLY A 1 725 ? 60.742 18.752 34.364 1.00 39.34 725 GLY A CA 1
ATOM 5520 C C . GLY A 1 725 ? 61.195 20.130 34.857 1.00 39.34 725 GLY A C 1
ATOM 5521 O O . GLY A 1 725 ? 61.548 20.977 34.050 1.00 39.34 725 GLY A O 1
ATOM 5522 N N . GLY A 1 726 ? 61.156 20.358 36.175 1.00 45.47 726 GLY A N 1
ATOM 5523 C CA . GLY A 1 726 ? 61.617 21.586 36.825 1.00 45.47 726 GLY A CA 1
ATOM 5524 C C . GLY A 1 726 ? 60.726 22.809 36.598 1.00 45.47 726 GLY A C 1
ATOM 5525 O O . GLY A 1 726 ? 61.048 23.668 35.780 1.00 45.47 726 GLY A O 1
ATOM 5526 N N . CYS A 1 727 ? 59.666 22.961 37.398 1.00 50.78 727 CYS A N 1
ATOM 5527 C CA . CYS A 1 727 ? 58.949 24.231 37.450 1.00 50.78 727 CYS A CA 1
ATOM 5528 C C . CYS A 1 727 ? 59.900 25.376 37.855 1.00 50.78 727 CYS A C 1
ATOM 5530 O O . CYS A 1 727 ? 60.509 25.337 38.927 1.00 50.78 727 CYS A O 1
ATOM 5532 N N . THR A 1 728 ? 60.007 26.421 37.028 1.00 54.53 728 THR A N 1
ATOM 5533 C CA . THR A 1 728 ? 60.850 27.596 37.320 1.00 54.53 728 THR A CA 1
ATOM 5534 C C . THR A 1 728 ? 60.218 28.569 38.323 1.00 54.53 728 THR A C 1
ATOM 5536 O O . THR A 1 728 ? 60.857 29.552 38.700 1.00 54.53 728 THR A O 1
ATOM 5539 N N . ALA A 1 729 ? 58.984 28.318 38.781 1.00 57.59 729 ALA A N 1
ATOM 5540 C CA . ALA A 1 729 ? 58.361 29.102 39.844 1.00 57.59 729 ALA A CA 1
ATOM 5541 C C . ALA A 1 729 ? 59.081 28.878 41.198 1.00 57.59 729 ALA A C 1
ATOM 5543 O O . ALA A 1 729 ? 59.516 27.757 41.490 1.00 57.59 729 ALA A O 1
ATOM 5544 N N . PRO A 1 730 ? 59.224 29.907 42.059 1.00 64.06 730 PRO A N 1
ATOM 5545 C CA . PRO A 1 730 ? 60.100 29.832 43.229 1.00 64.06 730 PRO A CA 1
ATOM 5546 C C . PRO A 1 730 ? 59.695 28.749 44.239 1.00 64.06 730 PRO A C 1
ATOM 5548 O O . PRO A 1 730 ? 58.666 28.856 44.895 1.00 64.06 730 PRO A O 1
ATOM 5551 N N . ALA A 1 731 ? 60.556 27.750 44.471 1.00 64.94 731 ALA A N 1
ATOM 5552 C CA . ALA A 1 731 ? 60.272 26.636 45.391 1.00 64.94 731 ALA A CA 1
ATOM 5553 C C . ALA A 1 731 ? 59.885 27.050 46.831 1.00 64.94 731 ALA A C 1
ATOM 5555 O O . ALA A 1 731 ? 59.285 26.261 47.557 1.00 64.94 731 ALA A O 1
ATOM 5556 N N . SER A 1 732 ? 60.201 28.281 47.245 1.00 71.50 732 SER A N 1
ATOM 5557 C CA . SER A 1 732 ? 59.535 28.943 48.368 1.00 71.50 732 SER A CA 1
ATOM 5558 C C . SER A 1 732 ? 59.275 30.415 48.046 1.00 71.50 732 SER A C 1
ATOM 5560 O O . SER A 1 732 ? 60.120 31.092 47.456 1.00 71.50 732 SER A O 1
ATOM 5562 N N . LEU A 1 733 ? 58.109 30.908 48.464 1.00 78.62 733 LEU A N 1
ATOM 5563 C CA . LEU A 1 733 ? 57.648 32.275 48.236 1.00 78.62 733 LEU A CA 1
ATOM 5564 C C . LEU A 1 733 ? 57.557 33.008 49.583 1.00 78.62 733 LEU A C 1
ATOM 5566 O O . LEU A 1 733 ? 56.957 32.512 50.540 1.00 78.62 733 LEU A O 1
ATOM 5570 N N . ALA A 1 734 ? 58.197 34.173 49.700 1.00 79.25 734 ALA A N 1
ATOM 5571 C CA . ALA A 1 734 ? 58.336 34.860 50.983 1.00 79.25 734 ALA A CA 1
ATOM 5572 C C . ALA A 1 734 ? 56.970 35.319 51.530 1.00 79.25 734 ALA A C 1
ATOM 5574 O O . ALA A 1 734 ? 56.295 36.144 50.922 1.00 79.25 734 ALA A O 1
ATOM 5575 N N . GLY A 1 735 ? 56.579 34.801 52.699 1.00 82.88 735 GLY A N 1
ATOM 5576 C CA . GLY A 1 735 ? 55.268 35.070 53.305 1.00 82.88 735 GLY A CA 1
ATOM 5577 C C . GLY A 1 735 ? 54.174 34.051 52.961 1.00 82.88 735 GLY A C 1
ATOM 5578 O O . GLY A 1 735 ? 53.035 34.241 53.385 1.00 82.88 735 GLY A O 1
ATOM 5579 N N . PHE A 1 736 ? 54.512 32.964 52.263 1.00 90.75 736 PHE A N 1
ATOM 5580 C CA . PHE A 1 736 ? 53.593 31.889 51.886 1.00 90.75 736 PHE A CA 1
ATOM 5581 C C . PHE A 1 736 ? 54.125 30.510 52.308 1.00 90.75 736 PHE A C 1
ATOM 5583 O O . PHE A 1 736 ? 55.304 30.346 52.632 1.00 90.75 736 PHE A O 1
ATOM 5590 N N . THR A 1 737 ? 53.242 29.518 52.295 1.00 88.31 737 THR A N 1
ATOM 5591 C CA . THR A 1 737 ? 53.528 28.089 52.434 1.00 88.31 737 THR A CA 1
ATOM 5592 C C . THR A 1 737 ? 53.241 27.425 51.089 1.00 88.31 737 THR A C 1
ATOM 5594 O O . THR A 1 737 ? 52.147 27.579 50.554 1.00 88.31 737 THR A O 1
ATOM 5597 N N . SER A 1 738 ? 54.216 26.713 50.517 1.00 85.81 738 SER A N 1
ATOM 5598 C CA . SER A 1 738 ? 54.016 25.957 49.270 1.00 85.81 738 SER A CA 1
ATOM 5599 C C . SER A 1 738 ? 53.019 24.823 49.506 1.00 85.81 738 SER A C 1
ATOM 5601 O O . SER A 1 738 ? 53.222 24.038 50.429 1.00 85.81 738 SER A O 1
ATOM 5603 N N . LEU A 1 739 ? 51.987 24.722 48.667 1.00 82.12 739 LEU A N 1
ATOM 5604 C CA . LEU A 1 739 ? 51.024 23.614 48.689 1.00 82.12 739 LEU A CA 1
ATOM 5605 C C . LEU A 1 739 ? 51.441 22.469 47.759 1.00 82.12 739 LEU A C 1
ATOM 5607 O O . LEU A 1 739 ? 51.158 21.312 48.044 1.00 82.12 739 LEU A O 1
ATOM 5611 N N . GLY A 1 740 ? 52.156 22.780 46.676 1.00 76.62 740 GLY A N 1
ATOM 5612 C CA . GLY A 1 740 ? 52.647 21.790 45.720 1.00 76.62 740 GLY A CA 1
ATOM 5613 C C . GLY A 1 740 ? 52.536 22.272 44.279 1.00 76.62 740 GLY A C 1
ATOM 5614 O O . GLY A 1 740 ? 52.315 23.456 44.021 1.00 76.62 740 GLY A O 1
ATOM 5615 N N . GLU A 1 741 ? 52.710 21.335 43.357 1.00 78.38 741 GLU A N 1
ATOM 5616 C CA . GLU A 1 741 ? 52.562 21.519 41.913 1.00 78.38 741 GLU A CA 1
ATOM 5617 C C . GLU A 1 741 ? 51.370 20.673 41.450 1.00 78.38 741 GLU A C 1
ATOM 5619 O O . GLU A 1 741 ? 51.207 19.537 41.899 1.00 78.38 741 GLU A O 1
ATOM 5624 N N . PHE A 1 742 ? 50.527 21.240 40.590 1.00 74.75 742 PHE A N 1
ATOM 5625 C CA . PHE A 1 742 ? 49.382 20.566 39.979 1.00 74.75 742 PHE A CA 1
ATOM 5626 C C . PHE A 1 742 ? 49.257 21.069 38.533 1.00 74.75 742 PHE A C 1
ATOM 5628 O O . PHE A 1 742 ? 49.408 22.261 38.268 1.00 74.75 742 PHE A O 1
ATOM 5635 N N . GLY A 1 743 ? 49.064 20.162 37.573 1.00 72.94 743 GLY A N 1
ATOM 5636 C CA . GLY A 1 743 ? 49.110 20.515 36.150 1.00 72.94 743 GLY A CA 1
ATOM 5637 C C . GLY A 1 743 ? 50.437 21.181 35.751 1.00 72.94 743 GLY A C 1
ATOM 5638 O O . GLY A 1 743 ? 51.503 20.577 35.881 1.00 72.94 743 GLY A O 1
ATOM 5639 N N . THR A 1 744 ? 50.358 22.420 35.257 1.00 68.88 744 THR A N 1
ATOM 5640 C CA . THR A 1 744 ? 51.486 23.258 34.793 1.00 68.88 744 THR A CA 1
ATOM 5641 C C . THR A 1 744 ? 51.805 24.438 35.723 1.00 68.88 744 THR A C 1
ATOM 5643 O O . THR A 1 744 ? 52.574 25.330 35.349 1.00 68.88 744 THR A O 1
ATOM 5646 N N . SER A 1 745 ? 51.211 24.458 36.918 1.00 76.38 745 SER A N 1
ATOM 5647 C CA . SER A 1 745 ? 51.254 25.577 37.861 1.00 76.38 745 SER A CA 1
ATOM 5648 C C . SER A 1 745 ? 51.766 25.147 39.240 1.00 76.38 745 SER A C 1
ATOM 5650 O O . SER A 1 745 ? 51.677 23.983 39.645 1.00 76.38 745 SER A O 1
ATOM 5652 N N . LYS A 1 746 ? 52.300 26.113 39.997 1.00 84.81 746 LYS A N 1
ATOM 5653 C CA . LYS A 1 746 ? 52.737 25.924 41.387 1.00 84.81 746 LYS A CA 1
ATOM 5654 C C . LYS A 1 746 ? 51.939 26.799 42.347 1.00 84.81 746 LYS A C 1
ATOM 5656 O O . LYS A 1 746 ? 51.761 27.990 42.094 1.00 84.81 746 LYS A O 1
ATOM 5661 N N . TYR A 1 747 ? 51.492 26.206 43.453 1.00 90.25 747 TYR A N 1
ATOM 5662 C CA . TYR A 1 747 ? 50.456 26.762 44.323 1.00 90.25 747 TYR A CA 1
ATOM 5663 C C . TYR A 1 747 ? 51.008 27.089 45.715 1.00 90.25 747 TYR A C 1
ATOM 5665 O O . TYR A 1 747 ? 51.733 26.289 46.318 1.00 90.25 747 TYR A O 1
ATOM 5673 N N . TYR A 1 748 ? 50.637 28.251 46.258 1.00 91.00 748 TYR A N 1
ATOM 5674 C CA . TYR A 1 748 ? 51.128 28.751 47.545 1.00 91.00 748 TYR A CA 1
ATOM 5675 C C . TYR A 1 748 ? 49.998 29.369 48.378 1.00 91.00 748 TYR A C 1
ATOM 5677 O O . TYR A 1 748 ? 49.318 30.287 47.927 1.00 91.00 748 TYR A O 1
ATOM 5685 N N . LEU A 1 749 ? 49.843 28.926 49.625 1.00 94.00 749 LEU A N 1
ATOM 5686 C CA . LEU A 1 749 ? 48.918 29.488 50.612 1.00 94.00 749 LEU A CA 1
ATOM 5687 C C . LEU A 1 749 ? 49.569 30.656 51.357 1.00 94.00 749 LEU A C 1
ATOM 5689 O O . LEU A 1 749 ? 50.662 30.514 51.903 1.00 94.00 749 LEU A O 1
ATOM 5693 N N . SER A 1 750 ? 48.900 31.804 51.440 1.00 93.62 750 SER A N 1
ATOM 5694 C CA . SER A 1 750 ? 49.415 32.954 52.187 1.00 93.62 750 SER A CA 1
ATOM 5695 C C . SER A 1 750 ? 49.478 32.681 53.699 1.00 93.62 750 SER A C 1
ATOM 5697 O O . SER A 1 750 ? 48.524 32.203 54.316 1.00 93.62 750 SER A O 1
ATOM 5699 N N . ASN A 1 751 ? 50.598 33.031 54.340 1.00 90.62 751 ASN A N 1
ATOM 5700 C CA . ASN A 1 751 ? 50.754 32.849 55.790 1.00 90.62 751 ASN A CA 1
ATOM 5701 C C . ASN A 1 751 ? 49.976 33.916 56.583 1.00 90.62 751 ASN A C 1
ATOM 5703 O O . ASN A 1 751 ? 49.548 33.666 57.709 1.00 90.62 751 ASN A O 1
ATOM 5707 N N . GLY A 1 752 ? 49.795 35.102 55.991 1.00 87.31 752 GLY A N 1
ATOM 5708 C CA . GLY A 1 752 ? 48.963 36.194 56.505 1.00 87.31 752 GLY A CA 1
ATOM 5709 C C . GLY A 1 752 ? 47.669 36.375 55.706 1.00 87.31 752 GLY A C 1
ATOM 5710 O O . GLY A 1 752 ? 47.482 35.758 54.657 1.00 87.31 752 GLY A O 1
ATOM 5711 N N . THR A 1 753 ? 46.779 37.240 56.197 1.00 93.38 753 THR A N 1
ATOM 5712 C CA . THR A 1 753 ? 45.501 37.563 55.547 1.00 93.38 753 THR A CA 1
ATOM 5713 C C . THR A 1 753 ? 45.566 38.876 54.760 1.00 93.38 753 THR A C 1
ATOM 5715 O O . THR A 1 753 ? 46.247 39.816 55.169 1.00 93.38 753 THR A O 1
ATOM 5718 N N . ALA A 1 754 ? 44.830 38.965 53.651 1.00 91.31 754 ALA A N 1
ATOM 5719 C CA . ALA A 1 754 ? 44.655 40.185 52.861 1.00 91.31 754 ALA A CA 1
ATOM 5720 C C . ALA A 1 754 ? 43.220 40.300 52.317 1.00 91.31 754 ALA A C 1
ATOM 5722 O O . ALA A 1 754 ? 42.486 39.312 52.264 1.00 91.31 754 ALA A O 1
ATOM 5723 N N . GLN A 1 755 ? 42.836 41.514 51.917 1.00 91.69 755 GLN A N 1
ATOM 5724 C CA . GLN A 1 755 ? 41.639 41.771 51.106 1.00 91.69 755 GLN A CA 1
ATOM 5725 C C . GLN A 1 755 ? 41.886 41.323 49.653 1.00 91.69 755 GLN A C 1
ATOM 5727 O O . GLN A 1 755 ? 43.031 41.396 49.193 1.00 91.69 755 GLN A O 1
ATOM 5732 N N . PRO A 1 756 ? 40.859 40.886 48.905 1.00 90.69 756 PRO A N 1
ATOM 5733 C CA . PRO A 1 756 ? 41.053 40.113 47.677 1.00 90.69 756 PRO A CA 1
ATOM 5734 C C . PRO A 1 756 ? 41.750 40.888 46.547 1.00 90.69 756 PRO A C 1
ATOM 5736 O O . PRO A 1 756 ? 42.665 40.358 45.923 1.00 90.69 756 PRO A O 1
ATOM 5739 N N . ALA A 1 757 ? 41.438 42.173 46.342 1.00 87.38 757 ALA A N 1
ATOM 5740 C CA . ALA A 1 757 ? 42.138 42.998 45.347 1.00 87.38 757 ALA A CA 1
ATOM 5741 C C . ALA A 1 757 ? 43.642 43.176 45.662 1.00 87.38 757 ALA A C 1
ATOM 5743 O O . ALA A 1 757 ? 44.489 43.190 44.763 1.00 87.38 757 ALA A O 1
ATOM 5744 N N . ALA A 1 758 ? 43.999 43.263 46.950 1.00 88.81 758 ALA A N 1
ATOM 5745 C CA . ALA A 1 758 ? 45.396 43.295 47.383 1.00 88.81 758 ALA A CA 1
ATOM 5746 C C . ALA A 1 758 ? 46.063 41.917 47.244 1.00 88.81 758 ALA A C 1
ATOM 5748 O O . ALA A 1 758 ? 47.224 41.843 46.852 1.00 88.81 758 ALA A O 1
ATOM 5749 N N . ALA A 1 759 ? 45.329 40.834 47.508 1.00 92.44 759 ALA A N 1
ATOM 5750 C CA . ALA A 1 759 ? 45.793 39.463 47.326 1.00 92.44 759 ALA A CA 1
ATOM 5751 C C . ALA A 1 759 ? 46.131 39.158 45.852 1.00 92.44 759 ALA A C 1
ATOM 5753 O O . ALA A 1 759 ? 47.234 38.692 45.571 1.00 92.44 759 ALA A O 1
ATOM 5754 N N . GLN A 1 760 ? 45.257 39.535 44.911 1.00 91.44 760 GLN A N 1
ATOM 5755 C CA . GLN A 1 760 ? 45.522 39.450 43.469 1.00 91.44 760 GLN A CA 1
ATOM 5756 C C . GLN A 1 760 ? 46.711 40.322 43.042 1.00 91.44 760 GLN A C 1
ATOM 5758 O O . GLN A 1 760 ? 47.547 39.885 42.256 1.00 91.44 760 GLN A O 1
ATOM 5763 N N . SER A 1 761 ? 46.849 41.530 43.599 1.00 87.69 761 SER A N 1
ATOM 5764 C CA . SER A 1 761 ? 48.009 42.392 43.320 1.00 87.69 761 SER A CA 1
ATOM 5765 C C . SER A 1 761 ? 49.332 41.766 43.789 1.00 87.69 761 SER A C 1
ATOM 5767 O O . SER A 1 761 ? 50.358 41.915 43.127 1.00 87.69 761 SER A O 1
ATOM 5769 N N . VAL A 1 762 ? 49.320 41.046 44.917 1.00 82.69 762 VAL A N 1
ATOM 5770 C CA . VAL A 1 762 ? 50.486 40.297 45.405 1.00 82.69 762 VAL A CA 1
ATOM 5771 C C . VAL A 1 762 ? 50.759 39.079 44.519 1.00 82.69 762 VAL A C 1
ATOM 5773 O O . VAL A 1 762 ? 51.912 38.876 44.144 1.00 82.69 762 VAL A O 1
ATOM 5776 N N . ALA A 1 763 ? 49.733 38.324 44.118 1.00 85.12 763 ALA A N 1
ATOM 5777 C CA . ALA A 1 763 ? 49.873 37.198 43.193 1.00 85.12 763 ALA A CA 1
ATOM 5778 C C . ALA A 1 763 ? 50.537 37.617 41.866 1.00 85.12 763 ALA A C 1
ATOM 5780 O O . ALA A 1 763 ? 51.570 37.063 41.480 1.00 85.12 763 ALA A O 1
ATOM 5781 N N . ALA A 1 764 ? 50.022 38.686 41.250 1.00 80.00 764 ALA A N 1
ATOM 5782 C CA . ALA A 1 764 ? 50.554 39.264 40.018 1.00 80.00 764 ALA A CA 1
ATOM 5783 C C . ALA A 1 764 ? 52.014 39.726 40.156 1.00 80.00 764 ALA A C 1
ATOM 5785 O O . ALA A 1 764 ? 52.801 39.584 39.221 1.00 80.00 764 ALA A O 1
ATOM 5786 N N . SER A 1 765 ? 52.420 40.219 41.334 1.00 79.00 765 SER A N 1
ATOM 5787 C CA . SER A 1 765 ? 53.811 40.636 41.578 1.00 79.00 765 SER A CA 1
ATOM 5788 C C . SER A 1 765 ? 54.829 39.485 41.552 1.00 79.00 765 SER A C 1
ATOM 5790 O O . SER A 1 765 ? 56.027 39.735 41.416 1.00 79.00 765 SER A O 1
ATOM 5792 N N . PHE A 1 766 ? 54.359 38.236 41.627 1.00 75.56 766 PHE A N 1
ATOM 5793 C CA . PHE A 1 766 ? 55.169 37.025 41.497 1.00 75.56 766 PHE A CA 1
ATOM 5794 C C . PHE A 1 766 ? 55.007 36.321 40.138 1.00 75.56 766 PHE A C 1
ATOM 5796 O O . PHE A 1 766 ? 55.502 35.209 39.972 1.00 75.56 766 PHE A O 1
ATOM 5803 N N . GLY A 1 767 ? 54.341 36.959 39.166 1.00 73.88 767 GLY A N 1
ATOM 5804 C CA . GLY A 1 767 ? 54.064 36.369 37.852 1.00 73.88 767 GLY A CA 1
ATOM 5805 C C . GLY A 1 767 ? 52.931 35.338 37.858 1.00 73.88 767 GLY A C 1
ATOM 5806 O O . GLY A 1 767 ? 52.868 34.508 36.958 1.00 73.88 767 GLY A O 1
ATOM 5807 N N . GLY A 1 768 ? 52.066 35.372 38.875 1.00 82.00 768 GLY A N 1
ATOM 5808 C CA . GLY A 1 768 ? 50.934 34.463 39.040 1.00 82.00 768 GLY A CA 1
ATOM 5809 C C . GLY A 1 768 ? 49.595 35.178 39.223 1.00 82.00 768 GLY A C 1
ATOM 5810 O O . GLY A 1 768 ? 49.503 36.397 39.100 1.00 82.00 768 GLY A O 1
ATOM 5811 N N . ASN A 1 769 ? 48.557 34.423 39.569 1.00 90.69 769 ASN A N 1
ATOM 5812 C CA . ASN A 1 769 ? 47.218 34.931 39.882 1.00 90.69 769 ASN A CA 1
ATOM 5813 C C . ASN A 1 769 ? 46.704 34.341 41.202 1.00 90.69 769 ASN A C 1
ATOM 5815 O O . ASN A 1 769 ? 47.295 33.408 41.749 1.00 90.69 769 ASN A O 1
ATOM 5819 N N . LEU A 1 770 ? 45.611 34.888 41.739 1.00 94.56 770 LEU A N 1
ATOM 5820 C CA . LEU A 1 770 ? 44.762 34.116 42.641 1.00 94.56 770 LEU A CA 1
ATOM 5821 C C . LEU A 1 770 ? 44.284 32.867 41.906 1.00 94.56 770 LEU A C 1
ATOM 5823 O O . LEU A 1 770 ? 43.977 32.936 40.717 1.00 94.56 770 LEU A O 1
ATOM 5827 N N . VAL A 1 771 ? 44.255 31.746 42.626 1.00 94.38 771 VAL A N 1
ATOM 5828 C CA . VAL A 1 771 ? 44.093 30.425 42.013 1.00 94.38 771 VAL A CA 1
ATOM 5829 C C . VAL A 1 771 ? 42.850 30.315 41.134 1.00 94.38 771 VAL A C 1
ATOM 5831 O O . VAL A 1 771 ? 41.745 30.674 41.556 1.00 94.38 771 VAL A O 1
ATOM 5834 N N . THR A 1 772 ? 43.063 29.792 39.933 1.00 91.69 772 THR A N 1
ATOM 5835 C CA . THR A 1 772 ? 42.028 29.370 38.988 1.00 91.69 772 THR A CA 1
ATOM 5836 C C . THR A 1 772 ? 41.714 27.901 39.260 1.00 91.69 772 THR A C 1
ATOM 5838 O O . THR A 1 772 ? 42.616 27.153 39.624 1.00 91.69 772 THR A O 1
ATOM 5841 N N . ILE A 1 773 ? 40.452 27.473 39.160 1.00 91.19 773 ILE A N 1
ATOM 5842 C CA . ILE A 1 773 ? 40.084 26.072 39.419 1.00 91.19 773 ILE A CA 1
ATOM 5843 C C . ILE A 1 773 ? 39.215 25.557 38.276 1.00 91.19 773 ILE A C 1
ATOM 5845 O O . ILE A 1 773 ? 38.024 25.851 38.207 1.00 91.19 773 ILE A O 1
ATOM 5849 N N . ASN A 1 774 ? 39.819 24.759 37.398 1.00 85.19 774 ASN A N 1
ATOM 5850 C CA . ASN A 1 774 ? 39.199 24.277 36.162 1.00 85.19 774 ASN A CA 1
ATOM 5851 C C . ASN A 1 774 ? 38.816 22.785 36.221 1.00 85.19 774 ASN A C 1
ATOM 5853 O O . ASN A 1 774 ? 38.353 22.217 35.234 1.00 85.19 774 ASN A O 1
ATOM 5857 N N . SER A 1 775 ? 38.994 22.116 37.368 1.00 85.38 775 SER A N 1
ATOM 5858 C CA . SER A 1 775 ? 38.567 20.722 37.546 1.00 85.38 775 SER A CA 1
ATOM 5859 C C . SER A 1 775 ? 38.281 20.336 39.001 1.00 85.38 775 SER A C 1
ATOM 5861 O O . SER A 1 775 ? 38.855 20.883 39.943 1.00 85.38 775 SER A O 1
ATOM 5863 N N . ALA A 1 776 ? 37.473 19.287 39.184 1.00 81.44 776 ALA A N 1
ATOM 5864 C CA . ALA A 1 776 ? 37.242 18.675 40.494 1.00 81.44 776 ALA A CA 1
ATOM 5865 C C . ALA A 1 776 ? 38.529 18.121 41.137 1.00 81.44 776 ALA A C 1
ATOM 5867 O O . ALA A 1 776 ? 38.665 18.137 42.358 1.00 81.44 776 ALA A O 1
ATOM 5868 N N . ALA A 1 777 ? 39.489 17.648 40.335 1.00 78.38 777 ALA A N 1
ATOM 5869 C CA . ALA A 1 777 ? 40.770 17.148 40.835 1.00 78.38 777 ALA A CA 1
ATOM 5870 C C . ALA A 1 777 ? 41.636 18.279 41.420 1.00 78.38 777 ALA A C 1
ATOM 5872 O O . ALA A 1 777 ? 42.200 18.121 42.501 1.00 78.38 777 ALA A O 1
ATOM 5873 N N . GLU A 1 778 ? 41.675 19.430 40.748 1.00 86.56 778 GLU A N 1
ATOM 5874 C CA . GLU A 1 778 ? 42.352 20.643 41.219 1.00 86.56 778 GLU A CA 1
ATOM 5875 C C . GLU A 1 778 ? 41.686 21.211 42.479 1.00 86.56 778 GLU A C 1
ATOM 5877 O O . GLU A 1 778 ? 42.360 21.502 43.469 1.00 86.56 778 GLU A O 1
ATOM 5882 N N . ASN A 1 779 ? 40.349 21.271 42.489 1.00 90.06 779 ASN A N 1
ATOM 5883 C CA . ASN A 1 779 ? 39.575 21.657 43.666 1.00 90.06 779 ASN A CA 1
ATOM 5884 C C . ASN A 1 779 ? 39.899 20.755 44.868 1.00 90.06 779 ASN A C 1
ATOM 5886 O O . ASN A 1 779 ? 40.183 21.243 45.958 1.00 90.06 779 ASN A O 1
ATOM 5890 N N . ASN A 1 780 ? 39.929 19.437 44.668 1.00 84.69 780 ASN A N 1
ATOM 5891 C CA . ASN A 1 780 ? 40.257 18.485 45.728 1.00 84.69 780 ASN A CA 1
ATOM 5892 C C . ASN A 1 780 ? 41.716 18.613 46.197 1.00 84.69 780 ASN A C 1
ATOM 5894 O O . ASN A 1 780 ? 41.974 18.535 47.398 1.00 84.69 780 ASN A O 1
ATOM 5898 N N . PHE A 1 781 ? 42.666 18.867 45.290 1.00 88.94 781 PHE A N 1
ATOM 5899 C CA . PHE A 1 781 ? 44.060 19.146 45.649 1.00 88.94 781 PHE A CA 1
ATOM 5900 C C . PHE A 1 781 ? 44.175 20.382 46.554 1.00 88.94 781 PHE A C 1
ATOM 5902 O O . PHE A 1 781 ? 44.829 20.316 47.597 1.00 88.94 781 PHE A O 1
ATOM 5909 N N . ILE A 1 782 ? 43.508 21.487 46.211 1.00 91.62 782 ILE A N 1
ATOM 5910 C CA . ILE A 1 782 ? 43.528 22.707 47.030 1.00 91.62 782 ILE A CA 1
ATOM 5911 C C . ILE A 1 782 ? 42.822 22.457 48.370 1.00 91.62 782 ILE A C 1
ATOM 5913 O O . ILE A 1 782 ? 43.387 22.782 49.414 1.00 91.62 782 ILE A O 1
ATOM 5917 N N . GLN A 1 783 ? 41.642 21.822 48.358 1.00 91.38 783 GLN A N 1
ATOM 5918 C CA . GLN A 1 783 ? 40.837 21.506 49.547 1.00 91.38 783 GLN A CA 1
ATOM 5919 C C . GLN A 1 783 ? 41.635 20.736 50.602 1.00 91.38 783 GLN A C 1
ATOM 5921 O O . GLN A 1 783 ? 41.629 21.114 51.772 1.00 91.38 783 GLN A O 1
ATOM 5926 N N . GLN A 1 784 ? 42.359 19.693 50.191 1.00 86.50 784 GLN A N 1
ATOM 5927 C CA . GLN A 1 784 ? 43.152 18.847 51.092 1.00 86.50 784 GLN A CA 1
ATOM 5928 C C . GLN A 1 784 ? 44.360 19.575 51.704 1.00 86.50 784 GLN A C 1
ATOM 5930 O O . GLN A 1 784 ? 44.903 19.125 52.714 1.00 86.50 784 GLN A O 1
ATOM 5935 N N . ASN A 1 785 ? 44.776 20.698 51.111 1.00 86.44 785 ASN A N 1
ATOM 5936 C CA . ASN A 1 785 ? 45.957 21.467 51.497 1.00 86.44 785 ASN A CA 1
ATOM 5937 C C . ASN A 1 785 ? 45.634 22.794 52.217 1.00 86.44 785 ASN A C 1
ATOM 5939 O O . ASN A 1 785 ? 46.551 23.543 52.569 1.00 86.44 785 ASN A O 1
ATOM 5943 N N . ILE A 1 786 ? 44.355 23.083 52.492 1.00 88.19 786 ILE A N 1
ATOM 5944 C CA . ILE A 1 786 ? 43.916 24.249 53.275 1.00 88.19 786 ILE A CA 1
ATOM 5945 C C . ILE A 1 786 ? 43.246 23.836 54.592 1.00 88.19 786 ILE A C 1
ATOM 5947 O O . ILE A 1 786 ? 42.534 22.843 54.677 1.00 88.19 786 ILE A O 1
ATOM 5951 N N . SER A 1 787 ? 43.456 24.632 55.643 1.00 85.50 787 SER A N 1
ATOM 5952 C CA . SER A 1 787 ? 42.833 24.441 56.966 1.00 85.50 787 SER A CA 1
ATOM 5953 C C . SER A 1 787 ? 41.930 25.600 57.404 1.00 85.50 787 SER A C 1
ATOM 5955 O O . SER A 1 787 ? 41.207 25.481 58.389 1.00 85.50 787 SER A O 1
ATOM 5957 N N . ASP A 1 788 ? 41.945 26.703 56.653 1.00 86.88 788 ASP A N 1
ATOM 5958 C CA . ASP A 1 788 ? 41.120 27.899 56.835 1.00 86.88 788 ASP A CA 1
ATOM 5959 C C . ASP A 1 788 ? 40.357 28.186 55.529 1.00 86.88 788 ASP A C 1
ATOM 5961 O O . ASP A 1 788 ? 40.773 27.742 54.461 1.00 86.88 788 ASP A O 1
ATOM 5965 N N . MET A 1 789 ? 39.286 28.985 55.582 1.00 90.00 789 MET A N 1
ATOM 5966 C CA . MET A 1 789 ? 38.659 29.527 54.365 1.00 90.00 789 MET A CA 1
ATOM 5967 C C . MET A 1 789 ? 39.597 30.510 53.647 1.00 90.00 789 MET A C 1
ATOM 5969 O O . MET A 1 789 ? 40.048 31.487 54.260 1.00 90.00 789 MET A O 1
ATOM 5973 N N . VAL A 1 790 ? 39.815 30.301 52.347 1.00 94.12 790 VAL A N 1
ATOM 5974 C CA . VAL A 1 790 ? 40.750 31.077 51.509 1.00 94.12 790 VAL A CA 1
ATOM 5975 C C . VAL A 1 790 ? 40.043 31.809 50.368 1.00 94.12 790 VAL A C 1
ATOM 5977 O O . VAL A 1 790 ? 39.024 31.333 49.882 1.00 94.12 790 VAL A O 1
ATOM 5980 N N . TYR A 1 791 ? 40.583 32.944 49.917 1.00 95.44 791 TYR A N 1
ATOM 5981 C CA . TYR A 1 791 ? 40.194 33.543 48.632 1.00 95.44 791 TYR A CA 1
ATOM 5982 C C . TYR A 1 791 ? 40.775 32.757 47.450 1.00 95.44 791 TYR A C 1
ATOM 5984 O O . TYR A 1 791 ? 41.941 32.346 47.488 1.00 95.44 791 TYR A O 1
ATOM 5992 N N . ILE A 1 792 ? 39.956 32.630 46.404 1.00 95.75 792 ILE A N 1
ATOM 5993 C CA . ILE A 1 792 ? 40.303 32.103 45.076 1.00 95.75 792 ILE A CA 1
ATOM 5994 C C . ILE A 1 792 ? 40.101 33.202 44.013 1.00 95.75 792 ILE A C 1
ATOM 5996 O O . ILE A 1 792 ? 39.674 34.307 44.350 1.00 95.75 792 ILE A O 1
ATOM 6000 N N . GLY A 1 793 ? 40.442 32.940 42.749 1.00 94.56 793 GLY A N 1
ATOM 6001 C CA . GLY A 1 793 ? 40.422 33.948 41.680 1.00 94.56 793 GLY A CA 1
ATOM 6002 C C . GLY A 1 793 ? 39.042 34.332 41.128 1.00 94.56 793 GLY A C 1
ATOM 6003 O O . GLY A 1 793 ? 38.944 35.295 40.366 1.00 94.56 793 GLY A O 1
ATOM 6004 N N . LEU A 1 794 ? 37.974 33.609 41.474 1.00 95.00 794 LEU A N 1
ATOM 6005 C CA . LEU A 1 794 ? 36.637 33.849 40.924 1.00 95.00 794 LEU A CA 1
ATOM 6006 C C . LEU A 1 794 ? 35.986 35.090 41.560 1.00 95.00 794 LEU A C 1
ATOM 6008 O O . LEU A 1 794 ? 35.959 35.243 42.785 1.00 95.00 794 LEU A O 1
ATOM 6012 N N . ASN A 1 795 ? 35.491 35.999 40.721 1.00 91.56 795 ASN A N 1
ATOM 6013 C CA . ASN A 1 795 ? 34.898 37.277 41.125 1.00 91.56 795 ASN A CA 1
ATOM 6014 C C . ASN A 1 795 ? 33.983 37.831 40.019 1.00 91.56 795 ASN A C 1
ATOM 6016 O O . ASN A 1 795 ? 34.137 37.466 38.857 1.00 91.56 795 ASN A O 1
ATOM 6020 N N . ASP A 1 796 ? 33.072 38.741 40.352 1.00 91.44 796 ASP A N 1
ATOM 6021 C CA . ASP A 1 796 ? 32.213 39.458 39.393 1.00 91.44 796 ASP A CA 1
ATOM 6022 C C . ASP A 1 796 ? 32.258 40.987 39.578 1.00 91.44 796 ASP A C 1
ATOM 6024 O O . ASP A 1 796 ? 31.405 41.719 39.079 1.00 91.44 796 ASP A O 1
ATOM 6028 N N . VAL A 1 797 ? 33.319 41.500 40.215 1.00 87.06 797 VAL A N 1
ATOM 6029 C CA . VAL A 1 797 ? 33.508 42.922 40.581 1.00 87.06 797 VAL A CA 1
ATOM 6030 C C . VAL A 1 797 ? 33.351 43.925 39.422 1.00 87.06 797 VAL A C 1
ATOM 6032 O O . VAL A 1 797 ? 33.117 45.112 39.651 1.00 87.06 797 VAL A O 1
ATOM 6035 N N . GLN A 1 798 ? 33.510 43.483 38.170 1.00 83.62 798 GLN A N 1
ATOM 6036 C CA . GLN A 1 798 ? 33.340 44.331 36.983 1.00 83.62 798 GLN A CA 1
ATOM 6037 C C . GLN A 1 798 ? 31.895 44.364 36.457 1.00 83.62 798 GLN A C 1
ATOM 6039 O O . GLN A 1 798 ? 31.528 45.313 35.764 1.00 83.62 798 GLN A O 1
ATOM 6044 N N . SER A 1 799 ? 31.086 43.344 36.755 1.00 86.31 799 SER A N 1
ATOM 6045 C CA . SER A 1 799 ? 29.707 43.197 36.289 1.00 86.31 799 SER A CA 1
ATOM 6046 C C . SER A 1 799 ? 28.959 42.177 37.152 1.00 86.31 799 SER A C 1
ATOM 6048 O O . SER A 1 799 ? 29.084 40.978 36.919 1.00 86.31 799 SER A O 1
ATOM 6050 N N . GLU A 1 800 ? 28.134 42.670 38.079 1.00 86.12 800 GLU A N 1
ATOM 6051 C CA . GLU A 1 800 ? 27.245 41.879 38.948 1.00 86.12 800 GLU A CA 1
ATOM 6052 C C . GLU A 1 800 ? 26.598 40.688 38.219 1.00 86.12 800 GLU A C 1
ATOM 6054 O O . GLU A 1 800 ? 25.942 40.852 37.185 1.00 86.12 800 GLU A O 1
ATOM 6059 N N . GLY A 1 801 ? 26.763 39.492 38.781 1.00 81.44 801 GLY A N 1
ATOM 6060 C CA . GLY A 1 801 ? 26.231 38.234 38.263 1.00 81.44 801 GLY A CA 1
ATOM 6061 C C . GLY A 1 801 ? 27.073 37.564 37.171 1.00 81.44 801 GLY A C 1
ATOM 6062 O O . GLY A 1 801 ? 26.758 36.435 36.801 1.00 81.44 801 GLY A O 1
ATOM 6063 N N . ASN A 1 802 ? 28.134 38.202 36.664 1.00 88.62 802 ASN A N 1
ATOM 6064 C CA . ASN A 1 802 ? 29.005 37.648 35.623 1.00 88.62 802 ASN A CA 1
ATOM 6065 C C . ASN A 1 802 ? 30.387 37.278 36.184 1.00 88.62 802 ASN A C 1
ATOM 6067 O O . ASN A 1 802 ? 31.320 38.084 36.172 1.00 88.62 802 ASN A O 1
ATOM 6071 N N . LEU A 1 803 ? 30.499 36.039 36.664 1.00 89.06 803 LEU A N 1
ATOM 6072 C CA . LEU A 1 803 ? 31.702 35.509 37.303 1.00 89.06 803 LEU A CA 1
ATOM 6073 C C . LEU A 1 803 ? 32.820 35.234 36.292 1.00 89.06 803 LEU A C 1
ATOM 6075 O O . LEU A 1 803 ? 32.620 34.544 35.294 1.00 89.06 803 LEU A O 1
ATOM 6079 N N . VAL A 1 804 ? 34.012 35.747 36.590 1.00 88.44 804 VAL A N 1
ATOM 6080 C CA . VAL A 1 804 ? 35.235 35.591 35.797 1.00 88.44 804 VAL A CA 1
ATOM 6081 C C . VAL A 1 804 ? 36.425 35.267 36.699 1.00 88.44 804 VAL A C 1
ATOM 6083 O O . VAL A 1 804 ? 36.512 35.741 37.837 1.00 88.44 804 VAL A O 1
ATOM 6086 N N . TRP A 1 805 ? 37.363 34.463 36.203 1.00 92.69 805 TRP A N 1
ATOM 6087 C CA . TRP A 1 805 ? 38.624 34.215 36.899 1.00 92.69 805 TRP A CA 1
ATOM 6088 C C . TRP A 1 805 ? 39.583 35.399 36.736 1.00 92.69 805 TRP A C 1
ATOM 6090 O O . TRP A 1 805 ? 39.606 36.072 35.706 1.00 92.69 805 TRP A O 1
ATOM 6100 N N . THR A 1 806 ? 40.423 35.657 37.742 1.00 83.81 806 THR A N 1
ATOM 6101 C CA . THR A 1 806 ? 41.408 36.755 37.719 1.00 83.81 806 THR A CA 1
ATOM 6102 C C . THR A 1 806 ? 42.455 36.661 36.607 1.00 83.81 806 THR A C 1
ATOM 6104 O O . THR A 1 806 ? 43.058 37.681 36.277 1.00 83.81 806 THR A O 1
ATOM 6107 N N . ASN A 1 807 ? 42.678 35.474 36.034 1.00 80.31 807 ASN A N 1
ATOM 6108 C CA . ASN A 1 807 ? 43.561 35.274 34.882 1.00 80.31 807 ASN A CA 1
ATOM 6109 C C . ASN A 1 807 ? 42.867 35.530 33.522 1.00 80.31 807 ASN A C 1
ATOM 6111 O O . ASN A 1 807 ? 43.560 35.659 32.516 1.00 80.31 807 ASN A O 1
ATOM 6115 N N . GLY A 1 808 ? 41.533 35.659 33.499 1.00 78.00 808 GLY A N 1
ATOM 6116 C CA . GLY A 1 808 ? 40.717 35.845 32.295 1.00 78.00 808 GLY A CA 1
ATOM 6117 C C . GLY A 1 808 ? 40.042 34.580 31.751 1.00 78.00 808 GLY A C 1
ATOM 6118 O O . GLY A 1 808 ? 39.310 34.690 30.768 1.00 78.00 808 GLY A O 1
ATOM 6119 N N . ASP A 1 809 ? 40.246 33.412 32.368 1.00 79.69 809 ASP A N 1
ATOM 6120 C CA . ASP A 1 809 ? 39.641 32.154 31.918 1.00 79.69 809 ASP A CA 1
ATOM 6121 C C . ASP A 1 809 ? 38.117 32.122 32.121 1.00 79.69 809 ASP A C 1
ATOM 6123 O O . ASP A 1 809 ? 37.554 32.748 33.028 1.00 79.69 809 ASP A O 1
ATOM 6127 N N . ALA A 1 810 ? 37.443 31.327 31.286 1.00 75.50 810 ALA A N 1
ATOM 6128 C CA . ALA A 1 810 ? 36.023 31.032 31.426 1.00 75.50 810 ALA A CA 1
ATOM 6129 C C . ALA A 1 810 ? 35.762 30.045 32.578 1.00 75.50 810 ALA A C 1
ATOM 6131 O O . ALA A 1 810 ? 36.514 29.091 32.783 1.00 75.50 810 ALA A O 1
ATOM 6132 N N . LEU A 1 811 ? 34.655 30.234 33.300 1.00 84.62 811 LEU A N 1
ATOM 6133 C CA . LEU A 1 811 ? 34.222 29.319 34.356 1.00 84.62 811 LEU A CA 1
ATOM 6134 C C . LEU A 1 811 ? 33.717 27.997 33.748 1.00 84.62 811 LEU A C 1
ATOM 6136 O O . LEU A 1 811 ? 32.572 27.900 33.314 1.00 84.62 811 LEU A O 1
ATOM 6140 N N . THR A 1 812 ? 34.592 26.990 33.696 1.00 83.50 812 THR A N 1
ATOM 6141 C CA . THR A 1 812 ? 34.306 25.653 33.132 1.00 83.50 812 THR A CA 1
ATOM 6142 C C . THR A 1 812 ? 34.007 24.589 34.191 1.00 83.50 812 THR A C 1
ATOM 6144 O O . THR A 1 812 ? 33.393 23.568 33.885 1.00 83.50 812 THR A O 1
ATOM 6147 N N . TYR A 1 813 ? 34.397 24.840 35.441 1.00 87.69 813 TYR A N 1
ATOM 6148 C CA . TYR A 1 813 ? 34.111 24.009 36.604 1.00 87.69 813 TYR A CA 1
ATOM 6149 C C . TYR A 1 813 ? 33.563 24.895 37.726 1.00 87.69 813 TYR A C 1
ATOM 6151 O O . TYR A 1 813 ? 34.178 25.901 38.074 1.00 87.69 813 TYR A O 1
ATOM 6159 N N . ASP A 1 814 ? 32.409 24.526 38.281 1.00 86.31 814 ASP A N 1
ATOM 6160 C CA . ASP A 1 814 ? 31.730 25.261 39.349 1.00 86.31 814 ASP A CA 1
ATOM 6161 C C . ASP A 1 814 ? 31.537 24.362 40.580 1.00 86.31 814 ASP A C 1
ATOM 6163 O O . ASP A 1 814 ? 31.169 23.191 40.463 1.00 86.31 814 ASP A O 1
ATOM 6167 N N . ASN A 1 815 ? 31.788 24.924 41.762 1.00 90.88 815 ASN A N 1
ATOM 6168 C CA . ASN A 1 815 ? 31.532 24.300 43.059 1.00 90.88 815 ASN A CA 1
ATOM 6169 C C . ASN A 1 815 ? 30.893 25.289 44.060 1.00 90.88 815 ASN A C 1
ATOM 6171 O O . ASN A 1 815 ? 31.071 25.170 45.277 1.00 90.88 815 ASN A O 1
ATOM 6175 N N . ILE A 1 816 ? 30.169 26.301 43.564 1.00 89.06 816 ILE A N 1
ATOM 6176 C CA . ILE A 1 816 ? 29.413 27.263 44.373 1.00 89.06 816 ILE A CA 1
ATOM 6177 C C . ILE A 1 816 ? 28.319 26.539 45.164 1.00 89.06 816 ILE A C 1
ATOM 6179 O O . ILE A 1 816 ? 27.345 26.020 44.624 1.00 89.06 816 ILE A O 1
ATOM 6183 N N . ASN A 1 817 ? 28.457 26.559 46.490 1.00 80.81 817 ASN A N 1
ATOM 6184 C CA . ASN A 1 817 ? 27.490 26.009 47.429 1.00 80.81 817 ASN A CA 1
ATOM 6185 C C . ASN A 1 817 ? 27.195 27.046 48.525 1.00 80.81 817 ASN A C 1
ATOM 6187 O O . ASN A 1 817 ? 27.828 27.041 49.587 1.00 80.81 817 ASN A O 1
ATOM 6191 N N . PRO A 1 818 ? 26.211 27.941 48.309 1.00 66.31 818 PRO A N 1
ATOM 6192 C CA . PRO A 1 818 ? 25.880 28.964 49.291 1.00 66.31 818 PRO A CA 1
ATOM 6193 C C . PRO A 1 818 ? 25.338 28.352 50.589 1.00 66.31 818 PRO A C 1
ATOM 6195 O O . PRO A 1 818 ? 25.541 28.904 51.665 1.00 66.31 818 PRO A O 1
ATOM 6198 N N . CYS A 1 819 ? 24.656 27.207 50.523 1.00 62.03 819 CYS A N 1
ATOM 6199 C CA . CYS A 1 819 ? 23.749 26.735 51.570 1.00 62.03 819 CYS A CA 1
ATOM 6200 C C . CYS A 1 819 ? 24.412 26.197 52.857 1.00 62.03 819 CYS A C 1
ATOM 6202 O O . CYS A 1 819 ? 23.696 25.804 53.777 1.00 62.03 819 CYS A O 1
ATOM 6204 N N . GLY A 1 820 ? 25.748 26.213 52.963 1.00 57.56 820 GLY A N 1
ATOM 6205 C CA . GLY A 1 820 ? 26.485 25.824 54.176 1.00 57.56 820 GLY A CA 1
ATOM 6206 C C . GLY A 1 820 ? 26.736 26.951 55.196 1.00 57.56 820 GLY A C 1
ATOM 6207 O O . GLY A 1 820 ? 26.802 26.686 56.396 1.00 57.56 820 GLY A O 1
ATOM 6208 N N . PHE A 1 821 ? 26.878 28.207 54.750 1.00 57.56 821 PHE A N 1
ATOM 6209 C CA . PHE A 1 821 ? 27.154 29.374 55.617 1.00 57.56 821 PHE A CA 1
ATOM 6210 C C . PHE A 1 821 ? 26.760 30.694 54.913 1.00 57.56 821 PHE A C 1
ATOM 6212 O O . PHE A 1 821 ? 27.567 31.606 54.744 1.00 57.56 821 PHE A O 1
ATOM 6219 N N . CYS A 1 822 ? 25.525 30.737 54.409 1.00 60.06 822 CYS A N 1
ATOM 6220 C CA . CYS A 1 822 ? 25.110 31.484 53.217 1.00 60.06 822 CYS A CA 1
ATOM 6221 C C . CYS A 1 822 ? 25.473 32.973 53.136 1.00 60.06 822 CYS A C 1
ATOM 6223 O O . CYS A 1 822 ? 24.761 33.832 53.654 1.00 60.06 822 CYS A O 1
ATOM 6225 N N . ASN A 1 823 ? 26.462 33.262 52.292 1.00 72.69 823 ASN A N 1
ATOM 6226 C CA . ASN A 1 823 ? 26.502 34.465 51.474 1.00 72.69 823 ASN A CA 1
ATOM 6227 C C . ASN A 1 823 ? 26.204 34.041 50.029 1.00 72.69 823 ASN A C 1
ATOM 6229 O O . ASN A 1 823 ? 27.021 33.366 49.405 1.00 72.69 823 ASN A O 1
ATOM 6233 N N . GLY A 1 824 ? 25.026 34.396 49.515 1.00 78.50 824 GLY A N 1
ATOM 6234 C CA . GLY A 1 824 ? 24.757 34.329 48.076 1.00 78.50 824 GLY A CA 1
ATOM 6235 C C . GLY A 1 824 ? 25.426 35.494 47.346 1.00 78.50 824 GLY A C 1
ATOM 6236 O O . GLY A 1 824 ? 25.852 36.457 47.990 1.00 78.50 824 GLY A O 1
ATOM 6237 N N . ASN A 1 825 ? 25.490 35.424 46.016 1.00 85.00 825 ASN A N 1
ATOM 6238 C CA . ASN A 1 825 ? 25.992 36.551 45.241 1.00 85.00 825 ASN A CA 1
ATOM 6239 C C . ASN A 1 825 ? 25.086 37.786 45.413 1.00 85.00 825 ASN A C 1
ATOM 6241 O O . ASN A 1 825 ? 23.863 37.658 45.522 1.00 85.00 825 ASN A O 1
ATOM 6245 N N . SER A 1 826 ? 25.695 38.966 45.489 1.00 82.50 826 SER A N 1
ATOM 6246 C CA . SER A 1 826 ? 25.017 40.261 45.568 1.00 82.50 826 SER A CA 1
ATOM 6247 C C . SER A 1 826 ? 26.022 41.391 45.344 1.00 82.50 826 SER A C 1
ATOM 6249 O O . SER A 1 826 ? 27.186 41.219 45.702 1.00 82.50 826 SER A O 1
ATOM 6251 N N . ALA A 1 827 ? 25.520 42.574 44.969 1.00 81.06 827 ALA A N 1
ATOM 6252 C CA . ALA A 1 827 ? 26.235 43.840 44.718 1.00 81.06 827 ALA A CA 1
ATOM 6253 C C . ALA A 1 827 ? 27.050 44.456 45.884 1.00 81.06 827 ALA A C 1
ATOM 6255 O O . ALA A 1 827 ? 27.222 45.676 45.976 1.00 81.06 827 ALA A O 1
ATOM 6256 N N . SER A 1 828 ? 27.498 43.635 46.831 1.00 79.88 828 SER A N 1
ATOM 6257 C CA . SER A 1 828 ? 28.470 43.964 47.876 1.00 79.88 828 SER A CA 1
ATOM 6258 C C . SER A 1 828 ? 29.393 42.790 48.265 1.00 79.88 828 SER A C 1
ATOM 6260 O O . SER A 1 828 ? 30.193 42.930 49.201 1.00 79.88 828 SER A O 1
ATOM 6262 N N . LEU A 1 829 ? 29.260 41.630 47.607 1.00 89.88 829 LEU A N 1
ATOM 6263 C CA . LEU A 1 829 ? 29.881 40.340 47.937 1.00 89.88 829 LEU A CA 1
ATOM 6264 C C . LEU A 1 829 ? 30.631 39.727 46.737 1.00 89.88 829 LEU A C 1
ATOM 6266 O O . LEU A 1 829 ? 30.705 38.512 46.599 1.00 89.88 829 LEU A O 1
ATOM 6270 N N . ASP A 1 830 ? 31.233 40.593 45.929 1.00 89.69 830 ASP A N 1
ATOM 6271 C CA . ASP A 1 830 ? 31.739 40.374 44.562 1.00 89.69 830 ASP A CA 1
ATOM 6272 C C . ASP A 1 830 ? 32.948 39.403 44.407 1.00 89.69 830 ASP A C 1
ATOM 6274 O O . ASP A 1 830 ? 33.593 39.357 43.358 1.00 89.69 830 ASP A O 1
ATOM 6278 N N . TYR A 1 831 ? 33.326 38.656 45.456 1.00 93.56 831 TYR A N 1
ATOM 6279 C CA . TYR A 1 831 ? 34.533 37.811 45.501 1.00 93.56 831 TYR A CA 1
ATOM 6280 C C . TYR A 1 831 ? 34.278 36.448 46.145 1.00 93.56 831 TYR A C 1
ATOM 6282 O O . TYR A 1 831 ? 33.637 36.356 47.194 1.00 93.56 831 TYR A O 1
ATOM 6290 N N . VAL A 1 832 ? 34.873 35.395 45.585 1.00 93.75 832 VAL A N 1
ATOM 6291 C CA . VAL A 1 832 ? 34.624 34.012 46.009 1.00 93.75 832 VAL A CA 1
ATOM 6292 C C . VAL A 1 832 ? 35.704 33.484 46.965 1.00 93.75 832 VAL A C 1
ATOM 6294 O O . VAL A 1 832 ? 36.902 33.746 46.829 1.00 93.75 832 VAL A O 1
ATOM 6297 N N . ILE A 1 833 ? 35.259 32.720 47.963 1.00 92.94 833 ILE A N 1
ATOM 6298 C CA . ILE A 1 833 ? 36.089 31.993 48.925 1.00 92.94 833 ILE A CA 1
ATOM 6299 C C . ILE A 1 833 ? 35.796 30.494 48.874 1.00 92.94 833 ILE A C 1
ATOM 6301 O O . ILE A 1 833 ? 34.663 30.088 48.634 1.00 92.94 833 ILE A O 1
ATOM 6305 N N . MET A 1 834 ? 36.807 29.683 49.169 1.00 93.25 834 MET A N 1
ATOM 6306 C CA . MET A 1 834 ? 36.736 28.223 49.227 1.00 93.25 834 MET A CA 1
ATOM 6307 C C . MET A 1 834 ? 36.836 27.729 50.676 1.00 93.25 834 MET A C 1
ATOM 6309 O O . MET A 1 834 ? 37.619 28.274 51.464 1.00 93.25 834 MET A O 1
ATOM 6313 N N . GLN A 1 835 ? 36.057 26.701 51.036 1.00 86.75 835 GLN A N 1
ATOM 6314 C CA . GLN A 1 835 ? 36.003 26.153 52.398 1.00 86.75 835 GLN A CA 1
ATOM 6315 C C . GLN A 1 835 ? 36.765 24.818 52.566 1.00 86.75 835 GLN A C 1
ATOM 6317 O O . GLN A 1 835 ? 36.744 23.973 51.672 1.00 86.75 835 GLN A O 1
ATOM 6322 N N . PRO A 1 836 ? 37.442 24.592 53.711 1.00 86.75 836 PRO A N 1
ATOM 6323 C CA . PRO A 1 836 ? 38.419 23.509 53.857 1.00 86.75 836 PRO A CA 1
ATOM 6324 C C . PRO A 1 836 ? 37.833 22.112 54.128 1.00 86.75 836 PRO A C 1
ATOM 6326 O O . PRO A 1 836 ? 38.580 21.142 54.091 1.00 86.75 836 PRO A O 1
ATOM 6329 N N . TRP A 1 837 ? 36.538 21.959 54.433 1.00 83.44 837 TRP A N 1
ATOM 6330 C CA . TRP A 1 837 ? 35.965 20.654 54.826 1.00 83.44 837 TRP A CA 1
ATOM 6331 C C . TRP A 1 837 ? 35.345 19.847 53.674 1.00 83.44 837 TRP A C 1
ATOM 6333 O O . TRP A 1 837 ? 35.331 18.623 53.753 1.00 83.44 837 TRP A O 1
ATOM 6343 N N . ASP A 1 838 ? 34.855 20.508 52.623 1.00 84.31 838 ASP A N 1
ATOM 6344 C CA . ASP A 1 838 ? 34.253 19.878 51.432 1.00 84.31 838 ASP A CA 1
ATOM 6345 C C . ASP A 1 838 ? 34.677 20.545 50.103 1.00 84.31 838 ASP A C 1
ATOM 6347 O O . ASP A 1 838 ? 34.305 20.082 49.029 1.00 84.31 838 ASP A O 1
ATOM 6351 N N . GLY A 1 839 ? 35.462 21.629 50.157 1.00 88.06 839 GLY A N 1
ATOM 6352 C CA . GLY A 1 839 ? 35.935 22.357 48.980 1.00 88.06 839 GLY A CA 1
ATOM 6353 C C . GLY A 1 839 ? 34.897 23.266 48.317 1.00 88.06 839 GLY A C 1
ATOM 6354 O O . GLY A 1 839 ? 35.217 23.850 47.286 1.00 88.06 839 GLY A O 1
ATOM 6355 N N . GLY A 1 840 ? 33.686 23.394 48.870 1.00 90.00 840 GLY A N 1
ATOM 6356 C CA . GLY A 1 840 ? 32.619 24.254 48.349 1.00 90.00 840 GLY A CA 1
ATOM 6357 C C . GLY A 1 840 ? 32.965 25.746 48.368 1.00 90.00 840 GLY A C 1
ATOM 6358 O O . GLY A 1 840 ? 33.769 26.211 49.187 1.00 90.00 840 GLY A O 1
ATOM 6359 N N . TRP A 1 841 ? 32.367 26.503 47.448 1.00 93.19 841 TRP A N 1
ATOM 6360 C CA . TRP A 1 841 ? 32.647 27.928 47.252 1.00 93.19 841 TRP A CA 1
ATOM 6361 C C . TRP A 1 841 ? 31.481 28.823 47.700 1.00 93.19 841 TRP A C 1
ATOM 6363 O O . TRP A 1 841 ? 30.312 28.455 47.584 1.00 93.19 841 TRP A O 1
ATOM 6373 N N . SER A 1 842 ? 31.790 30.013 48.220 1.00 89.00 842 SER A N 1
ATOM 6374 C CA . SER A 1 842 ? 30.814 30.969 48.769 1.00 89.00 842 SER A CA 1
ATOM 6375 C C . SER A 1 842 ? 31.291 32.419 48.606 1.00 89.00 842 SER A C 1
ATOM 6377 O O . SER A 1 842 ? 32.471 32.660 48.358 1.00 89.00 842 SER A O 1
ATOM 6379 N N . PHE A 1 843 ? 30.395 33.398 48.743 1.00 91.88 843 PHE A N 1
ATOM 6380 C CA . PHE A 1 843 ? 30.674 34.806 48.430 1.00 91.88 843 PHE A CA 1
ATOM 6381 C C . PHE A 1 843 ? 31.170 35.616 49.646 1.00 91.88 843 PHE A C 1
ATOM 6383 O O . PHE A 1 843 ? 30.852 35.332 50.806 1.00 91.88 843 PHE A O 1
ATOM 6390 N N . SER A 1 844 ? 31.982 36.647 49.416 1.00 88.44 844 SER A N 1
ATOM 6391 C CA . SER A 1 844 ? 32.617 37.455 50.464 1.00 88.44 844 SER A CA 1
ATOM 6392 C C . SER A 1 844 ? 32.845 38.891 49.997 1.00 88.44 844 SER A C 1
ATOM 6394 O O . SER A 1 844 ? 33.270 39.137 48.875 1.00 88.44 844 SER A O 1
ATOM 6396 N N . SER A 1 845 ? 32.631 39.864 50.887 1.00 86.00 845 SER A N 1
ATOM 6397 C CA . SER A 1 845 ? 32.873 41.272 50.562 1.00 86.00 845 SER A CA 1
ATOM 6398 C C . SER A 1 845 ? 34.360 41.574 50.369 1.00 86.00 845 SER A C 1
ATOM 6400 O O . SER A 1 845 ? 35.232 40.969 51.004 1.00 86.00 845 SER A O 1
ATOM 6402 N N . GLN A 1 846 ? 34.641 42.606 49.571 1.00 86.25 846 GLN A N 1
ATOM 6403 C CA . GLN A 1 846 ? 35.977 43.193 49.398 1.00 86.25 846 GLN A CA 1
ATOM 6404 C C . GLN A 1 846 ? 36.650 43.638 50.713 1.00 86.25 846 GLN A C 1
ATOM 6406 O O . GLN A 1 846 ? 37.868 43.795 50.770 1.00 86.25 846 GLN A O 1
ATOM 6411 N N . TRP A 1 847 ? 35.869 43.853 51.778 1.00 87.56 847 TRP A N 1
ATOM 6412 C CA . TRP A 1 847 ? 36.357 44.369 53.058 1.00 87.56 847 TRP A CA 1
ATOM 6413 C C . TRP A 1 847 ? 36.938 43.285 53.974 1.00 87.56 847 TRP A C 1
ATOM 6415 O O . TRP A 1 847 ? 37.703 43.610 54.887 1.00 87.56 847 TRP A O 1
ATOM 6425 N N . ASN A 1 848 ? 36.606 42.014 53.737 1.00 87.94 848 ASN A N 1
ATOM 6426 C CA . ASN A 1 848 ? 37.078 40.892 54.542 1.00 87.94 848 ASN A CA 1
ATOM 6427 C C . ASN A 1 848 ? 38.541 40.548 54.210 1.00 87.94 848 ASN A C 1
ATOM 6429 O O . ASN A 1 848 ? 38.892 40.341 53.053 1.00 87.94 848 ASN A O 1
ATOM 6433 N N . SER A 1 849 ? 39.389 40.411 55.233 1.00 90.81 849 SER A N 1
ATOM 6434 C CA . SER A 1 849 ? 40.758 39.903 55.066 1.00 90.81 849 SER A CA 1
ATOM 6435 C C . SER A 1 849 ? 40.820 38.406 55.359 1.00 90.81 849 SER A C 1
ATOM 6437 O O . SER A 1 849 ? 40.517 37.987 56.477 1.00 90.81 849 SER A O 1
ATOM 6439 N N . ARG A 1 850 ? 41.272 37.596 54.396 1.00 91.50 850 ARG A N 1
ATOM 6440 C CA . ARG A 1 850 ? 41.455 36.137 54.548 1.00 91.50 850 ARG A CA 1
ATOM 6441 C C . ARG A 1 850 ? 42.798 35.692 53.980 1.00 91.50 850 ARG A C 1
ATOM 6443 O O . ARG A 1 850 ? 43.483 36.475 53.325 1.00 91.50 850 ARG A O 1
ATOM 6450 N N . LYS A 1 851 ? 43.198 34.450 54.261 1.00 94.88 851 LYS A N 1
ATOM 6451 C CA . LYS A 1 851 ? 44.295 33.819 53.517 1.00 94.88 851 LYS A CA 1
ATOM 6452 C C . LYS A 1 851 ? 43.857 33.601 52.065 1.00 94.88 851 LYS A C 1
ATOM 6454 O O . LYS A 1 851 ? 42.665 33.654 51.769 1.00 94.88 851 LYS A O 1
ATOM 6459 N N . TYR A 1 852 ? 44.802 33.385 51.168 1.00 95.75 852 TYR A N 1
ATOM 6460 C CA . TYR A 1 852 ? 44.542 33.239 49.739 1.00 95.75 852 TYR A CA 1
ATOM 6461 C C . TYR A 1 852 ? 45.560 32.304 49.094 1.00 95.75 852 TYR A C 1
ATOM 6463 O O . TYR A 1 852 ? 46.665 32.140 49.622 1.00 95.75 852 TYR A O 1
ATOM 6471 N N . ILE A 1 853 ? 45.177 31.688 47.976 1.00 95.56 853 ILE A N 1
ATOM 6472 C CA . ILE A 1 853 ? 46.061 30.821 47.192 1.00 95.56 853 ILE A CA 1
ATOM 6473 C C . ILE A 1 853 ? 46.572 31.587 45.977 1.00 95.56 853 ILE A C 1
ATOM 6475 O O . ILE A 1 853 ? 45.786 32.184 45.245 1.00 95.56 853 ILE A O 1
ATOM 6479 N N . VAL A 1 854 ? 47.886 31.552 45.776 1.00 91.50 854 VAL A N 1
ATOM 6480 C CA . VAL A 1 854 ? 48.569 32.066 44.586 1.00 91.50 854 VAL A CA 1
ATOM 6481 C C . VAL A 1 854 ? 48.970 30.896 43.702 1.00 91.50 854 VAL A C 1
ATOM 6483 O O . VAL A 1 854 ? 49.556 29.935 44.194 1.00 91.50 854 VAL A O 1
ATOM 6486 N N . GLU A 1 855 ? 48.695 31.017 42.413 1.00 89.75 855 GLU A N 1
ATOM 6487 C CA . GLU A 1 855 ? 49.052 30.090 41.345 1.00 89.75 855 GLU A CA 1
ATOM 6488 C C . GLU A 1 855 ? 50.084 30.764 40.425 1.00 89.75 855 GLU A C 1
ATOM 6490 O O . GLU A 1 855 ? 49.829 31.861 39.929 1.00 89.75 855 GLU A O 1
ATOM 6495 N N . ILE A 1 856 ? 51.252 30.147 40.204 1.00 81.62 856 ILE A N 1
ATOM 6496 C CA . ILE A 1 856 ? 52.308 30.669 39.314 1.00 81.62 856 ILE A CA 1
ATOM 6497 C C . ILE A 1 856 ? 52.605 29.645 38.200 1.00 81.62 856 ILE A C 1
ATOM 6499 O O . ILE A 1 856 ? 53.057 28.543 38.532 1.00 81.62 856 ILE A O 1
ATOM 6503 N N . PRO A 1 857 ? 52.421 29.994 36.909 1.00 75.50 857 PRO A N 1
ATOM 6504 C CA . PRO A 1 857 ? 52.800 29.146 35.776 1.00 75.50 857 PRO A CA 1
ATOM 6505 C C . PRO A 1 857 ? 54.321 28.977 35.629 1.00 75.50 857 PRO A C 1
ATOM 6507 O O . PRO A 1 857 ? 55.108 29.873 35.942 1.00 75.50 857 PRO A O 1
ATOM 6510 N N . CYS A 1 858 ? 54.755 27.831 35.108 1.00 70.56 858 CYS A N 1
ATOM 6511 C CA . CYS A 1 858 ? 56.171 27.469 35.026 1.00 70.56 858 CYS A CA 1
ATOM 6512 C C . CYS A 1 858 ? 56.800 27.758 33.635 1.00 70.56 858 CYS A C 1
ATOM 6514 O O . CYS A 1 858 ? 56.699 26.918 32.745 1.00 70.56 858 CYS A O 1
ATOM 6516 N N . GLY A 1 859 ? 57.522 28.879 33.443 1.00 53.44 859 GLY A N 1
ATOM 6517 C CA . GLY A 1 859 ? 58.424 29.043 32.276 1.00 53.44 859 GLY A CA 1
ATOM 6518 C C . GLY A 1 859 ? 59.097 30.419 32.061 1.00 53.44 859 GLY A C 1
ATOM 6519 O O . GLY A 1 859 ? 58.421 31.438 31.965 1.00 53.44 859 GLY A O 1
ATOM 6520 N N . GLY A 1 860 ? 60.435 30.449 31.920 1.00 40.28 860 GLY A N 1
ATOM 6521 C CA . GLY A 1 860 ? 61.252 31.624 31.529 1.00 40.28 860 GLY A CA 1
ATOM 6522 C C . GLY A 1 860 ? 62.721 31.253 31.199 1.00 40.28 860 GLY A C 1
ATOM 6523 O O . GLY A 1 860 ? 63.267 30.356 31.833 1.00 40.28 860 GLY A O 1
ATOM 6524 N N . SER A 1 861 ? 63.352 31.885 30.193 1.00 37.81 861 SER A N 1
ATOM 6525 C CA . SER A 1 861 ? 64.389 31.268 29.317 1.00 37.81 861 SER A CA 1
ATOM 6526 C C . SER A 1 861 ? 65.893 31.541 29.577 1.00 37.81 861 SER A C 1
ATOM 6528 O O . SER A 1 861 ? 66.256 32.560 30.167 1.00 37.81 861 SER A O 1
ATOM 6530 N N . THR A 1 862 ? 66.765 30.640 29.055 1.00 39.31 862 THR A N 1
ATOM 6531 C CA . THR A 1 862 ? 68.036 30.832 28.265 1.00 39.31 862 THR A CA 1
ATOM 6532 C C . THR A 1 862 ? 69.034 29.654 28.430 1.00 39.31 862 THR A C 1
ATOM 6534 O O . THR A 1 862 ? 69.221 29.172 29.543 1.00 39.31 862 THR A O 1
ATOM 6537 N N . GLY A 1 863 ? 69.792 29.178 27.422 1.00 47.44 863 GLY A N 1
ATOM 6538 C CA . GLY A 1 863 ? 69.750 29.374 25.953 1.00 47.44 863 GLY A CA 1
ATOM 6539 C C . GLY A 1 863 ? 70.861 28.566 25.223 1.00 47.44 863 GLY A C 1
ATOM 6540 O O . GLY A 1 863 ? 71.938 28.376 25.790 1.00 47.44 863 GLY A O 1
ATOM 6541 N N . SER A 1 864 ? 70.637 28.100 23.982 1.00 56.00 864 SER A N 1
ATOM 6542 C CA . SER A 1 864 ? 71.632 27.399 23.118 1.00 56.00 864 SER A CA 1
ATOM 6543 C C . SER A 1 864 ? 71.546 27.770 21.620 1.00 56.00 864 SER A C 1
ATOM 6545 O O . SER A 1 864 ? 71.211 28.910 21.308 1.00 56.00 864 SER A O 1
ATOM 6547 N N . VAL A 1 865 ? 71.929 26.897 20.673 1.00 55.34 865 VAL A N 1
ATOM 6548 C CA . VAL A 1 865 ? 71.901 27.189 19.222 1.00 55.34 865 VAL A CA 1
ATOM 6549 C C . VAL A 1 865 ? 71.334 26.011 18.435 1.00 55.34 865 VAL A C 1
ATOM 6551 O O . VAL A 1 865 ? 71.836 24.888 18.549 1.00 55.34 865 VAL A O 1
ATOM 6554 N N . ILE A 1 866 ? 70.341 26.310 17.601 1.00 67.88 866 ILE A N 1
ATOM 6555 C CA . ILE A 1 866 ? 69.618 25.386 16.723 1.00 67.88 866 ILE A CA 1
ATOM 6556 C C . ILE A 1 866 ? 70.117 25.552 15.283 1.00 67.88 866 ILE A C 1
ATOM 6558 O O . ILE A 1 866 ? 70.660 26.586 14.899 1.00 67.88 866 ILE A O 1
ATOM 6562 N N . THR A 1 867 ? 69.996 24.512 14.468 1.00 68.69 867 THR A N 1
ATOM 6563 C CA . THR A 1 867 ? 70.318 24.548 13.040 1.00 68.69 867 THR A CA 1
ATOM 6564 C C . THR A 1 867 ? 69.292 23.721 12.278 1.00 68.69 867 THR A C 1
ATOM 6566 O O . THR A 1 867 ? 69.197 22.505 12.463 1.00 68.69 867 THR A O 1
ATOM 6569 N N . MET A 1 868 ? 68.526 24.397 11.420 1.00 76.44 868 MET A N 1
ATOM 6570 C CA . MET A 1 868 ? 67.485 23.810 10.575 1.00 76.44 868 MET A CA 1
ATOM 6571 C C . MET A 1 868 ? 67.904 23.811 9.103 1.00 76.44 868 MET A C 1
ATOM 6573 O O . MET A 1 868 ? 68.470 24.782 8.606 1.00 76.44 868 MET A O 1
ATOM 6577 N N . THR A 1 869 ? 67.593 22.728 8.392 1.00 77.25 869 THR A N 1
ATOM 6578 C CA . THR A 1 869 ? 67.717 22.622 6.933 1.00 77.25 869 THR A CA 1
ATOM 6579 C C . THR A 1 869 ? 66.324 22.507 6.328 1.00 77.25 869 THR A C 1
ATOM 6581 O O . THR A 1 869 ? 65.604 21.543 6.598 1.00 77.25 869 THR A O 1
ATOM 6584 N N . CYS A 1 870 ? 65.942 23.503 5.531 1.00 79.44 870 CYS A N 1
ATOM 6585 C CA . CYS A 1 870 ? 64.601 23.595 4.965 1.00 79.44 870 CYS A CA 1
ATOM 6586 C C . CYS A 1 870 ? 64.378 22.657 3.771 1.00 79.44 870 CYS A C 1
ATOM 6588 O O . CYS A 1 870 ? 65.313 22.415 2.999 1.00 79.44 870 CYS A O 1
ATOM 6590 N N . PRO A 1 871 ? 63.131 22.195 3.566 1.00 81.44 871 PRO A N 1
ATOM 6591 C CA . PRO A 1 871 ? 62.668 21.724 2.268 1.00 81.44 871 PRO A CA 1
ATOM 6592 C C . PRO A 1 871 ? 62.899 22.789 1.188 1.00 81.44 871 PRO A C 1
ATOM 6594 O O . PRO A 1 871 ? 62.996 23.983 1.474 1.00 81.44 871 PRO A O 1
ATOM 6597 N N . SER A 1 872 ? 63.000 22.355 -0.066 1.00 80.94 872 SER A N 1
ATOM 6598 C CA . SER A 1 872 ? 63.047 23.279 -1.205 1.00 80.94 872 SER A CA 1
ATOM 6599 C C . SER A 1 872 ? 61.649 23.803 -1.532 1.00 80.94 872 SER A C 1
ATOM 6601 O O . SER A 1 872 ? 60.665 23.105 -1.291 1.00 80.94 872 SER A O 1
ATOM 6603 N N . ASP A 1 873 ? 61.572 24.994 -2.130 1.00 83.12 873 ASP A N 1
ATOM 6604 C CA . ASP A 1 873 ? 60.322 25.512 -2.692 1.00 83.12 873 ASP A CA 1
ATOM 6605 C C . ASP A 1 873 ? 59.707 24.505 -3.677 1.00 83.12 873 ASP A C 1
ATOM 6607 O O . ASP A 1 873 ? 60.409 23.894 -4.489 1.00 83.12 873 ASP A O 1
ATOM 6611 N N . MET A 1 874 ? 58.385 24.359 -3.631 1.00 73.81 874 MET A N 1
ATOM 6612 C CA . MET A 1 874 ? 57.635 23.422 -4.466 1.00 73.81 874 MET A CA 1
ATOM 6613 C C . MET A 1 874 ? 56.525 24.131 -5.239 1.00 73.81 874 MET A C 1
ATOM 6615 O O . MET A 1 874 ? 55.974 25.146 -4.814 1.00 73.81 874 MET A O 1
ATOM 6619 N N . THR A 1 875 ? 56.199 23.604 -6.417 1.00 76.94 875 THR A N 1
ATOM 6620 C CA . THR A 1 875 ? 55.094 24.093 -7.245 1.00 76.94 875 THR A CA 1
ATOM 6621 C C . THR A 1 875 ? 54.181 22.927 -7.581 1.00 76.94 875 THR A C 1
ATOM 6623 O O . THR A 1 875 ? 54.642 21.912 -8.098 1.00 76.94 875 THR A O 1
ATOM 6626 N N . LEU A 1 876 ? 52.899 23.088 -7.277 1.00 64.12 876 LEU A N 1
ATOM 6627 C CA . LEU A 1 876 ? 51.826 22.149 -7.576 1.00 64.12 876 LEU A CA 1
ATOM 6628 C C . LEU A 1 876 ? 50.823 22.836 -8.506 1.00 64.12 876 LEU A C 1
ATOM 6630 O O . LEU A 1 876 ? 50.805 24.061 -8.615 1.00 64.12 876 LEU A O 1
ATOM 6634 N N . THR A 1 877 ? 49.998 22.065 -9.202 1.00 64.44 877 THR A N 1
ATOM 6635 C CA . THR A 1 877 ? 48.915 22.592 -10.044 1.00 64.44 877 THR A CA 1
ATOM 6636 C C . THR A 1 877 ? 47.616 21.977 -9.559 1.00 64.44 877 THR A C 1
ATOM 6638 O O . THR A 1 877 ? 47.558 20.758 -9.409 1.00 64.44 877 THR A O 1
ATOM 6641 N N . LEU A 1 878 ? 46.600 22.805 -9.307 1.00 61.06 878 LEU A N 1
ATOM 6642 C CA . LEU A 1 878 ? 45.264 22.320 -8.975 1.00 61.06 878 LEU A CA 1
ATOM 6643 C C . LEU A 1 878 ? 44.758 21.403 -10.095 1.00 61.06 878 LEU A C 1
ATOM 6645 O O . LEU A 1 878 ? 44.847 21.795 -11.267 1.00 61.06 878 LEU A O 1
ATOM 6649 N N . PRO A 1 879 ? 44.190 20.231 -9.757 1.00 49.22 879 PRO A N 1
ATOM 6650 C CA . PRO A 1 879 ? 43.354 19.475 -10.680 1.00 49.22 879 PRO A CA 1
ATOM 6651 C C . PRO A 1 879 ? 42.287 20.387 -11.294 1.00 49.22 879 PRO A C 1
ATOM 6653 O O . PRO A 1 879 ? 41.824 21.338 -10.657 1.00 49.22 879 PRO A O 1
ATOM 6656 N N . ASN A 1 880 ? 41.931 20.155 -12.555 1.00 44.03 880 ASN A N 1
ATOM 6657 C CA . ASN A 1 880 ? 41.060 21.085 -13.266 1.00 44.03 880 ASN A CA 1
ATOM 6658 C C . ASN A 1 880 ? 39.656 21.074 -12.629 1.00 44.03 880 ASN A C 1
ATOM 6660 O O . ASN A 1 880 ? 39.091 20.010 -12.414 1.00 44.03 880 ASN A O 1
ATOM 6664 N N . GLY A 1 881 ? 39.138 22.255 -12.277 1.00 48.22 881 GLY A N 1
ATOM 6665 C CA . GLY A 1 881 ? 37.889 22.410 -11.516 1.00 48.22 881 GLY A CA 1
ATOM 6666 C C . GLY A 1 881 ? 38.037 22.456 -9.992 1.00 48.22 881 GLY A C 1
ATOM 6667 O O . GLY A 1 881 ? 37.230 23.113 -9.333 1.00 48.22 881 GLY A O 1
ATOM 6668 N N . ALA A 1 882 ? 39.099 21.874 -9.428 1.00 46.28 882 ALA A N 1
ATOM 6669 C CA . ALA A 1 882 ? 39.322 21.882 -7.987 1.00 46.28 882 ALA A CA 1
ATOM 6670 C C . ALA A 1 882 ? 39.635 23.300 -7.476 1.00 46.28 882 ALA A C 1
ATOM 6672 O O . ALA A 1 882 ? 40.538 23.981 -7.970 1.00 46.28 882 ALA A O 1
ATOM 6673 N N . THR A 1 883 ? 38.906 23.753 -6.454 1.00 50.78 883 THR A N 1
ATOM 6674 C CA . THR A 1 883 ? 39.166 25.038 -5.779 1.00 50.78 883 THR A CA 1
ATOM 6675 C C . THR A 1 883 ? 40.276 24.933 -4.734 1.00 50.78 883 THR A C 1
ATOM 6677 O O . THR A 1 883 ? 40.892 25.951 -4.411 1.00 50.78 883 THR A O 1
ATOM 6680 N N . THR A 1 884 ? 40.563 23.721 -4.246 1.00 57.59 884 THR A N 1
ATOM 6681 C CA . THR A 1 884 ? 41.631 23.373 -3.300 1.00 57.59 884 THR A CA 1
ATOM 6682 C C . THR A 1 884 ? 42.244 22.001 -3.636 1.00 57.59 884 THR A C 1
ATOM 6684 O O . THR A 1 884 ? 41.613 21.184 -4.299 1.00 57.59 884 THR A O 1
ATOM 6687 N N . MET A 1 885 ? 43.479 21.734 -3.200 1.00 53.28 885 MET A N 1
ATOM 6688 C CA . MET A 1 885 ? 44.109 20.402 -3.241 1.00 53.28 885 MET A CA 1
ATOM 6689 C C . MET A 1 885 ? 44.879 20.119 -1.952 1.00 53.28 885 MET A C 1
ATOM 6691 O O . MET A 1 885 ? 45.379 21.058 -1.328 1.00 53.28 885 MET A O 1
ATOM 6695 N N . GLU A 1 886 ? 45.005 18.845 -1.577 1.00 74.38 886 GLU A N 1
ATOM 6696 C CA . GLU A 1 886 ? 45.856 18.433 -0.457 1.00 74.38 886 GLU A CA 1
ATOM 6697 C C . GLU A 1 886 ? 47.334 18.627 -0.807 1.00 74.38 886 GLU A C 1
ATOM 6699 O O . GLU A 1 886 ? 47.781 18.312 -1.915 1.00 74.38 886 GLU A O 1
ATOM 6704 N N . VAL A 1 887 ? 48.107 19.157 0.139 1.00 66.50 887 VAL A N 1
ATOM 6705 C CA . VAL A 1 887 ? 49.528 19.439 -0.064 1.00 66.50 887 VAL A CA 1
ATOM 6706 C C . VAL A 1 887 ? 50.370 18.715 0.976 1.00 66.50 887 VAL A C 1
ATOM 6708 O O . VAL A 1 887 ? 50.423 19.111 2.139 1.00 66.50 887 VAL A O 1
ATOM 6711 N N . HIS A 1 888 ? 51.109 17.700 0.531 1.00 75.94 888 HIS A N 1
ATOM 6712 C CA . HIS A 1 888 ? 52.129 17.041 1.343 1.00 75.94 888 HIS A CA 1
ATOM 6713 C C . HIS A 1 888 ? 53.528 17.572 1.040 1.00 75.94 888 HIS A C 1
ATOM 6715 O O . HIS A 1 888 ? 53.952 17.680 -0.111 1.00 75.94 888 HIS A O 1
ATOM 6721 N N . TYR A 1 889 ? 54.281 17.819 2.103 1.00 75.81 889 TYR A N 1
ATOM 6722 C CA . TYR A 1 889 ? 55.701 18.137 2.077 1.00 75.81 889 TYR A CA 1
ATOM 6723 C C . TYR A 1 889 ? 56.402 17.492 3.284 1.00 75.81 889 TYR A C 1
ATOM 6725 O O . TYR A 1 889 ? 55.784 17.225 4.319 1.00 75.81 889 TYR A O 1
ATOM 6733 N N . ALA A 1 890 ? 57.704 17.227 3.168 1.00 72.69 890 ALA A N 1
ATOM 6734 C CA . ALA A 1 890 ? 58.493 16.712 4.287 1.00 72.69 890 ALA A CA 1
ATOM 6735 C C . ALA A 1 890 ? 58.811 17.840 5.290 1.00 72.69 890 ALA A C 1
ATOM 6737 O O . ALA A 1 890 ? 59.149 18.941 4.850 1.00 72.69 890 ALA A O 1
ATOM 6738 N N . PRO A 1 891 ? 58.746 17.606 6.613 1.00 71.88 891 PRO A N 1
ATOM 6739 C CA . PRO A 1 891 ? 59.142 18.608 7.600 1.00 71.88 891 PRO A CA 1
ATOM 6740 C C . PRO A 1 891 ? 60.647 18.939 7.513 1.00 71.88 891 PRO A C 1
ATOM 6742 O O . PRO A 1 891 ? 61.432 18.122 7.019 1.00 71.88 891 PRO A O 1
ATOM 6745 N N . PRO A 1 892 ? 61.088 20.115 8.002 1.00 73.94 892 PRO A N 1
ATOM 6746 C CA . PRO A 1 892 ? 62.504 20.478 8.013 1.00 73.94 892 PRO A CA 1
ATOM 6747 C C . PRO A 1 892 ? 63.357 19.546 8.877 1.00 73.94 892 PRO A C 1
ATOM 6749 O O . PRO A 1 892 ? 62.940 19.096 9.941 1.00 73.94 892 PRO A O 1
ATOM 6752 N N . MET A 1 893 ? 64.607 19.335 8.467 1.00 76.00 893 MET A N 1
ATOM 6753 C CA . MET A 1 893 ? 65.584 18.591 9.266 1.00 76.00 893 MET A CA 1
ATOM 6754 C C . MET A 1 893 ? 66.218 19.524 10.301 1.00 76.00 893 MET A C 1
ATOM 6756 O O . MET A 1 893 ? 66.890 20.487 9.930 1.00 76.00 893 MET A O 1
ATOM 6760 N N . ILE A 1 894 ? 66.027 19.237 11.589 1.00 70.19 894 ILE A N 1
ATOM 6761 C CA . ILE A 1 894 ? 66.460 20.084 12.709 1.00 70.19 894 ILE A CA 1
ATOM 6762 C C . ILE A 1 894 ? 67.500 19.399 13.606 1.00 70.19 894 ILE A C 1
ATOM 6764 O O . ILE A 1 894 ? 67.434 18.202 13.874 1.00 70.19 894 ILE A O 1
ATOM 6768 N N . THR A 1 895 ? 68.465 20.182 14.092 1.00 69.75 895 THR A N 1
ATOM 6769 C CA . THR A 1 895 ? 69.469 19.779 15.091 1.00 69.75 895 THR A CA 1
ATOM 6770 C C . THR A 1 895 ? 69.714 20.916 16.095 1.00 69.75 895 THR A C 1
ATOM 6772 O O . THR A 1 895 ? 69.511 22.079 15.757 1.00 69.75 895 THR A O 1
ATOM 6775 N N . THR A 1 896 ? 70.158 20.615 17.321 1.00 68.25 896 THR A N 1
ATOM 6776 C CA . THR A 1 896 ? 70.567 21.619 18.326 1.00 68.25 896 THR A CA 1
ATOM 6777 C C . THR A 1 896 ? 71.897 21.250 18.968 1.00 68.25 896 THR A C 1
ATOM 6779 O O . THR A 1 896 ? 72.304 20.089 19.009 1.00 68.25 896 THR A O 1
ATOM 6782 N N . THR A 1 897 ? 72.546 22.272 19.509 1.00 58.38 897 THR A N 1
ATOM 6783 C CA . THR A 1 897 ? 73.688 22.194 20.418 1.00 58.38 897 THR A CA 1
ATOM 6784 C C . THR A 1 897 ? 73.290 22.246 21.903 1.00 58.38 897 THR A C 1
ATOM 6786 O O . THR A 1 897 ? 74.178 22.177 22.753 1.00 58.38 897 THR A O 1
ATOM 6789 N N . CYS A 1 898 ? 71.993 22.343 22.243 1.00 57.75 898 CYS A N 1
ATOM 6790 C CA . CYS A 1 898 ? 71.506 22.243 23.625 1.00 57.75 898 CYS A CA 1
ATOM 6791 C C . CYS A 1 898 ? 71.999 20.942 24.269 1.00 57.75 898 CYS A C 1
ATOM 6793 O O . CYS A 1 898 ? 71.644 19.846 23.836 1.00 57.75 898 CYS A O 1
ATOM 6795 N N . ALA A 1 899 ? 72.797 21.050 25.335 1.00 50.91 899 ALA A N 1
ATOM 6796 C CA . ALA A 1 899 ? 73.370 19.885 26.016 1.00 50.91 899 ALA A CA 1
ATOM 6797 C C . ALA A 1 899 ? 72.306 18.988 26.679 1.00 50.91 899 ALA A C 1
ATOM 6799 O O . ALA A 1 899 ? 72.551 17.803 26.891 1.00 50.91 899 ALA A O 1
ATOM 6800 N N . ASN A 1 900 ? 71.125 19.548 26.965 1.00 52.31 900 ASN A N 1
ATOM 6801 C CA . ASN A 1 900 ? 69.968 18.830 27.499 1.00 52.31 900 ASN A CA 1
ATOM 6802 C C . ASN A 1 900 ? 69.071 18.236 26.390 1.00 52.31 900 ASN A C 1
ATOM 6804 O O . ASN A 1 900 ? 68.092 17.560 26.697 1.00 52.31 900 ASN A O 1
ATOM 6808 N N . GLY A 1 901 ? 69.384 18.475 25.110 1.00 54.25 901 GLY A N 1
ATOM 6809 C CA . GLY A 1 901 ? 68.564 18.051 23.977 1.00 54.25 901 GLY A CA 1
ATOM 6810 C C . GLY A 1 901 ? 67.217 18.773 23.933 1.00 54.25 901 GLY A C 1
ATOM 6811 O O . GLY A 1 901 ? 67.170 20.001 23.972 1.00 54.25 901 GLY A O 1
ATOM 6812 N N . GLY A 1 902 ? 66.134 17.998 23.821 1.00 61.34 902 GLY A N 1
ATOM 6813 C CA . GLY A 1 902 ? 64.763 18.512 23.794 1.00 61.34 902 GLY A CA 1
ATOM 6814 C C . GLY A 1 902 ? 64.490 19.442 22.616 1.00 61.34 902 GLY A C 1
ATOM 6815 O O . GLY A 1 902 ? 63.998 20.541 22.821 1.00 61.34 902 GLY A O 1
ATOM 6816 N N . LEU A 1 903 ? 64.862 19.009 21.408 1.00 58.41 903 LEU A N 1
ATOM 6817 C CA . LEU A 1 903 ? 64.391 19.626 20.171 1.00 58.41 903 LEU A CA 1
ATOM 6818 C C . LEU A 1 903 ? 62.898 19.390 20.029 1.00 58.41 903 LEU A C 1
ATOM 6820 O O . LEU A 1 903 ? 62.480 18.237 19.920 1.00 58.41 903 LEU A O 1
ATOM 6824 N N . ASP A 1 904 ? 62.149 20.476 19.956 1.00 63.88 904 ASP A N 1
ATOM 6825 C CA . ASP A 1 904 ? 60.764 20.470 19.527 1.00 63.88 904 ASP A CA 1
ATOM 6826 C C . ASP A 1 904 ? 60.658 21.342 18.271 1.00 63.88 904 ASP A C 1
ATOM 6828 O O . ASP A 1 904 ? 61.394 22.321 18.119 1.00 63.88 904 ASP A O 1
ATOM 6832 N N . PHE A 1 905 ? 59.816 20.969 17.312 1.00 65.75 905 PHE A N 1
ATOM 6833 C CA . PHE A 1 905 ? 59.691 21.739 16.073 1.00 65.75 905 PHE A CA 1
ATOM 6834 C C . PHE A 1 905 ? 58.231 21.826 15.654 1.00 65.75 905 PHE A C 1
ATOM 6836 O O . PHE A 1 905 ? 57.549 20.822 15.469 1.00 65.75 905 PHE A O 1
ATOM 6843 N N . ASN A 1 906 ? 57.758 23.055 15.496 1.00 72.62 906 ASN A N 1
ATOM 6844 C CA . ASN A 1 906 ? 56.351 23.351 15.300 1.00 72.62 906 ASN A CA 1
ATOM 6845 C C . ASN A 1 906 ? 56.165 24.196 14.040 1.00 72.62 906 ASN A C 1
ATOM 6847 O O . ASN A 1 906 ? 56.995 25.041 13.698 1.00 72.62 906 ASN A O 1
ATOM 6851 N N . LEU A 1 907 ? 55.072 23.951 13.320 1.00 79.44 907 LEU A N 1
ATOM 6852 C CA . LEU A 1 907 ? 54.647 24.824 12.232 1.00 79.44 907 LEU A CA 1
ATOM 6853 C C . LEU A 1 907 ? 54.092 26.108 12.856 1.00 79.44 907 LEU A C 1
ATOM 6855 O O . LEU A 1 907 ? 53.096 26.048 13.573 1.00 79.44 907 LEU A O 1
ATOM 6859 N N . ILE A 1 908 ? 54.720 27.253 12.589 1.00 81.06 908 ILE A N 1
ATOM 6860 C CA . ILE A 1 908 ? 54.300 28.545 13.162 1.00 81.06 908 ILE A CA 1
ATOM 6861 C C . ILE A 1 908 ? 53.576 29.448 12.16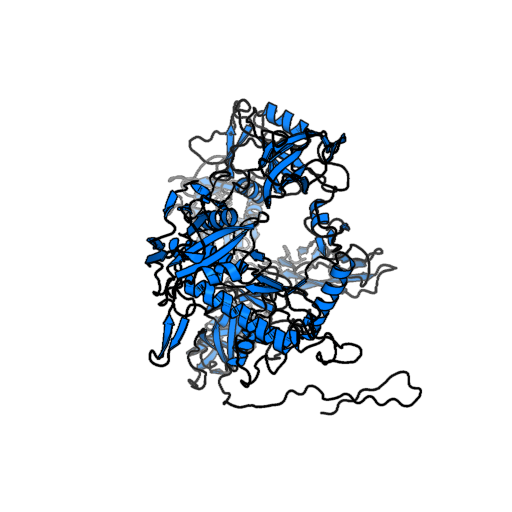8 1.00 81.06 908 ILE A C 1
ATOM 6863 O O . ILE A 1 908 ? 52.889 30.383 12.574 1.00 81.06 908 ILE A O 1
ATOM 6867 N N . ASN A 1 909 ? 53.733 29.201 10.868 1.00 71.50 909 ASN A N 1
ATOM 6868 C CA . ASN A 1 909 ? 53.017 29.921 9.825 1.00 71.50 909 ASN A CA 1
ATOM 6869 C C . ASN A 1 909 ? 52.926 29.076 8.551 1.00 71.50 909 ASN A C 1
ATOM 6871 O O . ASN A 1 909 ? 53.815 28.275 8.264 1.00 71.50 909 ASN A O 1
ATOM 6875 N N . GLY A 1 910 ? 51.885 29.305 7.760 1.00 73.81 910 GLY A N 1
ATOM 6876 C CA . GLY A 1 910 ? 51.583 28.516 6.573 1.00 73.81 910 GLY A CA 1
ATOM 6877 C C . GLY A 1 910 ? 50.713 27.298 6.863 1.00 73.81 910 GLY A C 1
ATOM 6878 O O . GLY A 1 910 ? 50.204 27.103 7.964 1.00 73.81 910 GLY A O 1
ATOM 6879 N N . ILE A 1 911 ? 50.506 26.506 5.819 1.00 78.12 911 ILE A N 1
ATOM 6880 C CA . ILE A 1 911 ? 49.617 25.342 5.824 1.00 78.12 911 ILE A CA 1
ATOM 6881 C C . ILE A 1 911 ? 50.356 24.095 6.301 1.00 78.12 911 ILE A C 1
ATOM 6883 O O . ILE A 1 911 ? 51.543 23.952 6.024 1.00 78.12 911 ILE A O 1
ATOM 6887 N N . ALA A 1 912 ? 49.664 23.199 7.004 1.00 76.50 912 ALA A N 1
ATOM 6888 C CA . ALA A 1 912 ? 50.241 21.930 7.436 1.00 76.50 912 ALA A CA 1
ATOM 6889 C C . ALA A 1 912 ? 50.380 20.937 6.272 1.00 76.50 912 ALA A C 1
ATOM 6891 O O . ALA A 1 912 ? 49.642 20.997 5.290 1.00 76.50 912 ALA A O 1
ATOM 6892 N N . SER A 1 913 ? 51.321 20.001 6.395 1.00 76.75 913 SER A N 1
ATOM 6893 C CA . SER A 1 913 ? 51.457 18.886 5.454 1.00 76.75 913 SER A CA 1
ATOM 6894 C C . SER A 1 913 ? 50.232 17.977 5.589 1.00 76.75 913 SER A C 1
ATOM 6896 O O . SER A 1 913 ? 49.981 17.466 6.679 1.00 76.75 913 SER A O 1
ATOM 6898 N N . GLY A 1 914 ? 49.463 17.819 4.509 1.00 66.75 914 GLY A N 1
ATOM 6899 C CA . GLY A 1 914 ? 48.122 17.212 4.520 1.00 66.75 914 GLY A CA 1
ATOM 6900 C C . GLY A 1 914 ? 46.955 18.213 4.598 1.00 66.75 914 GLY A C 1
ATOM 6901 O O . GLY A 1 914 ? 45.817 17.820 4.818 1.00 66.75 914 GLY A O 1
ATOM 6902 N N . ALA A 1 915 ? 47.201 19.522 4.454 1.00 61.75 915 ALA A N 1
ATOM 6903 C CA . ALA A 1 915 ? 46.134 20.527 4.415 1.00 61.75 915 ALA A CA 1
ATOM 6904 C C . ALA A 1 915 ? 45.673 20.845 2.981 1.00 61.75 915 ALA A C 1
ATOM 6906 O O . ALA A 1 915 ? 46.476 20.883 2.044 1.00 61.75 915 ALA A O 1
ATOM 6907 N N . PHE A 1 916 ? 44.381 21.155 2.836 1.00 72.56 916 PHE A N 1
ATOM 6908 C CA . PHE A 1 916 ? 43.753 21.563 1.577 1.00 72.56 916 PHE A CA 1
ATOM 6909 C C . PHE A 1 916 ? 43.930 23.054 1.291 1.00 72.56 916 PHE A C 1
ATOM 6911 O O . PHE A 1 916 ? 43.535 23.896 2.097 1.00 72.56 916 PHE A O 1
ATOM 6918 N N . VAL A 1 917 ? 44.465 23.400 0.115 1.00 64.44 917 VAL A N 1
ATOM 6919 C CA . VAL A 1 917 ? 44.667 24.800 -0.296 1.00 64.44 917 VAL A CA 1
ATOM 6920 C C . VAL A 1 917 ? 44.382 25.091 -1.759 1.00 64.44 917 VAL A C 1
ATOM 6922 O O . VAL A 1 917 ? 44.671 24.294 -2.647 1.00 64.44 917 VAL A O 1
ATOM 6925 N N . GLY A 1 918 ? 43.843 26.286 -2.003 1.00 68.50 918 GLY A N 1
ATOM 6926 C CA . GLY A 1 918 ? 43.549 26.799 -3.338 1.00 68.50 918 GLY A CA 1
ATOM 6927 C C . GLY A 1 918 ? 44.703 27.538 -4.007 1.00 68.50 918 GLY A C 1
ATOM 6928 O O . GLY A 1 918 ? 45.796 27.681 -3.450 1.00 68.50 918 GLY A O 1
ATOM 6929 N N . ALA A 1 919 ? 44.427 28.029 -5.219 1.00 68.88 919 ALA A N 1
ATOM 6930 C CA . ALA A 1 919 ? 45.395 28.698 -6.082 1.00 68.88 919 ALA A CA 1
ATOM 6931 C C . ALA A 1 919 ? 46.051 29.895 -5.375 1.00 68.88 919 ALA A C 1
ATOM 6933 O O . ALA A 1 919 ? 45.380 30.852 -4.986 1.00 68.88 919 ALA A O 1
ATOM 6934 N N . GLY A 1 920 ? 47.373 29.857 -5.240 1.00 65.62 920 GLY A N 1
ATOM 6935 C CA . GLY A 1 920 ? 48.146 30.860 -4.521 1.00 65.62 920 GLY A CA 1
ATOM 6936 C C . GLY A 1 920 ? 49.533 30.359 -4.129 1.00 65.62 920 GLY A C 1
ATOM 6937 O O . GLY A 1 920 ? 49.820 29.163 -4.169 1.00 65.62 920 GLY A O 1
ATOM 6938 N N . THR A 1 921 ? 50.407 31.286 -3.743 1.00 80.12 921 THR A N 1
ATOM 6939 C CA . THR A 1 921 ? 51.694 30.955 -3.123 1.00 80.12 921 THR A CA 1
ATOM 6940 C C . THR A 1 921 ? 51.542 31.011 -1.610 1.00 80.12 921 THR A C 1
ATOM 6942 O O . THR A 1 921 ? 51.347 32.084 -1.040 1.00 80.12 921 THR A O 1
ATOM 6945 N N . HIS A 1 922 ? 51.656 29.851 -0.973 1.00 79.31 922 HIS A N 1
ATOM 6946 C CA . HIS A 1 922 ? 51.575 29.669 0.471 1.00 79.31 922 HIS A CA 1
ATOM 6947 C C . HIS A 1 922 ? 52.993 29.609 1.042 1.00 79.31 922 HIS A C 1
ATOM 6949 O O . HIS A 1 922 ? 53.842 28.871 0.541 1.00 79.31 922 HIS A O 1
ATOM 6955 N N . VAL A 1 923 ? 53.276 30.421 2.059 1.00 81.88 923 VAL A N 1
ATOM 6956 C CA . VAL A 1 923 ? 54.598 30.498 2.701 1.00 81.88 923 VAL A CA 1
ATOM 6957 C C . VAL A 1 923 ? 54.562 29.665 3.974 1.00 81.88 923 VAL A C 1
ATOM 6959 O O . VAL A 1 923 ? 53.735 29.928 4.841 1.00 81.88 923 VAL A O 1
ATOM 6962 N N . ILE A 1 924 ? 55.440 28.669 4.072 1.00 86.75 924 ILE A N 1
ATOM 6963 C CA . ILE A 1 924 ? 55.502 27.715 5.181 1.00 86.75 924 ILE A CA 1
ATOM 6964 C C . ILE A 1 924 ? 56.701 28.068 6.046 1.00 86.75 924 ILE A C 1
ATOM 6966 O O . ILE A 1 924 ? 57.832 28.028 5.562 1.00 86.75 924 ILE A O 1
ATOM 6970 N N . SER A 1 925 ? 56.468 28.382 7.317 1.00 78.69 925 SER A N 1
ATOM 6971 C CA . SER A 1 925 ? 57.511 28.658 8.302 1.00 78.69 925 SER A CA 1
ATOM 6972 C C . SER A 1 925 ? 57.375 27.717 9.492 1.00 78.69 925 SER A C 1
ATOM 6974 O O . SER A 1 925 ? 56.351 27.690 10.174 1.00 78.69 925 SER A O 1
ATOM 6976 N N . TYR A 1 926 ? 58.443 26.982 9.769 1.00 80.75 926 TYR A N 1
ATOM 6977 C CA . TYR A 1 926 ? 58.608 26.205 10.991 1.00 80.75 926 TYR A CA 1
ATOM 6978 C C . TYR A 1 926 ? 59.513 26.946 11.966 1.00 80.75 926 TYR A C 1
ATOM 6980 O O . TYR A 1 926 ? 60.493 27.570 11.553 1.00 80.75 926 TYR A O 1
ATOM 6988 N N . GLU A 1 927 ? 59.209 26.817 13.250 1.00 82.50 927 GLU A N 1
ATOM 6989 C CA . GLU A 1 927 ? 60.060 27.235 14.355 1.00 82.50 927 GLU A CA 1
ATOM 6990 C C . GLU A 1 927 ? 60.547 25.989 15.084 1.00 82.50 927 GLU A C 1
ATOM 6992 O O . GLU A 1 927 ? 59.763 25.142 15.517 1.00 82.50 927 GLU A O 1
ATOM 6997 N N . GLY A 1 928 ? 61.861 25.858 15.165 1.00 77.69 928 GLY A N 1
ATOM 6998 C CA . GLY A 1 928 ? 62.523 24.876 15.994 1.00 77.69 928 GLY A CA 1
ATOM 6999 C C . GLY A 1 928 ? 62.912 25.511 17.310 1.00 77.69 928 GLY A C 1
ATOM 7000 O O . GLY A 1 928 ? 63.664 26.482 17.288 1.00 77.69 928 GLY A O 1
ATOM 7001 N N . THR A 1 929 ? 62.469 24.949 18.429 1.00 71.31 929 THR A N 1
ATOM 7002 C CA . THR A 1 929 ? 62.910 25.338 19.770 1.00 71.31 929 THR A CA 1
ATOM 7003 C C . THR A 1 929 ? 63.679 24.201 20.440 1.00 71.31 929 THR A C 1
ATOM 7005 O O . THR A 1 929 ? 63.603 23.039 20.038 1.00 71.31 929 THR A O 1
ATOM 7008 N N . ASP A 1 930 ? 64.494 24.531 21.439 1.00 71.00 930 ASP A N 1
ATOM 7009 C CA . ASP A 1 930 ? 65.213 23.540 22.239 1.00 71.00 930 ASP A CA 1
ATOM 7010 C C . ASP A 1 930 ? 64.949 23.711 23.739 1.00 71.00 930 ASP A C 1
ATOM 7012 O O . ASP A 1 930 ? 64.526 24.772 24.200 1.00 71.00 930 ASP A O 1
ATOM 7016 N N . ALA A 1 931 ? 65.225 22.673 24.533 1.00 56.59 931 ALA A N 1
ATOM 7017 C CA . ALA A 1 931 ? 64.980 22.680 25.979 1.00 56.59 931 ALA A CA 1
ATOM 7018 C C . ALA A 1 931 ? 65.909 23.619 26.777 1.00 56.59 931 ALA A C 1
ATOM 7020 O O . ALA A 1 931 ? 65.805 23.709 28.001 1.00 56.59 931 ALA A O 1
ATOM 7021 N N . CYS A 1 932 ? 66.819 24.328 26.109 1.00 53.62 932 CYS A N 1
ATOM 7022 C CA . CYS A 1 932 ? 67.566 25.435 26.691 1.00 53.62 932 CYS A CA 1
ATOM 7023 C C . CYS A 1 932 ? 66.852 26.785 26.438 1.00 53.62 932 CYS A C 1
ATOM 7025 O O . CYS A 1 932 ? 67.233 27.803 27.013 1.00 53.62 932 CYS A O 1
ATOM 7027 N N . GLY A 1 933 ? 65.800 26.819 25.616 1.00 52.88 933 GLY A N 1
ATOM 7028 C CA . GLY A 1 933 ? 64.991 28.002 25.329 1.00 52.88 933 GLY A CA 1
ATOM 7029 C C . GLY A 1 933 ? 65.529 28.868 24.193 1.00 52.88 933 GLY A C 1
ATOM 7030 O O . GLY A 1 933 ? 65.260 30.070 24.184 1.00 52.88 933 GLY A O 1
ATOM 7031 N N . SER A 1 934 ? 66.306 28.295 23.271 1.00 55.75 934 SER A N 1
ATOM 7032 C CA . SER A 1 934 ? 66.616 28.949 21.998 1.00 55.75 934 SER A CA 1
ATOM 7033 C C . SER A 1 934 ? 65.616 28.573 20.917 1.00 55.75 934 SER A C 1
ATOM 7035 O O . SER A 1 934 ? 64.944 27.549 21.013 1.00 55.75 934 SER A O 1
ATOM 7037 N N . SER A 1 935 ? 65.536 29.423 19.895 1.00 70.50 935 SER A N 1
ATOM 7038 C CA . SER A 1 935 ? 64.645 29.263 18.754 1.00 70.50 935 SER A CA 1
ATOM 7039 C C . SER A 1 935 ? 65.355 29.630 17.452 1.00 70.50 935 SER A C 1
ATOM 7041 O O . SER A 1 935 ? 66.125 30.593 17.429 1.00 70.50 935 SER A O 1
ATOM 7043 N N . GLU A 1 936 ? 65.091 28.883 16.383 1.00 76.94 936 GLU A N 1
ATOM 7044 C CA . GLU A 1 936 ? 65.438 29.241 15.005 1.00 76.94 936 GLU A CA 1
ATOM 7045 C C . GLU A 1 936 ? 64.279 28.942 14.055 1.00 76.94 936 GLU A C 1
ATOM 7047 O O . GLU A 1 936 ? 63.475 28.042 14.299 1.00 76.94 936 GLU A O 1
ATOM 7052 N N . THR A 1 937 ? 64.204 29.679 12.944 1.00 80.38 937 THR A N 1
ATOM 7053 C CA . THR A 1 937 ? 63.101 29.537 11.980 1.00 80.38 937 THR A CA 1
ATOM 7054 C C . THR A 1 937 ? 63.573 29.138 10.590 1.00 80.38 937 THR A C 1
ATOM 7056 O O . THR A 1 937 ? 64.624 29.546 10.098 1.00 80.38 937 THR A O 1
ATOM 7059 N N . CYS A 1 938 ? 62.755 28.325 9.932 1.00 77.88 938 CYS A N 1
ATOM 7060 C CA . CYS A 1 938 ? 63.004 27.772 8.613 1.00 77.88 938 CYS A CA 1
ATOM 7061 C C . CYS A 1 938 ? 61.786 28.024 7.727 1.00 77.88 938 CYS A C 1
ATOM 7063 O O . CYS A 1 938 ? 60.677 27.658 8.106 1.00 77.88 938 CYS A O 1
ATOM 7065 N N . THR A 1 939 ? 61.980 28.648 6.561 1.00 84.62 939 THR A N 1
ATOM 7066 C CA . THR A 1 939 ? 60.886 29.022 5.652 1.00 84.62 939 THR A CA 1
ATOM 7067 C C . THR A 1 939 ? 61.138 28.551 4.222 1.00 84.62 939 THR A C 1
ATOM 7069 O O . THR A 1 939 ? 62.246 28.704 3.711 1.00 84.62 939 THR A O 1
ATOM 7072 N N . PHE A 1 940 ? 60.096 28.026 3.580 1.00 83.44 940 PHE A N 1
ATOM 7073 C CA . PHE A 1 940 ? 60.031 27.690 2.153 1.00 83.44 940 PHE A CA 1
ATOM 7074 C C . PHE A 1 940 ? 58.602 27.936 1.635 1.00 83.44 940 PHE A C 1
ATOM 7076 O O . PHE A 1 940 ? 57.701 28.273 2.405 1.00 83.44 940 PHE A O 1
ATOM 7083 N N . THR A 1 941 ? 58.379 27.828 0.328 1.00 81.56 941 THR A N 1
ATOM 7084 C CA . THR A 1 941 ? 57.113 28.202 -0.315 1.00 81.56 941 THR A CA 1
ATOM 7085 C C . THR A 1 941 ? 56.510 27.082 -1.153 1.00 81.56 941 THR A C 1
ATOM 7087 O O . THR A 1 941 ? 57.204 26.275 -1.772 1.00 81.56 941 THR A O 1
ATOM 7090 N N . ILE A 1 942 ? 55.179 27.058 -1.184 1.00 80.88 942 ILE A N 1
ATOM 7091 C CA . ILE A 1 942 ? 54.363 26.130 -1.961 1.00 80.88 942 ILE A CA 1
ATOM 7092 C C . ILE A 1 942 ? 53.501 26.969 -2.896 1.00 80.88 942 ILE A C 1
ATOM 7094 O O . ILE A 1 942 ? 52.559 27.631 -2.467 1.00 80.88 942 ILE A O 1
ATOM 7098 N N . THR A 1 943 ? 53.826 26.968 -4.186 1.00 76.06 943 THR A N 1
ATOM 7099 C CA . THR A 1 943 ? 53.022 27.662 -5.198 1.00 76.06 943 THR A CA 1
ATOM 7100 C C . THR A 1 943 ? 52.030 26.697 -5.822 1.00 76.06 943 THR A C 1
ATOM 7102 O O . THR A 1 943 ? 52.408 25.842 -6.616 1.00 76.06 943 THR A O 1
ATOM 7105 N N . VAL A 1 944 ? 50.756 26.851 -5.479 1.00 73.19 944 VAL A N 1
ATOM 7106 C CA . VAL A 1 944 ? 49.639 26.122 -6.078 1.00 73.19 944 VAL A CA 1
ATOM 7107 C C . VAL A 1 944 ? 49.118 26.945 -7.256 1.00 73.19 944 VAL A C 1
ATOM 7109 O O . VAL A 1 944 ? 48.519 28.006 -7.084 1.00 73.19 944 VAL A O 1
ATOM 7112 N N . GLN A 1 945 ? 49.395 26.492 -8.474 1.00 64.19 945 GLN A N 1
ATOM 7113 C CA . GLN A 1 945 ? 48.942 27.131 -9.707 1.00 64.19 945 GLN A CA 1
ATOM 7114 C C . GLN A 1 945 ? 47.506 26.703 -10.021 1.00 64.19 945 GLN A C 1
ATOM 7116 O O . GLN A 1 945 ? 47.154 25.539 -9.844 1.00 64.19 945 GLN A O 1
ATOM 7121 N N . ALA A 1 946 ? 46.672 27.629 -10.499 1.00 54.12 946 ALA A N 1
ATOM 7122 C CA . ALA A 1 946 ? 45.347 27.274 -10.999 1.00 54.12 946 ALA A CA 1
ATOM 7123 C C . ALA A 1 946 ? 45.484 26.335 -12.208 1.00 54.12 946 ALA A C 1
ATOM 7125 O O . ALA A 1 946 ? 46.259 26.627 -13.124 1.00 54.12 946 ALA A O 1
ATOM 7126 N N . GLY A 1 947 ? 44.731 25.232 -12.203 1.00 48.38 947 GLY A N 1
ATOM 7127 C CA . GLY A 1 947 ? 44.657 24.314 -13.334 1.00 48.38 947 GLY A CA 1
ATOM 7128 C C . GLY A 1 947 ? 44.279 25.064 -14.610 1.00 48.38 947 GLY A C 1
ATOM 7129 O O . GLY A 1 947 ? 43.400 25.929 -14.609 1.00 48.38 947 GLY A O 1
ATOM 7130 N N . SER A 1 948 ? 44.974 24.774 -15.708 1.00 43.53 948 SER A N 1
ATOM 7131 C CA . SER A 1 948 ? 44.626 25.344 -17.005 1.00 43.53 948 SER A CA 1
ATOM 7132 C C . SER A 1 948 ? 43.281 24.783 -17.459 1.00 43.53 948 SER A C 1
ATOM 7134 O O . SER A 1 948 ? 43.199 23.583 -17.716 1.00 43.53 948 SER A O 1
ATOM 7136 N N . THR A 1 949 ? 42.279 25.652 -17.614 1.00 49.66 949 THR A N 1
ATOM 7137 C CA . THR A 1 949 ? 40.915 25.303 -18.043 1.00 49.66 949 THR A CA 1
ATOM 7138 C C . THR A 1 949 ? 40.912 24.438 -19.306 1.00 49.66 949 THR A C 1
ATOM 7140 O O . THR A 1 949 ? 41.029 24.955 -20.422 1.00 49.66 949 THR A O 1
ATOM 7143 N N . GLY A 1 950 ? 40.761 23.128 -19.122 1.00 40.75 950 GLY A N 1
ATOM 7144 C CA . GLY A 1 950 ? 40.531 22.139 -20.170 1.00 40.75 950 GLY A CA 1
ATOM 7145 C C . GLY A 1 950 ? 39.137 21.541 -19.983 1.00 40.75 950 GLY A C 1
ATOM 7146 O O . GLY A 1 950 ? 38.990 20.486 -19.393 1.00 40.75 950 GLY A O 1
ATOM 7147 N N . GLY A 1 951 ? 38.064 22.161 -20.469 1.00 45.59 951 GLY A N 1
ATOM 7148 C CA . GLY A 1 951 ? 37.935 22.487 -21.893 1.00 45.59 951 GLY A CA 1
ATOM 7149 C C . GLY A 1 951 ? 37.630 21.252 -22.761 1.00 45.59 951 GLY A C 1
ATOM 7150 O O . GLY A 1 951 ? 37.664 21.358 -23.985 1.00 45.59 951 GLY A O 1
ATOM 7151 N N . GLY A 1 952 ? 37.350 20.098 -22.137 1.00 53.28 952 GLY A N 1
ATOM 7152 C CA . GLY A 1 952 ? 36.979 18.841 -22.804 1.00 53.28 952 GLY A CA 1
ATOM 7153 C C . GLY A 1 952 ? 35.930 17.983 -22.077 1.00 53.28 952 GLY A C 1
ATOM 7154 O O . GLY A 1 952 ? 35.552 16.945 -22.611 1.00 53.28 952 GLY A O 1
ATOM 7155 N N . CYS A 1 953 ? 35.452 18.392 -20.897 1.00 58.16 953 CYS A N 1
ATOM 7156 C CA . CYS A 1 953 ? 34.364 17.717 -20.185 1.00 58.16 953 CYS A CA 1
ATOM 7157 C C . CYS A 1 953 ? 33.008 17.868 -20.902 1.00 58.16 953 CYS A C 1
ATOM 7159 O O . CYS A 1 953 ? 32.787 18.812 -21.667 1.00 58.16 953 CYS A O 1
ATOM 7161 N N . SER A 1 954 ? 32.078 16.951 -20.622 1.00 59.78 954 SER A N 1
ATOM 7162 C CA . SER A 1 954 ? 30.683 17.026 -21.076 1.00 59.78 954 SER A CA 1
ATOM 7163 C C . SER A 1 954 ? 29.967 18.290 -20.559 1.00 59.78 954 SER A C 1
ATOM 7165 O O . SER A 1 954 ? 30.361 18.900 -19.562 1.00 59.78 954 SER A O 1
ATOM 7167 N N . GLY A 1 955 ? 28.929 18.730 -21.282 1.00 69.25 955 GLY A N 1
ATOM 7168 C CA . GLY A 1 955 ? 28.127 19.913 -20.934 1.00 69.25 955 GLY A CA 1
ATOM 7169 C C . GLY A 1 955 ? 27.173 19.676 -19.757 1.00 69.25 955 GLY A C 1
ATOM 7170 O O . GLY A 1 955 ? 27.375 18.769 -18.960 1.00 69.25 955 GLY A O 1
ATOM 7171 N N . GLU A 1 956 ? 26.117 20.480 -19.641 1.00 76.00 956 GLU A N 1
ATOM 7172 C CA . GLU A 1 956 ? 24.991 20.131 -18.762 1.00 76.00 956 GLU A CA 1
ATOM 7173 C C . GLU A 1 956 ? 24.280 18.876 -19.292 1.00 76.00 956 GLU A C 1
ATOM 7175 O O . GLU A 1 956 ? 24.060 18.753 -20.502 1.00 76.00 956 GLU A O 1
ATOM 7180 N N . ILE A 1 957 ? 23.893 17.968 -18.395 1.00 79.50 957 ILE A N 1
ATOM 7181 C CA . ILE A 1 957 ? 23.156 16.742 -18.726 1.00 79.50 957 ILE A CA 1
ATOM 7182 C C . ILE A 1 957 ? 21.711 16.907 -18.247 1.00 79.50 957 ILE A C 1
ATOM 7184 O O . ILE A 1 957 ? 21.452 17.295 -17.111 1.00 79.50 957 ILE A O 1
ATOM 7188 N N . THR A 1 958 ? 20.744 16.643 -19.128 1.00 81.62 958 THR A N 1
ATOM 7189 C CA . THR A 1 958 ? 19.320 16.766 -18.776 1.00 81.62 958 THR A CA 1
ATOM 7190 C C . THR A 1 958 ? 18.950 15.693 -17.754 1.00 81.62 958 THR A C 1
ATOM 7192 O O . THR A 1 958 ? 19.253 14.526 -17.968 1.00 81.62 958 THR A O 1
ATOM 7195 N N . GLY A 1 959 ? 18.299 16.086 -16.655 1.00 82.00 959 GLY A N 1
ATOM 7196 C CA . GLY A 1 959 ? 18.007 15.190 -15.528 1.00 82.00 959 GLY A CA 1
ATOM 7197 C C . GLY A 1 959 ? 19.083 15.170 -14.436 1.00 82.00 959 GLY A C 1
ATOM 7198 O O . GLY A 1 959 ? 18.900 14.489 -13.433 1.00 82.00 959 GLY A O 1
ATOM 7199 N N . PHE A 1 960 ? 20.161 15.949 -14.581 1.00 90.81 960 PHE A N 1
ATOM 7200 C CA . PHE A 1 960 ? 21.222 16.064 -13.582 1.00 90.81 960 PHE A CA 1
ATOM 7201 C C . PHE A 1 960 ? 21.520 17.522 -13.218 1.00 90.81 960 PHE A C 1
ATOM 7203 O O . PHE A 1 960 ? 21.323 18.439 -14.017 1.00 90.81 960 PHE A O 1
ATOM 7210 N N . THR A 1 961 ? 22.036 17.722 -12.009 1.00 90.44 961 THR A N 1
ATOM 7211 C CA . THR A 1 961 ? 22.653 18.963 -11.542 1.00 90.44 961 THR A CA 1
ATOM 7212 C C . THR A 1 961 ? 24.170 18.778 -11.559 1.00 90.44 961 THR A C 1
ATOM 7214 O O . THR A 1 961 ? 24.694 17.878 -10.903 1.00 90.44 961 THR A O 1
ATOM 7217 N N . THR A 1 962 ? 24.891 19.610 -12.316 1.00 88.19 962 THR A N 1
ATOM 7218 C CA . THR A 1 962 ? 26.363 19.603 -12.329 1.00 88.19 962 THR A CA 1
ATOM 7219 C C . THR A 1 962 ? 26.903 19.969 -10.941 1.00 88.19 962 THR A C 1
ATOM 7221 O O . THR A 1 962 ? 26.627 21.065 -10.456 1.00 88.19 962 THR A O 1
ATOM 7224 N N . LEU A 1 963 ? 27.698 19.083 -10.328 1.00 82.62 963 LEU A N 1
ATOM 7225 C CA . LEU A 1 963 ? 28.372 19.347 -9.048 1.00 82.62 963 LEU A CA 1
ATOM 7226 C C . LEU A 1 963 ? 29.722 20.048 -9.245 1.00 82.62 963 LEU A C 1
ATOM 7228 O O . LEU A 1 963 ? 30.088 20.930 -8.475 1.00 82.62 963 LEU A O 1
ATOM 7232 N N . GLY A 1 964 ? 30.455 19.685 -10.301 1.00 77.06 964 GLY A N 1
ATOM 7233 C CA . GLY A 1 964 ? 31.741 20.295 -10.637 1.00 77.06 964 GLY A CA 1
ATOM 7234 C C . GLY A 1 964 ? 32.691 19.338 -11.351 1.00 77.06 964 GLY A C 1
ATOM 7235 O O . GLY A 1 964 ? 32.321 18.220 -11.700 1.00 77.06 964 GLY A O 1
ATOM 7236 N N . GLU A 1 965 ? 33.921 19.794 -11.570 1.00 77.12 965 GLU A N 1
ATOM 7237 C CA . GLU A 1 965 ? 35.037 18.988 -12.077 1.00 77.12 965 GLU A CA 1
ATOM 7238 C C . GLU A 1 965 ? 36.016 18.724 -10.921 1.00 77.12 965 GLU A C 1
ATOM 7240 O O . GLU A 1 965 ? 36.370 19.650 -10.186 1.00 77.12 965 GLU A O 1
ATOM 7245 N N . PHE A 1 966 ? 36.437 17.470 -10.755 1.00 68.75 966 PHE A N 1
ATOM 7246 C CA . PHE A 1 966 ? 37.410 17.032 -9.753 1.00 68.75 966 PHE A CA 1
ATOM 7247 C C . PHE A 1 966 ? 38.350 15.995 -10.393 1.00 68.75 966 PHE A C 1
ATOM 7249 O O . PHE A 1 966 ? 37.941 15.194 -11.232 1.00 68.75 966 PHE A O 1
ATOM 7256 N N . GLY A 1 967 ? 39.646 16.036 -10.070 1.00 70.50 967 GLY A N 1
ATOM 7257 C CA . GLY A 1 967 ? 40.634 15.158 -10.710 1.00 70.50 967 GLY A CA 1
ATOM 7258 C C . GLY A 1 967 ? 40.689 15.335 -12.238 1.00 70.50 967 GLY A C 1
ATOM 7259 O O . GLY A 1 967 ? 41.068 16.397 -12.739 1.00 70.50 967 GLY A O 1
ATOM 7260 N N . THR A 1 968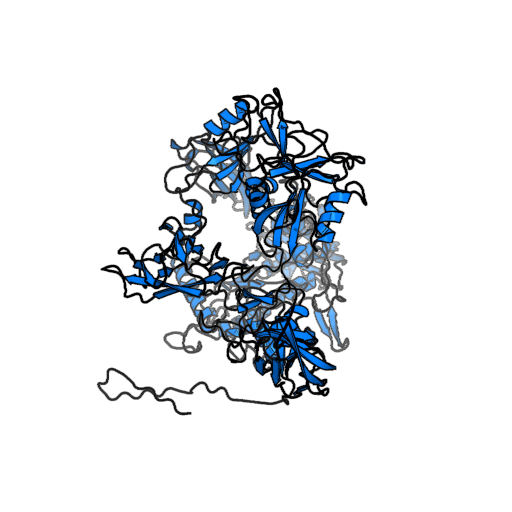 ? 40.334 14.275 -12.970 1.00 70.62 968 THR A N 1
ATOM 7261 C CA . THR A 1 968 ? 40.153 14.265 -14.437 1.00 70.62 968 THR A CA 1
ATOM 7262 C C . THR A 1 968 ? 38.698 14.061 -14.864 1.00 70.62 968 THR A C 1
ATOM 7264 O O . THR A 1 968 ? 38.447 13.845 -16.048 1.00 70.62 968 THR A O 1
ATOM 7267 N N . SER A 1 969 ? 37.749 14.119 -13.932 1.00 74.69 969 SER A N 1
ATOM 7268 C CA . SER A 1 969 ? 36.350 13.745 -14.135 1.00 74.69 969 SER A CA 1
ATOM 7269 C C . SER A 1 969 ? 35.399 14.905 -13.821 1.00 74.69 969 SER A C 1
ATOM 7271 O O . SER A 1 969 ? 35.739 15.860 -13.119 1.00 74.69 969 SER A O 1
ATOM 7273 N N . LYS A 1 970 ? 34.179 14.834 -14.357 1.00 84.88 970 LYS A N 1
ATOM 7274 C CA . LYS A 1 970 ? 33.087 15.768 -14.067 1.00 84.88 970 LYS A CA 1
ATOM 7275 C C . LYS A 1 970 ? 31.928 15.031 -13.407 1.00 84.88 970 LYS A C 1
ATOM 7277 O O . LYS A 1 970 ? 31.518 13.978 -13.889 1.00 84.88 970 LYS A O 1
ATOM 7282 N N . TYR A 1 971 ? 31.410 15.605 -12.326 1.00 90.88 971 TYR A N 1
ATOM 7283 C CA . TYR A 1 971 ? 30.493 14.950 -11.400 1.00 90.88 971 TYR A CA 1
ATOM 7284 C C . TYR A 1 971 ? 29.114 15.603 -11.459 1.00 90.88 971 TYR A C 1
ATOM 7286 O O . TYR A 1 971 ? 28.976 16.827 -11.584 1.00 90.88 971 TYR A O 1
ATOM 7294 N N . TYR A 1 972 ? 28.090 14.765 -11.363 1.00 92.44 972 TYR A N 1
ATOM 7295 C CA . TYR A 1 972 ? 26.699 15.118 -11.603 1.00 92.44 972 TYR A CA 1
ATOM 7296 C C . TYR A 1 972 ? 25.802 14.426 -10.576 1.00 92.44 972 TYR A C 1
ATOM 7298 O O . TYR A 1 972 ? 25.856 13.208 -10.436 1.00 92.44 972 TYR A O 1
ATOM 7306 N N . LEU A 1 973 ? 24.947 15.184 -9.895 1.00 96.00 973 LEU A N 1
ATOM 7307 C CA . LEU A 1 973 ? 23.907 14.652 -9.013 1.00 96.00 973 LEU A CA 1
ATOM 7308 C C . LEU A 1 973 ? 22.629 14.430 -9.818 1.00 96.00 973 LEU A C 1
ATOM 7310 O O . LEU A 1 973 ? 22.186 15.339 -10.522 1.00 96.00 973 LEU A O 1
ATOM 7314 N N . SER A 1 974 ? 22.025 13.247 -9.725 1.00 95.44 974 SER A N 1
ATOM 7315 C CA . SER A 1 974 ? 20.731 12.987 -10.360 1.00 95.44 974 SER A CA 1
ATOM 7316 C C . SER A 1 974 ? 19.642 13.883 -9.761 1.00 95.44 974 SER A C 1
ATOM 7318 O O . SER A 1 974 ? 19.574 14.078 -8.549 1.00 95.44 974 SER A O 1
ATOM 7320 N N . ASN A 1 975 ? 18.766 14.443 -10.595 1.00 90.19 975 ASN A N 1
ATOM 7321 C CA . ASN A 1 975 ? 17.626 15.223 -10.104 1.00 90.19 975 ASN A CA 1
ATOM 7322 C C . ASN A 1 975 ? 16.511 14.308 -9.572 1.00 90.19 975 ASN A C 1
ATOM 7324 O O . ASN A 1 975 ? 15.809 14.685 -8.634 1.00 90.19 975 ASN A O 1
ATOM 7328 N N . ASP A 1 976 ? 16.406 13.103 -10.137 1.00 87.81 976 ASP A N 1
ATOM 7329 C CA . ASP A 1 976 ? 15.455 12.054 -9.768 1.00 87.81 976 ASP A CA 1
ATOM 7330 C C . ASP A 1 976 ? 16.123 10.938 -8.944 1.00 87.81 976 ASP A C 1
ATOM 7332 O O . ASP A 1 976 ? 17.349 10.773 -8.955 1.00 87.81 976 ASP A O 1
ATOM 7336 N N . ILE A 1 977 ? 15.307 10.157 -8.231 1.00 89.69 977 ILE A N 1
ATOM 7337 C CA . ILE A 1 977 ? 15.748 8.988 -7.458 1.00 89.69 977 ILE A CA 1
ATOM 7338 C C . ILE A 1 977 ? 15.747 7.715 -8.315 1.00 89.69 977 ILE A C 1
ATOM 7340 O O . ILE A 1 977 ? 14.881 7.533 -9.166 1.00 89.69 977 ILE A O 1
ATOM 7344 N N . SER A 1 978 ? 16.695 6.818 -8.058 1.00 85.81 978 SER A N 1
ATOM 7345 C CA . SER A 1 978 ? 16.872 5.554 -8.772 1.00 85.81 978 SER A CA 1
ATOM 7346 C C . SER A 1 978 ? 17.422 4.467 -7.843 1.00 85.81 978 SER A C 1
ATOM 7348 O O . SER A 1 978 ? 17.924 4.762 -6.754 1.00 85.81 978 SER A O 1
ATOM 7350 N N . ARG A 1 979 ? 17.330 3.208 -8.268 1.00 89.56 979 ARG A N 1
ATOM 7351 C CA . ARG A 1 979 ? 17.964 2.058 -7.600 1.00 89.56 979 ARG A CA 1
ATOM 7352 C C . ARG A 1 979 ? 19.433 1.973 -8.022 1.00 89.56 979 ARG A C 1
ATOM 7354 O O . ARG A 1 979 ? 19.768 2.479 -9.093 1.00 89.56 979 ARG A O 1
ATOM 7361 N N . PRO A 1 980 ? 20.322 1.337 -7.247 1.00 83.31 980 PRO A N 1
ATOM 7362 C CA . PRO A 1 980 ? 21.761 1.461 -7.477 1.00 83.31 980 PRO A CA 1
ATOM 7363 C C . PRO A 1 980 ? 22.236 0.890 -8.824 1.00 83.31 980 PRO A C 1
ATOM 7365 O O . PRO A 1 980 ? 23.051 1.519 -9.491 1.00 83.31 980 PRO A O 1
ATOM 7368 N N . THR A 1 981 ? 21.681 -0.233 -9.291 1.00 86.25 981 THR A N 1
ATOM 7369 C CA . THR A 1 981 ? 22.007 -0.784 -10.625 1.00 86.25 981 THR A CA 1
ATOM 7370 C C . THR A 1 981 ? 21.501 0.094 -11.764 1.00 86.25 981 THR A C 1
ATOM 7372 O O . THR A 1 981 ? 22.173 0.259 -12.777 1.00 86.25 981 THR A O 1
ATOM 7375 N N . ASP A 1 982 ? 20.311 0.673 -11.604 1.00 89.12 982 ASP A N 1
ATOM 7376 C CA . ASP A 1 982 ? 19.684 1.529 -12.612 1.00 89.12 982 ASP A CA 1
ATOM 7377 C C . ASP A 1 982 ? 20.454 2.855 -12.704 1.00 89.12 982 ASP A C 1
ATOM 7379 O O . ASP A 1 982 ? 20.716 3.371 -13.786 1.00 89.12 982 ASP A O 1
ATOM 7383 N N . ALA A 1 983 ? 20.872 3.380 -11.551 1.00 89.81 983 ALA A N 1
ATOM 7384 C CA . ALA A 1 983 ? 21.744 4.535 -11.419 1.00 89.81 983 ALA A CA 1
ATOM 7385 C C . ALA A 1 983 ? 23.113 4.315 -12.091 1.00 89.81 983 ALA A C 1
ATOM 7387 O O . ALA A 1 983 ? 23.576 5.186 -12.830 1.00 89.81 983 ALA A O 1
ATOM 7388 N N . GLN A 1 984 ? 23.714 3.132 -11.917 1.00 92.38 984 GLN A N 1
ATOM 7389 C CA . GLN A 1 984 ? 24.924 2.730 -12.636 1.00 92.38 984 GLN A CA 1
ATOM 7390 C C . GLN A 1 984 ? 24.706 2.658 -14.153 1.00 92.38 984 GLN A C 1
ATOM 7392 O O . GLN A 1 984 ? 25.478 3.247 -14.907 1.00 92.38 984 GLN A O 1
ATOM 7397 N N . ALA A 1 985 ? 23.640 2.003 -14.617 1.00 84.69 985 ALA A N 1
ATOM 7398 C CA . ALA A 1 985 ? 23.349 1.889 -16.046 1.00 84.69 985 ALA A CA 1
ATOM 7399 C C . ALA A 1 985 ? 23.122 3.264 -16.708 1.00 84.69 985 ALA A C 1
ATOM 7401 O O . ALA A 1 985 ? 23.553 3.503 -17.841 1.00 84.69 985 ALA A O 1
ATOM 7402 N N . VAL A 1 986 ? 22.494 4.211 -15.997 1.00 84.00 986 VAL A N 1
ATOM 7403 C CA . VAL A 1 986 ? 22.384 5.598 -16.473 1.00 84.00 986 VAL A CA 1
ATOM 7404 C C . VAL A 1 986 ? 23.755 6.277 -16.515 1.00 84.00 986 VAL A C 1
ATOM 7406 O O . VAL A 1 986 ? 24.027 6.992 -17.485 1.00 84.00 986 VAL A O 1
ATOM 7409 N N . ALA A 1 987 ? 24.638 6.037 -15.543 1.00 85.56 987 ALA A N 1
ATOM 7410 C CA . ALA A 1 987 ? 25.990 6.589 -15.560 1.00 85.56 987 ALA A CA 1
ATOM 7411 C C . ALA A 1 987 ? 26.817 6.090 -16.760 1.00 85.56 987 ALA A C 1
ATOM 7413 O O . ALA A 1 987 ? 27.374 6.901 -17.509 1.00 85.56 987 ALA A O 1
ATOM 7414 N N . GLU A 1 988 ? 26.789 4.784 -17.029 1.00 85.44 988 GLU A N 1
ATOM 7415 C CA . GLU A 1 988 ? 27.437 4.166 -18.196 1.00 85.44 988 GLU A CA 1
ATOM 7416 C C . GLU A 1 988 ? 26.907 4.727 -19.518 1.00 85.44 988 GLU A C 1
ATOM 7418 O O . GLU A 1 988 ? 27.682 5.017 -20.434 1.00 85.44 988 GLU A O 1
ATOM 7423 N N . SER A 1 989 ? 25.593 4.968 -19.613 1.00 81.50 989 SER A N 1
ATOM 7424 C CA . SER A 1 989 ? 24.976 5.546 -20.816 1.00 81.50 989 SER A CA 1
ATOM 7425 C C . SER A 1 989 ? 25.483 6.959 -21.156 1.00 81.50 989 SER A C 1
ATOM 7427 O O . SER A 1 989 ? 25.433 7.367 -22.319 1.00 81.50 989 SER A O 1
ATOM 7429 N N . HIS A 1 990 ? 26.033 7.681 -20.171 1.00 78.06 990 HIS A N 1
ATOM 7430 C CA . HIS A 1 990 ? 26.667 8.991 -20.341 1.00 78.06 990 HIS A CA 1
ATOM 7431 C C . HIS A 1 990 ? 28.202 8.919 -20.468 1.00 78.06 990 HIS A C 1
ATOM 7433 O O . HIS A 1 990 ? 28.856 9.958 -20.581 1.00 78.06 990 HIS A O 1
ATOM 7439 N N . GLY A 1 991 ? 28.782 7.714 -20.510 1.00 77.62 991 GLY A N 1
ATOM 7440 C CA . GLY A 1 991 ? 30.228 7.489 -20.585 1.00 77.62 991 GLY A CA 1
ATOM 7441 C C . GLY A 1 991 ? 30.949 7.632 -19.243 1.00 77.62 991 GLY A C 1
ATOM 7442 O O . GLY A 1 991 ? 32.140 7.943 -19.230 1.00 77.62 991 GLY A O 1
ATOM 7443 N N . GLY A 1 992 ? 30.225 7.448 -18.139 1.00 84.56 992 GLY A N 1
ATOM 7444 C CA . GLY A 1 992 ? 30.723 7.508 -16.770 1.00 84.56 992 GLY A CA 1
ATOM 7445 C C . GLY A 1 992 ? 30.369 6.269 -15.951 1.00 84.56 992 GLY A C 1
ATOM 7446 O O . GLY A 1 992 ? 29.955 5.252 -16.497 1.00 84.56 992 GLY A O 1
ATOM 7447 N N . TYR A 1 993 ? 30.515 6.376 -14.635 1.00 92.50 993 TYR A N 1
ATOM 7448 C CA . TYR A 1 993 ? 30.126 5.363 -13.648 1.00 92.50 993 TYR A CA 1
ATOM 7449 C C . TYR A 1 993 ? 29.435 6.061 -12.469 1.00 92.50 993 TYR A C 1
ATOM 7451 O O . TYR A 1 993 ? 29.517 7.287 -12.331 1.00 92.50 993 TYR A O 1
ATOM 7459 N N . LEU A 1 994 ? 28.743 5.314 -11.607 1.00 95.25 994 LEU A N 1
ATOM 7460 C CA . LEU A 1 994 ? 28.485 5.805 -10.258 1.00 95.25 994 LEU A CA 1
ATOM 7461 C C . LEU A 1 994 ? 29.819 6.155 -9.612 1.00 95.25 994 LEU A C 1
ATOM 7463 O O . LEU A 1 994 ? 30.792 5.416 -9.756 1.00 95.25 994 LEU A O 1
ATOM 7467 N N . THR A 1 995 ? 29.847 7.304 -8.943 1.00 94.06 995 THR A N 1
ATOM 7468 C CA . THR A 1 995 ? 31.092 7.961 -8.558 1.00 94.06 995 THR A CA 1
ATOM 7469 C C . THR A 1 995 ? 31.993 7.024 -7.785 1.00 94.06 995 THR A C 1
ATOM 7471 O O . THR A 1 995 ? 31.567 6.404 -6.803 1.00 94.06 995 THR A O 1
ATOM 7474 N N . THR A 1 996 ? 33.242 6.951 -8.225 1.00 92.25 996 THR A N 1
ATOM 7475 C CA . THR A 1 996 ? 34.286 6.362 -7.404 1.00 92.25 996 THR A CA 1
ATOM 7476 C C . THR A 1 996 ? 34.820 7.390 -6.429 1.00 92.25 996 THR A C 1
ATOM 7478 O O . THR A 1 996 ? 34.575 8.591 -6.575 1.00 92.25 996 THR A O 1
ATOM 7481 N N . ILE A 1 997 ? 35.433 6.905 -5.349 1.00 91.25 997 ILE A N 1
ATOM 7482 C CA . ILE A 1 997 ? 36.013 7.758 -4.318 1.00 91.25 997 ILE A CA 1
ATOM 7483 C C . ILE A 1 997 ? 37.358 7.166 -3.911 1.00 91.25 997 ILE A C 1
ATOM 7485 O O . ILE A 1 997 ? 37.457 6.239 -3.109 1.00 91.25 997 ILE A O 1
ATOM 7489 N N . SER A 1 998 ? 38.407 7.725 -4.499 1.00 83.44 998 SER A N 1
ATOM 7490 C CA . SER A 1 998 ? 39.798 7.302 -4.357 1.00 83.44 998 SER A CA 1
ATOM 7491 C C . SER A 1 998 ? 40.510 7.937 -3.154 1.00 83.44 998 SER A C 1
ATOM 7493 O O . SER A 1 998 ? 41.577 7.463 -2.748 1.00 83.44 998 SER A O 1
ATOM 7495 N N . SER A 1 999 ? 39.932 9.001 -2.577 1.00 80.38 999 SER A N 1
ATOM 7496 C CA . SER A 1 999 ? 40.519 9.812 -1.501 1.00 80.38 999 SER A CA 1
ATOM 7497 C C . SER A 1 999 ? 39.472 10.529 -0.635 1.00 80.38 999 SER A C 1
ATOM 7499 O O . SER A 1 999 ? 38.367 10.821 -1.094 1.00 80.38 999 SER A O 1
ATOM 7501 N N . GLN A 1 1000 ? 39.864 10.941 0.579 1.00 80.88 1000 GLN A N 1
ATOM 7502 C CA . GLN A 1 1000 ? 39.051 11.821 1.436 1.00 80.88 1000 GLN A CA 1
ATOM 7503 C C . GLN A 1 1000 ? 38.674 13.131 0.724 1.00 80.88 1000 GLN A C 1
ATOM 7505 O O . GLN A 1 1000 ? 37.573 13.639 0.885 1.00 80.88 1000 GLN A O 1
ATOM 7510 N N . SER A 1 1001 ? 39.563 13.661 -0.117 1.00 68.06 1001 SER A N 1
ATOM 7511 C CA . SER A 1 1001 ? 39.320 14.911 -0.845 1.00 68.06 1001 SER A CA 1
ATOM 7512 C C . SER A 1 1001 ? 38.194 14.828 -1.878 1.00 68.06 1001 SER A C 1
ATOM 7514 O O . SER A 1 1001 ? 37.472 15.799 -2.094 1.00 68.06 1001 SER A O 1
ATOM 7516 N N . GLU A 1 1002 ? 38.029 13.655 -2.483 1.00 81.50 1002 GLU A N 1
ATOM 7517 C CA . GLU A 1 1002 ? 36.941 13.344 -3.408 1.00 81.50 1002 GLU A CA 1
ATOM 7518 C C . GLU A 1 1002 ? 35.637 13.099 -2.639 1.00 81.50 1002 GLU A C 1
ATOM 7520 O O . GLU A 1 1002 ? 34.585 13.618 -3.009 1.00 81.50 1002 GLU A O 1
ATOM 7525 N N . ASN A 1 1003 ? 35.737 12.409 -1.497 1.00 87.50 1003 ASN A N 1
ATOM 7526 C CA . ASN A 1 1003 ? 34.638 12.194 -0.559 1.00 87.50 1003 ASN A CA 1
ATOM 7527 C C . ASN A 1 1003 ? 34.015 13.517 -0.095 1.00 87.50 1003 ASN A C 1
ATOM 7529 O O . ASN A 1 1003 ? 32.803 13.706 -0.183 1.00 87.50 1003 ASN A O 1
ATOM 7533 N N . ASP A 1 1004 ? 34.861 14.444 0.353 1.00 80.56 1004 ASP A N 1
ATOM 7534 C CA . ASP A 1 1004 ? 34.465 15.753 0.865 1.00 80.56 1004 ASP A CA 1
ATOM 7535 C C . ASP A 1 1004 ? 33.913 16.649 -0.254 1.00 80.56 1004 ASP A C 1
ATOM 7537 O O . ASP A 1 1004 ? 32.943 17.377 -0.040 1.00 80.56 1004 ASP A O 1
ATOM 7541 N N . PHE A 1 1005 ? 34.481 16.577 -1.466 1.00 84.56 1005 PHE A N 1
ATOM 7542 C CA . PHE A 1 1005 ? 33.945 17.277 -2.636 1.00 84.56 1005 PHE A CA 1
ATOM 7543 C C . PHE A 1 1005 ? 32.512 16.828 -2.951 1.00 84.56 1005 PHE A C 1
ATOM 7545 O O . PHE A 1 1005 ? 31.644 17.676 -3.169 1.00 84.56 1005 PHE A O 1
ATOM 7552 N N . ILE A 1 1006 ? 32.239 15.521 -2.936 1.00 88.69 1006 ILE A N 1
ATOM 7553 C CA . ILE A 1 1006 ? 30.891 14.996 -3.178 1.00 88.69 1006 ILE A CA 1
ATOM 7554 C C . ILE A 1 1006 ? 29.962 15.390 -2.021 1.00 88.69 1006 ILE A C 1
ATOM 7556 O O . ILE A 1 1006 ? 28.916 15.990 -2.265 1.00 88.69 1006 ILE A O 1
ATOM 7560 N N . GLN A 1 1007 ? 30.371 15.141 -0.771 1.00 92.81 1007 GLN A N 1
ATOM 7561 C CA . GLN A 1 1007 ? 29.599 15.427 0.445 1.00 92.81 1007 GLN A CA 1
ATOM 7562 C C . GLN A 1 1007 ? 29.139 16.889 0.532 1.00 92.81 1007 GLN A C 1
ATOM 7564 O O . GLN A 1 1007 ? 27.978 17.146 0.844 1.00 92.81 1007 GLN A O 1
ATOM 7569 N N . GLN A 1 1008 ? 30.014 17.852 0.226 1.00 85.25 1008 GLN A N 1
ATOM 7570 C CA . GLN A 1 1008 ? 29.692 19.285 0.297 1.00 85.25 1008 GLN A CA 1
ATOM 7571 C C . GLN A 1 1008 ? 28.707 19.750 -0.789 1.00 85.25 1008 GLN A C 1
ATOM 7573 O O . GLN A 1 1008 ? 28.141 20.838 -0.674 1.00 85.25 1008 GLN A O 1
ATOM 7578 N N . ASN A 1 1009 ? 28.504 18.946 -1.836 1.00 82.06 1009 ASN A N 1
ATOM 7579 C CA . ASN A 1 1009 ? 27.666 19.270 -2.991 1.00 82.06 1009 ASN A CA 1
ATOM 7580 C C . ASN A 1 1009 ? 26.378 18.422 -3.074 1.00 82.06 1009 ASN A C 1
ATOM 7582 O O . ASN A 1 1009 ? 25.625 18.545 -4.041 1.00 82.06 1009 ASN A O 1
ATOM 7586 N N . ILE A 1 1010 ? 26.080 17.612 -2.050 1.00 88.81 1010 ILE A N 1
ATOM 7587 C CA . ILE A 1 1010 ? 24.825 16.855 -1.909 1.00 88.81 1010 ILE A CA 1
ATOM 7588 C C . ILE A 1 1010 ? 24.024 17.328 -0.686 1.00 88.81 1010 ILE A C 1
ATOM 7590 O O . ILE A 1 1010 ? 24.579 17.708 0.340 1.00 88.81 1010 ILE A O 1
ATOM 7594 N N . SER A 1 1011 ? 22.692 17.297 -0.781 1.00 87.31 1011 SER A N 1
ATOM 7595 C CA . SER A 1 1011 ? 21.775 17.727 0.295 1.00 87.31 1011 SER A CA 1
ATOM 7596 C C . SER A 1 1011 ? 20.964 16.590 0.926 1.00 87.31 1011 SER A C 1
ATOM 7598 O O . SER A 1 1011 ? 20.173 16.821 1.837 1.00 87.31 1011 SER A O 1
ATOM 7600 N N . GLU A 1 1012 ? 21.121 15.367 0.428 1.00 89.31 1012 GLU A N 1
ATOM 7601 C CA . GLU A 1 1012 ? 20.392 14.162 0.835 1.00 89.31 1012 GLU A CA 1
ATOM 7602 C C . GLU A 1 1012 ? 21.291 12.927 0.656 1.00 89.31 1012 GLU A C 1
ATOM 7604 O O . GLU A 1 1012 ? 22.384 13.042 0.105 1.00 89.31 1012 GLU A O 1
ATOM 7609 N N . MET A 1 1013 ? 20.872 11.755 1.146 1.00 91.44 1013 MET A N 1
ATOM 7610 C CA . MET A 1 1013 ? 21.650 10.520 0.972 1.00 91.44 1013 MET A CA 1
ATOM 7611 C C . MET A 1 1013 ? 21.644 10.065 -0.488 1.00 91.44 1013 MET A C 1
ATOM 7613 O O . MET A 1 1013 ? 20.569 9.881 -1.064 1.00 91.44 1013 MET A O 1
ATOM 7617 N N . VAL A 1 1014 ? 22.831 9.815 -1.044 1.00 94.94 1014 VAL A N 1
ATOM 7618 C CA . VAL A 1 1014 ? 23.026 9.458 -2.458 1.00 94.94 1014 VAL A CA 1
ATOM 7619 C C . VAL A 1 1014 ? 23.715 8.108 -2.622 1.00 94.94 1014 VAL A C 1
ATOM 7621 O O . VAL A 1 1014 ? 24.559 7.764 -1.803 1.00 94.94 1014 VAL A O 1
ATOM 7624 N N . TYR A 1 1015 ? 23.415 7.362 -3.687 1.00 97.44 1015 TYR A N 1
ATOM 7625 C CA . TYR A 1 1015 ? 24.245 6.222 -4.090 1.00 97.44 1015 TYR A CA 1
ATOM 7626 C C . TYR A 1 1015 ? 25.598 6.678 -4.650 1.00 97.44 1015 TYR A C 1
ATOM 7628 O O . TYR A 1 1015 ? 25.677 7.657 -5.403 1.00 97.44 1015 TYR A O 1
ATOM 7636 N N . ILE A 1 1016 ? 26.636 5.921 -4.293 1.00 96.44 1016 ILE A N 1
ATOM 7637 C CA . ILE A 1 1016 ? 27.993 5.980 -4.850 1.00 96.44 1016 ILE A CA 1
ATOM 7638 C C . ILE A 1 1016 ? 28.333 4.625 -5.494 1.00 96.44 1016 ILE A C 1
ATOM 7640 O O . ILE A 1 1016 ? 27.566 3.673 -5.368 1.00 96.44 1016 ILE A O 1
ATOM 7644 N N . GLY A 1 1017 ? 29.451 4.522 -6.213 1.00 94.19 1017 GLY A N 1
ATOM 7645 C CA . GLY A 1 1017 ? 29.738 3.361 -7.064 1.00 94.19 1017 GLY A CA 1
ATOM 7646 C C . GLY A 1 1017 ? 30.243 2.094 -6.373 1.00 94.19 1017 GLY A C 1
ATOM 7647 O O . GLY A 1 1017 ? 30.634 1.167 -7.079 1.00 94.19 1017 GLY A O 1
ATOM 7648 N N . LEU A 1 1018 ? 30.295 2.064 -5.039 1.00 95.69 1018 LEU A N 1
ATOM 7649 C CA . LEU A 1 1018 ? 30.807 0.930 -4.270 1.00 95.69 1018 LEU A CA 1
ATOM 7650 C C . LEU A 1 1018 ? 29.677 -0.066 -3.993 1.00 95.69 1018 LEU A C 1
ATOM 7652 O O . LEU A 1 1018 ? 28.580 0.324 -3.585 1.00 95.69 1018 LEU A O 1
ATOM 7656 N N . HIS A 1 1019 ? 29.950 -1.346 -4.211 1.00 92.81 1019 HIS A N 1
ATOM 7657 C CA . HIS A 1 1019 ? 28.998 -2.434 -4.010 1.00 92.81 1019 HIS A CA 1
ATOM 7658 C C . HIS A 1 1019 ? 29.733 -3.756 -3.765 1.00 92.81 1019 HIS A C 1
ATOM 7660 O O . HIS A 1 1019 ? 30.933 -3.849 -3.997 1.00 92.81 1019 HIS A O 1
ATOM 7666 N N . ASP A 1 1020 ? 29.015 -4.811 -3.400 1.00 89.81 1020 ASP A N 1
ATOM 7667 C CA . ASP A 1 1020 ? 29.519 -6.193 -3.383 1.00 89.81 1020 ASP A CA 1
ATOM 7668 C C . ASP A 1 1020 ? 28.550 -7.213 -4.008 1.00 89.81 1020 ASP A C 1
ATOM 7670 O O . ASP A 1 1020 ? 28.790 -8.416 -3.947 1.00 89.81 1020 ASP A O 1
ATOM 7674 N N . GLN A 1 1021 ? 27.536 -6.734 -4.741 1.00 85.94 1021 GLN A N 1
ATOM 7675 C CA . GLN A 1 1021 ? 26.467 -7.519 -5.399 1.00 85.94 1021 GLN A CA 1
ATOM 7676 C C . GLN A 1 1021 ? 26.920 -8.760 -6.198 1.00 85.94 1021 GLN A C 1
ATOM 7678 O O . GLN A 1 1021 ? 26.145 -9.687 -6.429 1.00 85.94 1021 GLN A O 1
ATOM 7683 N N . ASN A 1 1022 ? 28.163 -8.765 -6.690 1.00 80.56 1022 ASN A N 1
ATOM 7684 C CA . ASN A 1 1022 ? 28.715 -9.852 -7.495 1.00 80.56 1022 ASN A CA 1
ATOM 7685 C C . ASN A 1 1022 ? 29.342 -10.953 -6.627 1.00 80.56 1022 ASN A C 1
ATOM 7687 O O . ASN A 1 1022 ? 29.478 -12.093 -7.078 1.00 80.56 1022 ASN A O 1
ATOM 7691 N N . THR A 1 1023 ? 29.782 -10.631 -5.408 1.00 81.62 1023 THR A N 1
ATOM 7692 C CA . THR A 1 1023 ? 30.332 -11.568 -4.423 1.00 81.62 1023 THR A CA 1
ATOM 7693 C C . THR A 1 1023 ? 30.224 -10.962 -3.022 1.00 81.62 1023 THR A C 1
ATOM 7695 O O . THR A 1 1023 ? 31.102 -10.210 -2.605 1.00 81.62 1023 THR A O 1
ATOM 7698 N N . GLU A 1 1024 ? 29.177 -11.362 -2.298 1.00 79.50 1024 GLU A N 1
ATOM 7699 C CA . GLU A 1 1024 ? 28.903 -11.025 -0.892 1.00 79.50 1024 GLU A CA 1
ATOM 7700 C C . GLU A 1 1024 ? 30.176 -10.892 -0.034 1.00 79.50 1024 GLU A C 1
ATOM 7702 O O . GLU A 1 1024 ? 30.993 -11.816 0.068 1.00 79.50 1024 GLU A O 1
ATOM 7707 N N . GLY A 1 1025 ? 30.331 -9.733 0.601 1.00 75.12 1025 GLY A N 1
ATOM 7708 C CA . GLY A 1 1025 ? 31.465 -9.354 1.437 1.00 75.12 1025 GLY A CA 1
ATOM 7709 C C . GLY A 1 1025 ? 32.690 -8.808 0.689 1.00 75.12 1025 GLY A C 1
ATOM 7710 O O . GLY A 1 1025 ? 33.650 -8.402 1.351 1.00 75.12 1025 GLY A O 1
ATOM 7711 N N . ILE A 1 1026 ? 32.703 -8.781 -0.650 1.00 84.19 1026 ILE A N 1
ATOM 7712 C CA . ILE A 1 1026 ? 33.815 -8.251 -1.460 1.00 84.19 1026 ILE A CA 1
ATOM 7713 C C . ILE A 1 1026 ? 33.418 -6.924 -2.110 1.00 84.19 1026 ILE A C 1
ATOM 7715 O O . ILE A 1 1026 ? 32.879 -6.886 -3.211 1.00 84.19 1026 ILE A O 1
ATOM 7719 N N . LEU A 1 1027 ? 33.756 -5.828 -1.428 1.00 87.19 1027 LEU A N 1
ATOM 7720 C CA . LEU A 1 1027 ? 33.525 -4.474 -1.928 1.00 87.19 1027 LEU A CA 1
ATOM 7721 C C . LEU A 1 1027 ? 34.401 -4.154 -3.145 1.00 87.19 1027 LEU A C 1
ATOM 7723 O O . LEU A 1 1027 ? 35.633 -4.166 -3.061 1.00 87.19 1027 LEU A O 1
ATOM 7727 N N . GLU A 1 1028 ? 33.752 -3.785 -4.241 1.00 89.00 1028 GLU A N 1
ATOM 7728 C CA . GLU A 1 1028 ? 34.354 -3.349 -5.496 1.00 89.00 1028 GLU A CA 1
ATOM 7729 C C . GLU A 1 1028 ? 33.617 -2.126 -6.068 1.00 89.00 1028 GLU A C 1
ATOM 7731 O O . GLU A 1 1028 ? 32.426 -1.913 -5.829 1.00 89.00 1028 GLU A O 1
ATOM 7736 N N . TRP A 1 1029 ? 34.344 -1.279 -6.797 1.00 91.81 1029 TRP A N 1
ATOM 7737 C CA . TRP A 1 1029 ? 33.743 -0.172 -7.538 1.00 91.81 1029 TRP A CA 1
ATOM 7738 C C . TRP A 1 1029 ? 33.234 -0.671 -8.892 1.00 91.81 1029 TRP A C 1
ATOM 7740 O O . TRP A 1 1029 ? 33.929 -1.437 -9.560 1.00 91.81 1029 TRP A O 1
ATOM 7750 N N . PHE A 1 1030 ? 32.095 -0.156 -9.362 1.00 85.88 1030 PHE A N 1
ATOM 7751 C CA . PHE A 1 1030 ? 31.544 -0.504 -10.681 1.00 85.88 1030 PHE A CA 1
ATOM 7752 C C . PHE A 1 1030 ? 32.517 -0.297 -11.864 1.00 85.88 1030 PHE A C 1
ATOM 7754 O O . PHE A 1 1030 ? 32.393 -0.973 -12.883 1.00 85.88 1030 PHE A O 1
ATOM 7761 N N . ASN A 1 1031 ? 33.486 0.623 -11.762 1.00 81.56 1031 ASN A N 1
ATOM 7762 C CA . ASN A 1 1031 ? 34.506 0.848 -12.799 1.00 81.56 1031 ASN A CA 1
ATOM 7763 C C . ASN A 1 1031 ? 35.699 -0.138 -12.732 1.00 81.56 1031 ASN A C 1
ATOM 7765 O O . ASN A 1 1031 ? 36.594 -0.075 -13.578 1.00 81.56 1031 ASN A O 1
ATOM 7769 N N . GLY A 1 1032 ? 35.729 -1.034 -11.739 1.00 78.06 1032 GLY A N 1
ATOM 7770 C CA . GLY A 1 1032 ? 36.806 -1.996 -11.501 1.00 78.06 1032 GLY A CA 1
ATOM 7771 C C . GLY A 1 1032 ? 38.074 -1.414 -10.864 1.00 78.06 1032 GLY A C 1
ATOM 7772 O O . GLY A 1 1032 ? 39.100 -2.099 -10.827 1.00 78.06 1032 GLY A O 1
ATOM 7773 N N . GLU A 1 1033 ? 38.054 -0.169 -10.378 1.00 79.81 1033 GLU A N 1
ATOM 7774 C CA . GLU A 1 1033 ? 39.183 0.400 -9.642 1.00 79.81 1033 GLU A CA 1
ATOM 7775 C C . GLU A 1 1033 ? 39.348 -0.235 -8.255 1.00 79.81 1033 GLU A C 1
ATOM 7777 O O . GLU A 1 1033 ? 38.415 -0.753 -7.640 1.00 79.81 1033 GLU A O 1
ATOM 7782 N N . ALA A 1 1034 ? 40.581 -0.214 -7.746 1.00 75.62 1034 ALA A N 1
ATOM 7783 C CA . ALA A 1 1034 ? 40.884 -0.764 -6.433 1.00 75.62 1034 ALA A CA 1
ATOM 7784 C C . ALA A 1 1034 ? 40.354 0.157 -5.324 1.00 75.62 1034 ALA A C 1
ATOM 7786 O O . ALA A 1 1034 ? 40.587 1.364 -5.356 1.00 75.62 1034 ALA A O 1
ATOM 7787 N N . LEU A 1 1035 ? 39.724 -0.421 -4.298 1.00 83.69 1035 LEU A N 1
ATOM 7788 C CA . LEU A 1 1035 ? 39.265 0.301 -3.110 1.00 83.69 1035 LEU A CA 1
ATOM 7789 C C . LEU A 1 1035 ? 40.456 0.836 -2.284 1.00 83.69 1035 LEU A C 1
ATOM 7791 O O . LEU A 1 1035 ? 40.927 0.192 -1.347 1.00 83.69 1035 LEU A O 1
ATOM 7795 N N . SER A 1 1036 ? 40.973 2.010 -2.662 1.00 80.62 1036 SER A N 1
ATOM 7796 C CA . SER A 1 1036 ? 42.099 2.695 -2.004 1.00 80.62 1036 SER A CA 1
ATOM 7797 C C . SER A 1 1036 ? 41.684 3.556 -0.812 1.00 80.62 1036 SER A C 1
ATOM 7799 O O . SER A 1 1036 ? 42.510 3.846 0.053 1.00 80.62 1036 SER A O 1
ATOM 7801 N N . PHE A 1 1037 ? 40.418 3.963 -0.771 1.00 82.44 1037 PHE A N 1
ATOM 7802 C CA . PHE A 1 1037 ? 39.813 4.782 0.268 1.00 82.44 1037 PHE A CA 1
ATOM 7803 C C . PHE A 1 1037 ? 38.436 4.203 0.604 1.00 82.44 1037 PHE A C 1
ATOM 7805 O O . PHE A 1 1037 ? 37.681 3.846 -0.294 1.00 82.44 1037 PHE A O 1
ATOM 7812 N N . ASN A 1 1038 ? 38.130 4.065 1.892 1.00 85.12 1038 ASN A N 1
ATOM 7813 C CA . ASN A 1 1038 ? 36.898 3.447 2.368 1.00 85.12 1038 ASN A CA 1
ATOM 7814 C C . ASN A 1 1038 ? 36.374 4.232 3.575 1.00 85.12 1038 ASN A C 1
ATOM 7816 O O . ASN A 1 1038 ? 37.075 4.309 4.583 1.00 85.12 1038 ASN A O 1
ATOM 7820 N N . ASN A 1 1039 ? 35.161 4.786 3.465 1.00 88.88 1039 ASN A N 1
ATOM 7821 C CA . ASN A 1 1039 ? 34.494 5.525 4.541 1.00 88.88 1039 ASN A CA 1
ATOM 7822 C C . ASN A 1 1039 ? 33.198 4.845 5.038 1.00 88.88 1039 ASN A C 1
ATOM 7824 O O . ASN A 1 1039 ? 32.291 5.505 5.543 1.00 88.88 1039 ASN A O 1
ATOM 7828 N N . VAL A 1 1040 ? 33.085 3.519 4.881 1.00 83.31 1040 VAL A N 1
ATOM 7829 C CA . VAL A 1 1040 ? 31.990 2.702 5.434 1.00 83.31 1040 VAL A CA 1
ATOM 7830 C C . VAL A 1 1040 ? 31.998 2.751 6.964 1.00 83.31 1040 VAL A C 1
ATOM 7832 O O . VAL A 1 1040 ? 32.950 2.304 7.603 1.00 83.31 1040 VAL A O 1
ATOM 7835 N N . ASN A 1 1041 ? 30.908 3.251 7.552 1.00 73.38 1041 ASN A N 1
ATOM 7836 C CA . ASN A 1 1041 ? 30.738 3.407 8.999 1.00 73.38 1041 ASN A CA 1
ATOM 7837 C C . ASN A 1 1041 ? 29.327 2.960 9.447 1.00 73.38 1041 ASN A C 1
ATOM 7839 O O . ASN A 1 1041 ? 28.495 3.815 9.748 1.00 73.38 1041 ASN A O 1
ATOM 7843 N N . PRO A 1 1042 ? 29.024 1.644 9.503 1.00 54.69 1042 PRO A N 1
ATOM 7844 C CA . PRO A 1 1042 ? 27.654 1.135 9.679 1.00 54.69 1042 PRO A CA 1
ATOM 7845 C C . PRO A 1 1042 ? 27.000 1.544 11.009 1.00 54.69 1042 PRO A C 1
ATOM 7847 O O . PRO A 1 1042 ? 25.784 1.675 11.115 1.00 54.69 1042 PRO A O 1
ATOM 7850 N N . CYS A 1 1043 ? 27.809 1.800 12.037 1.00 57.88 1043 CYS A N 1
ATOM 7851 C CA . CYS A 1 1043 ? 27.344 2.000 13.409 1.00 57.88 1043 CYS A CA 1
ATOM 7852 C C . CYS A 1 1043 ? 26.880 3.440 13.715 1.00 57.88 1043 CYS A C 1
ATOM 7854 O O . CYS A 1 1043 ? 26.568 3.742 14.867 1.00 57.88 1043 CYS A O 1
ATOM 7856 N N . GLY A 1 1044 ? 26.879 4.340 12.722 1.00 50.94 1044 GLY A N 1
ATOM 7857 C CA . GLY A 1 1044 ? 26.486 5.745 12.885 1.00 50.94 1044 GLY A CA 1
ATOM 7858 C C . GLY A 1 1044 ? 25.025 6.052 12.531 1.00 50.94 1044 GLY A C 1
ATOM 7859 O O . GLY A 1 1044 ? 24.398 6.875 13.197 1.00 50.94 1044 GLY A O 1
ATOM 7860 N N . PHE A 1 1045 ? 24.482 5.423 11.482 1.00 52.81 1045 PHE A N 1
ATOM 7861 C CA . PHE A 1 1045 ? 23.119 5.687 10.987 1.00 52.81 1045 PHE A CA 1
ATOM 7862 C C . PHE A 1 1045 ? 22.509 4.557 10.129 1.00 52.81 1045 PHE A C 1
ATOM 7864 O O . PHE A 1 1045 ? 21.506 4.795 9.451 1.00 52.81 1045 PHE A O 1
ATOM 7871 N N . CYS A 1 1046 ? 23.123 3.370 10.064 1.00 57.81 1046 CYS A N 1
ATOM 7872 C CA . CYS A 1 1046 ? 23.129 2.634 8.802 1.00 57.81 1046 CYS A CA 1
ATOM 7873 C C . CYS A 1 1046 ? 23.053 1.104 8.883 1.00 57.81 1046 CYS A C 1
ATOM 7875 O O . CYS A 1 1046 ? 23.261 0.485 9.922 1.00 57.81 1046 CYS A O 1
ATOM 7877 N N . ASN A 1 1047 ? 22.700 0.500 7.744 1.00 66.56 1047 ASN A N 1
ATOM 7878 C CA . ASN A 1 1047 ? 22.634 -0.950 7.592 1.00 66.56 1047 ASN A CA 1
ATOM 7879 C C . ASN A 1 1047 ? 24.051 -1.520 7.452 1.00 66.56 1047 ASN A C 1
ATOM 7881 O O . ASN A 1 1047 ? 24.927 -0.877 6.862 1.00 66.56 1047 ASN A O 1
ATOM 7885 N N . GLU A 1 1048 ? 24.258 -2.734 7.957 1.00 74.56 1048 GLU A N 1
ATOM 7886 C CA . GLU A 1 1048 ? 25.489 -3.495 7.741 1.00 74.56 1048 GLU A CA 1
ATOM 7887 C C . GLU A 1 1048 ? 25.504 -4.171 6.368 1.00 74.56 1048 GLU A C 1
ATOM 7889 O O . GLU A 1 1048 ? 24.460 -4.383 5.740 1.00 74.56 1048 GLU A O 1
ATOM 7894 N N . ASN A 1 1049 ? 26.708 -4.531 5.924 1.00 75.12 1049 ASN A N 1
ATOM 7895 C CA . ASN A 1 1049 ? 26.875 -5.311 4.713 1.00 75.12 1049 ASN A CA 1
ATOM 7896 C C . ASN A 1 1049 ? 26.299 -6.714 4.918 1.00 75.12 1049 ASN A C 1
ATOM 7898 O O . ASN A 1 1049 ? 26.635 -7.381 5.898 1.00 75.12 1049 ASN A O 1
ATOM 7902 N N . SER A 1 1050 ? 25.398 -7.122 4.038 1.00 70.06 1050 SER A N 1
ATOM 7903 C CA . SER A 1 1050 ? 24.652 -8.378 4.133 1.00 70.06 1050 SER A CA 1
ATOM 7904 C C . SER A 1 1050 ? 24.040 -8.719 2.777 1.00 70.06 1050 SER A C 1
ATOM 7906 O O . SER A 1 1050 ? 23.823 -7.816 1.978 1.00 70.06 1050 SER A O 1
ATOM 7908 N N . ALA A 1 1051 ? 23.661 -9.984 2.581 1.00 70.00 1051 ALA A N 1
ATOM 7909 C CA . ALA A 1 1051 ? 23.230 -10.589 1.309 1.00 70.00 1051 ALA A CA 1
ATOM 7910 C C . ALA A 1 1051 ? 22.059 -9.944 0.530 1.00 70.00 1051 ALA A C 1
ATOM 7912 O O . ALA A 1 1051 ? 21.712 -10.445 -0.536 1.00 70.00 1051 ALA A O 1
ATOM 7913 N N . ASP A 1 1052 ? 21.428 -8.891 1.059 1.00 68.50 1052 ASP A N 1
ATOM 7914 C CA . ASP A 1 1052 ? 20.411 -8.081 0.368 1.00 68.50 1052 ASP A CA 1
ATOM 7915 C C . ASP A 1 1052 ? 20.782 -6.578 0.309 1.00 68.50 1052 ASP A C 1
ATOM 7917 O O . ASP A 1 1052 ? 20.028 -5.772 -0.239 1.00 68.50 1052 ASP A O 1
ATOM 7921 N N . MET A 1 1053 ? 21.884 -6.165 0.946 1.00 82.31 1053 MET A N 1
ATOM 7922 C CA . MET A 1 1053 ? 22.311 -4.786 1.232 1.00 82.31 1053 MET A CA 1
ATOM 7923 C C . MET A 1 1053 ? 23.489 -4.342 0.349 1.00 82.31 1053 MET A C 1
ATOM 7925 O O . MET A 1 1053 ? 24.288 -3.506 0.761 1.00 82.31 1053 MET A O 1
ATOM 7929 N N . ASP A 1 1054 ? 23.566 -4.845 -0.880 1.00 84.38 1054 ASP A N 1
ATOM 7930 C CA . ASP A 1 1054 ? 24.813 -4.941 -1.652 1.00 84.38 1054 ASP A CA 1
ATOM 7931 C C . ASP A 1 1054 ? 25.438 -3.615 -2.138 1.00 84.38 1054 ASP A C 1
ATOM 7933 O O . ASP A 1 1054 ? 26.399 -3.632 -2.905 1.00 84.38 1054 ASP A O 1
ATOM 7937 N N . TYR A 1 1055 ? 24.862 -2.453 -1.811 1.00 94.19 1055 TYR A N 1
ATOM 7938 C CA . TYR A 1 1055 ? 25.178 -1.174 -2.457 1.00 94.19 1055 TYR A CA 1
ATOM 7939 C C . TYR A 1 1055 ? 25.368 -0.045 -1.459 1.00 94.19 1055 TYR A C 1
ATOM 7941 O O . TYR A 1 1055 ? 24.634 0.084 -0.477 1.00 94.19 1055 TYR A O 1
ATOM 7949 N N . VAL A 1 1056 ? 26.312 0.841 -1.760 1.00 94.56 1056 VAL A N 1
ATOM 7950 C CA . VAL A 1 1056 ? 26.764 1.852 -0.812 1.00 94.56 1056 VAL A CA 1
ATOM 7951 C C . VAL A 1 1056 ? 26.165 3.232 -1.100 1.00 94.56 1056 VAL A C 1
ATOM 7953 O O . VAL A 1 1056 ? 26.126 3.714 -2.234 1.00 94.56 1056 VAL A O 1
ATOM 7956 N N . ILE A 1 1057 ? 25.705 3.893 -0.037 1.00 94.25 1057 ILE A N 1
ATOM 7957 C CA . ILE A 1 1057 ? 25.188 5.266 -0.043 1.00 94.25 1057 ILE A CA 1
ATOM 7958 C C . ILE A 1 1057 ? 26.063 6.171 0.826 1.00 94.25 1057 ILE A C 1
ATOM 7960 O O . ILE A 1 1057 ? 26.544 5.742 1.872 1.00 94.25 1057 ILE A O 1
ATOM 7964 N N . MET A 1 1058 ? 26.221 7.433 0.432 1.00 94.50 1058 MET A N 1
ATOM 7965 C CA . MET A 1 1058 ? 26.900 8.482 1.198 1.00 94.50 1058 MET A CA 1
ATOM 7966 C C . MET A 1 1058 ? 25.888 9.362 1.947 1.00 94.50 1058 MET A C 1
ATOM 7968 O O . MET A 1 1058 ? 24.868 9.766 1.382 1.00 94.50 1058 MET A O 1
ATOM 7972 N N . ALA A 1 1059 ? 26.199 9.715 3.197 1.00 88.44 1059 ALA A N 1
ATOM 7973 C CA . ALA A 1 1059 ? 25.458 10.697 3.985 1.00 88.44 1059 ALA A CA 1
ATOM 7974 C C . ALA A 1 1059 ? 25.904 12.155 3.726 1.00 88.44 1059 ALA A C 1
ATOM 7976 O O . ALA A 1 1059 ? 27.098 12.454 3.771 1.00 88.44 1059 ALA A O 1
ATOM 7977 N N . PRO A 1 1060 ? 24.967 13.110 3.566 1.00 87.62 1060 PRO A N 1
ATOM 7978 C CA . PRO A 1 1060 ? 25.280 14.512 3.273 1.00 87.62 1060 PRO A CA 1
ATOM 7979 C C . PRO A 1 1060 ? 25.772 15.315 4.489 1.00 87.62 1060 PRO A C 1
ATOM 7981 O O . PRO A 1 1060 ? 26.254 16.427 4.317 1.00 87.62 1060 PRO A O 1
ATOM 7984 N N . TRP A 1 1061 ? 25.639 14.814 5.724 1.00 80.94 1061 TRP A N 1
ATOM 7985 C CA . TRP A 1 1061 ? 26.005 15.566 6.940 1.00 80.94 1061 TRP A CA 1
ATOM 7986 C C . TRP A 1 1061 ? 27.435 15.308 7.437 1.00 80.94 1061 TRP A C 1
ATOM 7988 O O . TRP A 1 1061 ? 27.960 16.125 8.190 1.00 80.94 1061 TRP A O 1
ATOM 7998 N N . ASN A 1 1062 ? 28.056 14.194 7.042 1.00 81.56 1062 ASN A N 1
ATOM 7999 C CA . ASN A 1 1062 ? 29.423 13.827 7.434 1.00 81.56 1062 ASN A CA 1
ATOM 8000 C C . ASN A 1 1062 ? 30.227 13.081 6.351 1.00 81.56 1062 ASN A C 1
ATOM 8002 O O . ASN A 1 1062 ? 31.426 12.905 6.528 1.00 81.56 1062 ASN A O 1
ATOM 8006 N N . GLY A 1 1063 ? 29.611 12.663 5.240 1.00 85.25 1063 GLY A N 1
ATOM 8007 C CA . GLY A 1 1063 ? 30.299 11.949 4.160 1.00 85.25 1063 GLY A CA 1
ATOM 8008 C C . GLY A 1 1063 ? 30.552 10.470 4.448 1.00 85.25 1063 GLY A C 1
ATOM 8009 O O . GLY A 1 1063 ? 31.245 9.823 3.663 1.00 85.25 1063 GLY A O 1
ATOM 8010 N N . ASP A 1 1064 ? 30.010 9.935 5.545 1.00 91.25 1064 ASP A N 1
ATOM 8011 C CA . ASP A 1 1064 ? 30.104 8.519 5.907 1.00 91.25 1064 ASP A CA 1
ATOM 8012 C C . ASP A 1 1064 ? 29.266 7.653 4.974 1.00 91.25 1064 ASP A C 1
ATOM 8014 O O . ASP A 1 1064 ? 28.227 8.079 4.454 1.00 91.25 1064 ASP A O 1
ATOM 8018 N N . TRP A 1 1065 ? 29.722 6.420 4.770 1.00 93.12 1065 TRP A N 1
ATOM 8019 C CA . TRP A 1 1065 ? 29.080 5.471 3.878 1.00 93.12 1065 TRP A CA 1
ATOM 8020 C C . TRP A 1 1065 ? 28.302 4.392 4.639 1.00 93.12 1065 TRP A C 1
ATOM 8022 O O . TRP A 1 1065 ? 28.684 3.945 5.722 1.00 93.12 1065 TRP A O 1
ATOM 8032 N N . SER A 1 1066 ? 27.202 3.963 4.031 1.00 89.12 1066 SER A N 1
ATOM 8033 C CA . SER A 1 1066 ? 26.218 3.015 4.555 1.00 89.12 1066 SER A CA 1
ATOM 8034 C C . SER A 1 1066 ? 25.871 1.993 3.494 1.00 89.12 1066 SER A C 1
ATOM 8036 O O . SER A 1 1066 ? 25.788 2.347 2.322 1.00 89.12 1066 SER A O 1
ATOM 8038 N N . PHE A 1 1067 ? 25.509 0.783 3.903 1.00 88.31 1067 PHE A N 1
ATOM 8039 C CA . PHE A 1 1067 ? 24.871 -0.165 3.000 1.00 88.31 1067 PHE A CA 1
ATOM 8040 C C . PHE A 1 1067 ? 23.384 0.141 2.819 1.00 88.31 1067 PHE A C 1
ATOM 8042 O O . PHE A 1 1067 ? 22.729 0.745 3.679 1.00 88.31 1067 PHE A O 1
ATOM 8049 N N . SER A 1 1068 ? 22.853 -0.219 1.660 1.00 86.06 1068 SER A N 1
ATOM 8050 C CA . SER A 1 1068 ? 21.481 0.038 1.250 1.00 86.06 1068 SER A CA 1
ATOM 8051 C C . SER A 1 1068 ? 21.062 -1.028 0.256 1.00 86.06 1068 SER A C 1
ATOM 8053 O O . SER A 1 1068 ? 21.692 -1.197 -0.784 1.00 86.06 1068 SER A O 1
ATOM 8055 N N . ASN A 1 1069 ? 19.957 -1.705 0.556 1.00 82.38 1069 ASN A N 1
ATOM 8056 C CA . ASN A 1 1069 ? 19.457 -2.763 -0.303 1.00 82.38 1069 ASN A CA 1
ATOM 8057 C C . ASN A 1 1069 ? 19.122 -2.298 -1.719 1.00 82.38 1069 ASN A C 1
ATOM 8059 O O . ASN A 1 1069 ? 18.847 -1.122 -1.987 1.00 82.38 1069 ASN A O 1
ATOM 8063 N N . PHE A 1 1070 ? 19.094 -3.282 -2.611 1.00 79.31 1070 PHE A N 1
ATOM 8064 C CA . PHE A 1 1070 ? 18.722 -3.140 -4.011 1.00 79.31 1070 PHE A CA 1
ATOM 8065 C C . PHE A 1 1070 ? 17.377 -2.418 -4.249 1.00 79.31 1070 PHE A C 1
ATOM 8067 O O . PHE A 1 1070 ? 17.172 -1.767 -5.276 1.00 79.31 1070 PHE A O 1
ATOM 8074 N N . TYR A 1 1071 ? 16.430 -2.546 -3.316 1.00 75.06 1071 TYR A N 1
ATOM 8075 C CA . TYR A 1 1071 ? 15.060 -2.051 -3.470 1.00 75.06 1071 TYR A CA 1
ATOM 8076 C C . TYR A 1 1071 ? 14.903 -0.556 -3.160 1.00 75.06 1071 TYR A C 1
ATOM 8078 O O . TYR A 1 1071 ? 13.891 0.042 -3.543 1.00 75.06 1071 TYR A O 1
ATOM 8086 N N . ASN A 1 1072 ? 15.875 0.053 -2.480 1.00 81.25 1072 ASN A N 1
ATOM 8087 C CA . ASN A 1 1072 ? 15.840 1.462 -2.111 1.00 81.25 1072 ASN A CA 1
ATOM 8088 C C . ASN A 1 1072 ? 16.083 2.367 -3.333 1.00 81.25 1072 ASN A C 1
ATOM 8090 O O . ASN A 1 1072 ? 17.017 2.173 -4.106 1.00 81.25 1072 ASN A O 1
ATOM 8094 N N . ASN A 1 1073 ? 15.257 3.408 -3.478 1.00 87.38 1073 ASN A N 1
ATOM 8095 C CA . ASN A 1 1073 ? 15.455 4.461 -4.476 1.00 87.38 1073 ASN A CA 1
ATOM 8096 C C . ASN A 1 1073 ? 16.088 5.685 -3.811 1.00 87.38 1073 ASN A C 1
ATOM 8098 O O . ASN A 1 1073 ? 15.545 6.189 -2.826 1.00 87.38 1073 ASN A O 1
ATOM 8102 N N . ARG A 1 1074 ? 17.193 6.198 -4.357 1.00 91.19 1074 ARG A N 1
ATOM 8103 C CA . ARG A 1 1074 ? 17.839 7.443 -3.907 1.00 91.19 1074 ARG A CA 1
ATOM 8104 C C . ARG A 1 1074 ? 18.398 8.224 -5.084 1.00 91.19 1074 ARG A C 1
ATOM 8106 O O . ARG A 1 1074 ? 18.576 7.670 -6.166 1.00 91.19 1074 ARG A O 1
ATOM 8113 N N . LYS A 1 1075 ? 18.705 9.505 -4.882 1.00 95.94 1075 LYS A N 1
ATOM 8114 C CA . LYS A 1 1075 ? 19.569 10.216 -5.829 1.00 95.94 1075 LYS A CA 1
ATOM 8115 C C . LYS A 1 1075 ? 20.945 9.565 -5.850 1.00 95.94 1075 LYS A C 1
ATOM 8117 O O . LYS A 1 1075 ? 21.281 8.766 -4.978 1.00 95.94 1075 LYS A O 1
ATOM 8122 N N . TYR A 1 1076 ? 21.741 9.886 -6.850 1.00 97.31 1076 TYR A N 1
ATOM 8123 C CA . TYR A 1 1076 ? 23.053 9.289 -7.022 1.00 97.31 1076 TYR A CA 1
ATOM 8124 C C . TYR A 1 1076 ? 24.017 10.265 -7.669 1.00 97.31 1076 TYR A C 1
ATOM 8126 O O . TYR A 1 1076 ? 23.603 11.205 -8.351 1.00 97.31 1076 TYR A O 1
ATOM 8134 N N . VAL A 1 1077 ? 25.306 10.039 -7.436 1.00 96.81 1077 VAL A N 1
ATOM 8135 C CA . VAL A 1 1077 ? 26.367 10.861 -8.012 1.00 96.81 1077 VAL A CA 1
ATOM 8136 C C . VAL A 1 1077 ? 27.059 10.062 -9.104 1.00 96.81 1077 VAL A C 1
ATOM 8138 O O . VAL A 1 1077 ? 27.560 8.966 -8.872 1.00 96.81 1077 VAL A O 1
ATOM 8141 N N . MET A 1 1078 ? 27.040 10.615 -10.310 1.00 93.56 1078 MET A N 1
ATOM 8142 C CA . MET A 1 1078 ? 27.666 10.083 -11.515 1.00 93.56 1078 MET A CA 1
ATOM 8143 C C . MET A 1 1078 ? 28.974 10.826 -11.778 1.00 93.56 1078 MET A C 1
ATOM 8145 O O . MET A 1 1078 ? 29.002 12.056 -11.745 1.00 93.56 1078 MET A O 1
ATOM 8149 N N . GLU A 1 1079 ? 30.022 10.084 -12.113 1.00 91.25 1079 GLU A N 1
ATOM 8150 C CA . GLU A 1 1079 ? 31.346 10.573 -12.491 1.00 91.25 1079 GLU A CA 1
ATOM 8151 C C . GLU A 1 1079 ? 31.607 10.286 -13.981 1.00 91.25 1079 GLU A C 1
ATOM 8153 O O . GLU A 1 1079 ? 31.479 9.145 -14.417 1.00 91.25 1079 GLU A O 1
ATOM 8158 N N . ILE A 1 1080 ? 31.997 11.297 -14.770 1.00 85.62 1080 ILE A N 1
ATOM 8159 C CA . ILE A 1 1080 ? 32.333 11.154 -16.201 1.00 85.62 1080 ILE A CA 1
ATOM 8160 C C . ILE A 1 1080 ? 33.771 11.639 -16.478 1.00 85.62 1080 ILE A C 1
ATOM 8162 O O . ILE A 1 1080 ? 34.025 12.842 -16.358 1.00 85.62 1080 ILE A O 1
ATOM 8166 N N . PRO A 1 1081 ? 34.697 10.772 -16.935 1.00 81.06 1081 PRO A N 1
ATOM 8167 C CA . PRO A 1 1081 ? 36.065 11.163 -17.284 1.00 81.06 1081 PRO A CA 1
ATOM 8168 C C . PRO A 1 1081 ? 36.167 12.139 -18.471 1.00 81.06 1081 PRO A C 1
ATOM 8170 O O . PRO A 1 1081 ? 35.679 11.896 -19.580 1.00 81.06 1081 PRO A O 1
ATOM 8173 N N . CYS A 1 1082 ? 36.889 13.240 -18.279 1.00 71.38 1082 CYS A N 1
ATOM 8174 C CA . CYS A 1 1082 ? 37.076 14.297 -19.268 1.00 71.38 1082 CYS A CA 1
ATOM 8175 C C . CYS A 1 1082 ? 38.252 14.014 -20.217 1.00 71.38 1082 CYS A C 1
ATOM 8177 O O . CYS A 1 1082 ? 39.374 14.478 -20.009 1.00 71.38 1082 CYS A O 1
ATOM 8179 N N . GLY A 1 1083 ? 37.993 13.296 -21.314 1.00 57.91 1083 GLY A N 1
ATOM 8180 C CA . GLY A 1 1083 ? 39.003 13.103 -22.367 1.00 57.91 1083 GLY A CA 1
ATOM 8181 C C . GLY A 1 1083 ? 38.725 12.030 -23.425 1.00 57.91 1083 GLY A C 1
ATOM 8182 O O . GLY A 1 1083 ? 39.508 11.904 -24.367 1.00 57.91 1083 GLY A O 1
ATOM 8183 N N . GLY A 1 1084 ? 37.639 11.260 -23.303 1.00 43.34 1084 GLY A N 1
ATOM 8184 C CA . GLY A 1 1084 ? 37.293 10.189 -24.243 1.00 43.34 1084 GLY A CA 1
ATOM 8185 C C . GLY A 1 1084 ? 36.505 10.670 -25.467 1.00 43.34 1084 GLY A C 1
ATOM 8186 O O . GLY A 1 1084 ? 35.432 11.255 -25.342 1.00 43.34 1084 GLY A O 1
ATOM 8187 N N . THR A 1 1085 ? 36.999 10.381 -26.673 1.00 32.41 1085 THR A N 1
ATOM 8188 C CA . THR A 1 1085 ? 36.209 10.516 -27.908 1.00 32.41 1085 THR A CA 1
ATOM 8189 C C . THR A 1 1085 ? 35.152 9.422 -28.024 1.00 32.41 1085 THR A C 1
ATOM 8191 O O . THR A 1 1085 ? 35.394 8.276 -27.654 1.00 32.41 1085 THR A O 1
ATOM 8194 N N . SER A 1 1086 ? 34.033 9.750 -28.667 1.00 40.19 1086 SER A N 1
ATOM 8195 C CA . SER A 1 1086 ? 33.029 8.783 -29.115 1.00 40.19 1086 SER A CA 1
ATOM 8196 C C . SER A 1 1086 ? 33.615 7.609 -29.922 1.00 40.19 1086 SER A C 1
ATOM 8198 O O . SER A 1 1086 ? 34.527 7.785 -30.730 1.00 40.19 1086 SER A O 1
ATOM 8200 N N . ASN A 1 1087 ? 32.987 6.436 -29.760 1.00 34.16 1087 ASN A N 1
ATOM 8201 C CA . ASN A 1 1087 ? 33.240 5.150 -30.435 1.00 34.16 1087 ASN A CA 1
ATOM 8202 C C . ASN A 1 1087 ? 34.481 4.347 -29.986 1.00 34.16 1087 ASN A C 1
ATOM 8204 O O . ASN A 1 1087 ? 35.488 4.286 -30.692 1.00 34.16 1087 ASN A O 1
ATOM 8208 N N . GLY A 1 1088 ? 34.322 3.580 -28.903 1.00 25.62 1088 GLY A N 1
ATOM 8209 C CA . GLY A 1 1088 ? 35.029 2.314 -28.680 1.00 25.62 1088 GLY A CA 1
ATOM 8210 C C . GLY A 1 1088 ? 34.024 1.161 -28.731 1.00 25.62 1088 GLY A C 1
ATOM 8211 O O . GLY A 1 1088 ? 33.153 1.082 -27.877 1.00 25.62 1088 GLY A O 1
ATOM 8212 N N . ASN A 1 1089 ? 34.097 0.304 -29.750 1.00 27.80 1089 ASN A N 1
ATOM 8213 C CA . ASN A 1 1089 ? 33.157 -0.804 -29.949 1.00 27.80 1089 ASN A CA 1
ATOM 8214 C C . ASN A 1 1089 ? 33.923 -2.135 -29.814 1.00 27.80 1089 ASN A C 1
ATOM 8216 O O . ASN A 1 1089 ? 34.916 -2.286 -30.523 1.00 27.80 1089 ASN A O 1
ATOM 8220 N N . ILE A 1 1090 ? 33.417 -3.066 -28.983 1.00 30.23 1090 ILE A N 1
ATOM 8221 C CA . ILE A 1 1090 ? 33.842 -4.480 -28.759 1.00 30.23 1090 ILE A CA 1
ATOM 8222 C C . ILE A 1 1090 ? 35.328 -4.694 -28.362 1.00 30.23 1090 ILE A C 1
ATOM 8224 O O . ILE A 1 1090 ? 36.233 -4.332 -29.101 1.00 30.23 1090 ILE A O 1
ATOM 8228 N N . THR A 1 1091 ? 35.671 -5.309 -27.221 1.00 25.67 1091 THR A N 1
ATOM 8229 C CA . THR A 1 1091 ? 35.332 -6.693 -26.816 1.00 25.67 1091 THR A CA 1
ATOM 8230 C C . THR A 1 1091 ? 35.397 -6.925 -25.299 1.00 25.67 1091 THR A C 1
ATOM 8232 O O . THR A 1 1091 ? 36.438 -6.664 -24.694 1.00 25.67 1091 THR A O 1
ATOM 8235 N N . GLU A 1 1092 ? 34.370 -7.556 -24.718 1.00 33.28 1092 GLU A N 1
ATOM 8236 C CA . GLU A 1 1092 ? 34.543 -8.349 -23.491 1.00 33.28 1092 GLU A CA 1
ATOM 8237 C C . GLU A 1 1092 ? 35.494 -9.520 -23.753 1.00 33.28 1092 GLU A C 1
ATOM 8239 O O . GLU A 1 1092 ? 35.362 -10.220 -24.759 1.00 33.28 1092 GLU A O 1
ATOM 8244 N N . ASN A 1 1093 ? 36.388 -9.786 -22.802 1.00 27.72 1093 ASN A N 1
ATOM 8245 C CA . ASN A 1 1093 ? 37.193 -11.004 -22.770 1.00 27.72 1093 ASN A CA 1
ATOM 8246 C C . ASN A 1 1093 ? 36.636 -11.989 -21.722 1.00 27.72 1093 ASN A C 1
ATOM 8248 O O . ASN A 1 1093 ? 37.342 -12.430 -20.817 1.00 27.72 1093 ASN A O 1
ATOM 8252 N N . CYS A 1 1094 ? 35.365 -12.377 -21.865 1.00 33.56 1094 CYS A N 1
ATOM 8253 C CA . CYS A 1 1094 ? 34.892 -13.630 -21.276 1.00 33.56 1094 CYS A CA 1
ATOM 8254 C C . CYS A 1 1094 ? 35.427 -14.810 -22.113 1.00 33.56 1094 CYS A C 1
ATOM 8256 O O . CYS A 1 1094 ? 35.318 -14.789 -23.343 1.00 33.56 1094 CYS A O 1
ATOM 8258 N N . PRO A 1 1095 ? 36.008 -15.859 -21.499 1.00 30.38 1095 PRO A N 1
ATOM 8259 C CA . PRO A 1 1095 ? 36.642 -16.940 -22.244 1.00 30.38 1095 PRO A CA 1
ATOM 8260 C C . PRO A 1 1095 ? 35.611 -17.775 -23.013 1.00 30.38 1095 PRO A C 1
ATOM 8262 O O . PRO A 1 1095 ? 34.845 -18.553 -22.439 1.00 30.38 1095 PRO A O 1
ATOM 8265 N N . ALA A 1 1096 ? 35.631 -17.664 -24.340 1.00 39.03 1096 ALA A N 1
ATOM 8266 C CA . ALA A 1 1096 ? 34.797 -18.478 -25.210 1.00 39.03 1096 ALA A CA 1
ATOM 8267 C C . ALA A 1 1096 ? 35.184 -19.971 -25.125 1.00 39.03 1096 ALA A C 1
ATOM 8269 O O . ALA A 1 1096 ? 36.300 -20.361 -25.457 1.00 39.03 1096 ALA A O 1
ATOM 8270 N N . SER A 1 1097 ? 34.213 -20.813 -24.754 1.00 41.44 1097 SER A N 1
ATOM 8271 C CA . SER A 1 1097 ? 34.223 -22.277 -24.936 1.00 41.44 1097 SER A CA 1
ATOM 8272 C C . SER A 1 1097 ? 35.401 -23.057 -24.313 1.00 41.44 1097 SER A C 1
ATOM 8274 O O . SER A 1 1097 ? 36.367 -23.425 -24.985 1.00 41.44 1097 SER A O 1
ATOM 8276 N N . ALA A 1 1098 ? 35.255 -23.483 -23.054 1.00 36.12 1098 ALA A N 1
ATOM 8277 C CA . ALA A 1 1098 ? 36.138 -24.496 -22.471 1.00 36.12 1098 ALA A CA 1
ATOM 8278 C C . ALA A 1 1098 ? 36.006 -25.850 -23.208 1.00 36.12 1098 ALA A C 1
ATOM 8280 O O . ALA A 1 1098 ? 34.957 -26.494 -23.174 1.00 36.12 1098 ALA A O 1
ATOM 8281 N N . THR A 1 1099 ? 37.083 -26.318 -23.850 1.00 42.25 1099 THR A N 1
ATOM 8282 C CA . THR A 1 1099 ? 37.100 -27.631 -24.522 1.00 42.25 1099 THR A CA 1
ATOM 8283 C C . THR A 1 1099 ? 37.609 -28.715 -23.572 1.00 42.25 1099 THR A C 1
ATOM 8285 O O . THR A 1 1099 ? 38.811 -28.845 -23.339 1.00 42.25 1099 THR A O 1
ATOM 8288 N N . VAL A 1 1100 ? 36.702 -29.532 -23.032 1.00 39.59 1100 VAL A N 1
ATOM 8289 C CA . VAL A 1 1100 ? 37.062 -30.661 -22.159 1.00 39.59 1100 VAL A CA 1
ATOM 8290 C C . VAL A 1 1100 ? 37.506 -31.855 -23.003 1.00 39.59 1100 VAL A C 1
ATOM 8292 O O . VAL A 1 1100 ? 36.714 -32.421 -23.753 1.00 39.59 1100 VAL A O 1
ATOM 8295 N N . THR A 1 1101 ? 38.761 -32.285 -22.843 1.00 45.38 1101 THR A N 1
ATOM 8296 C CA . THR A 1 1101 ? 39.260 -33.531 -23.448 1.00 45.38 1101 THR A CA 1
ATOM 8297 C C . THR A 1 1101 ? 39.633 -34.519 -22.349 1.00 45.38 1101 THR A C 1
ATOM 8299 O O . THR A 1 1101 ? 40.612 -34.312 -21.636 1.00 45.38 1101 THR A O 1
ATOM 8302 N N . THR A 1 1102 ? 38.875 -35.607 -22.207 1.00 38.81 1102 THR A N 1
ATOM 8303 C CA . THR A 1 1102 ? 39.219 -36.713 -21.304 1.00 38.81 1102 THR A CA 1
ATOM 8304 C C . THR A 1 1102 ? 39.813 -37.876 -22.092 1.00 38.81 1102 THR A C 1
ATOM 8306 O O . THR A 1 1102 ? 39.262 -38.330 -23.095 1.00 38.81 1102 THR A O 1
ATOM 8309 N N . SER A 1 1103 ? 40.952 -38.393 -21.634 1.00 47.50 1103 SER A N 1
ATOM 8310 C CA . SER A 1 1103 ? 41.400 -39.729 -22.023 1.00 47.50 1103 SER A CA 1
ATOM 8311 C C . SER A 1 1103 ? 40.604 -40.772 -21.231 1.00 47.50 1103 SER A C 1
ATOM 8313 O O . SER A 1 1103 ? 40.241 -40.558 -20.071 1.00 47.50 1103 SER A O 1
ATOM 8315 N N . VAL A 1 1104 ? 40.297 -41.906 -21.866 1.00 41.19 1104 VAL A N 1
ATOM 8316 C CA . VAL A 1 1104 ? 39.458 -42.958 -21.268 1.00 41.19 1104 VAL A CA 1
ATOM 8317 C C . VAL A 1 1104 ? 40.112 -43.488 -19.986 1.00 41.19 1104 VAL A C 1
ATOM 8319 O O . VAL A 1 1104 ? 41.128 -44.176 -20.050 1.00 41.19 1104 VAL A O 1
ATOM 8322 N N . GLY A 1 1105 ? 39.506 -43.181 -18.833 1.00 50.03 1105 GLY A N 1
ATOM 8323 C CA . GLY A 1 1105 ? 39.917 -43.673 -17.511 1.00 50.03 1105 GLY A CA 1
ATOM 8324 C C . GLY A 1 1105 ? 40.387 -42.620 -16.495 1.00 50.03 1105 GLY A C 1
ATOM 8325 O O . GLY A 1 1105 ? 40.721 -43.007 -15.378 1.00 50.03 1105 GLY A O 1
ATOM 8326 N N . ALA A 1 1106 ? 40.419 -41.325 -16.828 1.00 43.06 1106 ALA A N 1
ATOM 8327 C CA . ALA A 1 1106 ? 40.792 -40.267 -15.877 1.00 43.06 1106 ALA A CA 1
ATOM 8328 C C . ALA A 1 1106 ? 39.608 -39.795 -15.001 1.00 43.06 1106 ALA A C 1
ATOM 8330 O O . ALA A 1 1106 ? 38.502 -39.603 -15.503 1.00 43.06 1106 ALA A O 1
ATOM 8331 N N . THR A 1 1107 ? 39.851 -39.566 -13.704 1.00 43.09 1107 THR A N 1
ATOM 8332 C CA . THR A 1 1107 ? 38.857 -39.066 -12.725 1.00 43.09 1107 THR A CA 1
ATOM 8333 C C . THR A 1 1107 ? 38.897 -37.551 -12.499 1.00 43.09 1107 THR A C 1
ATOM 8335 O O . THR A 1 1107 ? 38.095 -37.031 -11.730 1.00 43.09 1107 THR A O 1
ATOM 8338 N N . THR A 1 1108 ? 39.814 -36.834 -13.150 1.00 39.38 1108 THR A N 1
ATOM 8339 C CA . THR A 1 1108 ? 39.941 -35.370 -13.104 1.00 39.38 1108 THR A CA 1
ATOM 8340 C C . THR A 1 1108 ? 40.312 -34.830 -14.486 1.00 39.38 1108 THR A C 1
ATOM 8342 O O . THR A 1 1108 ? 41.011 -35.493 -15.255 1.00 39.38 1108 THR A O 1
ATOM 8345 N N . ALA A 1 1109 ? 39.833 -33.627 -14.808 1.00 37.56 1109 ALA A N 1
ATOM 8346 C CA . ALA A 1 1109 ? 40.119 -32.922 -16.056 1.00 37.56 1109 ALA A CA 1
ATOM 8347 C C . ALA A 1 1109 ? 40.929 -31.647 -15.776 1.00 37.56 1109 ALA A C 1
ATOM 8349 O O . ALA A 1 1109 ? 40.745 -31.011 -14.740 1.00 37.56 1109 ALA A O 1
ATOM 8350 N N . ILE A 1 1110 ? 41.814 -31.275 -16.703 1.00 38.97 1110 ILE A N 1
ATOM 8351 C CA . ILE A 1 1110 ? 42.585 -30.025 -16.651 1.00 38.97 1110 ILE A CA 1
ATOM 8352 C C . ILE A 1 1110 ? 41.980 -29.062 -17.671 1.00 38.97 1110 ILE A C 1
ATOM 8354 O O . ILE A 1 1110 ? 41.867 -29.406 -18.849 1.00 38.97 1110 ILE A O 1
ATOM 8358 N N . ILE A 1 1111 ? 41.603 -27.869 -17.216 1.00 39.22 1111 ILE A N 1
ATOM 8359 C CA . ILE A 1 1111 ? 41.090 -26.783 -18.054 1.00 39.22 1111 ILE A CA 1
ATOM 8360 C C . ILE A 1 1111 ? 42.245 -25.808 -18.291 1.00 39.22 1111 ILE A C 1
ATOM 8362 O O . ILE A 1 1111 ? 42.835 -25.314 -17.334 1.00 39.22 1111 ILE A O 1
ATOM 8366 N N . ASN A 1 1112 ? 42.571 -25.546 -19.556 1.00 35.22 1112 ASN A N 1
ATOM 8367 C CA . ASN A 1 1112 ? 43.568 -24.550 -19.945 1.00 35.22 1112 ASN A CA 1
ATOM 8368 C C . ASN A 1 1112 ? 42.874 -23.422 -20.707 1.00 35.22 1112 ASN A C 1
ATOM 8370 O O . ASN A 1 1112 ? 42.190 -23.681 -21.696 1.00 35.22 1112 ASN A O 1
ATOM 8374 N N . PHE A 1 1113 ? 43.105 -22.188 -20.274 1.00 34.22 1113 PHE A N 1
ATOM 8375 C CA . PHE A 1 1113 ? 42.708 -20.978 -20.986 1.00 34.22 1113 PHE A CA 1
ATOM 8376 C C . PHE A 1 1113 ? 43.902 -20.468 -21.809 1.00 34.22 1113 PHE A C 1
ATOM 8378 O O . PHE A 1 1113 ? 45.056 -20.673 -21.425 1.00 34.22 1113 PHE A O 1
ATOM 8385 N N . SER A 1 1114 ? 43.650 -19.833 -22.952 1.00 34.00 1114 SER A N 1
ATOM 8386 C CA . SER A 1 1114 ? 44.660 -19.066 -23.698 1.00 34.00 1114 SER A CA 1
ATOM 8387 C C . SER A 1 1114 ? 44.167 -17.629 -23.891 1.00 34.00 1114 SER A C 1
ATOM 8389 O O . SER A 1 1114 ? 42.947 -17.457 -23.918 1.00 34.00 1114 SER A O 1
ATOM 8391 N N . PRO A 1 1115 ? 45.075 -16.635 -23.968 1.00 40.97 1115 PRO A N 1
ATOM 8392 C CA . PRO A 1 1115 ? 44.715 -15.215 -24.034 1.00 40.97 1115 PRO A CA 1
ATOM 8393 C C . PRO A 1 1115 ? 44.038 -14.812 -25.347 1.00 40.97 1115 PRO A C 1
ATOM 8395 O O . PRO A 1 1115 ? 44.377 -15.430 -26.385 1.00 40.97 1115 PRO A O 1
#